Protein 7ESY (pdb70)

Solvent-accessible surface area: 46486 Å² total; per-residue (Å²): 135,16,50,36,72,70,11,53,90,19,2,122,86,0,23,98,2,11,140,64,129,64,105,45,27,23,4,9,13,49,7,3,0,44,41,10,0,3,48,22,31,57,50,11,11,56,34,0,58,98,20,162,57,95,69,20,86,0,0,18,34,0,2,80,50,94,42,0,19,70,52,46,59,32,43,29,76,10,0,1,82,62,0,10,74,110,126,32,68,59,30,95,16,31,4,31,14,1,0,0,0,0,9,15,10,14,47,122,55,0,53,73,27,4,68,130,8,19,74,35,5,91,108,47,47,132,116,94,102,113,83,11,81,87,0,29,41,16,0,0,25,1,0,80,95,43,19,60,16,6,28,14,8,1,38,71,74,80,7,49,53,78,198,52,68,18,62,96,0,1,67,24,0,16,165,60,48,12,29,27,0,1,50,51,7,18,92,104,12,145,137,155,27,35,62,110,13,1,18,79,3,0,44,51,7,0,88,29,86,6,13,27,54,0,0,32,1,0,7,35,0,0,68,103,3,126,64,53,58,55,4,12,125,108,0,37,152,76,112,52,1,4,7,3,0,3,3,3,0,0,51,12,17,8,16,67,2,0,74,69,4,27,114,85,143,73,36,51,51,66,7,0,13,1,0,0,16,1,0,0,14,5,1,4,68,20,27,85,11,5,84,52,0,14,68,3,0,22,38,6,13,123,45,64,121,11,48,148,46,51,90,41,0,3,46,6,67,64,86,31,3,54,1,4,17,2,2,0,4,3,0,0,1,19,62,10,129,97,49,188,11,52,108,132,74,66,90,84,7,42,131,34,1,29,78,3,2,51,47,2,92,117,28,38,94,104,73,11,113,65,3,43,122,4,2,20,75,7,2,60,8,1,10,25,86,22,18,78,100,144,46,38,0,0,88,22,0,75,95,2,13,54,82,33,77,200,144,4,3,0,38,7,1,6,69,14,67,2,62,26,0,17,123,22,0,37,51,3,2,69,20,1,27,15,0,31,108,24,11,70,27,10,0,0,0,2,0,0,0,0,0,0,0,3,1,0,24,10,8,92,20,4,87,86,59,4,98,2,7,1,17,16,0,12,34,11,5,38,47,215,82,28,112,94,78,40,27,1,7,0,0,0,0,7,4,89,54,81,73,97,45,0,60,1,0,2,0,3,26,52,119,57,51,1,0,62,57,0,44,72,18,0,4,133,64,0,92,72,66,14,106,138,24,178,78,170,37,12,86,22,34,18,9,32,1,1,1,84,85,21,0,6,1,30,40,17,72,98,96,84,62,98,60,46,21,20,118,40,0,22,18,0,16,50,44,2,19,99,59,35,145,41,41,157,10,70,75,163,87,4,84,66,111,175,42,82,120,81,39,83,134,64,0,37,156,43,2,88,8,33,37,10,133,63,56,110,21,122,0,24,83,10,0,72,54,1,6,15,56,11,20,6,10,0,11,24,6,2,18,12,32,4,2,12,13,2,1,36,12,3,59,121,15,61,68,56,0,74,43,136,25,135,66,30,26,68,44,35,0,5,0,0,1,6,1,0,4,4,0,2,0,8,76,100,12,51,3,3,1,26,11,41,6,51,123,109,49,16,12,1,1,3,0,1,12,101,97,76,47,28,6,11,0,0,0,3,3,1,2,24,158,9,51,21,118,59,0,11,46,96,0,47,52,14,0,8,55,0,35,27,68,8,31,0,1,3,14,3,51,17,120,5,0,0,0,0,0,0,2,6,55,57,94,61,18,2,1,8,7,8,15,1,5,23,70,129,50,79,32,34,8,2,23,46,2,22,48,0,18,152,54,113,36,10,23,74,65,5,68,34,0,5,40,60,22,37,12,106,63,11,70,74,68,87,94,24,19,81,92,4,12,29,4,1,4,0,7,0,0,0,3,0,4,2,22,85,10,6,5,40,34,145,88,49,21,0,0,13,27,26,21,12,1,7,107,22,52,89,105,57,31,76,19,13,0,4,0,2,5,0,16,66,20,41,0,0,0,6,18,2,57,0,85,82,6,96,106,60,11,3,43,0,132,89,6,83,23,111,31,98,82,10,63,0,27,51,1,22,3,17,0,31,106,138,20,86,4,70,34,80,123,9,84,68,63,26,62,16,108,69,4,35,75,92,41,67,159,80,57,36,77,37,89,26,39,102,16,41,113,11,70,80,3,12,89,32,1,56,74,0,2,38,132,6,5,86,68,54,54,51,0,54,20,0,1,111,58,0,2,36,6,2,34,73,1,37,65,20,6,69,8,102,28,63,11,16,1,7,6,0,0,10,0,0,0,29,18,10,71,39,7,77,34,14,27,22,38,23,31,7,15,10,50,41,66,62,138,130,36,170,101,96,107,17,52,79,40,6,58,0,122,4,74,68,13,51,0,11,0,0,1,5,35,86,29,206,109,92,23,4,26,0,0,0,0,1,0,31,38,0,98,41,58,140,54,15,48,133,45,42,68,65,0,93,100,35,17,38,142,2,34,156,15,55,72,15,0,87,25,0,9,68,27,85,38,0,0,3,4,6,0,0,4,1,52,74,14,148,98,31,67,49,2,11,34,18,24,190,123,92,143,98,14,70,21,65,21,158

Radius of gyration: 33.11 Å; Cα contacts (8 Å, |Δi|>4): 2014; chains: 2; bounding box: 60×82×98 Å

Secondary structure (DSSP, 8-state):
--HHHHHHHHHHHHHTT---SSHHHHHHHHHHHHHHH-SSS-STHHHHTT--THHHHHHHHHHH-GGGEETTEE-HHHHHHHTT-SEETTEE--S-HHHHHHHTT-HHHHHHHHHHHHHHHHHT---HHHHHHHHHHHHHHHHGGG-GGGGSSB-TTT-PBP---HHHHHHHHHHTT-HHHHHHHHHHS-TTTHHHHHHHHHHHH-STT--TTHHHHHHHHHHH-S-HHHHHHHHTTSTTHHHHHHHHHHHTT-HHHHHHHHH---S-HHHHHHHHHHHHHHHHH-GGGHHHHHHHHHHHHH-STTHHHHHHHT--BTTB-TTHHHHHHHHHHHT--SS---HHHHHHHHHHHHHHHHHHHHH-TTTHHHHHHHHHHHHHHEE-TT--TT--THHHHHHHHHHHT-/--HHHHHHTT-HHHHHHHHHHHHHHSTTGGGGTTSTTHHHHHHHHHHHHHTTTTSS-TTEEEEEEEEE--B-TTTS-B---EEEEEEEEETT-SEEEEEEEES---PPBHHHHHHHHHHHHHH-TT--GGG-EEEEEEEEE--EEEEEE-----GGGGSBS--HHHHHHHHHHTT-TT--HHHHHTS---HHHHHHHHHT---EE----S---TTHHHHHT-S-HHHHHHHIIIIIHHHHHHHHHHTHHHHHTT-SS--HHHHHHHHHHHHHHTTTTTSEEEEEEE-STT--EEEEEEE-----PPPEEEEE-SSS-HHHHHHHHHHHHHTHHHH-SHHHH---SEEEEEEE-TT-SS--EEEEEEEPPP----HHHHHHHTTT-HHHHHHHHHHHHTTS-TTS--SGGGHHHHHHHHHHHHHHHHHS--PPEEETTTEEE-EEEEEEEES-TT--EEEEEEEETTS-EEEEEEEETT----B----SS----TT-EEEEEEEEE-TT--EEE-PPEEEEEHHHHHHTTSS-BPSEEEEEPPP-HHHHHHHHHHHTTTTT-HHHHHHHHHHHHHHHGGGHHHHT--SHHHHHHHHHHHHHHSSSSSEEEEEEEEEEEEEEEEEEEETTEEEEEEEEEEEEEEEEEEPPP-------EEEEEEEESSSSHHHHHHHHHHHHHHHHHH--TTTGGG-SSSEEEEEEEEEETT-SSGGGTEE--------EEE--

Nearest PDB structures (foldseek):
  7esy-assembly1_B  TM=1.001E+00  e=0.000E+00  Wolbachia endosymbiont of Culex quinquefasciatus Pel
  7fiw-assembly1_A  TM=9.792E-01  e=0.000E+00  Wolbachia endosymbiont of Culex quinquefasciatus Pel
  7fiv-assembly1_B  TM=9.894E-01  e=0.000E+00  Wolbachia endosymbiont of Culex pipiens
  7et0-assembly1_A  TM=7.276E-01  e=4.924E-35  Wolbachia endosymbiont of Culex quinquefasciatus Pel
  7esz-assembly1_A  TM=7.209E-01  e=4.082E-34  Wolbachia endosymbiont of Culex quinquefasciatus Pel

Foldseek 3Di:
DDPQVLLVVLLVLLLVLQDDPDLVLSLLLSLQSSVCCDHPDGHCCVFCSPPDDLQSVLSSQLSNDPVQDDRSHGNLQSQLVSQQDQDDPNGGRSGLNLVSCLLQVVVVCNLVSVVVVLVVQVVPPPVPLVVSLVSSVVVQVVVCVVHPSSNPQADSNPRDGDDDQLLVQLVVCLVRLRLSSNVVSLVRDDPVCNLVSLLVSLLVQQDPPHDLSSQSSLLVSLVPHPCNVVSLVVLLVDDNSVLSNLLSVLLSPVLVSNVVSLVPVSDDLLSLLVSLLSLLQSCLVRVSCVVSSVVSNVSSCPDPVCPVSLLQQLDDDPLDHSCLNSLLSLLLSLPQDPDDDDPVVSVVSLVVSLVSLVVSCVSCVVCSVSSLVSSQVSNQPDDGRSHDPPDRSSVVSVVSVVVSVD/DALVLCVQVVVQVVNVVLVQLVCQQEVCLQVCQPPQALPQLLVVLLVLCCVLLVSDDPQKWKKKAWLAQFADLPPGHTGRHTWIWMWIDGQVAQEIEIEIEGADPGWAAPLLVVQVLVVNCVVPVVDDSVSHDYWYWYWYHNLKIKIKTDFRDDDNVPHHHDTSNLLNLLCVVVVHSNDDPVRSVPDDDDPVRVVVSSVSHHIDISDHDPHHCNCLLVQQQDLDVVSNQVSCVPPDVVVLLVSCVVCVCSSPPPGPPGPPLSSVVSSVNSNVSRCVVQWSKRWYADPPPPFRKIKIWTHRPDARGAIEIEGEDAPDDAVVQQVSSQVCQQCCLLQHCNVLLHVYQKHKTKYAYSPDPPPRMDIDMHGHHAPQDQQVQLQVVCLPPVVSVVVNLCNLVSQPDSPQDLAQVCLVLSLLLSLLQSCLQPLQQQAFHCDPVRDTFHKWKKWWAAPDLPFSKTWMWIDGQVEEIEIEIEGEQPNPDFDAADPPDPDDDFPYWYKYWYWYLYNSRGIDIDNIDTCDTPVVNNVPSVVRHGDTDIGIQDDQVQLLVLLVCCQPVCLPPQVSVVSNLLSVLVRCLSCLSRSPPDDQSNVLSSVQSNCSSHPPASDKGAFAWLGKDWDWDWDDDDNNMTMIMINIDTQTFRMWGFHDQPVFFRSIETEQEEEAAALVCQVVQQVVSVVSVVVVLVRAVSVVSSTVAFKYFYFYWYAYSPDNGSCRGIDGDPPDDDGIRTHD

B-factor: mean 59.76, std 14.37, range [34.58, 115.78]

Structure (mmCIF, N/CA/C/O backbone):
data_7ESY
#
_entry.id   7ESY
#
_cell.length_a   102.361
_cell.length_b   154.556
_cell.length_c   83.393
_cell.angle_alpha   90.000
_cell.angle_beta   90.000
_cell.angle_gamma   90.000
#
_symmetry.space_group_name_H-M   'P 21 21 2'
#
loop_
_entity.id
_entity.type
_entity.pdbx_description
1 polymer 'Bacteria factor 1'
2 polymer 'ULP_PROTEASE domain-containing protein'
3 non-polymer 'CALCIUM ION'
4 water water
#
loop_
_atom_site.group_PDB
_atom_site.id
_atom_site.type_symbol
_atom_site.label_atom_id
_atom_site.label_alt_id
_atom_site.label_comp_id
_atom_site.label_asym_id
_atom_site.label_entity_id
_atom_site.label_seq_id
_atom_site.pdbx_PDB_ins_code
_atom_site.Cartn_x
_atom_site.Cartn_y
_atom_site.Cartn_z
_atom_site.occupancy
_atom_site.B_iso_or_equiv
_atom_site.auth_seq_id
_atom_site.auth_comp_id
_atom_site.auth_asym_id
_atom_site.auth_atom_id
_atom_site.pdbx_PDB_model_num
ATOM 1 N N . PRO A 1 2 ? 57.010 35.177 79.107 1.00 59.53 2 PRO A N 1
ATOM 2 C CA . PRO A 1 2 ? 57.781 34.179 79.856 1.00 58.54 2 PRO A CA 1
ATOM 3 C C . PRO A 1 2 ? 59.228 34.091 79.384 1.00 55.63 2 PRO A C 1
ATOM 4 O O . PRO A 1 2 ? 59.532 34.495 78.261 1.00 54.71 2 PRO A O 1
ATOM 8 N N . THR A 1 3 ? 60.106 33.566 80.234 1.00 55.31 3 THR A N 1
ATOM 9 C CA . THR A 1 3 ? 61.506 33.427 79.868 1.00 56.48 3 THR A CA 1
ATOM 10 C C . THR A 1 3 ? 61.686 32.290 78.866 1.00 58.09 3 THR A C 1
ATOM 11 O O . THR A 1 3 ? 60.836 31.406 78.725 1.00 59.33 3 THR A O 1
ATOM 15 N N . GLN A 1 4 ? 62.817 32.328 78.155 1.00 57.19 4 GLN A N 1
ATOM 16 C CA . GLN A 1 4 ? 63.129 31.260 77.210 1.00 56.26 4 GLN A CA 1
ATOM 17 C C . GLN A 1 4 ? 63.258 29.920 77.920 1.00 56.35 4 GLN A C 1
ATOM 18 O O . GLN A 1 4 ? 62.861 28.882 77.378 1.00 56.03 4 GLN A O 1
ATOM 24 N N . LYS A 1 5 ? 63.809 29.923 79.137 1.00 55.94 5 LYS A N 1
ATOM 25 C CA . LYS A 1 5 ? 63.917 28.683 79.898 1.00 56.79 5 LYS A CA 1
ATOM 26 C C . LYS A 1 5 ? 62.541 28.143 80.264 1.00 57.02 5 LYS A C 1
ATOM 27 O O . LYS A 1 5 ? 62.313 26.928 80.232 1.00 57.20 5 LYS A O 1
ATOM 33 N N . GLU A 1 6 ? 61.608 29.034 80.609 1.00 56.55 6 GLU A N 1
ATOM 34 C CA . GLU A 1 6 ? 60.246 28.605 80.909 1.00 56.99 6 GLU A CA 1
ATOM 35 C C . GLU A 1 6 ? 59.587 27.967 79.693 1.00 53.15 6 GLU A C 1
ATOM 36 O O . GLU A 1 6 ? 58.893 26.951 79.814 1.00 53.59 6 GLU A O 1
ATOM 42 N N . LEU A 1 7 ? 59.797 28.546 78.509 1.00 50.27 7 LEU A N 1
ATOM 43 C CA . LEU A 1 7 ? 59.175 28.010 77.302 1.00 51.00 7 LEU A CA 1
ATOM 44 C C . LEU A 1 7 ? 59.735 26.637 76.950 1.00 51.11 7 LEU A C 1
ATOM 45 O O . LEU A 1 7 ? 58.988 25.748 76.525 1.00 52.28 7 LEU A O 1
ATOM 50 N N . ARG A 1 8 ? 61.046 26.442 77.123 1.00 49.74 8 ARG A N 1
ATOM 51 C CA . ARG A 1 8 ? 61.635 25.131 76.869 1.00 50.20 8 ARG A CA 1
ATOM 52 C C . ARG A 1 8 ? 61.125 24.095 77.861 1.00 50.58 8 ARG A C 1
ATOM 53 O O . ARG A 1 8 ? 60.817 22.959 77.481 1.00 50.34 8 ARG A O 1
ATOM 61 N N . ASP A 1 9 ? 61.033 24.467 79.140 1.00 50.69 9 ASP A N 1
ATOM 62 C CA . ASP A 1 9 ? 60.546 23.529 80.145 1.00 52.08 9 ASP A CA 1
ATOM 63 C C . ASP A 1 9 ? 59.096 23.143 79.881 1.00 49.12 9 ASP A C 1
ATOM 64 O O . ASP A 1 9 ? 58.712 21.984 80.073 1.00 47.35 9 ASP A O 1
ATOM 69 N N . THR A 1 10 ? 58.280 24.098 79.433 1.00 48.09 10 THR A N 1
ATOM 70 C CA . THR A 1 10 ? 56.892 23.791 79.103 1.00 47.23 10 THR A CA 1
ATOM 71 C C . THR A 1 10 ? 56.813 22.835 77.919 1.00 46.55 10 THR A C 1
ATOM 72 O O . THR A 1 10 ? 56.042 21.867 77.936 1.00 45.40 10 THR A O 1
ATOM 76 N N . MET A 1 11 ? 57.608 23.090 76.877 1.00 46.11 11 MET A N 1
ATOM 77 C CA . MET A 1 11 ? 57.620 22.191 75.729 1.00 45.86 11 MET A CA 1
ATOM 78 C C . MET A 1 11 ? 58.138 20.811 76.117 1.00 45.10 11 MET A C 1
ATOM 79 O O . MET A 1 11 ? 57.633 19.792 75.631 1.00 43.52 11 MET A O 1
ATOM 84 N N . SER A 1 12 ? 59.136 20.760 77.003 1.00 45.23 12 SER A N 1
ATOM 85 C CA . SER A 1 12 ? 59.676 19.478 77.445 1.00 47.17 12 SER A CA 1
ATOM 86 C C . SER A 1 12 ? 58.617 18.653 78.164 1.00 46.97 12 SER A C 1
ATOM 87 O O . SER A 1 12 ? 58.417 17.473 77.852 1.00 46.97 12 SER A O 1
ATOM 90 N N . LYS A 1 13 ? 57.923 19.260 79.133 1.00 46.92 13 LYS A N 1
ATOM 91 C CA . LYS A 1 13 ? 56.880 18.538 79.856 1.00 49.95 13 LYS A CA 1
ATOM 92 C C . LYS A 1 13 ? 55.797 18.038 78.910 1.00 47.64 13 LYS A C 1
ATOM 93 O O . LYS A 1 13 ? 55.291 16.921 79.069 1.00 48.88 13 LYS A O 1
ATOM 99 N N . LYS A 1 14 ? 55.431 18.850 77.916 1.00 46.09 14 LYS A N 1
ATOM 100 C CA . LYS A 1 14 ? 54.436 18.422 76.939 1.00 45.52 14 LYS A CA 1
ATOM 101 C C . LYS A 1 14 ? 54.927 17.211 76.156 1.00 43.48 14 LYS A C 1
ATOM 102 O O . LYS A 1 14 ? 54.186 16.241 75.959 1.00 42.24 14 LYS A O 1
ATOM 108 N N . LEU A 1 15 ? 56.183 17.247 75.706 1.00 43.50 15 LEU A N 1
ATOM 109 C CA . LEU A 1 15 ? 56.721 16.126 74.945 1.00 44.32 15 LEU A CA 1
ATOM 110 C C . LEU A 1 15 ? 56.917 14.892 75.817 1.00 45.06 15 LEU A C 1
ATOM 111 O O . LEU A 1 15 ? 56.824 13.764 75.320 1.00 44.71 15 LEU A O 1
ATOM 116 N N . GLN A 1 16 ? 57.176 15.079 77.114 1.00 45.39 16 GLN A N 1
ATOM 117 C CA . GLN A 1 16 ? 57.369 13.941 78.006 1.00 45.94 16 GLN A CA 1
ATOM 118 C C . GLN A 1 16 ? 56.087 13.151 78.232 1.00 46.98 16 GLN A C 1
ATOM 119 O O . GLN A 1 16 ? 56.156 12.011 78.706 1.00 47.12 16 GLN A O 1
ATOM 125 N N . GLU A 1 17 ? 54.925 13.724 77.906 1.00 47.40 17 GLU A N 1
ATOM 126 C CA . GLU A 1 17 ? 53.674 12.982 78.007 1.00 50.88 17 GLU A CA 1
ATOM 127 C C . GLU A 1 17 ? 53.677 11.728 77.143 1.00 53.52 17 GLU A C 1
ATOM 128 O O . GLU A 1 17 ? 52.906 10.800 77.412 1.00 56.81 17 GLU A O 1
ATOM 134 N N . ALA A 1 18 ? 54.526 11.678 76.117 1.00 51.89 18 ALA A N 1
ATOM 135 C CA . ALA A 1 18 ? 54.578 10.535 75.218 1.00 52.65 18 ALA A CA 1
ATOM 136 C C . ALA A 1 18 ? 55.393 9.371 75.767 1.00 53.06 18 ALA A C 1
ATOM 137 O O . ALA A 1 18 ? 55.369 8.289 75.173 1.00 52.06 18 ALA A O 1
ATOM 139 N N . ILE A 1 19 ? 56.105 9.552 76.875 1.00 51.88 19 ILE A N 1
ATOM 140 C CA . ILE A 1 19 ? 57.006 8.526 77.390 1.00 53.21 19 ILE A CA 1
ATOM 141 C C . ILE A 1 19 ? 56.200 7.548 78.237 1.00 55.64 19 ILE A C 1
ATOM 142 O O . ILE A 1 19 ? 55.768 7.878 79.345 1.00 56.52 19 ILE A O 1
ATOM 147 N N . LYS A 1 20 ? 56.007 6.338 77.720 1.00 56.79 20 LYS A N 1
ATOM 148 C CA . LYS A 1 20 ? 55.279 5.286 78.413 1.00 59.32 20 LYS A CA 1
ATOM 149 C C . LYS A 1 20 ? 56.086 3.996 78.360 1.00 55.36 20 LYS A C 1
ATOM 150 O O . LYS A 1 20 ? 56.621 3.633 77.308 1.00 50.73 20 LYS A O 1
ATOM 156 N N . HIS A 1 21 ? 56.174 3.313 79.502 1.00 56.79 21 HIS A N 1
ATOM 157 C CA . HIS A 1 21 ? 56.972 2.101 79.637 1.00 57.69 21 HIS A CA 1
ATOM 158 C C . HIS A 1 21 ? 56.655 1.426 80.967 1.00 61.05 21 HIS A C 1
ATOM 159 O O . HIS A 1 21 ? 56.410 2.114 81.967 1.00 62.01 21 HIS A O 1
ATOM 166 N N . PRO A 1 22 ? 56.639 0.090 81.020 1.00 61.42 22 PRO A N 1
ATOM 167 C CA . PRO A 1 22 ? 56.340 -0.581 82.298 1.00 62.41 22 PRO A CA 1
ATOM 168 C C . PRO A 1 22 ? 57.348 -0.275 83.391 1.00 62.25 22 PRO A C 1
ATOM 169 O O . PRO A 1 22 ? 56.964 -0.129 84.558 1.00 63.91 22 PRO A O 1
ATOM 173 N N . ASP A 1 23 ? 58.630 -0.176 83.048 1.00 61.39 23 ASP A N 1
ATOM 174 C CA . ASP A 1 23 ? 59.673 0.124 84.020 1.00 60.61 23 ASP A CA 1
ATOM 175 C C . ASP A 1 23 ? 59.676 1.619 84.318 1.00 59.15 23 ASP A C 1
ATOM 176 O O . ASP A 1 23 ? 59.996 2.429 83.437 1.00 59.20 23 ASP A O 1
ATOM 181 N N . PRO A 1 24 ? 59.331 2.023 85.544 1.00 57.35 24 PRO A N 1
ATOM 182 C CA . PRO A 1 24 ? 59.297 3.460 85.858 1.00 54.40 24 PRO A CA 1
ATOM 183 C C . PRO A 1 24 ? 60.666 4.117 85.856 1.00 53.08 24 PRO A C 1
ATOM 184 O O . PRO A 1 24 ? 60.739 5.350 85.766 1.00 50.35 24 PRO A O 1
ATOM 188 N N . ALA A 1 25 ? 61.749 3.344 85.957 1.00 53.80 25 ALA A N 1
ATOM 189 C CA . ALA A 1 25 ? 63.083 3.919 85.842 1.00 52.03 25 ALA A CA 1
ATOM 190 C C . ALA A 1 25 ? 63.431 4.251 84.398 1.00 51.54 25 ALA A C 1
ATOM 191 O O . ALA A 1 25 ? 64.198 5.189 84.149 1.00 51.79 25 ALA A O 1
ATOM 193 N N . VAL A 1 26 ? 62.886 3.497 83.441 1.00 49.76 26 VAL A N 1
ATOM 194 C CA . VAL A 1 26 ? 63.097 3.816 82.032 1.00 45.69 26 VAL A CA 1
ATOM 195 C C . VAL A 1 26 ? 62.319 5.068 81.650 1.00 44.88 26 VAL A C 1
ATOM 196 O O . VAL A 1 26 ? 62.803 5.905 80.879 1.00 44.20 26 VAL A O 1
ATOM 200 N N . VAL A 1 27 ? 61.104 5.216 82.184 1.00 46.49 27 VAL A N 1
ATOM 201 C CA . VAL A 1 27 ? 60.315 6.421 81.939 1.00 48.77 27 VAL A CA 1
ATOM 202 C C . VAL A 1 27 ? 61.087 7.659 82.377 1.00 48.97 27 VAL A C 1
ATOM 203 O O . VAL A 1 27 ? 61.201 8.640 81.632 1.00 48.55 27 VAL A O 1
ATOM 207 N N . ALA A 1 28 ? 61.637 7.624 83.592 1.00 48.72 28 ALA A N 1
ATOM 208 C CA . ALA A 1 28 ? 62.371 8.771 84.114 1.00 47.40 28 ALA A CA 1
ATOM 209 C C . ALA A 1 28 ? 63.609 9.060 83.274 1.00 47.07 28 ALA A C 1
ATOM 210 O O . ALA A 1 28 ? 63.893 10.217 82.944 1.00 47.29 28 ALA A O 1
ATOM 212 N N . GLY A 1 29 ? 64.357 8.014 82.916 1.00 46.75 29 GLY A N 1
ATOM 213 C CA . GLY A 1 29 ? 65.530 8.212 82.080 1.00 45.87 29 GLY A CA 1
ATOM 214 C C . GLY A 1 29 ? 65.188 8.782 80.717 1.00 45.82 29 GLY A C 1
ATOM 215 O O . GLY A 1 29 ? 65.882 9.669 80.212 1.00 43.78 29 GLY A O 1
ATOM 216 N N . ARG A 1 30 ? 64.106 8.291 80.107 1.00 46.14 30 ARG A N 1
ATOM 217 C CA . ARG A 1 30 ? 63.720 8.782 78.789 1.00 47.83 30 ARG A CA 1
ATOM 218 C C . ARG A 1 30 ? 63.194 10.211 78.848 1.00 46.80 30 ARG A C 1
ATOM 219 O O . ARG A 1 30 ? 63.366 10.970 77.886 1.00 45.22 30 ARG A O 1
ATOM 227 N N . LYS A 1 31 ? 62.559 10.599 79.958 1.00 45.95 31 LYS A N 1
ATOM 228 C CA . LYS A 1 31 ? 62.096 11.977 80.092 1.00 47.01 31 LYS A CA 1
ATOM 229 C C . LYS A 1 31 ? 63.267 12.950 80.134 1.00 44.91 31 LYS A C 1
ATOM 230 O O . LYS A 1 31 ? 63.211 14.027 79.528 1.00 44.47 31 LYS A O 1
ATOM 236 N N . SER A 1 32 ? 64.340 12.589 80.844 1.00 43.69 32 SER A N 1
ATOM 237 C CA . SER A 1 32 ? 65.524 13.443 80.865 1.00 45.73 32 SER A CA 1
ATOM 238 C C . SER A 1 32 ? 66.159 13.544 79.484 1.00 45.48 32 SER A C 1
ATOM 239 O O . SER A 1 32 ? 66.725 14.587 79.135 1.00 43.96 32 SER A O 1
ATOM 242 N N . ALA A 1 33 ? 66.072 12.477 78.686 1.00 44.69 33 ALA A N 1
ATOM 243 C CA . ALA A 1 33 ? 66.561 12.542 77.313 1.00 44.24 33 ALA A CA 1
ATOM 244 C C . ALA A 1 33 ? 65.740 13.520 76.482 1.00 43.50 33 ALA A C 1
ATOM 245 O O . ALA A 1 33 ? 66.284 14.212 75.612 1.00 41.13 33 ALA A O 1
ATOM 247 N N . ILE A 1 34 ? 64.429 13.590 76.735 1.00 43.85 34 ILE A N 1
ATOM 248 C CA . ILE A 1 34 ? 63.591 14.570 76.049 1.00 43.35 34 ILE A CA 1
ATOM 249 C C . ILE A 1 34 ? 64.040 15.984 76.392 1.00 42.74 34 ILE A C 1
ATOM 250 O O . ILE A 1 34 ? 64.143 16.850 75.513 1.00 40.94 34 ILE A O 1
ATOM 255 N N . LYS A 1 35 ? 64.321 16.238 77.675 1.00 43.58 35 LYS A N 1
ATOM 256 C CA . LYS A 1 35 ? 64.758 17.566 78.099 1.00 42.71 35 LYS A CA 1
ATOM 257 C C . LYS A 1 35 ? 66.041 17.981 77.393 1.00 39.44 35 LYS A C 1
ATOM 258 O O . LYS A 1 35 ? 66.181 19.135 76.972 1.00 38.02 35 LYS A O 1
ATOM 264 N N . ARG A 1 36 ? 66.995 17.055 77.260 1.00 39.10 36 ARG A N 1
ATOM 265 C CA . ARG A 1 36 ? 68.231 17.369 76.551 1.00 39.86 36 ARG A CA 1
ATOM 266 C C . ARG A 1 36 ? 67.966 17.627 75.073 1.00 42.14 36 ARG A C 1
ATOM 267 O O . ARG A 1 36 ? 68.608 18.489 74.462 1.00 41.66 36 ARG A O 1
ATOM 275 N N . TRP A 1 37 ? 67.028 16.885 74.481 1.00 42.99 37 TRP A N 1
ATOM 276 C CA . TRP A 1 37 ? 66.693 17.094 73.076 1.00 44.52 37 TRP A CA 1
ATOM 277 C C . TRP A 1 37 ? 66.110 18.484 72.858 1.00 42.69 37 TRP A C 1
ATOM 278 O O . TRP A 1 37 ? 66.516 19.203 71.939 1.00 41.97 37 TRP A O 1
ATOM 289 N N . VAL A 1 38 ? 65.151 18.880 73.698 1.00 41.38 38 VAL A N 1
ATOM 290 C CA . VAL A 1 38 ? 64.601 20.231 73.616 1.00 41.76 38 VAL A CA 1
ATOM 291 C C . VAL A 1 38 ? 65.660 21.256 73.997 1.00 40.11 38 VAL A C 1
ATOM 292 O O . VAL A 1 38 ? 65.860 22.261 73.303 1.00 38.34 38 VAL A O 1
ATOM 296 N N . GLY A 1 39 ? 66.360 21.010 75.103 1.00 38.50 39 GLY A N 1
ATOM 297 C CA . GLY A 1 39 ? 67.331 21.947 75.628 1.00 39.64 39 GLY A CA 1
ATOM 298 C C . GLY A 1 39 ? 66.928 22.463 76.995 1.00 40.67 39 GLY A C 1
ATOM 299 O O . GLY A 1 39 ? 65.741 22.685 77.250 1.00 36.18 39 GLY A O 1
ATOM 300 N N . VAL A 1 40 ? 67.901 22.652 77.887 1.00 36.19 40 VAL A N 1
ATOM 301 C CA . VAL A 1 40 ? 67.612 23.121 79.239 1.00 40.55 40 VAL A CA 1
ATOM 302 C C . VAL A 1 40 ? 68.058 24.571 79.389 1.00 39.53 40 VAL A C 1
ATOM 303 O O . VAL A 1 40 ? 67.230 25.488 79.386 1.00 37.45 40 VAL A O 1
ATOM 307 N N . LEU A 1 41 ? 69.367 24.787 79.531 1.00 40.59 41 LEU A N 1
ATOM 308 C CA . LEU A 1 41 ? 69.899 26.141 79.636 1.00 43.14 41 LEU A CA 1
ATOM 309 C C . LEU A 1 41 ? 70.063 26.811 78.281 1.00 44.81 41 LEU A C 1
ATOM 310 O O . LEU A 1 41 ? 70.105 28.044 78.212 1.00 43.72 41 LEU A O 1
ATOM 315 N N . GLN A 1 42 ? 70.168 26.029 77.211 1.00 46.01 42 GLN A N 1
ATOM 316 C CA . GLN A 1 42 ? 70.306 26.549 75.861 1.00 45.15 42 GLN A CA 1
ATOM 317 C C . GLN A 1 42 ? 69.289 25.865 74.960 1.00 42.77 42 GLN A C 1
ATOM 318 O O . GLN A 1 42 ? 68.902 24.718 75.199 1.00 43.41 42 GLN A O 1
ATOM 324 N N . ASP A 1 43 ? 68.845 26.583 73.931 1.00 42.19 43 ASP A N 1
ATOM 325 C CA . ASP A 1 43 ? 68.011 25.968 72.907 1.00 41.57 43 ASP A CA 1
ATOM 326 C C . ASP A 1 43 ? 68.764 24.821 72.248 1.00 38.73 43 ASP A C 1
ATOM 327 O O . ASP A 1 43 ? 69.932 24.964 71.874 1.00 36.93 43 ASP A O 1
ATOM 332 N N . ASN A 1 44 ? 68.098 23.670 72.115 1.00 38.35 44 ASN A N 1
ATOM 333 C CA . ASN A 1 44 ? 68.637 22.580 71.322 1.00 41.38 44 ASN A CA 1
ATOM 334 C C . ASN A 1 44 ? 67.714 22.421 70.127 1.00 41.38 44 ASN A C 1
ATOM 335 O O . ASN A 1 44 ? 67.849 23.172 69.144 1.00 44.90 44 ASN A O 1
ATOM 340 N N . PHE A 1 45 ? 66.765 21.492 70.147 1.00 40.17 45 PHE A N 1
ATOM 341 C CA . PHE A 1 45 ? 65.798 21.379 69.064 1.00 42.49 45 PHE A CA 1
ATOM 342 C C . PHE A 1 45 ? 64.570 22.253 69.277 1.00 45.24 45 PHE A C 1
ATOM 343 O O . PHE A 1 45 ? 63.657 22.226 68.445 1.00 46.20 45 PHE A O 1
ATOM 351 N N . MET A 1 46 ? 64.537 23.033 70.363 1.00 44.76 46 MET A N 1
ATOM 352 C CA . MET A 1 46 ? 63.403 23.911 70.631 1.00 45.14 46 MET A CA 1
ATOM 353 C C . MET A 1 46 ? 63.198 24.929 69.516 1.00 41.92 46 MET A C 1
ATOM 354 O O . MET A 1 46 ? 62.061 25.337 69.251 1.00 41.68 46 MET A O 1
ATOM 359 N N . GLU A 1 47 ? 64.279 25.344 68.850 1.00 40.33 47 GLU A N 1
ATOM 360 C CA . GLU A 1 47 ? 64.164 26.334 67.784 1.00 42.30 47 GLU A CA 1
ATOM 361 C C . GLU A 1 47 ? 63.280 25.831 66.646 1.00 40.73 47 GLU A C 1
ATOM 362 O O . GLU A 1 47 ? 62.535 26.609 66.038 1.00 37.46 47 GLU A O 1
ATOM 368 N N . HIS A 1 48 ? 63.333 24.532 66.357 1.00 40.20 48 HIS A N 1
ATOM 369 C CA . HIS A 1 48 ? 62.576 23.970 65.247 1.00 40.51 48 HIS A CA 1
ATOM 370 C C . HIS A 1 48 ? 61.141 23.606 65.612 1.00 42.45 48 HIS A C 1
ATOM 371 O O . HIS A 1 48 ? 60.352 23.308 64.710 1.00 45.80 48 HIS A O 1
ATOM 378 N N . ILE A 1 49 ? 60.777 23.628 66.895 1.00 39.29 49 ILE A N 1
ATOM 379 C CA . ILE A 1 49 ? 59.465 23.142 67.318 1.00 41.45 49 ILE A CA 1
ATOM 380 C C . ILE A 1 49 ? 58.725 24.185 68.149 1.00 43.09 49 ILE A C 1
ATOM 381 O O . ILE A 1 49 ? 57.641 23.908 68.675 1.00 44.63 49 ILE A O 1
ATOM 386 N N . LYS A 1 50 ? 59.292 25.389 68.263 1.00 42.76 50 LYS A N 1
ATOM 387 C CA . LYS A 1 50 ? 58.823 26.339 69.272 1.00 45.51 50 LYS A CA 1
ATOM 388 C C . LYS A 1 50 ? 57.349 26.699 69.102 1.00 44.88 50 LYS A C 1
ATOM 389 O O . LYS A 1 50 ? 56.660 26.950 70.097 1.00 46.44 50 LYS A O 1
ATOM 395 N N . TYR A 1 51 ? 56.841 26.717 67.871 1.00 43.74 51 TYR A N 1
ATOM 396 C CA . TYR A 1 51 ? 55.458 27.103 67.616 1.00 44.87 51 TYR A CA 1
ATOM 397 C C . TYR A 1 51 ? 54.518 25.908 67.485 1.00 44.76 51 TYR A C 1
ATOM 398 O O . TYR A 1 51 ? 53.339 26.097 67.168 1.00 44.79 51 TYR A O 1
ATOM 407 N N . PHE A 1 52 ? 55.002 24.693 67.735 1.00 45.19 52 PHE A N 1
ATOM 408 C CA . PHE A 1 52 ? 54.211 23.500 67.459 1.00 45.34 52 PHE A CA 1
ATOM 409 C C . PHE A 1 52 ? 53.027 23.377 68.411 1.00 47.05 52 PHE A C 1
ATOM 410 O O . PHE A 1 52 ? 53.155 23.576 69.622 1.00 49.01 52 PHE A O 1
ATOM 418 N N . LYS A 1 53 ? 51.870 23.034 67.845 1.00 48.07 53 LYS A N 1
ATOM 419 C CA . LYS A 1 53 ? 50.647 22.780 68.594 1.00 47.70 53 LYS A CA 1
ATOM 420 C C . LYS A 1 53 ? 49.839 21.729 67.845 1.00 45.16 53 LYS A C 1
ATOM 421 O O . LYS A 1 53 ? 50.084 21.457 66.668 1.00 46.41 53 LYS A O 1
ATOM 427 N N . GLY A 1 54 ? 48.876 21.134 68.546 1.00 42.58 54 GLY A N 1
ATOM 428 C CA . GLY A 1 54 ? 47.939 20.225 67.896 1.00 42.84 54 GLY A CA 1
ATOM 429 C C . GLY A 1 54 ? 48.621 19.009 67.295 1.00 44.95 54 GLY A C 1
ATOM 430 O O . GLY A 1 54 ? 49.422 18.329 67.947 1.00 43.21 54 GLY A O 1
ATOM 431 N N . ASP A 1 55 ? 48.298 18.728 66.025 1.00 44.39 55 ASP A N 1
ATOM 432 C CA . ASP A 1 55 ? 48.857 17.555 65.358 1.00 44.87 55 ASP A CA 1
ATOM 433 C C . ASP A 1 55 ? 50.367 17.654 65.202 1.00 45.10 55 ASP A C 1
ATOM 434 O O . ASP A 1 55 ? 51.049 16.626 65.113 1.00 45.08 55 ASP A O 1
ATOM 439 N N . LYS A 1 56 ? 50.909 18.873 65.153 1.00 44.57 56 LYS A N 1
ATOM 440 C CA . LYS A 1 56 ? 52.356 19.026 65.059 1.00 45.23 56 LYS A CA 1
ATOM 441 C C . LYS A 1 56 ? 53.043 18.502 66.314 1.00 45.50 56 LYS A C 1
ATOM 442 O O . LYS A 1 56 ? 54.118 17.896 66.233 1.00 44.91 56 LYS A O 1
ATOM 448 N N . LEU A 1 57 ? 52.432 18.719 67.482 1.00 43.87 57 LEU A N 1
ATOM 449 C CA . LEU A 1 57 ? 52.941 18.109 68.705 1.00 42.57 57 LEU A CA 1
ATOM 450 C C . LEU A 1 57 ? 52.694 16.607 68.711 1.00 41.91 57 LEU A C 1
ATOM 451 O O . LEU A 1 57 ? 53.559 15.831 69.136 1.00 40.60 57 LEU A O 1
ATOM 456 N N . LYS A 1 58 ? 51.519 16.178 68.241 1.00 42.41 58 LYS A N 1
ATOM 457 C CA . LYS A 1 58 ? 51.202 14.754 68.217 1.00 43.02 58 LYS A CA 1
ATOM 458 C C . LYS A 1 58 ? 52.133 13.989 67.283 1.00 44.50 58 LYS A C 1
ATOM 459 O O . LYS A 1 58 ? 52.363 12.790 67.483 1.00 45.92 58 LYS A O 1
ATOM 465 N N . PHE A 1 59 ? 52.676 14.657 66.263 1.00 42.96 59 PHE A N 1
ATOM 466 C CA . PHE A 1 59 ? 53.685 14.018 65.425 1.00 43.63 59 PHE A CA 1
ATOM 467 C C . PHE A 1 59 ? 54.922 13.671 66.242 1.00 43.18 59 PHE A C 1
ATOM 468 O O . PHE A 1 59 ? 55.444 12.554 66.158 1.00 43.66 59 PHE A O 1
ATOM 476 N N . LEU A 1 60 ? 55.412 14.627 67.034 1.00 41.82 60 LEU A N 1
ATOM 477 C CA . LEU A 1 60 ? 56.565 14.358 67.886 1.00 42.73 60 LEU A CA 1
ATOM 478 C C . LEU A 1 60 ? 56.231 13.309 68.940 1.00 43.24 60 LEU A C 1
ATOM 479 O O . LEU A 1 60 ? 57.078 12.477 69.286 1.00 41.52 60 LEU A O 1
ATOM 484 N N . HIS A 1 61 ? 54.998 13.330 69.454 1.00 43.96 61 HIS A N 1
ATOM 485 C CA . HIS A 1 61 ? 54.571 12.306 70.402 1.00 47.08 61 HIS A CA 1
ATOM 486 C C . HIS A 1 61 ? 54.637 10.916 69.781 1.00 49.13 61 HIS A C 1
ATOM 487 O O . HIS A 1 61 ? 55.027 9.949 70.446 1.00 50.50 61 HIS A O 1
ATOM 494 N N . ASN A 1 62 ? 54.264 10.795 68.503 1.00 48.96 62 ASN A N 1
ATOM 495 C CA . ASN A 1 62 ? 54.314 9.496 67.842 1.00 49.63 62 ASN A CA 1
ATOM 496 C C . ASN A 1 62 ? 55.749 9.007 67.688 1.00 51.03 62 ASN A C 1
ATOM 497 O O . ASN A 1 62 ? 56.020 7.808 67.830 1.00 53.36 62 ASN A O 1
ATOM 502 N N . VAL A 1 63 ? 56.681 9.920 67.407 1.00 47.88 63 VAL A N 1
ATOM 503 C CA . VAL A 1 63 ? 58.080 9.530 67.261 1.00 46.95 63 VAL A CA 1
ATOM 504 C C . VAL A 1 63 ? 58.653 9.072 68.597 1.00 48.04 63 VAL A C 1
ATOM 505 O O . VAL A 1 63 ? 59.396 8.085 68.666 1.00 49.08 63 VAL A O 1
ATOM 509 N N . PHE A 1 64 ? 58.305 9.768 69.682 1.00 46.21 64 PHE A N 1
ATOM 510 C CA . PHE A 1 64 ? 58.875 9.459 70.987 1.00 45.26 64 PHE A CA 1
ATOM 511 C C . PHE A 1 64 ? 58.188 8.286 71.677 1.00 45.07 64 PHE A C 1
ATOM 512 O O . PHE A 1 64 ? 58.783 7.685 72.577 1.00 43.28 64 PHE A O 1
ATOM 520 N N . GLN A 1 65 ? 56.958 7.946 71.283 1.00 49.17 65 GLN A N 1
ATOM 521 C CA . GLN A 1 65 ? 56.326 6.727 71.776 1.00 53.90 65 GLN A CA 1
ATOM 522 C C . GLN A 1 65 ? 56.882 5.477 71.111 1.00 54.36 65 GLN A C 1
ATOM 523 O O . GLN A 1 65 ? 56.656 4.369 71.611 1.00 56.31 65 GLN A O 1
ATOM 529 N N . ASP A 1 66 ? 57.596 5.632 70.000 1.00 52.25 66 ASP A N 1
ATOM 530 C CA . ASP A 1 66 ? 58.098 4.500 69.232 1.00 52.18 66 ASP A CA 1
ATOM 531 C C . ASP A 1 66 ? 59.307 3.899 69.938 1.00 49.73 66 ASP A C 1
ATOM 532 O O . ASP A 1 66 ? 60.302 4.593 70.176 1.00 47.57 66 ASP A O 1
ATOM 537 N N . GLU A 1 67 ? 59.218 2.608 70.275 1.00 49.65 67 GLU A N 1
ATOM 538 C CA . GLU A 1 67 ? 60.342 1.930 70.914 1.00 48.19 67 GLU A CA 1
ATOM 539 C C . GLU A 1 67 ? 61.551 1.861 69.993 1.00 48.06 67 GLU A C 1
ATOM 540 O O . GLU A 1 67 ? 62.692 1.831 70.468 1.00 48.55 67 GLU A O 1
ATOM 546 N N . GLY A 1 68 ? 61.326 1.836 68.678 1.00 48.18 68 GLY A N 1
ATOM 547 C CA . GLY A 1 68 ? 62.428 1.795 67.734 1.00 48.65 68 GLY A CA 1
ATOM 548 C C . GLY A 1 68 ? 63.319 3.017 67.777 1.00 50.25 68 GLY A C 1
ATOM 549 O O . GLY A 1 68 ? 64.454 2.963 67.294 1.00 51.12 68 GLY A O 1
ATOM 550 N N . CYS A 1 69 ? 62.837 4.115 68.356 1.00 50.30 69 CYS A N 1
ATOM 551 C CA . CYS A 1 69 ? 63.602 5.350 68.454 1.00 51.51 69 CYS A CA 1
ATOM 552 C C . CYS A 1 69 ? 64.409 5.450 69.742 1.00 50.42 69 CYS A C 1
ATOM 553 O O . CYS A 1 69 ? 65.027 6.491 69.989 1.00 52.11 69 CYS A O 1
ATOM 556 N N . TRP A 1 70 ? 64.423 4.404 70.563 1.00 49.90 70 TRP A N 1
ATOM 557 C CA . TRP A 1 70 ? 65.080 4.438 71.862 1.00 48.94 70 TRP A CA 1
ATOM 558 C C . TRP A 1 70 ? 66.120 3.332 71.957 1.00 50.20 70 TRP A C 1
ATOM 559 O O . TRP A 1 70 ? 65.857 2.186 71.575 1.00 49.95 70 TRP A O 1
ATOM 570 N N . SER A 1 71 ? 67.297 3.685 72.463 1.00 50.76 71 SER A N 1
ATOM 571 C CA . SER A 1 71 ? 68.347 2.735 72.820 1.00 51.70 71 SER A CA 1
ATOM 572 C C . SER A 1 71 ? 68.490 2.815 74.339 1.00 50.70 71 SER A C 1
ATOM 573 O O . SER A 1 71 ? 69.285 3.599 74.861 1.00 50.96 71 SER A O 1
ATOM 576 N N . GLY A 1 72 ? 67.702 2.007 75.044 1.00 50.16 72 GLY A N 1
ATOM 577 C CA . GLY A 1 72 ? 67.646 2.083 76.491 1.00 49.90 72 GLY A CA 1
ATOM 578 C C . GLY A 1 72 ? 66.912 3.324 76.955 1.00 50.08 72 GLY A C 1
ATOM 579 O O . GLY A 1 72 ? 65.728 3.503 76.651 1.00 50.49 72 GLY A O 1
ATOM 580 N N . VAL A 1 73 ? 67.604 4.192 77.697 1.00 48.89 73 VAL A N 1
ATOM 581 C CA . VAL A 1 73 ? 67.063 5.494 78.068 1.00 48.04 73 VAL A CA 1
ATOM 582 C C . VAL A 1 73 ? 67.601 6.610 77.189 1.00 47.97 73 VAL A C 1
ATOM 583 O O . VAL A 1 73 ? 67.276 7.784 77.417 1.00 47.90 73 VAL A O 1
ATOM 587 N N . ARG A 1 74 ? 68.414 6.281 76.189 1.00 48.45 74 ARG A N 1
ATOM 588 C CA . ARG A 1 74 ? 68.992 7.248 75.272 1.00 47.82 74 ARG A CA 1
ATOM 589 C C . ARG A 1 74 ? 68.283 7.180 73.925 1.00 48.50 74 ARG A C 1
ATOM 590 O O . ARG A 1 74 ? 67.754 6.137 73.534 1.00 51.22 74 ARG A O 1
ATOM 598 N N . LEU A 1 75 ? 68.279 8.306 73.218 1.00 46.99 75 LEU A N 1
ATOM 599 C CA . LEU A 1 75 ? 67.627 8.380 71.920 1.00 46.98 75 LEU A CA 1
ATOM 600 C C . LEU A 1 75 ? 68.487 7.726 70.846 1.00 45.81 75 LEU A C 1
ATOM 601 O O . LEU A 1 75 ? 69.709 7.899 70.814 1.00 44.22 75 LEU A O 1
ATOM 606 N N . ASP A 1 76 ? 67.838 6.963 69.971 1.00 46.50 76 ASP A N 1
ATOM 607 C CA . ASP A 1 76 ? 68.499 6.353 68.820 1.00 45.88 76 ASP A CA 1
ATOM 608 C C . ASP A 1 76 ? 68.530 7.387 67.703 1.00 44.30 76 ASP A C 1
ATOM 609 O O . ASP A 1 76 ? 67.520 7.633 67.040 1.00 45.76 76 ASP A O 1
ATOM 614 N N . ASN A 1 77 ? 69.698 7.997 67.489 1.00 42.70 77 ASN A N 1
ATOM 615 C CA . ASN A 1 77 ? 69.801 9.067 66.502 1.00 43.08 77 ASN A CA 1
ATOM 616 C C . ASN A 1 77 ? 69.549 8.548 65.092 1.00 45.58 77 ASN A C 1
ATOM 617 O O . ASN A 1 77 ? 68.974 9.258 64.256 1.00 46.65 77 ASN A O 1
ATOM 622 N N . ALA A 1 78 ? 69.972 7.314 64.807 1.00 45.13 78 ALA A N 1
ATOM 623 C CA . ALA A 1 78 ? 69.732 6.735 63.490 1.00 46.54 78 ALA A CA 1
ATOM 624 C C . ALA A 1 78 ? 68.239 6.631 63.205 1.00 46.06 78 ALA A C 1
ATOM 625 O O . ALA A 1 78 ? 67.773 6.992 62.117 1.00 42.78 78 ALA A O 1
ATOM 627 N N . ALA A 1 79 ? 67.468 6.151 64.184 1.00 44.86 79 ALA A N 1
ATOM 628 C CA . ALA A 1 79 ? 66.026 6.034 64.000 1.00 45.95 79 ALA A CA 1
ATOM 629 C C . ALA A 1 79 ? 65.368 7.403 63.884 1.00 47.71 79 ALA A C 1
ATOM 630 O O . ALA A 1 79 ? 64.458 7.592 63.069 1.00 50.53 79 ALA A O 1
ATOM 632 N N . LEU A 1 80 ? 65.815 8.371 64.690 1.00 45.94 80 LEU A N 1
ATOM 633 C CA . LEU A 1 80 ? 65.222 9.705 64.645 1.00 45.69 80 LEU A CA 1
ATOM 634 C C . LEU A 1 80 ? 65.420 10.355 63.283 1.00 43.71 80 LEU A C 1
ATOM 635 O O . LEU A 1 80 ? 64.500 10.984 62.748 1.00 40.74 80 LEU A O 1
ATOM 640 N N . GLY A 1 81 ? 66.617 10.218 62.707 1.00 43.74 81 GLY A N 1
ATOM 641 C CA . GLY A 1 81 ? 66.858 10.771 61.386 1.00 46.11 81 GLY A CA 1
ATOM 642 C C . GLY A 1 81 ? 65.936 10.201 60.328 1.00 48.12 81 GLY A C 1
ATOM 643 O O . GLY A 1 81 ? 65.554 10.902 59.387 1.00 46.68 81 GLY A O 1
ATOM 644 N N . GLN A 1 82 ? 65.561 8.928 60.467 1.00 49.04 82 GLN A N 1
ATOM 645 C CA . GLN A 1 82 ? 64.603 8.336 59.541 1.00 50.49 82 GLN A CA 1
ATOM 646 C C . GLN A 1 82 ? 63.206 8.898 59.770 1.00 48.00 82 GLN A C 1
ATOM 647 O O . GLN A 1 82 ? 62.529 9.305 58.820 1.00 47.05 82 GLN A O 1
ATOM 653 N N . ARG A 1 83 ? 62.762 8.938 61.030 1.00 46.25 83 ARG A N 1
ATOM 654 C CA . ARG A 1 83 ? 61.417 9.420 61.331 1.00 48.38 83 ARG A CA 1
ATOM 655 C C . ARG A 1 83 ? 61.261 10.896 60.982 1.00 45.79 83 ARG A C 1
ATOM 656 O O . ARG A 1 83 ? 60.238 11.303 60.419 1.00 45.44 83 ARG A O 1
ATOM 664 N N . PHE A 1 84 ? 62.264 11.713 61.303 1.00 44.73 84 PHE A N 1
ATOM 665 C CA . PHE A 1 84 ? 62.176 13.151 61.072 1.00 45.75 84 PHE A CA 1
ATOM 666 C C . PHE A 1 84 ? 62.323 13.537 59.604 1.00 47.79 84 PHE A C 1
ATOM 667 O O . PHE A 1 84 ? 62.240 14.731 59.291 1.00 45.18 84 PHE A O 1
ATOM 675 N N . THR A 1 85 ? 62.543 12.580 58.701 1.00 49.96 85 THR A N 1
ATOM 676 C CA . THR A 1 85 ? 62.592 12.864 57.274 1.00 51.99 85 THR A CA 1
ATOM 677 C C . THR A 1 85 ? 61.496 12.157 56.487 1.00 52.92 85 THR A C 1
ATOM 678 O O . THR A 1 85 ? 61.450 12.295 55.260 1.00 55.78 85 THR A O 1
ATOM 682 N N . GLU A 1 86 ? 60.621 11.403 57.150 1.00 54.12 86 GLU A N 1
ATOM 683 C CA . GLU A 1 86 ? 59.434 10.877 56.492 1.00 57.32 86 GLU A CA 1
ATOM 684 C C . GLU A 1 86 ? 58.456 12.009 56.204 1.00 57.48 86 GLU A C 1
ATOM 685 O O . GLU A 1 86 ? 58.438 13.033 56.892 1.00 57.39 86 GLU A O 1
ATOM 691 N N . GLU A 1 87 ? 57.630 11.819 55.176 1.00 59.45 87 GLU A N 1
ATOM 692 C CA . GLU A 1 87 ? 56.565 12.776 54.904 1.00 62.40 87 GLU A CA 1
ATOM 693 C C . GLU A 1 87 ? 55.369 12.596 55.829 1.00 61.20 87 GLU A C 1
ATOM 694 O O . GLU A 1 87 ? 54.627 13.559 56.053 1.00 59.82 87 GLU A O 1
ATOM 700 N N . LYS A 1 88 ? 55.171 11.399 56.378 1.00 61.65 88 LYS A N 1
ATOM 701 C CA . LYS A 1 88 ? 53.989 11.095 57.171 1.00 61.67 88 LYS A CA 1
ATOM 702 C C . LYS A 1 88 ? 54.325 10.020 58.195 1.00 60.69 88 LYS A C 1
ATOM 703 O O . LYS A 1 88 ? 55.020 9.052 57.877 1.00 61.85 88 LYS A O 1
ATOM 709 N N . ILE A 1 89 ? 53.825 10.193 59.419 1.00 58.44 89 ILE A N 1
ATOM 710 C CA . ILE A 1 89 ? 53.972 9.201 60.481 1.00 58.46 89 ILE A CA 1
ATOM 711 C C . ILE A 1 89 ? 52.660 9.134 61.251 1.00 59.32 89 ILE A C 1
ATOM 712 O O . ILE A 1 89 ? 52.206 10.145 61.797 1.00 60.70 89 ILE A O 1
ATOM 717 N N . GLY A 1 90 ? 52.055 7.949 61.297 1.00 58.75 90 GLY A N 1
ATOM 718 C CA . GLY A 1 90 ? 50.794 7.785 61.999 1.00 58.25 90 GLY A CA 1
ATOM 719 C C . GLY A 1 90 ? 49.658 8.589 61.412 1.00 57.39 90 GLY A C 1
ATOM 720 O O . GLY A 1 90 ? 48.771 9.031 62.151 1.00 57.93 90 GLY A O 1
ATOM 721 N N . GLY A 1 91 ? 49.657 8.789 60.096 1.00 56.31 91 GLY A N 1
ATOM 722 C CA . GLY A 1 91 ? 48.636 9.577 59.441 1.00 56.27 91 GLY A CA 1
ATOM 723 C C . GLY A 1 91 ? 48.788 11.075 59.584 1.00 56.60 91 GLY A C 1
ATOM 724 O O . GLY A 1 91 ? 47.943 11.818 59.068 1.00 58.71 91 GLY A O 1
ATOM 725 N N . ILE A 1 92 ? 49.832 11.545 60.261 1.00 54.15 92 ILE A N 1
ATOM 726 C CA . ILE A 1 92 ? 50.062 12.967 60.484 1.00 52.41 92 ILE A CA 1
ATOM 727 C C . ILE A 1 92 ? 51.262 13.397 59.654 1.00 51.64 92 ILE A C 1
ATOM 728 O O . ILE A 1 92 ? 52.319 12.755 59.700 1.00 51.45 92 ILE A O 1
ATOM 733 N N . ASP A 1 93 ? 51.097 14.477 58.896 1.00 51.28 93 ASP A N 1
ATOM 734 C CA . ASP A 1 93 ? 52.184 15.000 58.083 1.00 51.68 93 ASP A CA 1
ATOM 735 C C . ASP A 1 93 ? 53.323 15.502 58.962 1.00 49.85 93 ASP A C 1
ATOM 736 O O . ASP A 1 93 ? 53.115 15.957 60.090 1.00 50.91 93 ASP A O 1
ATOM 741 N N . ASN A 1 94 ? 54.534 15.415 58.431 1.00 47.54 94 ASN A N 1
ATOM 742 C CA . ASN A 1 94 ? 55.724 15.847 59.156 1.00 47.04 94 ASN A CA 1
ATOM 743 C C . ASN A 1 94 ? 55.774 17.369 59.209 1.00 47.22 94 ASN A C 1
ATOM 744 O O . ASN A 1 94 ? 55.895 18.011 58.158 1.00 49.35 94 ASN A O 1
ATOM 749 N N . PRO A 1 95 ? 55.697 17.984 60.391 1.00 44.58 95 PRO A N 1
ATOM 750 C CA . PRO A 1 95 ? 55.735 19.448 60.478 1.00 44.29 95 PRO A CA 1
ATOM 751 C C . PRO A 1 95 ? 57.137 20.033 60.489 1.00 43.55 95 PRO A C 1
ATOM 752 O O . PRO A 1 95 ? 57.275 21.258 60.571 1.00 44.14 95 PRO A O 1
ATOM 756 N N . LEU A 1 96 ? 58.170 19.201 60.420 1.00 42.15 96 LEU A N 1
ATOM 757 C CA . LEU A 1 96 ? 59.543 19.668 60.511 1.00 41.60 96 LEU A CA 1
ATOM 758 C C . LEU A 1 96 ? 60.103 19.970 59.126 1.00 43.35 96 LEU A C 1
ATOM 759 O O . LEU A 1 96 ? 59.701 19.371 58.125 1.00 45.13 96 LEU A O 1
ATOM 764 N N . ARG A 1 97 ? 61.038 20.915 59.081 1.00 40.72 97 ARG A N 1
ATOM 765 C CA . ARG A 1 97 ? 61.755 21.227 57.852 1.00 41.92 97 ARG A CA 1
ATOM 766 C C . ARG A 1 97 ? 62.773 20.119 57.610 1.00 43.12 97 ARG A C 1
ATOM 767 O O . ARG A 1 97 ? 63.766 20.008 58.337 1.00 44.33 97 ARG A O 1
ATOM 775 N N . LYS A 1 98 ? 62.522 19.296 56.590 1.00 43.59 98 LYS A N 1
ATOM 776 C CA . LYS A 1 98 ? 63.229 18.024 56.465 1.00 44.87 98 LYS A CA 1
ATOM 777 C C . LYS A 1 98 ? 64.709 18.218 56.161 1.00 42.94 98 LYS A C 1
ATOM 778 O O . LYS A 1 98 ? 65.549 17.458 56.657 1.00 42.72 98 LYS A O 1
ATOM 784 N N . TYR A 1 99 ? 65.050 19.212 55.337 1.00 41.21 99 TYR A N 1
ATOM 785 C CA . TYR A 1 99 ? 66.461 19.473 55.070 1.00 41.09 99 TYR A CA 1
ATOM 786 C C . TYR A 1 99 ? 67.216 19.761 56.360 1.00 39.41 99 TYR A C 1
ATOM 787 O O . TYR A 1 99 ? 68.325 19.253 56.565 1.00 39.14 99 TYR A O 1
ATOM 796 N N . GLU A 1 100 ? 66.630 20.579 57.238 1.00 38.58 100 GLU A N 1
ATOM 797 C CA . GLU A 1 100 ? 67.241 20.841 58.537 1.00 40.30 100 GLU A CA 1
ATOM 798 C C . GLU A 1 100 ? 67.433 19.551 59.324 1.00 39.62 100 GLU A C 1
ATOM 799 O O . GLU A 1 100 ? 68.509 19.304 59.881 1.00 38.94 100 GLU A O 1
ATOM 805 N N . MET A 1 101 ? 66.396 18.713 59.379 1.00 40.17 101 MET A N 1
ATOM 806 C CA . MET A 1 101 ? 66.492 17.476 60.148 1.00 38.80 101 MET A CA 1
ATOM 807 C C . MET A 1 101 ? 67.515 16.525 59.541 1.00 45.17 101 MET A C 1
ATOM 808 O O . MET A 1 101 ? 68.269 15.868 60.269 1.00 44.66 101 MET A O 1
ATOM 813 N N . ALA A 1 102 ? 67.564 16.443 58.208 1.00 45.18 102 ALA A N 1
ATOM 814 C CA . ALA A 1 102 ? 68.544 15.580 57.559 1.00 43.63 102 ALA A CA 1
ATOM 815 C C . ALA A 1 102 ? 69.968 16.060 57.810 1.00 41.36 102 ALA A C 1
ATOM 816 O O . ALA A 1 102 ? 70.888 15.240 57.915 1.00 41.53 102 ALA A O 1
ATOM 818 N N . CYS A 1 103 ? 70.171 17.376 57.908 1.00 41.00 103 CYS A N 1
ATOM 819 C CA . CYS A 1 103 ? 71.486 17.894 58.271 1.00 41.94 103 CYS A CA 1
ATOM 820 C C . CYS A 1 103 ? 71.841 17.522 59.702 1.00 43.80 103 CYS A C 1
ATOM 821 O O . CYS A 1 103 ? 72.958 17.068 59.979 1.00 46.69 103 CYS A O 1
ATOM 824 N N . SER A 1 104 ? 70.897 17.713 60.626 1.00 42.36 104 SER A N 1
ATOM 825 C CA . SER A 1 104 ? 71.171 17.461 62.036 1.00 41.89 104 SER A CA 1
ATOM 826 C C . SER A 1 104 ? 71.468 15.990 62.291 1.00 41.21 104 SER A C 1
ATOM 827 O O . SER A 1 104 ? 72.361 15.661 63.079 1.00 41.40 104 SER A O 1
ATOM 830 N N . TYR A 1 105 ? 70.740 15.089 61.631 1.00 41.91 105 TYR A N 1
ATOM 831 C CA . TYR A 1 105 ? 70.854 13.662 61.895 1.00 42.20 105 TYR A CA 1
ATOM 832 C C . TYR A 1 105 ? 71.642 12.920 60.821 1.00 42.33 105 TYR A C 1
ATOM 833 O O . TYR A 1 105 ? 71.561 11.689 60.744 1.00 41.29 105 TYR A O 1
ATOM 842 N N . CYS A 1 106 ? 72.398 13.647 59.996 1.00 41.93 106 CYS A N 1
ATOM 843 C CA . CYS A 1 106 ? 73.365 13.054 59.069 1.00 43.68 106 CYS A CA 1
ATOM 844 C C . CYS A 1 106 ? 72.716 12.021 58.151 1.00 44.06 106 CYS A C 1
ATOM 845 O O . CYS A 1 106 ? 73.295 10.972 57.863 1.00 45.29 106 CYS A O 1
ATOM 848 N N . VAL A 1 107 ? 71.501 12.313 57.694 1.00 42.65 107 VAL A N 1
ATOM 849 C CA . VAL A 1 107 ? 70.835 11.462 56.716 1.00 46.20 107 VAL A CA 1
ATOM 850 C C . VAL A 1 107 ? 71.377 11.838 55.343 1.00 47.12 107 VAL A C 1
ATOM 851 O O . VAL A 1 107 ? 70.657 12.400 54.510 1.00 46.12 107 VAL A O 1
ATOM 855 N N . VAL A 1 108 ? 72.657 11.530 55.107 1.00 49.18 108 VAL A N 1
ATOM 856 C CA . VAL A 1 108 ? 73.375 12.036 53.940 1.00 53.48 108 VAL A CA 1
ATOM 857 C C . VAL A 1 108 ? 72.724 11.614 52.633 1.00 57.85 108 VAL A C 1
ATOM 858 O O . VAL A 1 108 ? 72.907 12.280 51.609 1.00 60.21 108 VAL A O 1
ATOM 862 N N . ASP A 1 109 ? 71.955 10.525 52.642 1.00 60.89 109 ASP A N 1
ATOM 863 C CA . ASP A 1 109 ? 71.251 10.096 51.441 1.00 64.05 109 ASP A CA 1
ATOM 864 C C . ASP A 1 109 ? 70.194 11.102 51.002 1.00 59.54 109 ASP A C 1
ATOM 865 O O . ASP A 1 109 ? 69.823 11.120 49.824 1.00 60.94 109 ASP A O 1
ATOM 870 N N . LYS A 1 110 ? 69.715 11.950 51.915 1.00 55.64 110 LYS A N 1
ATOM 871 C CA . LYS A 1 110 ? 68.612 12.856 51.629 1.00 52.10 110 LYS A CA 1
ATOM 872 C C . LYS A 1 110 ? 68.989 14.330 51.663 1.00 49.25 110 LYS A C 1
ATOM 873 O O . LYS A 1 110 ? 68.167 15.164 51.269 1.00 49.27 110 LYS A O 1
ATOM 879 N N . ILE A 1 111 ? 70.198 14.675 52.113 1.00 46.34 111 ILE A N 1
ATOM 880 C CA . ILE A 1 111 ? 70.539 16.081 52.329 1.00 46.71 111 ILE A CA 1
ATOM 881 C C . ILE A 1 111 ? 70.452 16.867 51.025 1.00 48.12 111 ILE A C 1
ATOM 882 O O . ILE A 1 111 ? 69.822 17.930 50.965 1.00 48.33 111 ILE A O 1
ATOM 887 N N . HIS A 1 112 ? 71.073 16.353 49.957 1.00 48.76 112 HIS A N 1
ATOM 888 C CA . HIS A 1 112 ? 71.115 17.121 48.712 1.00 48.82 112 HIS A CA 1
ATOM 889 C C . HIS A 1 112 ? 69.749 17.228 48.042 1.00 49.33 112 HIS A C 1
ATOM 890 O O . HIS A 1 112 ? 69.346 18.354 47.698 1.00 50.41 112 HIS A O 1
ATOM 897 N N . PRO A 1 113 ? 68.996 16.143 47.812 1.00 49.66 113 PRO A N 1
ATOM 898 C CA . PRO A 1 113 ? 67.682 16.315 47.167 1.00 47.68 113 PRO A CA 1
ATOM 899 C C . PRO A 1 113 ? 66.713 17.156 47.979 1.00 47.81 113 PRO A C 1
ATOM 900 O O . PRO A 1 113 ? 65.917 17.901 47.393 1.00 47.35 113 PRO A O 1
ATOM 904 N N . LEU A 1 114 ? 66.751 17.065 49.311 1.00 48.21 114 LEU A N 1
ATOM 905 C CA . LEU A 1 114 ? 65.917 17.942 50.125 1.00 46.64 114 LEU A CA 1
ATOM 906 C C . LEU A 1 114 ? 66.314 19.402 49.955 1.00 45.67 114 LEU A C 1
ATOM 907 O O . LEU A 1 114 ? 65.454 20.290 50.003 1.00 46.59 114 LEU A O 1
ATOM 912 N N . PHE A 1 115 ? 67.605 19.671 49.748 1.00 45.53 115 PHE A N 1
ATOM 913 C CA . PHE A 1 115 ? 68.045 21.048 49.557 1.00 46.87 115 PHE A CA 1
ATOM 914 C C . PHE A 1 115 ? 67.631 21.580 48.191 1.00 48.96 115 PHE A C 1
ATOM 915 O O . PHE A 1 115 ? 67.300 22.764 48.058 1.00 49.22 115 PHE A O 1
ATOM 923 N N . GLN A 1 116 ? 67.657 20.723 47.165 1.00 49.50 116 GLN A N 1
ATOM 924 C CA . GLN A 1 116 ? 67.255 21.150 45.827 1.00 52.75 116 GLN A CA 1
ATOM 925 C C . GLN A 1 116 ? 65.829 21.686 45.827 1.00 51.94 116 GLN A C 1
ATOM 926 O O . GLN A 1 116 ? 65.553 22.750 45.259 1.00 53.61 116 GLN A O 1
ATOM 932 N N . LYS A 1 117 ? 64.909 20.963 46.472 1.00 50.79 117 LYS A N 1
ATOM 933 C CA . LYS A 1 117 ? 63.518 21.404 46.528 1.00 52.06 117 LYS A CA 1
ATOM 934 C C . LYS A 1 117 ? 63.398 22.782 47.168 1.00 50.01 117 LYS A C 1
ATOM 935 O O . LYS A 1 117 ? 62.638 23.632 46.691 1.00 48.58 117 LYS A O 1
ATOM 941 N N . ARG A 1 118 ? 64.146 23.022 48.247 1.00 49.28 118 ARG A N 1
ATOM 942 C CA . ARG A 1 118 ? 64.152 24.346 48.863 1.00 47.42 118 ARG A CA 1
ATOM 943 C C . ARG A 1 118 ? 64.781 25.380 47.938 1.00 46.89 118 ARG A C 1
ATOM 944 O O . ARG A 1 118 ? 64.260 26.493 47.797 1.00 45.14 118 ARG A O 1
ATOM 952 N N . PHE A 1 119 ? 65.899 25.027 47.297 1.00 46.94 119 PHE A N 1
ATOM 953 C CA . PHE A 1 119 ? 66.572 25.958 46.397 1.00 49.85 119 PHE A CA 1
ATOM 954 C C . PHE A 1 119 ? 65.672 26.346 45.229 1.00 49.74 119 PHE A C 1
ATOM 955 O O . PHE A 1 119 ? 65.565 27.528 44.879 1.00 48.80 119 PHE A O 1
ATOM 963 N N . GLU A 1 120 ? 65.007 25.362 44.621 1.00 50.88 120 GLU A N 1
ATOM 964 C CA . GLU A 1 120 ? 64.182 25.642 43.449 1.00 55.06 120 GLU A CA 1
ATOM 965 C C . GLU A 1 120 ? 62.959 26.476 43.812 1.00 54.68 120 GLU A C 1
ATOM 966 O O . GLU A 1 120 ? 62.621 27.429 43.101 1.00 54.20 120 GLU A O 1
ATOM 972 N N . SER A 1 121 ? 62.281 26.134 44.913 1.00 52.67 121 SER A N 1
ATOM 973 C CA . SER A 1 121 ? 61.109 26.900 45.325 1.00 54.62 121 SER A CA 1
ATOM 974 C C . SER A 1 121 ? 61.479 28.326 45.712 1.00 54.92 121 SER A C 1
ATOM 975 O O . SER A 1 121 ? 60.704 29.256 45.465 1.00 56.52 121 SER A O 1
ATOM 978 N N . TYR A 1 122 ? 62.654 28.515 46.317 1.00 54.16 122 TYR A N 1
ATOM 979 C CA . TYR A 1 122 ? 63.112 29.858 46.655 1.00 51.76 122 TYR A CA 1
ATOM 980 C C . TYR A 1 122 ? 63.500 30.638 45.404 1.00 53.91 122 TYR A C 1
ATOM 981 O O . TYR A 1 122 ? 63.161 31.820 45.272 1.00 53.55 122 TYR A O 1
ATOM 990 N N . ARG A 1 123 ? 64.202 29.989 44.472 1.00 56.32 123 ARG A N 1
ATOM 991 C CA . ARG A 1 123 ? 64.616 30.662 43.244 1.00 59.35 123 ARG A CA 1
ATOM 992 C C . ARG A 1 123 ? 63.415 31.089 42.409 1.00 60.85 123 ARG A C 1
ATOM 993 O O . ARG A 1 123 ? 63.416 32.176 41.820 1.00 60.60 123 ARG A O 1
ATOM 1001 N N . ASN A 1 124 ? 62.378 30.250 42.352 1.00 62.73 124 ASN A N 1
ATOM 1002 C CA . ASN A 1 124 ? 61.220 30.555 41.519 1.00 65.33 124 ASN A CA 1
ATOM 1003 C C . ASN A 1 124 ? 60.409 31.731 42.047 1.00 66.44 124 ASN A C 1
ATOM 1004 O O . ASN A 1 124 ? 59.588 32.281 41.305 1.00 65.89 124 ASN A O 1
ATOM 1009 N N . LYS A 1 125 ? 60.613 32.128 43.303 1.00 67.78 125 LYS A N 1
ATOM 1010 C CA . LYS A 1 125 ? 59.907 33.280 43.846 1.00 68.94 125 LYS A CA 1
ATOM 1011 C C . LYS A 1 125 ? 60.574 34.603 43.498 1.00 71.54 125 LYS A C 1
ATOM 1012 O O . LYS A 1 125 ? 59.985 35.658 43.755 1.00 72.49 125 LYS A O 1
ATOM 1018 N N . PHE A 1 126 ? 61.768 34.577 42.925 1.00 73.55 126 PHE A N 1
ATOM 1019 C CA . PHE A 1 126 ? 62.451 35.817 42.584 1.00 75.82 126 PHE A CA 1
ATOM 1020 C C . PHE A 1 126 ? 61.795 36.457 41.364 1.00 82.99 126 PHE A C 1
ATOM 1021 O O . PHE A 1 126 ? 61.583 35.778 40.352 1.00 84.59 126 PHE A O 1
ATOM 1029 N N . PRO A 1 127 ? 61.462 37.755 41.417 1.00 86.27 127 PRO A N 1
ATOM 1030 C CA . PRO A 1 127 ? 60.756 38.482 40.355 1.00 88.14 127 PRO A CA 1
ATOM 1031 C C . PRO A 1 127 ? 61.568 38.630 39.070 1.00 89.02 127 PRO A C 1
ATOM 1032 O O . PRO A 1 127 ? 62.735 38.241 39.042 1.00 90.03 127 PRO A O 1
ATOM 1036 N N . THR A 1 135 ? 74.058 36.295 34.936 1.00 74.12 135 THR A N 1
ATOM 1037 C CA . THR A 1 135 ? 74.173 34.932 34.432 1.00 76.14 135 THR A CA 1
ATOM 1038 C C . THR A 1 135 ? 73.243 34.002 35.198 1.00 75.34 135 THR A C 1
ATOM 1039 O O . THR A 1 135 ? 73.041 34.172 36.400 1.00 75.73 135 THR A O 1
ATOM 1043 N N . GLU A 1 136 ? 72.673 33.017 34.499 1.00 74.78 136 GLU A N 1
ATOM 1044 C CA . GLU A 1 136 ? 71.859 32.018 35.181 1.00 74.97 136 GLU A CA 1
ATOM 1045 C C . GLU A 1 136 ? 72.680 31.237 36.200 1.00 76.73 136 GLU A C 1
ATOM 1046 O O . GLU A 1 136 ? 72.145 30.803 37.227 1.00 76.60 136 GLU A O 1
ATOM 1048 N N . THR A 1 137 ? 73.979 31.065 35.944 1.00 76.83 137 THR A N 1
ATOM 1049 C CA . THR A 1 137 ? 74.837 30.335 36.870 1.00 75.59 137 THR A CA 1
ATOM 1050 C C . THR A 1 137 ? 75.202 31.187 38.081 1.00 73.72 137 THR A C 1
ATOM 1051 O O . THR A 1 137 ? 75.140 30.714 39.221 1.00 72.25 137 THR A O 1
ATOM 1055 N N . GLU A 1 138 ? 75.588 32.445 37.853 1.00 73.83 138 GLU A N 1
ATOM 1056 C CA . GLU A 1 138 ? 75.957 33.314 38.967 1.00 73.54 138 GLU A CA 1
ATOM 1057 C C . GLU A 1 138 ? 74.748 33.688 39.814 1.00 69.87 138 GLU A C 1
ATOM 1058 O O . GLU A 1 138 ? 74.877 33.861 41.031 1.00 67.96 138 GLU A O 1
ATOM 1064 N N . PHE A 1 139 ? 73.573 33.821 39.195 1.00 69.08 139 PHE A N 1
ATOM 1065 C CA . PHE A 1 139 ? 72.367 34.101 39.967 1.00 67.26 139 PHE A CA 1
ATOM 1066 C C . PHE A 1 139 ? 71.979 32.908 40.829 1.00 66.73 139 PHE A C 1
ATOM 1067 O O . PHE A 1 139 ? 71.585 33.076 41.989 1.00 65.68 139 PHE A O 1
ATOM 1075 N N . GLY A 1 140 ? 72.082 31.695 40.279 1.00 66.41 140 GLY A N 1
ATOM 1076 C CA . GLY A 1 140 ? 71.834 30.509 41.082 1.00 64.98 140 GLY A CA 1
ATOM 1077 C C . GLY A 1 140 ? 72.806 30.381 42.239 1.00 64.62 140 GLY A C 1
ATOM 1078 O O . GLY A 1 140 ? 72.434 29.941 43.330 1.00 62.98 140 GLY A O 1
ATOM 1079 N N . LYS A 1 141 ? 74.066 30.764 42.016 1.00 64.27 141 LYS A N 1
ATOM 1080 C CA . LYS A 1 141 ? 75.035 30.797 43.107 1.00 64.63 141 LYS A CA 1
ATOM 1081 C C . LYS A 1 141 ? 74.618 31.800 44.176 1.00 62.12 141 LYS A C 1
ATOM 1082 O O . LYS A 1 141 ? 74.774 31.542 45.375 1.00 61.16 141 LYS A O 1
ATOM 1088 N N . TYR A 1 142 ? 74.077 32.947 43.759 1.00 60.36 142 TYR A N 1
ATOM 1089 C CA . TYR A 1 142 ? 73.610 33.942 44.720 1.00 57.45 142 TYR A CA 1
ATOM 1090 C C . TYR A 1 142 ? 72.405 33.434 45.501 1.00 55.14 142 TYR A C 1
ATOM 1091 O O . TYR A 1 142 ? 72.324 33.624 46.721 1.00 55.37 142 TYR A O 1
ATOM 1100 N N . VAL A 1 143 ? 71.456 32.790 44.816 1.00 54.10 143 VAL A N 1
ATOM 1101 C CA . VAL A 1 143 ? 70.278 32.259 45.496 1.00 51.98 143 VAL A CA 1
ATOM 1102 C C . VAL A 1 143 ? 70.680 31.169 46.481 1.00 50.85 143 VAL A C 1
ATOM 1103 O O . VAL A 1 143 ? 70.182 31.121 47.613 1.00 50.72 143 VAL A O 1
ATOM 1107 N N . ARG A 1 144 ? 71.589 30.282 46.070 1.00 50.36 144 ARG A N 1
ATOM 1108 C CA . ARG A 1 144 ? 72.046 29.218 46.959 1.00 49.49 144 ARG A CA 1
ATOM 1109 C C . ARG A 1 144 ? 72.707 29.793 48.207 1.00 48.84 144 ARG A C 1
ATOM 1110 O O . ARG A 1 144 ? 72.427 29.356 49.329 1.00 46.53 144 ARG A O 1
ATOM 1118 N N . ASN A 1 145 ? 73.587 30.783 48.028 1.00 49.33 145 ASN A N 1
ATOM 1119 C CA . ASN A 1 145 ? 74.250 31.400 49.172 1.00 50.23 145 ASN A CA 1
ATOM 1120 C C . ASN A 1 145 ? 73.252 32.125 50.066 1.00 49.73 145 ASN A C 1
ATOM 1121 O O . ASN A 1 145 ? 73.361 32.075 51.297 1.00 49.41 145 ASN A O 1
ATOM 1126 N N . SER A 1 146 ? 72.274 32.809 49.466 1.00 49.29 146 SER A N 1
ATOM 1127 C CA . SER A 1 146 ? 71.245 33.475 50.256 1.00 47.33 146 SER A CA 1
ATOM 1128 C C . SER A 1 146 ? 70.452 32.472 51.084 1.00 47.16 146 SER A C 1
ATOM 1129 O O . SER A 1 146 ? 70.110 32.741 52.241 1.00 46.91 146 SER A O 1
ATOM 1132 N N . LEU A 1 147 ? 70.154 31.306 50.508 1.00 47.70 147 LEU A N 1
ATOM 1133 C CA . LEU A 1 147 ? 69.405 30.291 51.240 1.00 45.51 147 LEU A CA 1
ATOM 1134 C C . LEU A 1 147 ? 70.242 29.690 52.362 1.00 44.18 147 LEU A C 1
ATOM 1135 O O . LEU A 1 147 ? 69.748 29.503 53.480 1.00 44.25 147 LEU A O 1
ATOM 1140 N N . LEU A 1 148 ? 71.513 29.386 52.086 1.00 43.86 148 LEU A N 1
ATOM 1141 C CA . LEU A 1 148 ? 72.370 28.793 53.108 1.00 45.58 148 LEU A CA 1
ATOM 1142 C C . LEU A 1 148 ? 72.622 29.765 54.255 1.00 47.27 148 LEU A C 1
ATOM 1143 O O . LEU A 1 148 ? 72.576 29.372 55.427 1.00 48.49 148 LEU A O 1
ATOM 1148 N N . ASP A 1 149 ? 72.887 31.037 53.940 1.00 45.51 149 ASP A N 1
ATOM 1149 C CA . ASP A 1 149 ? 73.075 32.033 54.991 1.00 44.42 149 ASP A CA 1
ATOM 1150 C C . ASP A 1 149 ? 71.814 32.215 55.825 1.00 41.10 149 ASP A C 1
ATOM 1151 O O . ASP A 1 149 ? 71.901 32.512 57.022 1.00 40.56 149 ASP A O 1
ATOM 1156 N N . SER A 1 150 ? 70.639 32.046 55.217 1.00 38.69 150 SER A N 1
ATOM 1157 C CA . SER A 1 150 ? 69.394 32.197 55.962 1.00 40.55 150 SER A CA 1
ATOM 1158 C C . SER A 1 150 ? 69.200 31.048 56.944 1.00 44.90 150 SER A C 1
ATOM 1159 O O . SER A 1 150 ? 68.864 31.267 58.115 1.00 46.12 150 SER A O 1
ATOM 1162 N N . ILE A 1 151 ? 69.415 29.812 56.486 1.00 44.16 151 ILE A N 1
ATOM 1163 C CA . ILE A 1 151 ? 69.148 28.652 57.329 1.00 45.57 151 ILE A CA 1
ATOM 1164 C C . ILE A 1 151 ? 70.214 28.513 58.408 1.00 44.46 151 ILE A C 1
ATOM 1165 O O . ILE A 1 151 ? 69.919 28.115 59.541 1.00 41.64 151 ILE A O 1
ATOM 1170 N N . LYS A 1 152 ? 71.464 28.851 58.083 1.00 46.10 152 LYS A N 1
ATOM 1171 C CA . LYS A 1 152 ? 72.562 28.681 59.028 1.00 46.82 152 LYS A CA 1
ATOM 1172 C C . LYS A 1 152 ? 72.426 29.562 60.264 1.00 45.72 152 LYS A C 1
ATOM 1173 O O . LYS A 1 152 ? 73.161 29.346 61.236 1.00 45.71 152 LYS A O 1
ATOM 1179 N N . ARG A 1 153 ? 71.513 30.540 60.256 1.00 43.74 153 ARG A N 1
ATOM 1180 C CA . ARG A 1 153 ? 71.229 31.307 61.463 1.00 42.76 153 ARG A CA 1
ATOM 1181 C C . ARG A 1 153 ? 70.834 30.410 62.627 1.00 42.15 153 ARG A C 1
ATOM 1182 O O . ARG A 1 153 ? 70.950 30.824 63.785 1.00 42.90 153 ARG A O 1
ATOM 1190 N N . LYS A 1 154 ? 70.377 29.191 62.345 1.00 41.67 154 LYS A N 1
ATOM 1191 C CA . LYS A 1 154 ? 70.011 28.223 63.368 1.00 40.79 154 LYS A CA 1
ATOM 1192 C C . LYS A 1 154 ? 71.159 27.294 63.748 1.00 41.77 154 LYS A C 1
ATOM 1193 O O . LYS A 1 154 ? 70.956 26.387 64.561 1.00 44.56 154 LYS A O 1
ATOM 1199 N N . GLY A 1 155 ? 72.352 27.493 63.191 1.00 41.65 155 GLY A N 1
ATOM 1200 C CA . GLY A 1 155 ? 73.495 26.682 63.540 1.00 40.23 155 GLY A CA 1
ATOM 1201 C C . GLY A 1 155 ? 74.374 26.347 62.350 1.00 41.54 155 GLY A C 1
ATOM 1202 O O . GLY A 1 155 ? 73.932 26.358 61.198 1.00 41.79 155 GLY A O 1
ATOM 1203 N N . PRO A 1 156 ? 75.647 26.029 62.613 1.00 41.09 156 PRO A N 1
ATOM 1204 C CA . PRO A 1 156 ? 76.572 25.732 61.507 1.00 40.45 156 PRO A CA 1
ATOM 1205 C C . PRO A 1 156 ? 76.269 24.427 60.791 1.00 41.95 156 PRO A C 1
ATOM 1206 O O . PRO A 1 156 ? 76.777 24.220 59.682 1.00 44.33 156 PRO A O 1
ATOM 1210 N N . VAL A 1 157 ? 75.459 23.546 61.385 1.00 40.02 157 VAL A N 1
ATOM 1211 C CA . VAL A 1 157 ? 75.124 22.271 60.761 1.00 42.13 157 VAL A CA 1
ATOM 1212 C C . VAL A 1 157 ? 74.359 22.462 59.455 1.00 41.97 157 VAL A C 1
ATOM 1213 O O . VAL A 1 157 ? 74.417 21.603 58.568 1.00 41.39 157 VAL A O 1
ATOM 1217 N N . PHE A 1 158 ? 73.680 23.595 59.289 1.00 41.93 158 PHE A N 1
ATOM 1218 C CA . PHE A 1 158 ? 72.772 23.789 58.167 1.00 42.27 158 PHE A CA 1
ATOM 1219 C C . PHE A 1 158 ? 73.444 24.370 56.925 1.00 43.54 158 PHE A C 1
ATOM 1220 O O . PHE A 1 158 ? 72.760 24.605 55.925 1.00 43.82 158 PHE A O 1
ATOM 1228 N N . ASP A 1 159 ? 74.761 24.596 56.957 1.00 45.57 159 ASP A N 1
ATOM 1229 C CA . ASP A 1 159 ? 75.530 24.863 55.745 1.00 50.37 159 ASP A CA 1
ATOM 1230 C C . ASP A 1 159 ? 76.776 23.987 55.672 1.00 51.43 159 ASP A C 1
ATOM 1231 O O . ASP A 1 159 ? 77.621 24.196 54.793 1.00 53.84 159 ASP A O 1
ATOM 1236 N N . PHE A 1 160 ? 76.893 23.004 56.568 1.00 49.58 160 PHE A N 1
ATOM 1237 C CA . PHE A 1 160 ? 78.056 22.125 56.623 1.00 46.87 160 PHE A CA 1
ATOM 1238 C C . PHE A 1 160 ? 78.137 21.207 55.408 1.00 48.77 160 PHE A C 1
ATOM 1239 O O . PHE A 1 160 ? 79.240 20.882 54.952 1.00 49.26 160 PHE A O 1
ATOM 1247 N N . TRP A 1 161 ? 76.991 20.803 54.854 1.00 48.59 161 TRP A N 1
ATOM 1248 C CA . TRP A 1 161 ? 76.943 19.729 53.869 1.00 49.69 161 TRP A CA 1
ATOM 1249 C C . TRP A 1 161 ? 76.927 20.200 52.419 1.00 50.37 161 TRP A C 1
ATOM 1250 O O . TRP A 1 161 ? 77.248 19.402 51.530 1.00 50.06 161 TRP A O 1
ATOM 1261 N N . ILE A 1 162 ? 76.564 21.451 52.149 1.00 50.33 162 ILE A N 1
ATOM 1262 C CA . ILE A 1 162 ? 76.325 21.925 50.788 1.00 52.71 162 ILE A CA 1
ATOM 1263 C C . ILE A 1 162 ? 77.490 22.807 50.358 1.00 53.14 162 ILE A C 1
ATOM 1264 O O . ILE A 1 162 ? 77.731 23.865 50.952 1.00 48.84 162 ILE A O 1
ATOM 1269 N N . ASP A 1 163 ? 78.202 22.377 49.317 1.00 55.77 163 ASP A N 1
ATOM 1270 C CA . ASP A 1 163 ? 79.265 23.192 48.745 1.00 57.86 163 ASP A CA 1
ATOM 1271 C C . ASP A 1 163 ? 78.670 24.445 48.114 1.00 57.76 163 ASP A C 1
ATOM 1272 O O . ASP A 1 163 ? 77.731 24.365 47.317 1.00 59.00 163 ASP A O 1
ATOM 1277 N N . ARG A 1 164 ? 79.215 25.606 48.475 1.00 56.87 164 ARG A N 1
ATOM 1278 C CA . ARG A 1 164 ? 78.654 26.870 48.016 1.00 57.31 164 ARG A CA 1
ATOM 1279 C C . ARG A 1 164 ? 79.036 27.209 46.580 1.00 60.76 164 ARG A C 1
ATOM 1280 O O . ARG A 1 164 ? 78.303 27.955 45.920 1.00 62.33 164 ARG A O 1
ATOM 1288 N N . GLU A 1 165 ? 80.155 26.681 46.079 1.00 61.76 165 GLU A N 1
ATOM 1289 C CA . GLU A 1 165 ? 80.563 26.988 44.712 1.00 62.70 165 GLU A CA 1
ATOM 1290 C C . GLU A 1 165 ? 79.813 26.136 43.696 1.00 64.35 165 GLU A C 1
ATOM 1291 O O . GLU A 1 165 ? 79.368 26.649 42.663 1.00 66.77 165 GLU A O 1
ATOM 1293 N N . SER A 1 166 ? 79.659 24.840 43.973 1.00 63.76 166 SER A N 1
ATOM 1294 C CA . SER A 1 166 ? 79.036 23.912 43.038 1.00 62.30 166 SER A CA 1
ATOM 1295 C C . SER A 1 166 ? 77.614 23.514 43.405 1.00 61.01 166 SER A C 1
ATOM 1296 O O . SER A 1 166 ? 76.861 23.100 42.518 1.00 60.55 166 SER A O 1
ATOM 1299 N N . GLY A 1 167 ? 77.226 23.621 44.673 1.00 59.16 167 GLY A N 1
ATOM 1300 C CA . GLY A 1 167 ? 75.925 23.133 45.086 1.00 57.28 167 GLY A CA 1
ATOM 1301 C C . GLY A 1 167 ? 75.873 21.652 45.370 1.00 56.88 167 GLY A C 1
ATOM 1302 O O . GLY A 1 167 ? 74.792 21.131 45.669 1.00 56.99 167 GLY A O 1
ATOM 1303 N N . GLU A 1 168 ? 77.004 20.960 45.294 1.00 56.31 168 GLU A N 1
ATOM 1304 C CA . GLU A 1 168 ? 77.033 19.522 45.486 1.00 56.73 168 GLU A CA 1
ATOM 1305 C C . GLU A 1 168 ? 77.178 19.174 46.964 1.00 56.35 168 GLU A C 1
ATOM 1306 O O . GLU A 1 168 ? 77.530 20.012 47.800 1.00 54.84 168 GLU A O 1
ATOM 1308 N N . LEU A 1 169 ? 76.897 17.913 47.275 1.00 56.51 169 LEU A N 1
ATOM 1309 C CA . LEU A 1 169 ? 77.062 17.417 48.632 1.00 55.42 169 LEU A CA 1
ATOM 1310 C C . LEU A 1 169 ? 78.542 17.356 48.986 1.00 56.40 169 LEU A C 1
ATOM 1311 O O . LEU A 1 169 ? 79.340 16.759 48.257 1.00 56.73 169 LEU A O 1
ATOM 1316 N N . LYS A 1 170 ? 78.911 17.984 50.098 1.00 57.55 170 LYS A N 1
ATOM 1317 C CA . LYS A 1 170 ? 80.296 17.948 50.544 1.00 60.68 170 LYS A CA 1
ATOM 1318 C C . LYS A 1 170 ? 80.657 16.560 51.055 1.00 60.46 170 LYS A C 1
ATOM 1319 O O . LYS A 1 170 ? 79.842 15.877 51.682 1.00 60.52 170 LYS A O 1
ATOM 1325 N N . LYS A 1 171 ? 81.889 16.143 50.778 1.00 60.53 171 LYS A N 1
ATOM 1326 C CA . LYS A 1 171 ? 82.404 14.847 51.200 1.00 61.61 171 LYS A CA 1
ATOM 1327 C C . LYS A 1 171 ? 83.573 15.080 52.145 1.00 60.70 171 LYS A C 1
ATOM 1328 O O . LYS A 1 171 ? 84.598 15.642 51.742 1.00 61.62 171 LYS A O 1
ATOM 1334 N N . TYR A 1 172 ? 83.417 14.658 53.395 1.00 58.62 172 TYR A N 1
ATOM 1335 C CA . TYR A 1 172 ? 84.423 14.856 54.428 1.00 55.98 172 TYR A CA 1
ATOM 1336 C C . TYR A 1 172 ? 85.131 13.546 54.740 1.00 54.08 172 TYR A C 1
ATOM 1337 O O . TYR A 1 172 ? 84.506 12.481 54.761 1.00 53.30 172 TYR A O 1
ATOM 1346 N N . ASP A 1 173 ? 86.435 13.631 54.984 1.00 53.22 173 ASP A N 1
ATOM 1347 C CA . ASP A 1 173 ? 87.122 12.543 55.657 1.00 54.60 173 ASP A CA 1
ATOM 1348 C C . ASP A 1 173 ? 86.590 12.426 57.081 1.00 54.33 173 ASP A C 1
ATOM 1349 O O . ASP A 1 173 ? 86.213 13.419 57.708 1.00 53.96 173 ASP A O 1
ATOM 1351 N N . ALA A 1 174 ? 86.549 11.191 57.586 1.00 54.30 174 ALA A N 1
ATOM 1352 C CA . ALA A 1 174 ? 85.920 10.943 58.880 1.00 51.59 174 ALA A CA 1
ATOM 1353 C C . ALA A 1 174 ? 86.590 11.741 59.990 1.00 50.34 174 ALA A C 1
ATOM 1354 O O . ALA A 1 174 ? 85.919 12.202 60.922 1.00 47.82 174 ALA A O 1
ATOM 1356 N N . VAL A 1 175 ? 87.910 11.919 59.907 1.00 51.67 175 VAL A N 1
ATOM 1357 C CA . VAL A 1 175 ? 88.624 12.673 60.931 1.00 52.52 175 VAL A CA 1
ATOM 1358 C C . VAL A 1 175 ? 88.200 14.137 60.910 1.00 55.30 175 VAL A C 1
ATOM 1359 O O . VAL A 1 175 ? 87.942 14.741 61.958 1.00 55.86 175 VAL A O 1
ATOM 1363 N N . GLU A 1 176 ? 88.117 14.729 59.715 1.00 56.63 176 GLU A N 1
ATOM 1364 C CA . GLU A 1 176 ? 87.713 16.127 59.613 1.00 56.94 176 GLU A CA 1
ATOM 1365 C C . GLU A 1 176 ? 86.278 16.322 60.085 1.00 54.19 176 GLU A C 1
ATOM 1366 O O . GLU A 1 176 ? 85.969 17.306 60.766 1.00 54.54 176 GLU A O 1
ATOM 1372 N N . GLY A 1 177 ? 85.387 15.393 59.733 1.00 52.51 177 GLY A N 1
ATOM 1373 C CA . GLY A 1 177 ? 84.012 15.495 60.192 1.00 51.33 177 GLY A CA 1
ATOM 1374 C C . GLY A 1 177 ? 83.885 15.326 61.694 1.00 52.52 177 GLY A C 1
ATOM 1375 O O . GLY A 1 177 ? 83.089 16.014 62.340 1.00 52.84 177 GLY A O 1
ATOM 1376 N N . PHE A 1 178 ? 84.669 14.412 62.270 1.00 52.50 178 PHE A N 1
ATOM 1377 C CA . PHE A 1 178 ? 84.636 14.203 63.715 1.00 51.62 178 PHE A CA 1
ATOM 1378 C C . PHE A 1 178 ? 85.086 15.455 64.458 1.00 50.04 178 PHE A C 1
ATOM 1379 O O . PHE A 1 178 ? 84.427 15.898 65.406 1.00 47.00 178 PHE A O 1
ATOM 1387 N N . ASP A 1 179 ? 86.211 16.040 64.035 1.00 51.11 179 ASP A N 1
ATOM 1388 C CA . ASP A 1 179 ? 86.706 17.254 64.679 1.00 51.79 179 ASP A CA 1
ATOM 1389 C C . ASP A 1 179 ? 85.697 18.390 64.568 1.00 50.71 179 ASP A C 1
ATOM 1390 O O . ASP A 1 179 ? 85.465 19.120 65.539 1.00 50.66 179 ASP A O 1
ATOM 1395 N N . SER A 1 180 ? 85.088 18.554 63.392 1.00 50.64 180 SER A N 1
ATOM 1396 C CA . SER A 1 180 ? 84.108 19.621 63.208 1.00 50.31 180 SER A CA 1
ATOM 1397 C C . SER A 1 180 ? 82.876 19.397 64.076 1.00 48.73 180 SER A C 1
ATOM 1398 O O . SER A 1 180 ? 82.291 20.357 64.591 1.00 48.59 180 SER A O 1
ATOM 1401 N N . ALA A 1 181 ? 82.469 18.138 64.251 1.00 47.80 181 ALA A N 1
ATOM 1402 C CA . ALA A 1 181 ? 81.297 17.848 65.071 1.00 47.16 181 ALA A CA 1
ATOM 1403 C C . ALA A 1 181 ? 81.550 18.185 66.536 1.00 47.57 181 ALA A C 1
ATOM 1404 O O . ALA A 1 181 ? 80.658 18.697 67.224 1.00 47.38 181 ALA A O 1
ATOM 1406 N N . VAL A 1 182 ? 82.757 17.904 67.032 1.00 48.46 182 VAL A N 1
ATOM 1407 C CA . VAL A 1 182 ? 83.104 18.287 68.397 1.00 49.86 182 VAL A CA 1
ATOM 1408 C C . VAL A 1 182 ? 83.149 19.803 68.527 1.00 50.48 182 VAL A C 1
ATOM 1409 O O . VAL A 1 182 ? 82.682 20.369 69.523 1.00 50.18 182 VAL A O 1
ATOM 1413 N N . LYS A 1 183 ? 83.703 20.485 67.521 1.00 51.60 183 LYS A N 1
ATOM 1414 C CA . LYS A 1 183 ? 83.766 21.943 67.558 1.00 53.77 183 LYS A CA 1
ATOM 1415 C C . LYS A 1 183 ? 82.371 22.555 67.567 1.00 51.60 183 LYS A C 1
ATOM 1416 O O . LYS A 1 183 ? 82.121 23.542 68.269 1.00 51.14 183 LYS A O 1
ATOM 1422 N N . PHE A 1 184 ? 81.447 21.981 66.799 1.00 49.68 184 PHE A N 1
ATOM 1423 C CA . PHE A 1 184 ? 80.074 22.465 66.749 1.00 46.66 184 PHE A CA 1
ATOM 1424 C C . PHE A 1 184 ? 79.250 22.041 67.957 1.00 44.90 184 PHE A C 1
ATOM 1425 O O . PHE A 1 184 ? 78.090 22.454 68.062 1.00 43.97 184 PHE A O 1
ATOM 1433 N N . LYS A 1 185 ? 79.814 21.238 68.861 1.00 45.07 185 LYS A N 1
ATOM 1434 C CA . LYS A 1 185 ? 79.045 20.564 69.908 1.00 42.21 185 LYS A CA 1
ATOM 1435 C C . LYS A 1 185 ? 77.851 19.840 69.288 1.00 41.08 185 LYS A C 1
ATOM 1436 O O . LYS A 1 185 ? 76.714 19.916 69.763 1.00 38.46 185 LYS A O 1
ATOM 1442 N N . TRP A 1 186 ? 78.138 19.132 68.198 1.00 40.48 186 TRP A N 1
ATOM 1443 C CA . TRP A 1 186 ? 77.144 18.487 67.345 1.00 40.09 186 TRP A CA 1
ATOM 1444 C C . TRP A 1 186 ? 77.123 17.006 67.713 1.00 41.63 186 TRP A C 1
ATOM 1445 O O . TRP A 1 186 ? 77.884 16.202 67.175 1.00 43.25 186 TRP A O 1
ATOM 1456 N N . SER A 1 187 ? 76.236 16.653 68.647 1.00 41.97 187 SER A N 1
ATOM 1457 C CA . SER A 1 187 ? 76.219 15.299 69.197 1.00 42.08 187 SER A CA 1
ATOM 1458 C C . SER A 1 187 ? 75.977 14.259 68.109 1.00 42.43 187 SER A C 1
ATOM 1459 O O . SER A 1 187 ? 76.703 13.263 68.012 1.00 43.06 187 SER A O 1
ATOM 1462 N N . GLU A 1 188 ? 74.955 14.476 67.280 1.00 41.33 188 GLU A N 1
ATOM 1463 C CA . GLU A 1 188 ? 74.634 13.510 66.234 1.00 44.92 188 GLU A CA 1
ATOM 1464 C C . GLU A 1 188 ? 75.742 13.421 65.193 1.00 47.38 188 GLU A C 1
ATOM 1465 O O . GLU A 1 188 ? 75.961 12.351 64.615 1.00 48.70 188 GLU A O 1
ATOM 1471 N N . GLY A 1 189 ? 76.452 14.523 64.947 1.00 46.36 189 GLY A N 1
ATOM 1472 C CA . GLY A 1 189 ? 77.553 14.483 63.999 1.00 46.27 189 GLY A CA 1
ATOM 1473 C C . GLY A 1 189 ? 78.740 13.693 64.516 1.00 46.68 189 GLY A C 1
ATOM 1474 O O . GLY A 1 189 ? 79.425 13.013 63.746 1.00 46.86 189 GLY A O 1
ATOM 1475 N N . VAL A 1 190 ? 79.005 13.778 65.823 1.00 45.96 190 VAL A N 1
ATOM 1476 C CA . VAL A 1 190 ? 80.086 12.996 66.419 1.00 45.17 190 VAL A CA 1
ATOM 1477 C C . VAL A 1 190 ? 79.839 11.509 66.208 1.00 46.33 190 VAL A C 1
ATOM 1478 O O . VAL A 1 190 ? 80.724 10.768 65.764 1.00 46.34 190 VAL A O 1
ATOM 1482 N N . GLU A 1 191 ? 78.624 11.054 66.523 1.00 46.65 191 GLU A N 1
ATOM 1483 C CA . GLU A 1 191 ? 78.299 9.638 66.395 1.00 48.98 191 GLU A CA 1
ATOM 1484 C C . GLU A 1 191 ? 78.438 9.164 64.953 1.00 48.86 191 GLU A C 1
ATOM 1485 O O . GLU A 1 191 ? 78.936 8.061 64.700 1.00 49.32 191 GLU A O 1
ATOM 1491 N N . TYR A 1 192 ? 78.013 9.989 63.994 1.00 47.04 192 TYR A N 1
ATOM 1492 C CA . TYR A 1 192 ? 78.080 9.598 62.590 1.00 45.59 192 TYR A CA 1
ATOM 1493 C C . TYR A 1 192 ? 79.525 9.417 62.139 1.00 46.04 192 TYR A C 1
ATOM 1494 O O . TYR A 1 192 ? 79.915 8.340 61.674 1.00 47.62 192 TYR A O 1
ATOM 1503 N N . PHE A 1 193 ? 80.339 10.466 62.273 1.00 43.71 193 PHE A N 1
ATOM 1504 C CA . PHE A 1 193 ? 81.711 10.388 61.783 1.00 44.28 193 PHE A CA 1
ATOM 1505 C C . PHE A 1 193 ? 82.551 9.412 62.595 1.00 46.42 193 PHE A C 1
ATOM 1506 O O . PHE A 1 193 ? 83.520 8.853 62.068 1.00 45.66 193 PHE A O 1
ATOM 1514 N N . TYR A 1 194 ? 82.201 9.188 63.866 1.00 44.75 194 TYR A N 1
ATOM 1515 C CA . TYR A 1 194 ? 82.898 8.169 64.646 1.00 46.61 194 TYR A CA 1
ATOM 1516 C C . TYR A 1 194 ? 82.756 6.795 64.006 1.00 46.39 194 TYR A C 1
ATOM 1517 O O . TYR A 1 194 ? 83.706 6.003 63.998 1.00 46.98 194 TYR A O 1
ATOM 1526 N N . ASN A 1 195 ? 81.573 6.490 63.467 1.00 46.49 195 ASN A N 1
ATOM 1527 C CA . ASN A 1 195 ? 81.360 5.201 62.822 1.00 49.89 195 ASN A CA 1
ATOM 1528 C C . ASN A 1 195 ? 82.146 5.065 61.526 1.00 50.24 195 ASN A C 1
ATOM 1529 O O . ASN A 1 195 ? 82.339 3.941 61.051 1.00 52.07 195 ASN A O 1
ATOM 1534 N N . HIS A 1 196 ? 82.607 6.174 60.950 1.00 49.59 196 HIS A N 1
ATOM 1535 C CA . HIS A 1 196 ? 83.373 6.149 59.713 1.00 49.89 196 HIS A CA 1
ATOM 1536 C C . HIS A 1 196 ? 84.871 6.293 59.935 1.00 51.65 196 HIS A C 1
ATOM 1537 O O . HIS A 1 196 ? 85.633 6.266 58.964 1.00 54.19 196 HIS A O 1
ATOM 1544 N N . LEU A 1 197 ? 85.313 6.453 61.178 1.00 52.86 197 LEU A N 1
ATOM 1545 C CA . LEU A 1 197 ? 86.739 6.481 61.459 1.00 56.93 197 LEU A CA 1
ATOM 1546 C C . LEU A 1 197 ? 87.352 5.105 61.220 1.00 59.87 197 LEU A C 1
ATOM 1547 O O . LEU A 1 197 ? 86.661 4.084 61.177 1.00 60.95 197 LEU A O 1
ATOM 1552 N N . LYS A 1 198 ? 88.670 5.089 61.055 1.00 62.31 198 LYS A N 1
ATOM 1553 C CA . LYS A 1 198 ? 89.389 3.826 61.047 1.00 65.82 198 LYS A CA 1
ATOM 1554 C C . LYS A 1 198 ? 89.352 3.214 62.440 1.00 66.35 198 LYS A C 1
ATOM 1555 O O . LYS A 1 198 ? 89.478 3.919 63.446 1.00 67.38 198 LYS A O 1
ATOM 1561 N N . GLU A 1 199 ? 89.156 1.893 62.497 1.00 64.25 199 GLU A N 1
ATOM 1562 C CA . GLU A 1 199 ? 89.178 1.196 63.780 1.00 66.15 199 GLU A CA 1
ATOM 1563 C C . GLU A 1 199 ? 90.468 1.469 64.538 1.00 67.58 199 GLU A C 1
ATOM 1564 O O . GLU A 1 199 ? 90.473 1.507 65.774 1.00 67.90 199 GLU A O 1
ATOM 1570 N N . GLU A 1 200 ? 91.565 1.679 63.810 1.00 68.29 200 GLU A N 1
ATOM 1571 C CA . GLU A 1 200 ? 92.844 2.003 64.429 1.00 68.11 200 GLU A CA 1
ATOM 1572 C C . GLU A 1 200 ? 92.816 3.363 65.122 1.00 65.01 200 GLU A C 1
ATOM 1573 O O . GLU A 1 200 ? 93.526 3.565 66.114 1.00 64.56 200 GLU A O 1
ATOM 1579 N N . ASP A 1 201 ? 91.994 4.296 64.636 1.00 62.41 201 ASP A N 1
ATOM 1580 C CA . ASP A 1 201 ? 91.979 5.662 65.146 1.00 60.75 201 ASP A CA 1
ATOM 1581 C C . ASP A 1 201 ? 90.889 5.928 66.177 1.00 59.16 201 ASP A C 1
ATOM 1582 O O . ASP A 1 201 ? 90.893 7.004 66.783 1.00 60.97 201 ASP A O 1
ATOM 1587 N N . LYS A 1 202 ? 89.964 4.990 66.394 1.00 57.10 202 LYS A N 1
ATOM 1588 C CA . LYS A 1 202 ? 88.773 5.294 67.185 1.00 56.22 202 LYS A CA 1
ATOM 1589 C C . LYS A 1 202 ? 89.126 5.655 68.626 1.00 55.99 202 LYS A C 1
ATOM 1590 O O . LYS A 1 202 ? 88.655 6.668 69.154 1.00 51.83 202 LYS A O 1
ATOM 1596 N N . GLU A 1 203 ? 89.956 4.837 69.277 1.00 58.33 203 GLU A N 1
ATOM 1597 C CA . GLU A 1 203 ? 90.281 5.083 70.680 1.00 60.00 203 GLU A CA 1
ATOM 1598 C C . GLU A 1 203 ? 90.970 6.430 70.864 1.00 59.52 203 GLU A C 1
ATOM 1599 O O . GLU A 1 203 ? 90.751 7.116 71.869 1.00 58.80 203 GLU A O 1
ATOM 1605 N N . LYS A 1 204 ? 91.796 6.831 69.896 1.00 57.92 204 LYS A N 1
ATOM 1606 C CA . LYS A 1 204 ? 92.533 8.085 70.020 1.00 57.90 204 LYS A CA 1
ATOM 1607 C C . LYS A 1 204 ? 91.611 9.289 69.868 1.00 57.12 204 LYS A C 1
ATOM 1608 O O . LYS A 1 204 ? 91.680 10.241 70.656 1.00 56.69 204 LYS A O 1
ATOM 1614 N N . LYS A 1 205 ? 90.738 9.267 68.857 1.00 55.58 205 LYS A N 1
ATOM 1615 C CA . LYS A 1 205 ? 89.854 10.404 68.615 1.00 54.01 205 LYS A CA 1
ATOM 1616 C C . LYS A 1 205 ? 88.859 10.585 69.754 1.00 53.30 205 LYS A C 1
ATOM 1617 O O . LYS A 1 205 ? 88.523 11.719 70.116 1.00 53.23 205 LYS A O 1
ATOM 1623 N N . LEU A 1 206 ? 88.370 9.481 70.325 1.00 53.50 206 LEU A N 1
ATOM 1624 C CA . LEU A 1 206 ? 87.509 9.578 71.499 1.00 51.69 206 LEU A CA 1
ATOM 1625 C C . LEU A 1 206 ? 88.237 10.255 72.652 1.00 51.92 206 LEU A C 1
ATOM 1626 O O . LEU A 1 206 ? 87.657 11.088 73.359 1.00 51.39 206 LEU A O 1
ATOM 1631 N N . THR A 1 207 ? 89.513 9.914 72.851 1.00 52.24 207 THR A N 1
ATOM 1632 C CA . THR A 1 207 ? 90.299 10.550 73.903 1.00 52.10 207 THR A CA 1
ATOM 1633 C C . THR A 1 207 ? 90.485 12.036 73.627 1.00 53.37 207 THR A C 1
ATOM 1634 O O . THR A 1 207 ? 90.351 12.864 74.536 1.00 53.78 207 THR A O 1
ATOM 1638 N N . GLU A 1 208 ? 90.795 12.392 72.377 1.00 53.87 208 GLU A N 1
ATOM 1639 C CA . GLU A 1 208 ? 90.968 13.798 72.023 1.00 54.20 208 GLU A CA 1
ATOM 1640 C C . GLU A 1 208 ? 89.707 14.601 72.313 1.00 53.14 208 GLU A C 1
ATOM 1641 O O . GLU A 1 208 ? 89.776 15.696 72.885 1.00 52.36 208 GLU A O 1
ATOM 1647 N N . ALA A 1 209 ? 88.543 14.070 71.931 1.00 53.25 209 ALA A N 1
ATOM 1648 C CA . ALA A 1 209 ? 87.292 14.789 72.153 1.00 53.07 209 ALA A CA 1
ATOM 1649 C C . ALA A 1 209 ? 86.988 14.930 73.639 1.00 53.61 209 ALA A C 1
ATOM 1650 O O . ALA A 1 209 ? 86.500 15.978 74.081 1.00 53.92 209 ALA A O 1
ATOM 1652 N N . ILE A 1 210 ? 87.265 13.888 74.426 1.00 53.87 210 ILE A N 1
ATOM 1653 C CA . ILE A 1 210 ? 86.979 13.944 75.857 1.00 54.30 210 ILE A CA 1
ATOM 1654 C C . ILE A 1 210 ? 87.874 14.972 76.537 1.00 56.11 210 ILE A C 1
ATOM 1655 O O . ILE A 1 210 ? 87.412 15.776 77.355 1.00 56.97 210 ILE A O 1
ATOM 1660 N N . LEU A 1 211 ? 89.167 14.970 76.202 1.00 56.44 211 LEU A N 1
ATOM 1661 C CA . LEU A 1 211 ? 90.074 15.962 76.767 1.00 58.05 211 LEU A CA 1
ATOM 1662 C C . LEU A 1 211 ? 89.717 17.371 76.312 1.00 59.13 211 LEU A C 1
ATOM 1663 O O . LEU A 1 211 ? 89.896 18.332 77.069 1.00 60.73 211 LEU A O 1
ATOM 1668 N N . ALA A 1 212 ? 89.203 17.514 75.089 1.00 56.19 212 ALA A N 1
ATOM 1669 C CA . ALA A 1 212 ? 88.911 18.842 74.561 1.00 53.60 212 ALA A CA 1
ATOM 1670 C C . ALA A 1 212 ? 87.708 19.469 75.254 1.00 52.04 212 ALA A C 1
ATOM 1671 O O . ALA A 1 212 ? 87.712 20.670 75.548 1.00 53.67 212 ALA A O 1
ATOM 1673 N N . LEU A 1 213 ? 86.672 18.678 75.527 1.00 49.41 213 LEU A N 1
ATOM 1674 C CA . LEU A 1 213 ? 85.440 19.212 76.093 1.00 47.95 213 LEU A CA 1
ATOM 1675 C C . LEU A 1 213 ? 85.428 19.228 77.615 1.00 50.00 213 LEU A C 1
ATOM 1676 O O . LEU A 1 213 ? 84.630 19.966 78.204 1.00 51.64 213 LEU A O 1
ATOM 1681 N N . SER A 1 214 ? 86.283 18.442 78.264 1.00 50.38 214 SER A N 1
ATOM 1682 C CA . SER A 1 214 ? 86.339 18.400 79.724 1.00 53.67 214 SER A CA 1
ATOM 1683 C C . SER A 1 214 ? 87.158 19.593 80.201 1.00 54.81 214 SER A C 1
ATOM 1684 O O . SER A 1 214 ? 88.369 19.505 80.408 1.00 56.86 214 SER A O 1
ATOM 1687 N N . ARG A 1 215 ? 86.482 20.726 80.370 1.00 54.10 215 ARG A N 1
ATOM 1688 C CA . ARG A 1 215 ? 87.125 21.960 80.794 1.00 55.27 215 ARG A CA 1
ATOM 1689 C C . ARG A 1 215 ? 86.107 22.794 81.560 1.00 55.01 215 ARG A C 1
ATOM 1690 O O . ARG A 1 215 ? 84.904 22.521 81.532 1.00 54.07 215 ARG A O 1
ATOM 1698 N N . VAL A 1 216 ? 86.603 23.825 82.250 1.00 55.96 216 VAL A N 1
ATOM 1699 C CA . VAL A 1 216 ? 85.724 24.653 83.067 1.00 56.41 216 VAL A CA 1
ATOM 1700 C C . VAL A 1 216 ? 84.749 25.461 82.219 1.00 58.93 216 VAL A C 1
ATOM 1701 O O . VAL A 1 216 ? 83.763 25.985 82.750 1.00 59.17 216 VAL A O 1
ATOM 1705 N N . GLN A 1 217 ? 84.991 25.572 80.914 1.00 60.26 217 GLN A N 1
ATOM 1706 C CA . GLN A 1 217 ? 84.116 26.309 80.013 1.00 60.34 217 GLN A CA 1
ATOM 1707 C C . GLN A 1 217 ? 83.031 25.435 79.392 1.00 56.21 217 GLN A C 1
ATOM 1708 O O . GLN A 1 217 ? 82.337 25.889 78.478 1.00 53.95 217 GLN A O 1
ATOM 1714 N N . SER A 1 218 ? 82.868 24.204 79.867 1.00 54.72 218 SER A N 1
ATOM 1715 C CA . SER A 1 218 ? 81.932 23.278 79.246 1.00 54.91 218 SER A CA 1
ATOM 1716 C C . SER A 1 218 ? 80.488 23.709 79.481 1.00 54.13 218 SER A C 1
ATOM 1717 O O . SER A 1 218 ? 80.166 24.386 80.461 1.00 54.35 218 SER A O 1
ATOM 1720 N N . VAL A 1 219 ? 79.615 23.304 78.560 1.00 53.69 219 VAL A N 1
ATOM 1721 C CA . VAL A 1 219 ? 78.192 23.597 78.613 1.00 49.98 219 VAL A CA 1
ATOM 1722 C C . VAL A 1 219 ? 77.420 22.285 78.500 1.00 48.51 219 VAL A C 1
ATOM 1723 O O . VAL A 1 219 ? 77.996 21.220 78.281 1.00 49.07 219 VAL A O 1
ATOM 1727 N N . GLU A 1 220 ? 76.094 22.377 78.650 1.00 45.96 220 GLU A N 1
ATOM 1728 C CA . GLU A 1 220 ? 75.266 21.175 78.693 1.00 46.84 220 GLU A CA 1
ATOM 1729 C C . GLU A 1 220 ? 75.320 20.398 77.386 1.00 49.08 220 GLU A C 1
ATOM 1730 O O . GLU A 1 220 ? 75.135 19.175 77.386 1.00 48.81 220 GLU A O 1
ATOM 1736 N N . LYS A 1 221 ? 75.567 21.078 76.264 1.00 49.61 221 LYS A N 1
ATOM 1737 C CA . LYS A 1 221 ? 75.648 20.379 74.988 1.00 51.81 221 LYS A CA 1
ATOM 1738 C C . LYS A 1 221 ? 76.908 19.535 74.871 1.00 50.78 221 LYS A C 1
ATOM 1739 O O . LYS A 1 221 ? 76.992 18.692 73.971 1.00 51.47 221 LYS A O 1
ATOM 1745 N N . ASP A 1 222 ? 77.887 19.741 75.753 1.00 50.06 222 ASP A N 1
ATOM 1746 C CA . ASP A 1 222 ? 79.048 18.860 75.783 1.00 49.17 222 ASP A CA 1
ATOM 1747 C C . ASP A 1 222 ? 78.711 17.517 76.414 1.00 46.34 222 ASP A C 1
ATOM 1748 O O . ASP A 1 222 ? 79.354 16.509 76.101 1.00 46.96 222 ASP A O 1
ATOM 1753 N N . ALA A 1 223 ? 77.708 17.487 77.290 1.00 44.00 223 ALA A N 1
ATOM 1754 C CA . ALA A 1 223 ? 77.407 16.274 78.047 1.00 44.30 223 ALA A CA 1
ATOM 1755 C C . ALA A 1 223 ? 77.018 15.093 77.165 1.00 45.04 223 ALA A C 1
ATOM 1756 O O . ALA A 1 223 ? 77.541 13.988 77.396 1.00 44.74 223 ALA A O 1
ATOM 1758 N N . PRO A 1 224 ? 76.133 15.226 76.167 1.00 44.95 224 PRO A N 1
ATOM 1759 C CA . PRO A 1 224 ? 75.847 14.061 75.311 1.00 45.49 224 PRO A CA 1
ATOM 1760 C C . PRO A 1 224 ? 77.064 13.560 74.555 1.00 46.71 224 PRO A C 1
ATOM 1761 O O . PRO A 1 224 ? 77.197 12.347 74.346 1.00 47.97 224 PRO A O 1
ATOM 1765 N N . ILE A 1 225 ? 77.958 14.458 74.138 1.00 46.45 225 ILE A N 1
ATOM 1766 C CA . ILE A 1 225 ? 79.175 14.030 73.456 1.00 46.02 225 ILE A CA 1
ATOM 1767 C C . ILE A 1 225 ? 80.107 13.320 74.428 1.00 46.39 225 ILE A C 1
ATOM 1768 O O . ILE A 1 225 ? 80.696 12.282 74.100 1.00 46.24 225 ILE A O 1
ATOM 1773 N N . LEU A 1 226 ? 80.257 13.864 75.639 1.00 46.30 226 LEU A N 1
ATOM 1774 C CA . LEU A 1 226 ? 81.087 13.208 76.644 1.00 45.19 226 LEU A CA 1
ATOM 1775 C C . LEU A 1 226 ? 80.519 11.846 77.023 1.00 46.10 226 LEU A C 1
ATOM 1776 O O . LEU A 1 226 ? 81.271 10.883 77.209 1.00 46.08 226 LEU A O 1
ATOM 1781 N N . ASP A 1 227 ? 79.191 11.742 77.133 1.00 45.35 227 ASP A N 1
ATOM 1782 C CA . ASP A 1 227 ? 78.581 10.457 77.456 1.00 45.57 227 ASP A CA 1
ATOM 1783 C C . ASP A 1 227 ? 78.834 9.433 76.358 1.00 45.39 227 ASP A C 1
ATOM 1784 O O . ASP A 1 227 ? 79.152 8.273 76.642 1.00 43.99 227 ASP A O 1
ATOM 1789 N N . PHE A 1 228 ? 78.694 9.844 75.096 1.00 45.19 228 PHE A N 1
ATOM 1790 C CA . PHE A 1 228 ? 78.912 8.922 73.986 1.00 46.00 228 PHE A CA 1
ATOM 1791 C C . PHE A 1 228 ? 80.356 8.440 73.940 1.00 49.00 228 PHE A C 1
ATOM 1792 O O . PHE A 1 228 ? 80.614 7.243 73.766 1.00 51.40 228 PHE A O 1
ATOM 1800 N N . CYS A 1 229 ? 81.313 9.357 74.094 1.00 48.82 229 CYS A N 1
ATOM 1801 C CA . CYS A 1 229 ? 82.714 8.992 73.918 1.00 50.32 229 CYS A CA 1
ATOM 1802 C C . CYS A 1 229 ? 83.228 8.156 75.084 1.00 50.80 229 CYS A C 1
ATOM 1803 O O . CYS A 1 229 ? 84.045 7.248 74.887 1.00 52.40 229 CYS A O 1
ATOM 1806 N N . VAL A 1 230 ? 82.767 8.444 76.304 1.00 48.54 230 VAL A N 1
ATOM 1807 C CA . VAL A 1 230 ? 83.169 7.637 77.454 1.00 50.13 230 VAL A CA 1
ATOM 1808 C C . VAL A 1 230 ? 82.687 6.202 77.288 1.00 53.30 230 VAL A C 1
ATOM 1809 O O . VAL A 1 230 ? 83.444 5.244 77.491 1.00 55.71 230 VAL A O 1
ATOM 1813 N N . ASN A 1 231 ? 81.421 6.032 76.901 1.00 54.80 231 ASN A N 1
ATOM 1814 C CA . ASN A 1 231 ? 80.846 4.697 76.788 1.00 57.32 231 ASN A CA 1
ATOM 1815 C C . ASN A 1 231 ? 81.435 3.899 75.631 1.00 59.05 231 ASN A C 1
ATOM 1816 O O . ASN A 1 231 ? 81.264 2.676 75.592 1.00 61.46 231 ASN A O 1
ATOM 1821 N N . LYS A 1 232 ? 82.122 4.554 74.694 1.00 59.24 232 LYS A N 1
ATOM 1822 C CA . LYS A 1 232 ? 82.810 3.848 73.622 1.00 59.70 232 LYS A CA 1
ATOM 1823 C C . LYS A 1 232 ? 84.267 3.546 73.951 1.00 62.64 232 LYS A C 1
ATOM 1824 O O . LYS A 1 232 ? 84.870 2.690 73.295 1.00 64.85 232 LYS A O 1
ATOM 1830 N N . ILE A 1 233 ? 84.840 4.227 74.944 1.00 63.60 233 ILE A N 1
ATOM 1831 C CA . ILE A 1 233 ? 86.220 3.974 75.341 1.00 65.43 233 ILE A CA 1
ATOM 1832 C C . ILE A 1 233 ? 86.318 2.594 75.975 1.00 68.05 233 ILE A C 1
ATOM 1833 O O . ILE A 1 233 ? 85.543 2.249 76.876 1.00 68.66 233 ILE A O 1
ATOM 1838 N N . VAL A 1 234 ? 87.276 1.795 75.508 1.00 69.29 234 VAL A N 1
ATOM 1839 C CA . VAL A 1 234 ? 87.430 0.443 76.033 1.00 70.77 234 VAL A CA 1
ATOM 1840 C C . VAL A 1 234 ? 88.294 0.439 77.291 1.00 72.13 234 VAL A C 1
ATOM 1841 O O . VAL A 1 234 ? 88.013 -0.294 78.245 1.00 73.29 234 VAL A O 1
ATOM 1845 N N . ASP A 1 235 ? 89.341 1.258 77.326 1.00 72.18 235 ASP A N 1
ATOM 1846 C CA . ASP A 1 235 ? 90.269 1.320 78.455 1.00 73.25 235 ASP A CA 1
ATOM 1847 C C . ASP A 1 235 ? 89.990 2.609 79.225 1.00 70.86 235 ASP A C 1
ATOM 1848 O O . ASP A 1 235 ? 90.619 3.642 78.988 1.00 69.81 235 ASP A O 1
ATOM 1853 N N . LYS A 1 236 ? 89.045 2.535 80.165 1.00 70.80 236 LYS A N 1
ATOM 1854 C CA . LYS A 1 236 ? 88.673 3.710 80.945 1.00 71.01 236 LYS A CA 1
ATOM 1855 C C . LYS A 1 236 ? 89.732 4.095 81.969 1.00 73.51 236 LYS A C 1
ATOM 1856 O O . LYS A 1 236 ? 89.779 5.259 82.381 1.00 73.99 236 LYS A O 1
ATOM 1862 N N . ASP A 1 237 ? 90.575 3.150 82.394 1.00 74.53 237 ASP A N 1
ATOM 1863 C CA . ASP A 1 237 ? 91.613 3.476 83.368 1.00 73.90 237 ASP A CA 1
ATOM 1864 C C . ASP A 1 237 ? 92.663 4.402 82.767 1.00 74.09 237 ASP A C 1
ATOM 1865 O O . ASP A 1 237 ? 93.096 5.362 83.416 1.00 74.08 237 ASP A O 1
ATOM 1867 N N . THR A 1 238 ? 93.088 4.128 81.531 1.00 74.47 238 THR A N 1
ATOM 1868 C CA . THR A 1 238 ? 94.050 5.003 80.870 1.00 75.52 238 THR A CA 1
ATOM 1869 C C . THR A 1 238 ? 93.441 6.362 80.552 1.00 76.42 238 THR A C 1
ATOM 1870 O O . THR A 1 238 ? 94.139 7.382 80.599 1.00 77.28 238 THR A O 1
ATOM 1874 N N . LEU A 1 239 ? 92.145 6.398 80.237 1.00 75.69 239 LEU A N 1
ATOM 1875 C CA . LEU A 1 239 ? 91.483 7.666 79.948 1.00 72.96 239 LEU A CA 1
ATOM 1876 C C . LEU A 1 239 ? 91.452 8.560 81.181 1.00 71.68 239 LEU A C 1
ATOM 1877 O O . LEU A 1 239 ? 91.759 9.755 81.104 1.00 69.79 239 LEU A O 1
ATOM 1882 N N . LEU A 1 240 ? 91.080 7.994 82.332 1.00 72.75 240 LEU A N 1
ATOM 1883 C CA . LEU A 1 240 ? 91.030 8.778 83.562 1.00 73.24 240 LEU A CA 1
ATOM 1884 C C . LEU A 1 240 ? 92.411 9.297 83.945 1.00 74.32 240 LEU A C 1
ATOM 1885 O O . LEU A 1 240 ? 92.547 10.434 84.411 1.00 75.22 240 LEU A O 1
ATOM 1890 N N . GLN A 1 241 ? 93.450 8.479 83.753 1.00 74.96 241 GLN A N 1
ATOM 1891 C CA . GLN A 1 241 ? 94.802 8.918 84.084 1.00 76.58 241 GLN A CA 1
ATOM 1892 C C . GLN A 1 241 ? 95.251 10.059 83.180 1.00 75.10 241 GLN A C 1
ATOM 1893 O O . GLN A 1 241 ? 95.892 11.009 83.645 1.00 74.66 241 GLN A O 1
ATOM 1899 N N . LYS A 1 242 ? 94.925 9.988 81.888 1.00 73.95 242 LYS A N 1
ATOM 1900 C CA . LYS A 1 242 ? 95.243 11.095 80.992 1.00 71.66 242 LYS A CA 1
ATOM 1901 C C . LYS A 1 242 ? 94.382 12.315 81.297 1.00 70.34 242 LYS A C 1
ATOM 1902 O O . LYS A 1 242 ? 94.873 13.449 81.278 1.00 69.82 242 LYS A O 1
ATOM 1908 N N . LEU A 1 243 ? 93.094 12.100 81.583 1.00 68.93 243 LEU A N 1
ATOM 1909 C CA . LEU A 1 243 ? 92.205 13.216 81.890 1.00 66.78 243 LEU A CA 1
ATOM 1910 C C . LEU A 1 243 ? 92.602 13.912 83.185 1.00 67.91 243 LEU A C 1
ATOM 1911 O O . LEU A 1 243 ? 92.425 15.130 83.311 1.00 67.85 243 LEU A O 1
ATOM 1916 N N . SER A 1 244 ? 93.140 13.165 84.152 1.00 69.86 244 SER A N 1
ATOM 1917 C CA . SER A 1 244 ? 93.585 13.759 85.407 1.00 72.42 244 SER A CA 1
ATOM 1918 C C . SER A 1 244 ? 94.757 14.714 85.223 1.00 74.51 244 SER A C 1
ATOM 1919 O O . SER A 1 244 ? 95.046 15.492 86.139 1.00 74.44 244 SER A O 1
ATOM 1922 N N . GLN A 1 245 ? 95.429 14.680 84.073 1.00 75.87 245 GLN A N 1
ATOM 1923 C CA . GLN A 1 245 ? 96.550 15.570 83.810 1.00 76.59 245 GLN A CA 1
ATOM 1924 C C . GLN A 1 245 ? 96.116 16.965 83.381 1.00 75.97 245 GLN A C 1
ATOM 1925 O O . GLN A 1 245 ? 96.958 17.868 83.330 1.00 76.11 245 GLN A O 1
ATOM 1931 N N . LYS A 1 246 ? 94.840 17.164 83.070 1.00 76.07 246 LYS A N 1
ATOM 1932 C CA . LYS A 1 246 ? 94.323 18.470 82.692 1.00 76.30 246 LYS A CA 1
ATOM 1933 C C . LYS A 1 246 ? 93.694 19.161 83.896 1.00 76.73 246 LYS A C 1
ATOM 1934 O O . LYS A 1 246 ? 93.148 18.513 84.794 1.00 77.01 246 LYS A O 1
ATOM 1940 N N . ASP A 1 247 ? 93.777 20.489 83.904 1.00 75.86 247 ASP A N 1
ATOM 1941 C CA . ASP A 1 247 ? 93.190 21.279 84.978 1.00 73.75 247 ASP A CA 1
ATOM 1942 C C . ASP A 1 247 ? 91.673 21.133 84.969 1.00 69.51 247 ASP A C 1
ATOM 1943 O O . ASP A 1 247 ? 91.012 21.496 83.990 1.00 68.77 247 ASP A O 1
ATOM 1948 N N . LYS A 1 248 ? 91.129 20.595 86.062 1.00 67.21 248 LYS A N 1
ATOM 1949 C CA . LYS A 1 248 ? 89.690 20.367 86.214 1.00 64.88 248 LYS A CA 1
ATOM 1950 C C . LYS A 1 248 ? 89.141 19.453 85.122 1.00 59.72 248 LYS A C 1
ATOM 1951 O O . LYS A 1 248 ? 87.970 19.550 84.748 1.00 55.68 248 LYS A O 1
ATOM 1957 N N . GLY A 1 249 ? 89.982 18.556 84.604 1.00 59.25 249 GLY A N 1
ATOM 1958 C CA . GLY A 1 249 ? 89.524 17.648 83.565 1.00 57.66 249 GLY A CA 1
ATOM 1959 C C . GLY A 1 249 ? 88.538 16.619 84.086 1.00 55.67 249 GLY A C 1
ATOM 1960 O O . GLY A 1 249 ? 87.484 16.391 83.485 1.00 52.30 249 GLY A O 1
ATOM 1961 N N . VAL A 1 250 ? 88.865 15.987 85.215 1.00 56.82 250 VAL A N 1
ATOM 1962 C CA . VAL A 1 250 ? 87.976 14.978 85.783 1.00 55.48 250 VAL A CA 1
ATOM 1963 C C . VAL A 1 250 ? 86.716 15.627 86.343 1.00 55.25 250 VAL A C 1
ATOM 1964 O O . VAL A 1 250 ? 85.612 15.085 86.209 1.00 55.51 250 VAL A O 1
ATOM 1968 N N . TYR A 1 251 ? 86.856 16.795 86.974 1.00 53.55 251 TYR A N 1
ATOM 1969 C CA . TYR A 1 251 ? 85.687 17.482 87.515 1.00 51.66 251 TYR A CA 1
ATOM 1970 C C . TYR A 1 251 ? 84.701 17.837 86.412 1.00 49.75 251 TYR A C 1
ATOM 1971 O O . TYR A 1 251 ? 83.497 17.582 86.534 1.00 49.87 251 TYR A O 1
ATOM 1980 N N . SER A 1 252 ? 85.196 18.441 85.330 1.00 49.41 252 SER A N 1
ATOM 1981 C CA . SER A 1 252 ? 84.313 18.892 84.260 1.00 48.90 252 SER A CA 1
ATOM 1982 C C . SER A 1 252 ? 83.572 17.723 83.626 1.00 48.33 252 SER A C 1
ATOM 1983 O O . SER A 1 252 ? 82.389 17.841 83.284 1.00 49.31 252 SER A O 1
ATOM 1986 N N . LEU A 1 253 ? 84.251 16.585 83.462 1.00 47.11 253 LEU A N 1
ATOM 1987 C CA . LEU A 1 253 ? 83.582 15.396 82.945 1.00 47.99 253 LEU A CA 1
ATOM 1988 C C . LEU A 1 253 ? 82.461 14.954 83.876 1.00 48.85 253 LEU A C 1
ATOM 1989 O O . LEU A 1 253 ? 81.311 14.799 83.452 1.00 47.53 253 LEU A O 1
ATOM 1994 N N . PHE A 1 254 ? 82.779 14.756 85.158 1.00 49.40 254 PHE A N 1
ATOM 1995 C CA . PHE A 1 254 ? 81.778 14.272 86.103 1.00 49.27 254 PHE A CA 1
ATOM 1996 C C . PHE A 1 254 ? 80.644 15.274 86.274 1.00 46.40 254 PHE A C 1
ATOM 1997 O O . PHE A 1 254 ? 79.469 14.891 86.306 1.00 45.27 254 PHE A O 1
ATOM 2005 N N . ALA A 1 255 ? 80.976 16.565 86.377 1.00 45.40 255 ALA A N 1
ATOM 2006 C CA . ALA A 1 255 ? 79.957 17.577 86.640 1.00 43.29 255 ALA A CA 1
ATOM 2007 C C . ALA A 1 255 ? 78.934 17.645 85.512 1.00 44.46 255 ALA A C 1
ATOM 2008 O O . ALA A 1 255 ? 77.724 17.562 85.754 1.00 46.85 255 ALA A O 1
ATOM 2010 N N . GLU A 1 256 ? 79.402 17.793 84.269 1.00 43.93 256 GLU A N 1
ATOM 2011 C CA . GLU A 1 256 ? 78.476 17.901 83.143 1.00 45.74 256 GLU A CA 1
ATOM 2012 C C . GLU A 1 256 ? 77.641 16.636 82.987 1.00 47.08 256 GLU A C 1
ATOM 2013 O O . GLU A 1 256 ? 76.448 16.707 82.667 1.00 48.87 256 GLU A O 1
ATOM 2019 N N . LEU A 1 257 ? 78.248 15.467 83.207 1.00 45.80 257 LEU A N 1
ATOM 2020 C CA . LEU A 1 257 ? 77.484 14.225 83.148 1.00 46.28 257 LEU A CA 1
ATOM 2021 C C . LEU A 1 257 ? 76.415 14.188 84.234 1.00 48.89 257 LEU A C 1
ATOM 2022 O O . LEU A 1 257 ? 75.286 13.746 83.988 1.00 51.20 257 LEU A O 1
ATOM 2027 N N . ILE A 1 258 ? 76.749 14.659 85.439 1.00 48.33 258 ILE A N 1
ATOM 2028 C CA . ILE A 1 258 ? 75.784 14.665 86.535 1.00 47.56 258 ILE A CA 1
ATOM 2029 C C . ILE A 1 258 ? 74.624 15.605 86.228 1.00 46.69 258 ILE A C 1
ATOM 2030 O O . ILE A 1 258 ? 73.455 15.253 86.425 1.00 46.31 258 ILE A O 1
ATOM 2035 N N . GLU A 1 259 ? 74.922 16.810 85.735 1.00 47.94 259 GLU A N 1
ATOM 2036 C CA . GLU A 1 259 ? 73.874 17.802 85.521 1.00 50.50 259 GLU A CA 1
ATOM 2037 C C . GLU A 1 259 ? 72.942 17.439 84.371 1.00 48.41 259 GLU A C 1
ATOM 2038 O O . GLU A 1 259 ? 71.807 17.924 84.339 1.00 47.69 259 GLU A O 1
ATOM 2044 N N . SER A 1 260 ? 73.386 16.604 83.432 1.00 48.88 260 SER A N 1
ATOM 2045 C CA . SER A 1 260 ? 72.537 16.134 82.346 1.00 48.37 260 SER A CA 1
ATOM 2046 C C . SER A 1 260 ? 71.922 14.770 82.635 1.00 48.99 260 SER A C 1
ATOM 2047 O O . SER A 1 260 ? 71.371 14.145 81.723 1.00 49.37 260 SER A O 1
ATOM 2050 N N . CYS A 1 261 ? 72.020 14.295 83.880 1.00 47.98 261 CYS A N 1
ATOM 2051 C CA . CYS A 1 261 ? 71.374 13.067 84.343 1.00 48.70 261 CYS A CA 1
ATOM 2052 C C . CYS A 1 261 ? 71.928 11.814 83.666 1.00 48.12 261 CYS A C 1
ATOM 2053 O O . CYS A 1 261 ? 71.212 10.822 83.507 1.00 48.93 261 CYS A O 1
ATOM 2056 N N . PHE A 1 262 ? 73.202 11.837 83.269 1.00 46.26 262 PHE A N 1
ATOM 2057 C CA . PHE A 1 262 ? 73.888 10.634 82.796 1.00 46.97 262 PHE A CA 1
ATOM 2058 C C . PHE A 1 262 ? 74.460 9.890 84.003 1.00 49.62 262 PHE A C 1
ATOM 2059 O O . PHE A 1 262 ? 75.671 9.753 84.186 1.00 50.33 262 PHE A O 1
ATOM 2067 N N . PHE A 1 263 ? 73.544 9.402 84.843 1.00 50.94 263 PHE A N 1
ATOM 2068 C CA . PHE A 1 263 ? 73.952 8.794 86.106 1.00 53.63 263 PHE A CA 1
ATOM 2069 C C . PHE A 1 263 ? 74.643 7.454 85.887 1.00 56.44 263 PHE A C 1
ATOM 2070 O O . PHE A 1 263 ? 75.592 7.118 86.605 1.00 57.36 263 PHE A O 1
ATOM 2078 N N . ASP A 1 264 ? 74.185 6.676 84.903 1.00 57.30 264 ASP A N 1
ATOM 2079 C CA . ASP A 1 264 ? 74.787 5.366 84.668 1.00 58.45 264 ASP A CA 1
ATOM 2080 C C . ASP A 1 264 ? 76.251 5.493 84.266 1.00 57.90 264 ASP A C 1
ATOM 2081 O O . ASP A 1 264 ? 77.085 4.668 84.658 1.00 60.23 264 ASP A O 1
ATOM 2086 N N . THR A 1 265 ? 76.586 6.528 83.491 1.00 55.13 265 THR A N 1
ATOM 2087 C CA . THR A 1 265 ? 77.971 6.720 83.073 1.00 54.19 265 THR A CA 1
ATOM 2088 C C . THR A 1 265 ? 78.853 7.121 84.249 1.00 52.93 265 THR A C 1
ATOM 2089 O O . THR A 1 265 ? 79.964 6.600 84.403 1.00 53.32 265 THR A O 1
ATOM 2093 N N . VAL A 1 266 ? 78.375 8.043 85.090 1.00 51.93 266 VAL A N 1
ATOM 2094 C CA . VAL A 1 266 ? 79.127 8.423 86.284 1.00 54.78 266 VAL A CA 1
ATOM 2095 C C . VAL A 1 266 ? 79.298 7.223 87.207 1.00 56.27 266 VAL A C 1
ATOM 2096 O O . VAL A 1 266 ? 80.372 7.011 87.783 1.00 54.74 266 VAL A O 1
ATOM 2100 N N . HIS A 1 267 ? 78.242 6.419 87.355 1.00 59.60 267 HIS A N 1
ATOM 2101 C CA . HIS A 1 267 ? 78.306 5.238 88.212 1.00 64.61 267 HIS A CA 1
ATOM 2102 C C . HIS A 1 267 ? 79.426 4.300 87.776 1.00 65.04 267 HIS A C 1
ATOM 2103 O O . HIS A 1 267 ? 80.219 3.835 88.604 1.00 66.34 267 HIS A O 1
ATOM 2110 N N . ASP A 1 268 ? 79.512 4.018 86.473 1.00 64.48 268 ASP A N 1
ATOM 2111 C CA . ASP A 1 268 ? 80.563 3.136 85.975 1.00 65.50 268 ASP A CA 1
ATOM 2112 C C . ASP A 1 268 ? 81.942 3.750 86.178 1.00 64.19 268 ASP A C 1
ATOM 2113 O O . ASP A 1 268 ? 82.911 3.037 86.469 1.00 63.83 268 ASP A O 1
ATOM 2118 N N . LEU A 1 269 ? 82.053 5.071 86.026 1.00 63.00 269 LEU A N 1
ATOM 2119 C CA . LEU A 1 269 ? 83.346 5.725 86.193 1.00 64.22 269 LEU A CA 1
ATOM 2120 C C . LEU A 1 269 ? 83.790 5.711 87.651 1.00 66.19 269 LEU A C 1
ATOM 2121 O O . LEU A 1 269 ? 84.981 5.545 87.940 1.00 66.56 269 LEU A O 1
ATOM 2126 N N . VAL A 1 270 ? 82.849 5.877 88.583 1.00 67.33 270 VAL A N 1
ATOM 2127 C CA . VAL A 1 270 ? 83.199 5.844 90.000 1.00 70.35 270 VAL A CA 1
ATOM 2128 C C . VAL A 1 270 ? 83.600 4.435 90.419 1.00 73.93 270 VAL A C 1
ATOM 2129 O O . VAL A 1 270 ? 84.574 4.248 91.160 1.00 74.78 270 VAL A O 1
ATOM 2133 N N . GLN A 1 271 ? 82.861 3.422 89.955 1.00 76.73 271 GLN A N 1
ATOM 2134 C CA . GLN A 1 271 ? 83.237 2.040 90.237 1.00 80.42 271 GLN A CA 1
ATOM 2135 C C . GLN A 1 271 ? 84.637 1.728 89.724 1.00 83.79 271 GLN A C 1
ATOM 2136 O O . GLN A 1 271 ? 85.360 0.933 90.334 1.00 85.47 271 GLN A O 1
ATOM 2142 N N . CYS A 1 272 ? 85.033 2.344 88.615 1.00 85.75 272 CYS A N 1
ATOM 2143 C CA . CYS A 1 272 ? 86.384 2.210 88.086 1.00 88.36 272 CYS A CA 1
ATOM 2144 C C . CYS A 1 272 ? 87.310 3.263 88.688 1.00 88.11 272 CYS A C 1
ATOM 2145 O O . CYS A 1 272 ? 88.383 2.944 89.198 1.00 89.37 272 CYS A O 1
ATOM 2148 N N . LYS A 1 287 ? 94.337 9.812 93.696 1.00 79.88 287 LYS A N 1
ATOM 2149 C CA . LYS A 1 287 ? 93.913 11.205 93.769 1.00 78.30 287 LYS A CA 1
ATOM 2150 C C . LYS A 1 287 ? 93.712 11.794 92.376 1.00 76.96 287 LYS A C 1
ATOM 2151 O O . LYS A 1 287 ? 94.642 12.345 91.787 1.00 79.57 287 LYS A O 1
ATOM 2153 N N . ILE A 1 288 ? 92.492 11.675 91.851 1.00 73.90 288 ILE A N 1
ATOM 2154 C CA . ILE A 1 288 ? 92.178 12.214 90.532 1.00 71.85 288 ILE A CA 1
ATOM 2155 C C . ILE A 1 288 ? 91.393 13.521 90.597 1.00 69.92 288 ILE A C 1
ATOM 2156 O O . ILE A 1 288 ? 91.378 14.268 89.606 1.00 70.26 288 ILE A O 1
ATOM 2161 N N . PHE A 1 289 ? 90.744 13.821 91.722 1.00 67.36 289 PHE A N 1
ATOM 2162 C CA . PHE A 1 289 ? 90.069 15.097 91.911 1.00 64.01 289 PHE A CA 1
ATOM 2163 C C . PHE A 1 289 ? 90.330 15.593 93.327 1.00 62.10 289 PHE A C 1
ATOM 2164 O O . PHE A 1 289 ? 90.741 14.833 94.207 1.00 60.37 289 PHE A O 1
ATOM 2172 N N . SER A 1 290 ? 90.080 16.883 93.537 1.00 60.15 290 SER A N 1
ATOM 2173 C CA . SER A 1 290 ? 90.414 17.537 94.791 1.00 58.79 290 SER A CA 1
ATOM 2174 C C . SER A 1 290 ? 89.248 17.477 95.774 1.00 58.78 290 SER A C 1
ATOM 2175 O O . SER A 1 290 ? 88.148 17.017 95.458 1.00 59.20 290 SER A O 1
ATOM 2178 N N . GLN A 1 291 ? 89.511 17.960 96.992 1.00 57.98 291 GLN A N 1
ATOM 2179 C CA . GLN A 1 291 ? 88.493 17.977 98.036 1.00 56.59 291 GLN A CA 1
ATOM 2180 C C . GLN A 1 291 ? 87.279 18.792 97.608 1.00 55.23 291 GLN A C 1
ATOM 2181 O O . GLN A 1 291 ? 86.133 18.369 97.801 1.00 54.85 291 GLN A O 1
ATOM 2187 N N . ARG A 1 292 ? 87.513 19.969 97.023 1.00 55.21 292 ARG A N 1
ATOM 2188 C CA . ARG A 1 292 ? 86.400 20.803 96.579 1.00 52.18 292 ARG A CA 1
ATOM 2189 C C . ARG A 1 292 ? 85.609 20.122 95.469 1.00 49.85 292 ARG A C 1
ATOM 2190 O O . ARG A 1 292 ? 84.377 20.219 95.427 1.00 49.77 292 ARG A O 1
ATOM 2198 N N . ASP A 1 293 ? 86.302 19.426 94.561 1.00 48.89 293 ASP A N 1
ATOM 2199 C CA . ASP A 1 293 ? 85.615 18.713 93.487 1.00 50.26 293 ASP A CA 1
ATOM 2200 C C . ASP A 1 293 ? 84.663 17.665 94.046 1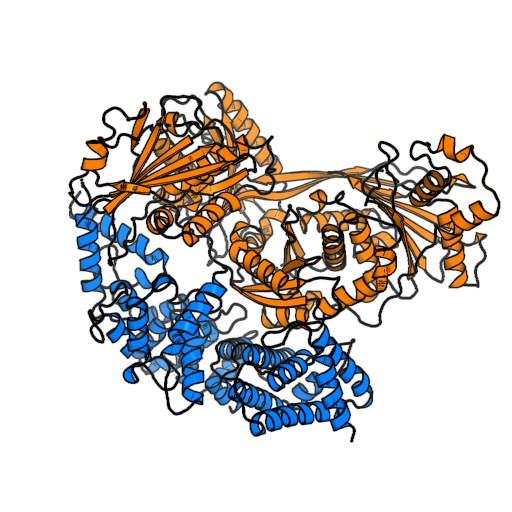.00 50.46 293 ASP A C 1
ATOM 2201 O O . ASP A 1 293 ? 83.546 17.497 93.542 1.00 50.50 293 ASP A O 1
ATOM 2206 N N . TYR A 1 294 ? 85.095 16.947 95.086 1.00 49.55 294 TYR A N 1
ATOM 2207 C CA . TYR A 1 294 ? 84.242 15.947 95.721 1.00 48.67 294 TYR A CA 1
ATOM 2208 C C . TYR A 1 294 ? 82.975 16.580 96.282 1.00 48.95 294 TYR A C 1
ATOM 2209 O O . TYR A 1 294 ? 81.873 16.050 96.100 1.00 50.44 294 TYR A O 1
ATOM 2218 N N . GLU A 1 295 ? 83.114 17.723 96.957 1.00 47.57 295 GLU A N 1
ATOM 2219 C CA . GLU A 1 295 ? 81.954 18.396 97.531 1.00 47.33 295 GLU A CA 1
ATOM 2220 C C . GLU A 1 295 ? 81.024 18.922 96.444 1.00 45.04 295 GLU A C 1
ATOM 2221 O O . GLU A 1 295 ? 79.797 18.861 96.588 1.00 44.70 295 GLU A O 1
ATOM 2227 N N . LEU A 1 296 ? 81.586 19.436 95.348 1.00 44.64 296 LEU A N 1
ATOM 2228 C CA . LEU A 1 296 ? 80.749 19.920 94.254 1.00 45.33 296 LEU A CA 1
ATOM 2229 C C . LEU A 1 296 ? 80.019 18.777 93.560 1.00 43.84 296 LEU A C 1
ATOM 2230 O O . LEU A 1 296 ? 78.910 18.976 93.050 1.00 41.75 296 LEU A O 1
ATOM 2235 N N . PHE A 1 297 ? 80.618 17.583 93.526 1.00 43.13 297 PHE A N 1
ATOM 2236 C CA . PHE A 1 297 ? 79.899 16.408 93.041 1.00 44.12 297 PHE A CA 1
ATOM 2237 C C . PHE A 1 297 ? 78.635 16.175 93.857 1.00 45.51 297 PHE A C 1
ATOM 2238 O O . PHE A 1 297 ? 77.554 15.944 93.302 1.00 46.56 297 PHE A O 1
ATOM 2246 N N . LEU A 1 298 ? 78.756 16.237 95.185 1.00 46.48 298 LEU A N 1
ATOM 2247 C CA . LEU A 1 298 ? 77.608 15.998 96.052 1.00 47.27 298 LEU A CA 1
ATOM 2248 C C . LEU A 1 298 ? 76.520 17.042 95.829 1.00 47.73 298 LEU A C 1
ATOM 2249 O O . LEU A 1 298 ? 75.343 16.702 95.662 1.00 48.19 298 LEU A O 1
ATOM 2254 N N . SER A 1 299 ? 76.896 18.324 95.818 1.00 45.79 299 SER A N 1
ATOM 2255 C CA . SER A 1 299 ? 75.891 19.373 95.678 1.00 47.97 299 SER A CA 1
ATOM 2256 C C . SER A 1 299 ? 75.286 19.383 94.278 1.00 44.20 299 SER A C 1
ATOM 2257 O O . SER A 1 299 ? 74.093 19.666 94.117 1.00 41.18 299 SER A O 1
ATOM 2260 N N . SER A 1 300 ? 76.086 19.076 93.252 1.00 44.57 300 SER A N 1
ATOM 2261 C CA . SER A 1 300 ? 75.532 18.961 91.905 1.00 47.35 300 SER A CA 1
ATOM 2262 C C . SER A 1 300 ? 74.558 17.794 91.814 1.00 47.94 300 SER A C 1
ATOM 2263 O O . SER A 1 300 ? 73.508 17.899 91.169 1.00 46.56 300 SER A O 1
ATOM 2266 N N . LEU A 1 301 ? 74.890 16.672 92.457 1.00 48.90 301 LEU A N 1
ATOM 2267 C CA . LEU A 1 301 ? 73.987 15.525 92.465 1.00 49.96 301 LEU A CA 1
ATOM 2268 C C . LEU A 1 301 ? 72.688 15.848 93.193 1.00 50.22 301 LEU A C 1
ATOM 2269 O O . LEU A 1 301 ? 71.603 15.465 92.740 1.00 48.80 301 LEU A O 1
ATOM 2274 N N . SER A 1 302 ? 72.775 16.546 94.327 1.00 49.97 302 SER A N 1
ATOM 2275 C CA . SER A 1 302 ? 71.567 16.886 95.068 1.00 51.91 302 SER A CA 1
ATOM 2276 C C . SER A 1 302 ? 70.796 18.022 94.407 1.00 49.49 302 SER A C 1
ATOM 2277 O O . SER A 1 302 ? 69.565 18.066 94.507 1.00 48.96 302 SER A O 1
ATOM 2280 N N . ASP A 1 303 ? 71.491 18.945 93.736 1.00 48.33 303 ASP A N 1
ATOM 2281 C CA . ASP A 1 303 ? 70.799 19.963 92.951 1.00 50.47 303 ASP A CA 1
ATOM 2282 C C . ASP A 1 303 ? 70.008 19.322 91.817 1.00 52.39 303 ASP A C 1
ATOM 2283 O O . ASP A 1 303 ? 68.840 19.658 91.588 1.00 54.08 303 ASP A O 1
ATOM 2288 N N . THR A 1 304 ? 70.636 18.390 91.094 1.00 50.88 304 THR A N 1
ATOM 2289 C CA . THR A 1 304 ? 69.935 17.672 90.035 1.00 49.69 304 THR A CA 1
ATOM 2290 C C . THR A 1 304 ? 68.785 16.845 90.594 1.00 48.85 304 THR A C 1
ATOM 2291 O O . THR A 1 304 ? 67.748 16.695 89.936 1.00 47.95 304 THR A O 1
ATOM 2295 N N . MET A 1 305 ? 68.953 16.308 91.806 1.00 47.85 305 MET A N 1
ATOM 2296 C CA . MET A 1 305 ? 67.891 15.547 92.455 1.00 48.09 305 MET A CA 1
ATOM 2297 C C . MET A 1 305 ? 66.613 16.370 92.574 1.00 51.03 305 MET A C 1
ATOM 2298 O O . MET A 1 305 ? 65.516 15.871 92.298 1.00 54.98 305 MET A O 1
ATOM 2303 N N . LEU A 1 306 ? 66.736 17.638 92.970 1.00 48.41 306 LEU A N 1
ATOM 2304 C CA . LEU A 1 306 ? 65.558 18.491 93.087 1.00 48.83 306 LEU A CA 1
ATOM 2305 C C . LEU A 1 306 ? 65.049 18.944 91.724 1.00 51.04 306 LEU A C 1
ATOM 2306 O O . LEU A 1 306 ? 63.853 19.219 91.572 1.00 51.52 306 LEU A O 1
ATOM 2311 N N . LYS A 1 307 ? 65.930 19.028 90.724 1.00 51.26 307 LYS A N 1
ATOM 2312 C CA . LYS A 1 307 ? 65.500 19.438 89.392 1.00 51.61 307 LYS A CA 1
ATOM 2313 C C . LYS A 1 307 ? 64.767 18.325 88.656 1.00 52.16 307 LYS A C 1
ATOM 2314 O O . LYS A 1 307 ? 63.944 18.608 87.778 1.00 53.97 307 LYS A O 1
ATOM 2320 N N . ASN A 1 308 ? 65.046 17.066 88.991 1.00 52.33 308 ASN A N 1
ATOM 2321 C CA . ASN A 1 308 ? 64.459 15.908 88.316 1.00 52.08 308 ASN A CA 1
ATOM 2322 C C . ASN A 1 308 ? 63.998 14.917 89.375 1.00 52.85 308 ASN A C 1
ATOM 2323 O O . ASN A 1 308 ? 64.675 13.914 89.641 1.00 53.58 308 ASN A O 1
ATOM 2328 N N . PRO A 1 309 ? 62.841 15.163 89.999 1.00 54.17 309 PRO A N 1
ATOM 2329 C CA . PRO A 1 309 ? 62.419 14.307 91.122 1.00 55.37 309 PRO A CA 1
ATOM 2330 C C . PRO A 1 309 ? 62.124 12.866 90.734 1.00 57.31 309 PRO A C 1
ATOM 2331 O O . PRO A 1 309 ? 62.221 11.985 91.598 1.00 59.46 309 PRO A O 1
ATOM 2335 N N . GLU A 1 310 ? 61.771 12.587 89.476 1.00 57.01 310 GLU A N 1
ATOM 2336 C CA . GLU A 1 310 ? 61.556 11.202 89.069 1.00 57.76 310 GLU A CA 1
ATOM 2337 C C . GLU A 1 310 ? 62.848 10.395 89.062 1.00 54.80 310 GLU A C 1
ATOM 2338 O O . GLU A 1 310 ? 62.792 9.161 89.065 1.00 53.58 310 GLU A O 1
ATOM 2344 N N . LEU A 1 311 ? 64.005 11.058 89.057 1.00 53.28 311 LEU A N 1
ATOM 2345 C CA . LEU A 1 311 ? 65.297 10.388 89.110 1.00 50.70 311 LEU A CA 1
ATOM 2346 C C . LEU A 1 311 ? 65.959 10.497 90.478 1.00 50.51 311 LEU A C 1
ATOM 2347 O O . LEU A 1 311 ? 67.159 10.229 90.595 1.00 50.44 311 LEU A O 1
ATOM 2352 N N . SER A 1 312 ? 65.207 10.876 91.516 1.00 51.06 312 SER A N 1
ATOM 2353 C CA . SER A 1 312 ? 65.810 11.073 92.832 1.00 52.33 312 SER A CA 1
ATOM 2354 C C . SER A 1 312 ? 66.380 9.778 93.396 1.00 52.18 312 SER A C 1
ATOM 2355 O O . SER A 1 312 ? 67.342 9.813 94.171 1.00 52.03 312 SER A O 1
ATOM 2358 N N . VAL A 1 313 ? 65.808 8.632 93.025 1.00 53.21 313 VAL A N 1
ATOM 2359 C CA . VAL A 1 313 ? 66.333 7.354 93.498 1.00 54.68 313 VAL A CA 1
ATOM 2360 C C . VAL A 1 313 ? 67.729 7.112 92.938 1.00 55.30 313 VAL A C 1
ATOM 2361 O O . VAL A 1 313 ? 68.665 6.784 93.678 1.00 56.64 313 VAL A O 1
ATOM 2365 N N . GLN A 1 314 ? 67.893 7.273 91.623 1.00 54.25 314 GLN A N 1
ATOM 2366 C CA . GLN A 1 314 ? 69.199 7.052 91.010 1.00 54.56 314 GLN A CA 1
ATOM 2367 C C . GLN A 1 314 ? 70.197 8.119 91.440 1.00 53.63 314 GLN A C 1
ATOM 2368 O O . GLN A 1 314 ? 71.382 7.825 91.639 1.00 54.21 314 GLN A O 1
ATOM 2374 N N . ALA A 1 315 ? 69.738 9.365 91.584 1.00 51.91 315 ALA A N 1
ATOM 2375 C CA . ALA A 1 315 ? 70.621 10.425 92.059 1.00 52.10 315 ALA A CA 1
ATOM 2376 C C . ALA A 1 315 ? 71.105 10.141 93.476 1.00 51.83 315 ALA A C 1
ATOM 2377 O O . ALA A 1 315 ? 72.280 10.360 93.795 1.00 49.30 315 ALA A O 1
ATOM 2379 N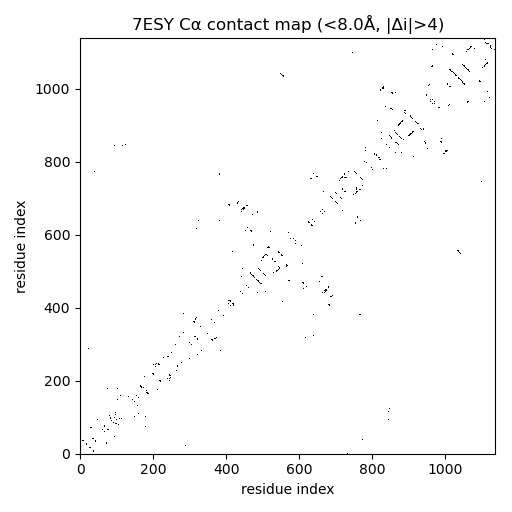 N . ARG A 1 316 ? 70.215 9.641 94.337 1.00 52.34 316 ARG A N 1
ATOM 2380 C CA . ARG A 1 316 ? 70.602 9.345 95.712 1.00 55.71 316 ARG A CA 1
ATOM 2381 C C . ARG A 1 316 ? 71.587 8.184 95.777 1.00 55.66 316 ARG A C 1
ATOM 2382 O O . ARG A 1 316 ? 72.506 8.192 96.605 1.00 56.05 316 ARG A O 1
ATOM 2390 N N . SER A 1 317 ? 71.417 7.178 94.914 1.00 54.44 317 SER A N 1
ATOM 2391 C CA . SER A 1 317 ? 72.356 6.061 94.909 1.00 58.45 317 SER A CA 1
ATOM 2392 C C . SER A 1 317 ? 73.741 6.499 94.452 1.00 57.87 317 SER A C 1
ATOM 2393 O O . SER A 1 317 ? 74.746 5.939 94.902 1.00 59.21 317 SER A O 1
ATOM 2396 N N . LEU A 1 318 ? 73.816 7.496 93.568 1.00 57.45 318 LEU A N 1
ATOM 2397 C CA . LEU A 1 318 ? 75.117 8.035 93.187 1.00 57.97 318 LEU A CA 1
ATOM 2398 C C . LEU A 1 318 ? 75.726 8.866 94.307 1.00 57.98 318 LEU A C 1
ATOM 2399 O O . LEU A 1 318 ? 76.950 8.866 94.481 1.00 59.23 318 LEU A O 1
ATOM 2404 N N . ILE A 1 319 ? 74.896 9.578 95.073 1.00 57.69 319 ILE A N 1
ATOM 2405 C CA . ILE A 1 319 ? 75.402 10.327 96.221 1.00 56.89 319 ILE A CA 1
ATOM 2406 C C . ILE A 1 319 ? 75.998 9.375 97.250 1.00 58.05 319 ILE A C 1
ATOM 2407 O O . ILE A 1 319 ? 77.120 9.574 97.729 1.00 58.60 319 ILE A O 1
ATOM 2412 N N . MET A 1 320 ? 75.258 8.320 97.599 1.00 59.12 320 MET A N 1
ATOM 2413 C CA . MET A 1 320 ? 75.755 7.368 98.585 1.00 61.31 320 MET A CA 1
ATOM 2414 C C . MET A 1 320 ? 76.974 6.603 98.089 1.00 61.59 320 MET A C 1
ATOM 2415 O O . MET A 1 320 ? 77.748 6.104 98.910 1.00 61.92 320 MET A O 1
ATOM 2420 N N . GLU A 1 321 ? 77.170 6.505 96.772 1.00 62.78 321 GLU A N 1
ATOM 2421 C CA . GLU A 1 321 ? 78.383 5.876 96.259 1.00 64.35 321 GLU A CA 1
ATOM 2422 C C . GLU A 1 321 ? 79.601 6.755 96.515 1.00 63.71 321 GLU A C 1
ATOM 2423 O O . GLU A 1 321 ? 80.629 6.279 97.012 1.00 63.92 321 GLU A O 1
ATOM 2429 N N . PHE A 1 322 ? 79.506 8.044 96.171 1.00 62.16 322 PHE A N 1
ATOM 2430 C CA . PHE A 1 322 ? 80.559 8.988 96.535 1.00 63.76 322 PHE A CA 1
ATOM 2431 C C . PHE A 1 322 ? 80.759 9.040 98.043 1.00 66.62 322 PHE A C 1
ATOM 2432 O O . PHE A 1 322 ? 81.871 9.298 98.517 1.00 67.00 322 PHE A O 1
ATOM 2440 N N . TRP A 1 323 ? 79.695 8.797 98.809 1.00 68.60 323 TRP A N 1
ATOM 2441 C CA . TRP A 1 323 ? 79.755 8.870 100.262 1.00 70.26 323 TRP A CA 1
ATOM 2442 C C . TRP A 1 323 ? 80.355 7.620 100.891 1.00 75.30 323 TRP A C 1
ATOM 2443 O O . TRP A 1 323 ? 80.790 7.672 102.045 1.00 76.58 323 TRP A O 1
ATOM 2454 N N . GLU A 1 324 ? 80.404 6.505 100.163 1.00 79.46 324 GLU A N 1
ATOM 2455 C CA . GLU A 1 324 ? 80.833 5.230 100.721 1.00 85.12 324 GLU A CA 1
ATOM 2456 C C . GLU A 1 324 ? 82.144 4.724 100.132 1.00 90.29 324 GLU A C 1
ATOM 2457 O O . GLU A 1 324 ? 82.543 3.592 100.427 1.00 92.16 324 GLU A O 1
ATOM 2463 N N . CYS A 1 325 ? 82.823 5.522 99.313 1.00 93.56 325 CYS A N 1
ATOM 2464 C CA . CYS A 1 325 ? 84.100 5.091 98.761 1.00 99.49 325 CYS A CA 1
ATOM 2465 C C . CYS A 1 325 ? 85.165 5.087 99.851 1.00 106.12 325 CYS A C 1
ATOM 2466 O O . CYS A 1 325 ? 85.358 6.086 100.551 1.00 108.72 325 CYS A O 1
ATOM 2469 N N . GLY A 1 326 ? 85.849 3.951 99.999 1.00 105.54 326 GLY A N 1
ATOM 2470 C CA . GLY A 1 326 ? 86.875 3.845 101.023 1.00 104.38 326 GLY A CA 1
ATOM 2471 C C . GLY A 1 326 ? 88.058 4.756 100.763 1.00 104.11 326 GLY A C 1
ATOM 2472 O O . GLY A 1 326 ? 88.621 5.337 101.696 1.00 105.89 326 GLY A O 1
ATOM 2473 N N . SER A 1 327 ? 88.453 4.895 99.495 1.00 102.42 327 SER A N 1
ATOM 2474 C CA . SER A 1 327 ? 89.543 5.804 99.157 1.00 99.96 327 SER A CA 1
ATOM 2475 C C . SER A 1 327 ? 89.183 7.248 99.478 1.00 97.42 327 SER A C 1
ATOM 2476 O O . SER A 1 327 ? 90.062 8.044 99.828 1.00 97.89 327 SER A O 1
ATOM 2479 N N . LEU A 1 328 ? 87.901 7.601 99.372 1.00 94.50 328 LEU A N 1
ATOM 2480 C CA . LEU A 1 328 ? 87.419 8.936 99.707 1.00 90.95 328 LEU A CA 1
ATOM 2481 C C . LEU A 1 328 ? 87.038 9.069 101.176 1.00 88.06 328 LEU A C 1
ATOM 2482 O O . LEU A 1 328 ? 86.147 9.861 101.512 1.00 86.40 328 LEU A O 1
ATOM 2484 N N . TYR A 1 329 ? 87.683 8.306 102.062 1.00 87.71 329 TYR A N 1
ATOM 2485 C CA . TYR A 1 329 ? 87.409 8.443 103.489 1.00 87.39 329 TYR A CA 1
ATOM 2486 C C . TYR A 1 329 ? 87.813 9.823 103.992 1.00 86.74 329 TYR A C 1
ATOM 2487 O O . TYR A 1 329 ? 87.100 10.432 104.798 1.00 87.04 329 TYR A O 1
ATOM 2489 N N . GLN A 1 330 ? 88.954 10.333 103.523 1.00 84.96 330 GLN A N 1
ATOM 2490 C CA . GLN A 1 330 ? 89.385 11.670 103.915 1.00 82.73 330 GLN A CA 1
ATOM 2491 C C . GLN A 1 330 ? 88.460 12.738 103.346 1.00 78.63 330 GLN A C 1
ATOM 2492 O O . GLN A 1 330 ? 88.172 13.736 104.016 1.00 77.85 330 GLN A O 1
ATOM 2498 N N . TYR A 1 331 ? 87.989 12.546 102.111 1.00 76.08 331 TYR A N 1
ATOM 2499 C CA . TYR A 1 331 ? 87.085 13.516 101.501 1.00 73.03 331 TYR A CA 1
ATOM 2500 C C . TYR A 1 331 ? 85.790 13.635 102.294 1.00 69.34 331 TYR A C 1
ATOM 2501 O O . TYR A 1 331 ? 85.313 14.743 102.566 1.00 67.20 331 TYR A O 1
ATOM 2510 N N . ARG A 1 332 ? 85.206 12.497 102.677 1.00 67.59 332 ARG A N 1
ATOM 2511 C CA . ARG A 1 332 ? 83.949 12.521 103.415 1.00 67.57 332 ARG A CA 1
ATOM 2512 C C . ARG A 1 332 ? 84.120 13.125 104.803 1.00 66.70 332 ARG A C 1
ATOM 2513 O O . ARG A 1 332 ? 83.200 13.777 105.312 1.00 66.13 332 ARG A O 1
ATOM 2521 N N . LYS A 1 333 ? 85.283 12.926 105.427 1.00 65.07 333 LYS A N 1
ATOM 2522 C CA . LYS A 1 333 ? 85.520 13.499 106.747 1.00 65.19 333 LYS A CA 1
ATOM 2523 C C . LYS A 1 333 ? 85.551 15.022 106.686 1.00 60.83 333 LYS A C 1
ATOM 2524 O O . LYS A 1 333 ? 84.844 15.699 107.441 1.00 59.83 333 LYS A O 1
ATOM 2530 N N . ALA A 1 334 ? 86.358 15.579 105.781 1.00 57.95 334 ALA A N 1
ATOM 2531 C CA . ALA A 1 334 ? 86.443 17.029 105.650 1.00 56.97 334 ALA A CA 1
ATOM 2532 C C . ALA A 1 334 ? 85.140 17.646 105.160 1.00 55.16 334 ALA A C 1
ATOM 2533 O O . ALA A 1 334 ? 84.908 18.839 105.385 1.00 55.02 334 ALA A O 1
ATOM 2535 N N . ALA A 1 335 ? 84.283 16.863 104.501 1.00 54.01 335 ALA A N 1
ATOM 2536 C CA . ALA A 1 335 ? 83.030 17.398 103.984 1.00 54.43 335 ALA A CA 1
ATOM 2537 C C . ALA A 1 335 ? 82.016 17.678 105.085 1.00 58.15 335 ALA A C 1
ATOM 2538 O O . ALA A 1 335 ? 81.089 18.466 104.868 1.00 59.66 335 ALA A O 1
ATOM 2540 N N . VAL A 1 336 ? 82.165 17.057 106.253 1.00 59.70 336 VAL A N 1
ATOM 2541 C CA . VAL A 1 336 ? 81.280 17.293 107.387 1.00 59.98 336 VAL A CA 1
ATOM 2542 C C . VAL A 1 336 ? 81.974 18.083 108.488 1.00 61.11 336 VAL A C 1
ATOM 2543 O O . VAL A 1 336 ? 81.413 18.246 109.576 1.00 61.32 336 VAL A O 1
ATOM 2547 N N . ASN A 1 337 ? 83.182 18.583 108.233 1.00 61.93 337 ASN A N 1
ATOM 2548 C CA . ASN A 1 337 ? 83.950 19.314 109.237 1.00 62.99 337 ASN A CA 1
ATOM 2549 C C . ASN A 1 337 ? 83.447 20.751 109.290 1.00 62.71 337 ASN A C 1
ATOM 2550 O O . ASN A 1 337 ? 83.732 21.557 108.399 1.00 62.69 337 ASN A O 1
ATOM 2555 N N . THR A 1 338 ? 82.694 21.073 110.338 1.00 62.81 338 THR A N 1
ATOM 2556 C CA . THR A 1 338 ? 82.208 22.433 110.525 1.00 61.45 338 THR A CA 1
ATOM 2557 C C . THR A 1 338 ? 83.364 23.358 110.885 1.00 59.74 338 THR A C 1
ATOM 2558 O O . THR A 1 338 ? 84.110 23.096 111.833 1.00 61.97 338 THR A O 1
ATOM 2562 N N . SER A 1 339 ? 83.513 24.440 110.124 1.00 57.98 339 SER A N 1
ATOM 2563 C CA . SER A 1 339 ? 84.567 25.411 110.379 1.00 58.87 339 SER A CA 1
ATOM 2564 C C . SER A 1 339 ? 84.179 26.739 109.747 1.00 58.28 339 SER A C 1
ATOM 2565 O O . SER A 1 339 ? 83.589 26.767 108.663 1.00 58.08 339 SER A O 1
ATOM 2568 N N . ASN A 1 340 ? 84.517 27.830 110.436 1.00 58.48 340 ASN A N 1
ATOM 2569 C CA . ASN A 1 340 ? 84.223 29.191 109.986 1.00 58.03 340 ASN A CA 1
ATOM 2570 C C . ASN A 1 340 ? 82.732 29.366 109.697 1.00 58.89 340 ASN A C 1
ATOM 2571 O O . ASN A 1 340 ? 82.330 29.904 108.662 1.00 57.00 340 ASN A O 1
ATOM 2576 N N . TYR A 1 341 ? 81.908 28.888 110.631 1.00 61.45 341 TYR A N 1
ATOM 2577 C CA . TYR A 1 341 ? 80.456 29.073 110.586 1.00 63.82 341 TYR A CA 1
ATOM 2578 C C . TYR A 1 341 ? 79.838 28.474 109.322 1.00 60.70 341 TYR A C 1
ATOM 2579 O O . TYR A 1 341 ? 78.839 28.983 108.807 1.00 59.32 341 TYR A O 1
ATOM 2588 N N . THR A 1 342 ? 80.418 27.392 108.806 1.00 58.64 342 THR A N 1
ATOM 2589 C CA . THR A 1 342 ? 79.855 26.746 107.628 1.00 58.63 342 THR A CA 1
ATOM 2590 C C . THR A 1 342 ? 80.327 25.300 107.562 1.00 59.44 342 THR A C 1
ATOM 2591 O O . THR A 1 342 ? 81.413 24.961 108.041 1.00 60.71 342 THR A O 1
ATOM 2595 N N . VAL A 1 343 ? 79.485 24.455 106.976 1.00 57.51 343 VAL A N 1
ATOM 2596 C CA . VAL A 1 343 ? 79.807 23.062 106.700 1.00 56.28 343 VAL A CA 1
ATOM 2597 C C . VAL A 1 343 ? 79.781 22.887 105.189 1.00 53.05 343 VAL A C 1
ATOM 2598 O O . VAL A 1 343 ? 78.827 23.328 104.545 1.00 52.72 343 VAL A O 1
ATOM 2602 N N . PRO A 1 344 ? 80.798 22.267 104.582 1.00 52.41 344 PRO A N 1
ATOM 2603 C CA . PRO A 1 344 ? 80.805 22.136 103.114 1.00 52.30 344 PRO A CA 1
ATOM 2604 C C . PRO A 1 344 ? 79.575 21.445 102.552 1.00 52.87 344 PRO A C 1
ATOM 2605 O O . PRO A 1 344 ? 79.188 21.726 101.412 1.00 52.55 344 PRO A O 1
ATOM 2609 N N . THR A 1 345 ? 78.936 20.563 103.319 1.00 53.72 345 THR A N 1
ATOM 2610 C CA . THR A 1 345 ? 77.798 19.795 102.836 1.00 55.86 345 THR A CA 1
ATOM 2611 C C . THR A 1 345 ? 76.467 20.264 103.411 1.00 56.54 345 THR A C 1
ATOM 2612 O O . THR A 1 345 ? 75.472 19.542 103.295 1.00 58.49 345 THR A O 1
ATOM 2616 N N . SER A 1 346 ? 76.419 21.452 104.022 1.00 55.63 346 SER A N 1
ATOM 2617 C CA . SER A 1 346 ? 75.169 21.918 104.620 1.00 55.38 346 SER A CA 1
ATOM 2618 C C . SER A 1 346 ? 74.058 22.004 103.582 1.00 53.87 346 SER A C 1
ATOM 2619 O O . SER A 1 346 ? 72.892 21.724 103.886 1.00 53.11 346 SER A O 1
ATOM 2622 N N . GLY A 1 347 ? 74.400 22.384 102.349 1.00 52.12 347 GLY A N 1
ATOM 2623 C CA . GLY A 1 347 ? 73.403 22.401 101.293 1.00 50.73 347 GLY A CA 1
ATOM 2624 C C . GLY A 1 347 ? 72.951 21.009 100.895 1.00 51.44 347 GLY A C 1
ATOM 2625 O O . GLY A 1 347 ? 71.775 20.792 100.591 1.00 52.00 347 GLY A O 1
ATOM 2626 N N . VAL A 1 348 ? 73.874 20.045 100.900 1.00 50.86 348 VAL A N 1
ATOM 2627 C CA . VAL A 1 348 ? 73.528 18.678 100.520 1.00 50.56 348 VAL A CA 1
ATOM 2628 C C . VAL A 1 348 ? 72.543 18.080 101.518 1.00 50.11 348 VAL A C 1
ATOM 2629 O O . VAL A 1 348 ? 71.551 17.450 101.132 1.00 48.56 348 VAL A O 1
ATOM 2633 N N . PHE A 1 349 ? 72.806 18.264 102.815 1.00 50.00 349 PHE A N 1
ATOM 2634 C CA . PHE A 1 349 ? 71.855 17.830 103.832 1.00 50.43 349 PHE A CA 1
ATOM 2635 C C . PHE A 1 349 ? 70.507 18.512 103.640 1.00 51.98 349 PHE A C 1
ATOM 2636 O O . PHE A 1 349 ? 69.452 17.871 103.726 1.00 53.96 349 PHE A O 1
ATOM 2644 N N . ALA A 1 350 ? 70.527 19.819 103.365 1.00 50.59 350 ALA A N 1
ATOM 2645 C CA . ALA A 1 350 ? 69.287 20.569 103.201 1.00 50.20 350 ALA A CA 1
ATOM 2646 C C . ALA A 1 350 ? 68.454 20.024 102.047 1.00 51.21 350 ALA A C 1
ATOM 2647 O O . ALA A 1 350 ? 67.239 19.839 102.182 1.00 53.30 350 ALA A O 1
ATOM 2649 N N . GLU A 1 351 ? 69.092 19.748 100.908 1.00 49.40 351 GLU A N 1
ATOM 2650 C CA . GLU A 1 351 ? 68.343 19.299 99.740 1.00 50.33 351 GLU A CA 1
ATOM 2651 C C . GLU A 1 351 ? 67.855 17.865 99.897 1.00 50.57 351 GLU A C 1
ATOM 2652 O O . GLU A 1 351 ? 66.779 17.523 99.392 1.00 52.59 351 GLU A O 1
ATOM 2658 N N . LEU A 1 352 ? 68.614 17.018 100.598 1.00 49.99 352 LEU A N 1
ATOM 2659 C CA . LEU A 1 352 ? 68.126 15.676 100.902 1.00 52.73 352 LEU A CA 1
ATOM 2660 C C . LEU A 1 352 ? 66.878 15.721 101.775 1.00 55.43 352 LEU A C 1
ATOM 2661 O O . LEU A 1 352 ? 65.990 14.872 101.633 1.00 56.72 352 LEU A O 1
ATOM 2666 N N . ILE A 1 353 ? 66.791 16.700 102.677 1.00 54.94 353 ILE A N 1
ATOM 2667 C CA . ILE A 1 353 ? 65.606 16.831 103.518 1.00 56.23 353 ILE A CA 1
ATOM 2668 C C . ILE A 1 353 ? 64.428 17.350 102.703 1.00 55.70 353 ILE A C 1
ATOM 2669 O O . ILE A 1 353 ? 63.289 16.900 102.877 1.00 56.73 353 ILE A O 1
ATOM 2674 N N . VAL A 1 354 ? 64.680 18.300 101.800 1.00 54.77 354 VAL A N 1
ATOM 2675 C CA . VAL A 1 354 ? 63.621 18.795 100.923 1.00 54.72 354 VAL A CA 1
ATOM 2676 C C . VAL A 1 354 ? 63.057 17.656 100.082 1.00 55.34 354 VAL A C 1
ATOM 2677 O O . VAL A 1 354 ? 61.837 17.500 99.953 1.00 54.79 354 VAL A O 1
ATOM 2681 N N . ASN A 1 355 ? 63.939 16.833 99.507 1.00 56.32 355 ASN A N 1
ATOM 2682 C CA . ASN A 1 355 ? 63.480 15.702 98.707 1.00 59.25 355 ASN A CA 1
ATOM 2683 C C . ASN A 1 355 ? 62.715 14.696 99.556 1.00 61.13 355 ASN A C 1
ATOM 2684 O O . ASN A 1 355 ? 61.688 14.160 99.123 1.00 62.69 355 ASN A O 1
ATOM 2689 N N . TRP A 1 356 ? 63.207 14.419 100.766 1.00 61.90 356 TRP A N 1
ATOM 2690 C CA . TRP A 1 356 ? 62.525 13.478 101.647 1.00 63.76 356 TRP A CA 1
ATOM 2691 C C . TRP A 1 356 ? 61.099 13.928 101.939 1.00 65.16 356 TRP A C 1
ATOM 2692 O O . TRP A 1 356 ? 60.189 13.098 102.050 1.00 65.99 356 TRP A O 1
ATOM 2703 N N . ARG A 1 357 ? 60.882 15.237 102.044 1.00 65.83 357 ARG A N 1
ATOM 2704 C CA . ARG A 1 357 ? 59.568 15.788 102.340 1.00 68.13 357 ARG A CA 1
ATOM 2705 C C . ARG A 1 357 ? 58.843 16.293 101.098 1.00 71.59 357 ARG A C 1
ATOM 2706 O O . ARG A 1 357 ? 57.859 17.028 101.226 1.00 72.66 357 ARG A O 1
ATOM 2714 N N . ARG A 1 358 ? 59.303 15.923 99.904 1.00 74.29 358 ARG A N 1
ATOM 2715 C CA . ARG A 1 358 ? 58.583 16.288 98.691 1.00 75.95 358 ARG A CA 1
ATOM 2716 C C . ARG A 1 358 ? 57.236 15.578 98.640 1.00 80.17 358 ARG A C 1
ATOM 2717 O O . ARG A 1 358 ? 57.132 14.385 98.941 1.00 80.85 358 ARG A O 1
ATOM 2725 N N . GLU A 1 359 ? 56.199 16.321 98.249 1.00 82.74 359 GLU A N 1
ATOM 2726 C CA . GLU A 1 359 ? 54.867 15.755 98.102 1.00 86.24 359 GLU A CA 1
ATOM 2727 C C . GLU A 1 359 ? 54.261 15.983 96.723 1.00 86.40 359 GLU A C 1
ATOM 2728 O O . GLU A 1 359 ? 53.093 15.630 96.516 1.00 86.97 359 GLU A O 1
ATOM 2734 N N . ASP A 1 360 ? 55.011 16.552 95.776 1.00 86.50 360 ASP A N 1
ATOM 2735 C CA . ASP A 1 360 ? 54.506 16.781 94.426 1.00 87.15 360 ASP A CA 1
ATOM 2736 C C . ASP A 1 360 ? 54.632 15.558 93.525 1.00 87.65 360 ASP A C 1
ATOM 2737 O O . ASP A 1 360 ? 54.052 15.553 92.434 1.00 88.30 360 ASP A O 1
ATOM 2742 N N . ILE A 1 361 ? 55.377 14.536 93.943 1.00 86.79 361 ILE A N 1
ATOM 2743 C CA . ILE A 1 361 ? 55.432 13.264 93.239 1.00 85.22 361 ILE A CA 1
ATOM 2744 C C . ILE A 1 361 ? 54.991 12.172 94.204 1.00 85.84 361 ILE A C 1
ATOM 2745 O O . ILE A 1 361 ? 54.961 12.361 95.423 1.00 86.78 361 ILE A O 1
ATOM 2750 N N . TYR A 1 362 ? 54.645 11.017 93.644 1.00 85.04 362 TYR A N 1
ATOM 2751 C CA . TYR A 1 362 ? 54.201 9.885 94.444 1.00 86.38 362 TYR A CA 1
ATOM 2752 C C . TYR A 1 362 ? 55.383 8.996 94.805 1.00 86.08 362 TYR A C 1
ATOM 2753 O O . TYR A 1 362 ? 56.157 8.589 93.932 1.00 85.45 362 TYR A O 1
ATOM 2762 N N . LYS A 1 363 ? 55.516 8.701 96.095 1.00 86.47 363 LYS A N 1
ATOM 2763 C CA . LYS A 1 363 ? 56.474 7.716 96.573 1.00 86.98 363 LYS A CA 1
ATOM 2764 C C . LYS A 1 363 ? 55.902 7.068 97.823 1.00 89.82 363 LYS A C 1
ATOM 2765 O O . LYS A 1 363 ? 55.368 7.755 98.699 1.00 90.57 363 LYS A O 1
ATOM 2771 N N . THR A 1 364 ? 56.008 5.743 97.890 1.00 91.27 364 THR A N 1
ATOM 2772 C CA . THR A 1 364 ? 55.407 4.985 98.974 1.00 92.99 364 THR A CA 1
ATOM 2773 C C . THR A 1 364 ? 56.048 5.355 100.312 1.00 94.78 364 THR A C 1
ATOM 2774 O O . THR A 1 364 ? 57.107 5.984 100.380 1.00 94.79 364 THR A O 1
ATOM 2778 N N . ASP A 1 365 ? 55.378 4.951 101.395 1.00 95.45 365 ASP A N 1
ATOM 2779 C CA . ASP A 1 365 ? 55.915 5.189 102.729 1.00 96.05 365 ASP A CA 1
ATOM 2780 C C . ASP A 1 365 ? 57.205 4.419 102.971 1.00 92.59 365 ASP A C 1
ATOM 2781 O O . ASP A 1 365 ? 57.998 4.817 103.832 1.00 93.19 365 ASP A O 1
ATOM 2786 N N . GLU A 1 366 ? 57.431 3.328 102.236 1.00 89.03 366 GLU A N 1
ATOM 2787 C CA . GLU A 1 366 ? 58.701 2.620 102.340 1.00 87.74 366 GLU A CA 1
ATOM 2788 C C . GLU A 1 366 ? 59.832 3.438 101.730 1.00 85.85 366 GLU A C 1
ATOM 2789 O O . GLU A 1 366 ? 60.937 3.489 102.282 1.00 85.07 366 GLU A O 1
ATOM 2795 N N . GLU A 1 367 ? 59.574 4.087 100.591 1.00 84.43 367 GLU A N 1
ATOM 2796 C CA . GLU A 1 367 ? 60.583 4.951 99.986 1.00 81.92 367 GLU A CA 1
ATOM 2797 C C . GLU A 1 367 ? 60.898 6.141 100.884 1.00 78.20 367 GLU A C 1
ATOM 2798 O O . GLU A 1 367 ? 62.069 6.491 101.071 1.00 76.42 367 GLU A O 1
ATOM 2804 N N . LYS A 1 368 ? 59.865 6.775 101.448 1.00 77.41 368 LYS A N 1
ATOM 2805 C CA . LYS A 1 368 ? 60.092 7.906 102.342 1.00 77.31 368 LYS A CA 1
ATOM 2806 C C . LYS A 1 368 ? 60.839 7.486 103.600 1.00 77.47 368 LYS A C 1
ATOM 2807 O O . LYS A 1 368 ? 61.608 8.276 104.159 1.00 77.19 368 LYS A O 1
ATOM 2813 N N . GLU A 1 369 ? 60.631 6.250 104.060 1.00 78.23 369 GLU A N 1
ATOM 2814 C CA . GLU A 1 369 ? 61.379 5.758 105.211 1.00 78.91 369 GLU A CA 1
ATOM 2815 C C . GLU A 1 369 ? 62.833 5.485 104.848 1.00 75.81 369 GLU A C 1
ATOM 2816 O O . GLU A 1 369 ? 63.733 5.697 105.669 1.00 75.29 369 GLU A O 1
ATOM 2822 N N . ILE A 1 370 ? 63.082 5.013 103.625 1.00 74.21 370 ILE A N 1
ATOM 2823 C CA . ILE A 1 370 ? 64.452 4.758 103.192 1.00 72.73 370 ILE A CA 1
ATOM 2824 C C . ILE A 1 370 ? 65.213 6.071 103.034 1.00 71.21 370 ILE A C 1
ATOM 2825 O O . ILE A 1 370 ? 66.409 6.154 103.344 1.00 71.19 370 ILE A O 1
ATOM 2830 N N . GLU A 1 371 ? 64.529 7.122 102.576 1.00 69.11 371 GLU A N 1
ATOM 2831 C CA . GLU A 1 371 ? 65.173 8.426 102.459 1.00 68.42 371 GLU A CA 1
ATOM 2832 C C . GLU A 1 371 ? 65.502 9.004 103.830 1.00 67.73 371 GLU A C 1
ATOM 2833 O O . GLU A 1 371 ? 66.565 9.610 104.013 1.00 66.09 371 GLU A O 1
ATOM 2839 N N . LYS A 1 372 ? 64.606 8.827 104.806 1.00 68.28 372 LYS A N 1
ATOM 2840 C CA . LYS A 1 372 ? 64.884 9.312 106.155 1.00 67.30 372 LYS A CA 1
ATOM 2841 C C . LYS A 1 372 ? 66.095 8.609 106.754 1.00 65.02 372 LYS A C 1
ATOM 2842 O O . LYS A 1 372 ? 66.924 9.244 107.416 1.00 65.21 372 LYS A O 1
ATOM 2848 N N . LYS A 1 373 ? 66.213 7.298 106.533 1.00 64.60 373 LYS A N 1
ATOM 2849 C CA . LYS A 1 373 ? 67.344 6.559 107.085 1.00 67.19 373 LYS A CA 1
ATOM 2850 C C . LYS A 1 373 ? 68.661 7.039 106.488 1.00 66.60 373 LYS A C 1
ATOM 2851 O O . LYS A 1 373 ? 69.662 7.171 107.203 1.00 66.16 373 LYS A O 1
ATOM 2857 N N . GLU A 1 374 ? 68.680 7.300 105.177 1.00 65.89 374 GLU A N 1
ATOM 2858 C CA . GLU A 1 374 ? 69.885 7.818 104.535 1.00 64.20 374 GLU A CA 1
ATOM 2859 C C . GLU A 1 374 ? 70.357 9.100 105.210 1.00 63.35 374 GLU A C 1
ATOM 2860 O O . GLU A 1 374 ? 71.543 9.254 105.521 1.00 62.60 374 GLU A O 1
ATOM 2866 N N . ILE A 1 375 ? 69.431 10.028 105.455 1.00 62.52 375 ILE A N 1
ATOM 2867 C CA . ILE A 1 375 ? 69.793 11.291 106.090 1.00 63.35 375 ILE A CA 1
ATOM 2868 C C . ILE A 1 375 ? 70.256 11.059 107.524 1.00 66.47 375 ILE A C 1
ATOM 2869 O O . ILE A 1 375 ? 71.211 11.691 107.991 1.00 66.28 375 ILE A O 1
ATOM 2874 N N . LEU A 1 376 ? 69.598 10.144 108.241 1.00 68.48 376 LEU A N 1
ATOM 2875 C CA . LEU A 1 376 ? 69.975 9.882 109.627 1.00 69.38 376 LEU A CA 1
ATOM 2876 C C . LEU A 1 376 ? 71.380 9.297 109.721 1.00 67.85 376 LEU A C 1
ATOM 2877 O O . LEU A 1 376 ? 72.161 9.685 110.598 1.00 67.70 376 LEU A O 1
ATOM 2882 N N . ASP A 1 377 ? 71.723 8.370 108.824 1.00 67.66 377 ASP A N 1
ATOM 2883 C CA . ASP A 1 377 ? 73.056 7.775 108.858 1.00 69.77 377 ASP A CA 1
ATOM 2884 C C . ASP A 1 377 ? 74.131 8.809 108.547 1.00 67.99 377 ASP A C 1
ATOM 2885 O O . ASP A 1 377 ? 75.198 8.812 109.172 1.00 69.22 377 ASP A O 1
ATOM 2890 N N . MET A 1 378 ? 73.869 9.696 107.584 1.00 64.93 378 MET A N 1
ATOM 2891 C CA . MET A 1 378 ? 74.839 10.734 107.257 1.00 62.47 378 MET A CA 1
ATOM 2892 C C . MET A 1 378 ? 74.990 11.724 108.405 1.00 63.28 378 MET A C 1
ATOM 2893 O O . MET A 1 378 ? 76.094 12.218 108.663 1.00 63.96 378 MET A O 1
ATOM 2898 N N . MET A 1 379 ? 73.894 12.021 109.107 1.00 63.03 379 MET A N 1
ATOM 2899 C CA . MET A 1 379 ? 73.978 12.897 110.270 1.00 61.95 379 MET A CA 1
ATOM 2900 C C . MET A 1 379 ? 74.789 12.250 111.386 1.00 61.30 379 MET A C 1
ATOM 2901 O O . MET A 1 379 ? 75.608 12.915 112.033 1.00 60.14 379 MET A O 1
ATOM 2906 N N . SER A 1 380 ? 74.584 10.950 111.617 1.00 62.64 380 SER A N 1
ATOM 2907 C CA . SER A 1 380 ? 75.342 10.249 112.649 1.00 63.98 380 SER A CA 1
ATOM 2908 C C . SER A 1 380 ? 76.834 10.241 112.342 1.00 64.09 380 SER A C 1
ATOM 2909 O O . SER A 1 380 ? 77.656 10.262 113.265 1.00 63.33 380 SER A O 1
ATOM 2912 N N . PHE A 1 381 ? 77.204 10.208 111.059 1.00 62.94 381 PHE A N 1
ATOM 2913 C CA . PHE A 1 381 ? 78.617 10.275 110.706 1.00 63.52 381 PHE A CA 1
ATOM 2914 C C . PHE A 1 381 ? 79.211 11.639 111.036 1.00 63.73 381 PHE A C 1
ATOM 2915 O O . PHE A 1 381 ? 80.381 11.726 111.426 1.00 64.59 381 PHE A O 1
ATOM 2923 N N . ALA A 1 382 ? 78.428 12.710 110.884 1.00 63.61 382 ALA A N 1
ATOM 2924 C CA . ALA A 1 382 ? 78.919 14.038 111.239 1.00 65.02 382 ALA A CA 1
ATOM 2925 C C . ALA A 1 382 ? 79.087 14.178 112.747 1.00 68.83 382 ALA A C 1
ATOM 2926 O O . ALA A 1 382 ? 80.062 14.779 113.214 1.00 69.49 382 ALA A O 1
ATOM 2928 N N . LYS A 1 383 ? 78.146 13.635 113.523 1.00 70.61 383 LYS A N 1
ATOM 2929 C CA . LYS A 1 383 ? 78.269 13.681 114.976 1.00 73.29 383 LYS A CA 1
ATOM 2930 C C . LYS A 1 383 ? 79.437 12.829 115.458 1.00 75.12 383 LYS A C 1
ATOM 2931 O O . LYS A 1 383 ? 80.159 13.220 116.382 1.00 75.65 383 LYS A O 1
ATOM 2937 N N . ASP A 1 384 ? 79.641 11.664 114.839 1.00 76.62 384 ASP A N 1
ATOM 2938 C CA . ASP A 1 384 ? 80.723 10.781 115.261 1.00 79.18 384 ASP A CA 1
ATOM 2939 C C . ASP A 1 384 ? 82.091 11.349 114.903 1.00 78.99 384 ASP A C 1
ATOM 2940 O O . ASP A 1 384 ? 83.066 11.108 115.624 1.00 79.36 384 ASP A O 1
ATOM 2945 N N . CYS A 1 385 ? 82.187 12.104 113.807 1.00 78.44 385 CYS A N 1
ATOM 2946 C CA . CYS A 1 385 ? 83.486 12.610 113.376 1.00 77.10 385 CYS A CA 1
ATOM 2947 C C . CYS A 1 385 ? 83.921 13.830 114.180 1.00 73.54 385 CYS A C 1
ATOM 2948 O O . CYS A 1 385 ? 85.107 13.972 114.498 1.00 74.29 385 CYS A O 1
ATOM 2951 N N . PHE A 1 386 ? 82.989 14.719 114.514 1.00 68.66 386 PHE A N 1
ATOM 2952 C CA . PHE A 1 386 ? 83.299 15.940 115.259 1.00 67.36 386 PHE A CA 1
ATOM 2953 C C . PHE A 1 386 ? 82.211 16.180 116.294 1.00 68.35 386 PHE A C 1
ATOM 2954 O O . PHE A 1 386 ? 81.336 17.038 116.118 1.00 68.55 386 PHE A O 1
ATOM 2962 N N . PRO A 1 387 ? 82.241 15.438 117.405 1.00 67.48 387 PRO A N 1
ATOM 2963 C CA . PRO A 1 387 ? 81.169 15.581 118.403 1.00 67.35 387 PRO A CA 1
ATOM 2964 C C . PRO A 1 387 ? 81.158 16.934 119.088 1.00 66.64 387 PRO A C 1
ATOM 2965 O O . PRO A 1 387 ? 80.082 17.407 119.476 1.00 66.68 387 PRO A O 1
ATOM 2969 N N . GLU A 1 388 ? 82.317 17.576 119.250 1.00 66.12 388 GLU A N 1
ATOM 2970 C CA . GLU A 1 388 ? 82.350 18.911 119.834 1.00 64.86 388 GLU A CA 1
ATOM 2971 C C . GLU A 1 388 ? 81.770 19.963 118.898 1.00 65.76 388 GLU A C 1
ATOM 2972 O O . GLU A 1 388 ? 81.432 21.061 119.353 1.00 64.96 388 GLU A O 1
ATOM 2974 N N . LYS A 1 389 ? 81.644 19.652 117.607 1.00 65.91 389 LYS A N 1
ATOM 2975 C CA . LYS A 1 389 ? 81.124 20.591 116.623 1.00 65.24 389 LYS A CA 1
ATOM 2976 C C . LYS A 1 389 ? 79.690 20.296 116.207 1.00 65.50 389 LYS A C 1
ATOM 2977 O O . LYS A 1 389 ? 79.093 21.111 115.494 1.00 65.95 389 LYS A O 1
ATOM 2983 N N . PHE A 1 390 ? 79.122 19.166 116.636 1.00 65.60 390 PHE A N 1
ATOM 2984 C CA . PHE A 1 390 ? 77.832 18.739 116.101 1.00 66.95 390 PHE A CA 1
ATOM 2985 C C . PHE A 1 390 ? 76.702 19.679 116.502 1.00 68.74 390 PHE A C 1
ATOM 2986 O O . PHE A 1 390 ? 75.688 19.755 115.799 1.00 69.83 390 PHE A O 1
ATOM 2994 N N . GLU A 1 391 ? 76.849 20.398 117.617 1.00 68.78 391 GLU A N 1
ATOM 2995 C CA . GLU A 1 391 ? 75.801 21.329 118.019 1.00 67.93 391 GLU A CA 1
ATOM 2996 C C . GLU A 1 391 ? 75.723 22.512 117.062 1.00 63.64 391 GLU A C 1
ATOM 2997 O O . GLU A 1 391 ? 74.626 22.964 116.713 1.00 61.10 391 GLU A O 1
ATOM 3003 N N . LEU A 1 392 ? 76.875 23.025 116.620 1.00 62.27 392 LEU A N 1
ATOM 3004 C CA . LEU A 1 392 ? 76.868 24.070 115.601 1.00 61.59 392 LEU A CA 1
ATOM 3005 C C . LEU A 1 392 ? 76.445 23.512 114.248 1.00 60.58 392 LEU A C 1
ATOM 3006 O O . LEU A 1 392 ? 75.719 24.174 113.497 1.00 59.51 392 LEU A O 1
ATOM 3011 N N . PHE A 1 393 ? 76.896 22.296 113.922 1.00 61.85 393 PHE A N 1
ATOM 3012 C CA . PHE A 1 393 ? 76.496 21.644 112.678 1.00 63.28 393 PHE A CA 1
ATOM 3013 C C . PHE A 1 393 ? 74.980 21.591 112.543 1.00 64.97 393 PHE A C 1
ATOM 3014 O O . PHE A 1 393 ? 74.434 21.872 111.470 1.00 65.10 393 PHE A O 1
ATOM 3022 N N . LYS A 1 394 ? 74.283 21.239 113.627 1.00 65.45 394 LYS A N 1
ATOM 3023 C CA . LYS A 1 394 ? 72.825 21.184 113.585 1.00 67.50 394 LYS A CA 1
ATOM 3024 C C . LYS A 1 394 ? 72.228 22.559 113.314 1.00 70.07 394 LYS A C 1
ATOM 3025 O O . LYS A 1 394 ? 71.229 22.680 112.595 1.00 72.06 394 LYS A O 1
ATOM 3031 N N . LYS A 1 395 ? 72.828 23.609 113.877 1.00 69.82 395 LYS A N 1
ATOM 3032 C CA . LYS A 1 395 ? 72.286 24.950 113.691 1.00 70.79 395 LYS A CA 1
ATOM 3033 C C . LYS A 1 395 ? 72.522 25.464 112.277 1.00 67.91 395 LYS A C 1
ATOM 3034 O O . LYS A 1 395 ? 71.689 26.205 111.744 1.00 66.99 395 LYS A O 1
ATOM 3040 N N . LEU A 1 396 ? 73.638 25.081 111.652 1.00 65.87 396 LEU A N 1
ATOM 3041 C CA . LEU A 1 396 ? 73.913 25.542 110.295 1.00 61.93 396 LEU A CA 1
ATOM 3042 C C . LEU A 1 396 ? 72.995 24.867 109.283 1.00 61.11 396 LEU A C 1
ATOM 3043 O O . LEU A 1 396 ? 72.550 25.505 108.320 1.00 59.40 396 LEU A O 1
ATOM 3048 N N . ILE A 1 397 ? 72.697 23.581 109.481 1.00 61.71 397 ILE A N 1
ATOM 3049 C CA . ILE A 1 397 ? 71.764 22.894 108.594 1.00 62.73 397 ILE A CA 1
ATOM 3050 C C . ILE A 1 397 ? 70.368 23.489 108.730 1.00 63.68 397 ILE A C 1
ATOM 3051 O O . ILE A 1 397 ? 69.643 23.643 107.739 1.00 65.49 397 ILE A O 1
ATOM 3056 N N . ILE A 1 398 ? 69.977 23.852 109.953 1.00 64.37 398 ILE A N 1
ATOM 3057 C CA . ILE A 1 398 ? 68.668 24.463 110.168 1.00 64.79 398 ILE A CA 1
ATOM 3058 C C . ILE A 1 398 ? 68.599 25.828 109.494 1.00 63.48 398 ILE A C 1
ATOM 3059 O O . ILE A 1 398 ? 67.614 26.156 108.821 1.00 63.28 398 ILE A O 1
ATOM 3064 N N . ARG A 1 399 ? 69.645 26.642 109.659 1.00 63.33 399 ARG A N 1
ATOM 3065 C CA . ARG A 1 399 ? 69.665 27.953 109.017 1.00 64.64 399 ARG A CA 1
ATOM 3066 C C . ARG A 1 399 ? 69.664 27.834 107.498 1.00 63.24 399 ARG A C 1
ATOM 3067 O O . ARG A 1 399 ? 69.064 28.670 106.811 1.00 62.47 399 ARG A O 1
ATOM 3075 N N . ASP A 1 400 ? 70.325 26.808 106.955 1.00 63.57 400 ASP A N 1
ATOM 3076 C CA . ASP A 1 400 ? 70.293 26.588 105.512 1.00 62.78 400 ASP A CA 1
ATOM 3077 C C . ASP A 1 400 ? 68.881 26.277 105.032 1.00 60.54 400 ASP A C 1
ATOM 3078 O O . ASP A 1 400 ? 68.445 26.784 103.992 1.00 59.12 400 ASP A O 1
ATOM 3083 N N . LEU A 1 401 ? 68.150 25.447 105.779 1.00 60.31 401 LEU A N 1
ATOM 3084 C CA . LEU A 1 401 ? 66.783 25.111 105.400 1.00 60.81 401 LEU A CA 1
ATOM 3085 C C . LEU A 1 401 ? 65.820 26.276 105.589 1.00 61.83 401 LEU A C 1
ATOM 3086 O O . LEU A 1 401 ? 64.712 26.240 105.042 1.00 62.24 401 LEU A O 1
ATOM 3091 N N . ARG A 1 402 ? 66.211 27.303 106.342 1.00 61.97 402 ARG A N 1
ATOM 3092 C CA . ARG A 1 402 ? 65.329 28.430 106.613 1.00 62.95 402 ARG A CA 1
ATOM 3093 C C . ARG A 1 402 ? 65.652 29.673 105.795 1.00 62.44 402 ARG A C 1
ATOM 3094 O O . ARG A 1 402 ? 64.804 30.568 105.705 1.00 63.86 402 ARG A O 1
ATOM 3102 N N . LEU A 1 403 ? 66.840 29.754 105.194 1.00 60.78 403 LEU A N 1
ATOM 3103 C CA . LEU A 1 403 ? 67.260 30.967 104.506 1.00 59.57 403 LEU A CA 1
ATOM 3104 C C . LEU A 1 403 ? 67.328 30.844 102.991 1.00 60.22 403 LEU A C 1
ATOM 3105 O O . LEU A 1 403 ? 67.338 31.874 102.310 1.00 59.83 403 LEU A O 1
ATOM 3110 N N . CYS A 1 404 ? 67.374 29.632 102.444 1.00 59.67 404 CYS A N 1
ATOM 3111 C CA . CYS A 1 404 ? 67.556 29.433 101.012 1.00 58.55 404 CYS A CA 1
ATOM 3112 C C . CYS A 1 404 ? 66.348 28.704 100.443 1.00 56.77 404 CYS A C 1
ATOM 3113 O O . CYS A 1 404 ? 66.088 27.551 100.805 1.00 57.55 404 CYS A O 1
ATOM 3116 N N . GLY A 1 405 ? 65.614 29.377 99.561 1.00 55.85 405 GLY A N 1
ATOM 3117 C CA . GLY A 1 405 ? 64.536 28.716 98.850 1.00 56.56 405 GLY A CA 1
ATOM 3118 C C . GLY A 1 405 ? 65.084 27.790 97.779 1.00 58.12 405 GLY A C 1
ATOM 3119 O O . GLY A 1 405 ? 66.088 28.081 97.129 1.00 59.10 405 GLY A O 1
ATOM 3120 N N . ARG A 1 406 ? 64.416 26.653 97.601 1.00 58.95 406 ARG A N 1
ATOM 3121 C CA . ARG A 1 406 ? 64.891 25.628 96.685 1.00 58.52 406 ARG A CA 1
ATOM 3122 C C . ARG A 1 406 ? 63.710 25.009 95.954 1.00 56.77 406 ARG A C 1
ATOM 3123 O O . ARG A 1 406 ? 62.564 25.082 96.404 1.00 54.18 406 ARG A O 1
ATOM 3131 N N . GLU A 1 407 ? 64.005 24.401 94.808 1.00 58.12 407 GLU A N 1
ATOM 3132 C CA . GLU A 1 407 ? 62.968 23.739 94.031 1.00 59.81 407 GLU A CA 1
ATOM 3133 C C . GLU A 1 407 ? 62.439 22.525 94.784 1.00 58.30 407 GLU A C 1
ATOM 3134 O O . GLU A 1 407 ? 63.198 21.784 95.414 1.00 57.60 407 GLU A O 1
ATOM 3140 N N . GLY A 1 408 ? 61.124 22.329 94.721 1.00 57.85 408 GLY A N 1
ATOM 3141 C CA . GLY A 1 408 ? 60.487 21.269 95.471 1.00 59.96 408 GLY A CA 1
ATOM 3142 C C . GLY A 1 408 ? 60.285 21.565 96.937 1.00 60.86 408 GLY A C 1
ATOM 3143 O O . GLY A 1 408 ? 59.861 20.673 97.681 1.00 63.23 408 GLY A O 1
ATOM 3144 N N . LYS A 1 409 ? 60.573 22.786 97.374 1.00 59.28 409 LYS A N 1
ATOM 3145 C CA . LYS A 1 409 ? 60.430 23.192 98.767 1.00 60.09 409 LYS A CA 1
ATOM 3146 C C . LYS A 1 409 ? 59.174 24.047 98.887 1.00 62.43 409 LYS A C 1
ATOM 3147 O O . LYS A 1 409 ? 59.103 25.139 98.313 1.00 63.11 409 LYS A O 1
ATOM 3153 N N . ARG A 1 410 ? 58.185 23.544 99.624 1.00 64.59 410 ARG A N 1
ATOM 3154 C CA . ARG A 1 410 ? 56.912 24.242 99.743 1.00 66.55 410 ARG A CA 1
ATOM 3155 C C . ARG A 1 410 ? 57.098 25.596 100.414 1.00 68.55 410 ARG A C 1
ATOM 3156 O O . ARG A 1 410 ? 57.910 25.750 101.331 1.00 69.18 410 ARG A O 1
ATOM 3164 N N . VAL A 1 411 ? 56.338 26.579 99.946 1.00 70.64 411 VAL A N 1
ATOM 3165 C CA . VAL A 1 411 ? 56.440 27.941 100.454 1.00 74.74 411 VAL A CA 1
ATOM 3166 C C . VAL A 1 411 ? 55.763 28.038 101.814 1.00 78.61 411 VAL A C 1
ATOM 3167 O O . VAL A 1 411 ? 54.856 27.264 102.143 1.00 78.95 411 VAL A O 1
ATOM 3171 N N . ASN A 1 412 ? 56.221 29.001 102.614 1.00 81.14 412 ASN A N 1
ATOM 3172 C CA . ASN A 1 412 ? 55.666 29.305 103.933 1.00 83.18 412 ASN A CA 1
ATOM 3173 C C . ASN A 1 412 ? 55.705 28.111 104.881 1.00 81.69 412 ASN A C 1
ATOM 3174 O O . ASN A 1 412 ? 54.905 28.035 105.818 1.00 82.66 412 ASN A O 1
ATOM 3179 N N . VAL A 1 413 ? 56.624 27.174 104.663 1.00 78.40 413 VAL A N 1
ATOM 3180 C CA . VAL A 1 413 ? 56.783 26.004 105.520 1.00 75.38 413 VAL A CA 1
ATOM 3181 C C . VAL A 1 413 ? 58.175 26.054 106.130 1.00 75.39 413 VAL A C 1
ATOM 3182 O O . VAL A 1 413 ? 59.174 26.145 105.405 1.00 75.66 413 VAL A O 1
ATOM 3186 N N . ASP A 1 414 ? 58.239 25.999 107.459 1.00 74.35 414 ASP A N 1
ATOM 3187 C CA . ASP A 1 414 ? 59.511 25.989 108.168 1.00 71.24 414 ASP A CA 1
ATOM 3188 C C . ASP A 1 414 ? 60.172 24.623 108.038 1.00 70.10 414 ASP A C 1
ATOM 3189 O O . ASP A 1 414 ? 59.917 23.724 108.846 1.00 72.39 414 ASP A O 1
ATOM 3194 N N . TYR A 1 415 ? 61.022 24.456 107.022 1.00 67.29 415 TYR A N 1
ATOM 3195 C CA . TYR A 1 415 ? 61.714 23.186 106.835 1.00 67.37 415 TYR A CA 1
ATOM 3196 C C . TYR A 1 415 ? 62.767 22.937 107.905 1.00 69.30 415 TYR A C 1
ATOM 3197 O O . TYR A 1 415 ? 63.217 21.796 108.058 1.00 71.12 415 TYR A O 1
ATOM 3206 N N . GLY A 1 416 ? 63.170 23.973 108.645 1.00 68.37 416 GLY A N 1
ATOM 3207 C CA . GLY A 1 416 ? 64.080 23.766 109.758 1.00 66.86 416 GLY A CA 1
ATOM 3208 C C . GLY A 1 416 ? 63.507 22.853 110.823 1.00 65.49 416 GLY A C 1
ATOM 3209 O O . GLY A 1 416 ? 64.252 22.141 111.503 1.00 63.73 416 GLY A O 1
ATOM 3210 N N . LEU A 1 417 ? 62.181 22.855 110.981 1.00 65.30 417 LEU A N 1
ATOM 3211 C CA . LEU A 1 417 ? 61.541 21.938 111.917 1.00 65.81 417 LEU A CA 1
ATOM 3212 C C . LEU A 1 417 ? 61.689 20.490 111.469 1.00 65.77 417 LEU A C 1
ATOM 3213 O O . LEU A 1 417 ? 61.776 19.589 112.311 1.00 66.24 417 LEU A O 1
ATOM 3218 N N . PHE A 1 418 ? 61.714 20.247 110.155 1.00 64.06 418 PHE A N 1
ATOM 3219 C CA . PHE A 1 418 ? 61.957 18.896 109.661 1.00 64.37 418 PHE A CA 1
ATOM 3220 C C . PHE A 1 418 ? 63.347 18.413 110.055 1.00 64.77 418 PHE A C 1
ATOM 3221 O O . PHE A 1 418 ? 63.542 17.229 110.351 1.00 64.90 418 PHE A O 1
ATOM 3229 N N . ALA A 1 419 ? 64.327 19.319 110.064 1.00 65.22 419 ALA A N 1
ATOM 3230 C CA . ALA A 1 419 ? 65.660 18.954 110.530 1.00 69.13 419 ALA A CA 1
ATOM 3231 C C . ALA A 1 419 ? 65.669 18.720 112.035 1.00 73.65 419 ALA A C 1
ATOM 3232 O O . ALA A 1 419 ? 66.359 17.818 112.525 1.00 74.97 419 ALA A O 1
ATOM 3234 N N . GLU A 1 420 ? 64.906 19.520 112.786 1.00 74.36 420 GLU A N 1
ATOM 3235 C CA . GLU A 1 420 ? 64.869 19.355 114.235 1.00 75.58 420 GLU A CA 1
ATOM 3236 C C . GLU A 1 420 ? 64.203 18.042 114.625 1.00 76.43 420 GLU A C 1
ATOM 3237 O O . GLU A 1 420 ? 64.599 17.411 115.612 1.00 77.89 420 GLU A O 1
ATOM 3243 N N . GLU A 1 421 ? 63.190 17.616 113.866 1.00 76.68 421 GLU A N 1
ATOM 3244 C CA . GLU A 1 421 ? 62.615 16.292 114.084 1.00 79.10 421 GLU A CA 1
ATOM 3245 C C . GLU A 1 421 ? 63.663 15.205 113.887 1.00 79.61 421 GLU A C 1
ATOM 3246 O O . GLU A 1 421 ? 63.757 14.266 114.687 1.00 81.36 421 GLU A O 1
ATOM 3252 N N . LEU A 1 422 ? 64.470 15.325 112.831 1.00 78.70 422 LEU A N 1
ATOM 3253 C CA . LEU A 1 422 ? 65.511 14.338 112.567 1.00 78.07 422 LEU A CA 1
ATOM 3254 C C . LEU A 1 422 ? 66.586 14.358 113.647 1.00 78.33 422 LEU A C 1
ATOM 3255 O O . LEU A 1 422 ? 67.126 13.307 114.012 1.00 79.14 422 LEU A O 1
ATOM 3260 N N . PHE A 1 423 ? 66.913 15.543 114.168 1.00 78.00 423 PHE A N 1
ATOM 3261 C CA . PHE A 1 423 ? 67.945 15.637 115.195 1.00 78.64 423 PHE A CA 1
ATOM 3262 C C . PHE A 1 423 ? 67.473 15.036 116.513 1.00 81.67 423 PHE A C 1
ATOM 3263 O O . PHE A 1 423 ? 68.269 14.436 117.247 1.00 81.55 423 PHE A O 1
ATOM 3271 N N . SER A 1 424 ? 66.184 15.181 116.829 1.00 84.14 424 SER A N 1
ATOM 3272 C CA . SER A 1 424 ? 65.656 14.596 118.057 1.00 87.18 424 SER A CA 1
ATOM 3273 C C . SER A 1 424 ? 65.649 13.075 117.986 1.00 88.86 424 SER A C 1
ATOM 3274 O O . SER A 1 424 ? 65.950 12.400 118.977 1.00 89.68 424 SER A O 1
ATOM 3277 N N . GLU A 1 425 ? 65.309 12.516 116.821 1.00 90.29 425 GLU A N 1
ATOM 3278 C CA . GLU A 1 425 ? 65.317 11.065 116.672 1.00 93.15 425 GLU A CA 1
ATOM 3279 C C . GLU A 1 425 ? 66.731 10.504 116.747 1.00 92.86 425 GLU A C 1
ATOM 3280 O O . GLU A 1 425 ? 66.929 9.391 117.248 1.00 95.99 425 GLU A O 1
ATOM 3286 N N . LEU A 1 426 ? 67.720 11.257 116.263 1.00 90.57 426 LEU A N 1
ATOM 3287 C CA . LEU A 1 426 ? 69.105 10.808 116.350 1.00 90.52 426 LEU A CA 1
ATOM 3288 C C . LEU A 1 426 ? 69.596 10.784 117.792 1.00 90.89 426 LEU A C 1
ATOM 3289 O O . LEU A 1 426 ? 70.483 9.991 118.130 1.00 90.61 426 LEU A O 1
ATOM 3294 N N . GLU A 1 427 ? 69.034 11.634 118.654 1.00 91.45 427 GLU A N 1
ATOM 3295 C CA . GLU A 1 427 ? 69.468 11.753 120.040 1.00 93.45 427 GLU A CA 1
ATOM 3296 C C . GLU A 1 427 ? 68.687 10.847 120.986 1.00 95.58 427 GLU A C 1
ATOM 3297 O O . GLU A 1 427 ? 68.548 11.170 122.173 1.00 95.82 427 GLU A O 1
ATOM 3299 N N . LYS A 1 428 ? 68.174 9.723 120.495 1.00 96.63 428 LYS A N 1
ATOM 3300 C CA . LYS A 1 428 ? 67.414 8.800 121.331 1.00 97.90 428 LYS A CA 1
ATOM 3301 C C . LYS A 1 428 ? 67.878 7.362 121.118 1.00 99.23 428 LYS A C 1
ATOM 3302 O O . LYS A 1 428 ? 68.304 6.993 120.023 1.00 99.02 428 LYS A O 1
ATOM 3308 N N . ASP B 2 5 ? 96.280 48.657 99.997 1.00 74.79 5 ASP B N 1
ATOM 3309 C CA . ASP B 2 5 ? 95.349 48.603 101.118 1.00 73.76 5 ASP B CA 1
ATOM 3310 C C . ASP B 2 5 ? 93.917 48.865 100.668 1.00 69.11 5 ASP B C 1
ATOM 3311 O O . ASP B 2 5 ? 93.683 49.433 99.601 1.00 69.31 5 ASP B O 1
ATOM 3316 N N . GLY B 2 6 ? 92.961 48.444 101.495 1.00 65.21 6 GLY B N 1
ATOM 3317 C CA . GLY B 2 6 ? 91.563 48.612 101.170 1.00 59.32 6 GLY B CA 1
ATOM 3318 C C . GLY B 2 6 ? 91.071 50.029 101.388 1.00 54.12 6 GLY B C 1
ATOM 3319 O O . GLY B 2 6 ? 91.781 50.902 101.887 1.00 55.51 6 GLY B O 1
ATOM 3320 N N . LEU B 2 7 ? 89.815 50.249 100.995 1.00 46.46 7 LEU B N 1
ATOM 3321 C CA . LEU B 2 7 ? 89.203 51.563 101.155 1.00 42.75 7 LEU B CA 1
ATOM 3322 C C . LEU B 2 7 ? 89.089 51.942 102.626 1.00 42.82 7 LEU B C 1
ATOM 3323 O O . LEU B 2 7 ? 89.525 53.025 103.037 1.00 41.50 7 LEU B O 1
ATOM 3328 N N . ILE B 2 8 ? 88.501 51.059 103.434 1.00 41.03 8 ILE B N 1
ATOM 3329 C CA . ILE B 2 8 ? 88.301 51.362 104.847 1.00 39.65 8 ILE B CA 1
ATOM 3330 C C . ILE B 2 8 ? 89.638 51.457 105.572 1.00 39.34 8 ILE B C 1
ATOM 3331 O O . ILE B 2 8 ? 89.812 52.286 106.473 1.00 40.02 8 ILE B O 1
ATOM 3336 N N . ARG B 2 9 ? 90.608 50.625 105.182 1.00 38.57 9 ARG B N 1
ATOM 3337 C CA . ARG B 2 9 ? 91.924 50.665 105.815 1.00 40.52 9 ARG B CA 1
ATOM 3338 C C . ARG B 2 9 ? 92.593 52.019 105.611 1.00 41.91 9 ARG B C 1
ATOM 3339 O O . ARG B 2 9 ? 93.090 52.630 106.565 1.00 44.90 9 ARG B O 1
ATOM 3347 N N . SER B 2 10 ? 92.618 52.504 104.367 1.00 41.88 10 SER B N 1
ATOM 3348 C CA . SER B 2 10 ? 93.212 53.808 104.091 1.00 42.78 10 SER B CA 1
ATOM 3349 C C . SER B 2 10 ? 92.450 54.920 104.799 1.00 42.45 10 SER B C 1
ATOM 3350 O O . SER B 2 10 ? 93.054 55.867 105.318 1.00 43.71 10 SER B O 1
ATOM 3353 N N . LEU B 2 11 ? 91.119 54.819 104.834 1.00 41.34 11 LEU B N 1
ATOM 3354 C CA . LEU B 2 11 ? 90.309 55.854 105.467 1.00 43.05 11 LEU B CA 1
ATOM 3355 C C . LEU B 2 11 ? 90.532 55.889 106.975 1.00 44.24 11 LEU B C 1
ATOM 3356 O O . LEU B 2 11 ? 90.634 56.970 107.568 1.00 45.92 11 LEU B O 1
ATOM 3361 N N . VAL B 2 12 ? 90.617 54.717 107.611 1.00 42.80 12 VAL B N 1
ATOM 3362 C CA . VAL B 2 12 ? 90.816 54.666 109.058 1.00 43.98 12 VAL B CA 1
ATOM 3363 C C . VAL B 2 12 ? 92.221 55.125 109.432 1.00 43.98 12 VAL B C 1
ATOM 3364 O O . VAL B 2 12 ? 92.418 55.749 110.482 1.00 44.65 12 VAL B O 1
ATOM 3368 N N . ASP B 2 13 ? 93.214 54.848 108.588 1.00 43.84 13 ASP B N 1
ATOM 3369 C CA . ASP B 2 13 ? 94.579 55.283 108.857 1.00 45.14 13 ASP B CA 1
ATOM 3370 C C . ASP B 2 13 ? 94.819 56.746 108.508 1.00 43.13 13 ASP B C 1
ATOM 3371 O O . ASP B 2 13 ? 95.944 57.228 108.676 1.00 42.56 13 ASP B O 1
ATOM 3376 N N . GLY B 2 14 ? 93.800 57.461 108.036 1.00 42.15 14 GLY B N 1
ATOM 3377 C CA . GLY B 2 14 ? 93.986 58.843 107.641 1.00 41.85 14 GLY B CA 1
ATOM 3378 C C . GLY B 2 14 ? 94.758 59.028 106.356 1.00 41.63 14 GLY B C 1
ATOM 3379 O O . GLY B 2 14 ? 95.276 60.120 106.107 1.00 42.54 14 GLY B O 1
ATOM 3380 N N . ASP B 2 15 ? 94.856 57.985 105.534 1.00 41.23 15 ASP B N 1
ATOM 3381 C CA . ASP B 2 15 ? 95.570 58.041 104.258 1.00 43.64 15 ASP B CA 1
ATOM 3382 C C . ASP B 2 15 ? 94.590 58.536 103.202 1.00 42.58 15 ASP B C 1
ATOM 3383 O O . ASP B 2 15 ? 93.912 57.755 102.535 1.00 43.08 15 ASP B O 1
ATOM 3388 N N . LEU B 2 16 ? 94.530 59.860 103.037 1.00 42.44 16 LEU B N 1
ATOM 3389 C CA . LEU B 2 16 ? 93.508 60.453 102.179 1.00 41.73 16 LEU B CA 1
ATOM 3390 C C . LEU B 2 1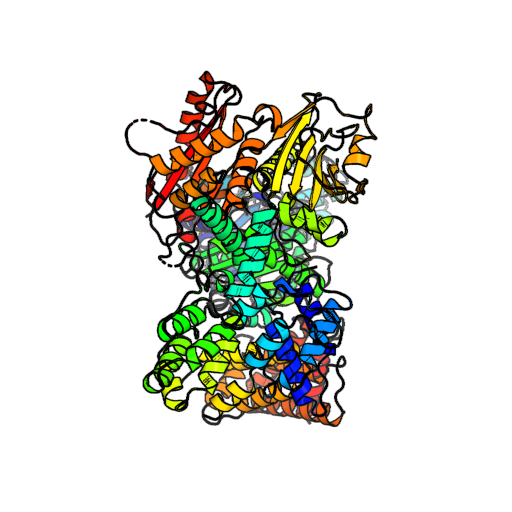6 ? 93.809 60.225 100.701 1.00 42.51 16 LEU B C 1
ATOM 3391 O O . LEU B 2 16 ? 92.891 59.980 99.910 1.00 43.30 16 LEU B O 1
ATOM 3396 N N . GLU B 2 17 ? 95.082 60.308 100.304 1.00 41.79 17 GLU B N 1
ATOM 3397 C CA . GLU B 2 17 ? 95.430 60.023 98.914 1.00 42.00 17 GLU B CA 1
ATOM 3398 C C . GLU B 2 17 ? 95.205 58.553 98.584 1.00 43.43 17 GLU B C 1
ATOM 3399 O O . GLU B 2 17 ? 94.711 58.223 97.498 1.00 44.06 17 GLU B O 1
ATOM 3405 N N . GLY B 2 18 ? 95.564 57.658 99.506 1.00 42.13 18 GLY B N 1
ATOM 3406 C CA . GLY B 2 18 ? 95.305 56.244 99.290 1.00 39.92 18 GLY B CA 1
ATOM 3407 C C . GLY B 2 18 ? 93.825 55.937 99.174 1.00 39.82 18 GLY B C 1
ATOM 3408 O O . GLY B 2 18 ? 93.407 55.167 98.306 1.00 40.39 18 GLY B O 1
ATOM 3409 N N . PHE B 2 19 ? 93.010 56.542 100.044 1.00 39.49 19 PHE B N 1
ATOM 3410 C CA . PHE B 2 19 ? 91.567 56.351 99.950 1.00 39.78 19 PHE B CA 1
ATOM 3411 C C . PHE B 2 19 ? 91.015 56.937 98.658 1.00 41.95 19 PHE B C 1
ATOM 3412 O O . PHE B 2 19 ? 90.143 56.337 98.020 1.00 42.90 19 PHE B O 1
ATOM 3420 N N . ARG B 2 20 ? 91.502 58.117 98.263 1.00 43.98 20 ARG B N 1
ATOM 3421 C CA . ARG B 2 20 ? 90.997 58.759 97.054 1.00 42.64 20 ARG B CA 1
ATOM 3422 C C . ARG B 2 20 ? 91.279 57.906 95.824 1.00 43.20 20 ARG B C 1
ATOM 3423 O O . ARG B 2 20 ? 90.391 57.673 94.997 1.00 40.05 20 ARG B O 1
ATOM 3431 N N . GLN B 2 21 ? 92.520 57.434 95.687 1.00 46.24 21 GLN B N 1
ATOM 3432 C CA . GLN B 2 21 ? 92.854 56.545 94.580 1.00 47.50 21 GLN B CA 1
ATOM 3433 C C . GLN B 2 21 ? 92.088 55.233 94.683 1.00 44.51 21 GLN B C 1
ATOM 3434 O O . GLN B 2 21 ? 91.596 54.711 93.677 1.00 41.97 21 GLN B O 1
ATOM 3440 N N . GLY B 2 22 ? 91.976 54.688 95.896 1.00 45.31 22 GLY B N 1
ATOM 3441 C CA . GLY B 2 22 ? 91.205 53.471 96.076 1.00 43.26 22 GLY B CA 1
ATOM 3442 C C . GLY B 2 22 ? 89.752 53.640 95.681 1.00 43.30 22 GLY B C 1
ATOM 3443 O O . GLY B 2 22 ? 89.153 52.745 95.081 1.00 45.26 22 GLY B O 1
ATOM 3444 N N . PHE B 2 23 ? 89.164 54.792 96.009 1.00 43.17 23 PHE B N 1
ATOM 3445 C CA . PHE B 2 23 ? 87.767 55.029 95.664 1.00 43.56 23 PHE B CA 1
ATOM 3446 C C . PHE B 2 23 ? 87.597 55.369 94.190 1.00 42.10 23 PHE B C 1
ATOM 3447 O O . PHE B 2 23 ? 86.554 55.060 93.603 1.00 40.17 23 PHE B O 1
ATOM 3455 N N . GLU B 2 24 ? 88.601 56.005 93.582 1.00 43.04 24 GLU B N 1
ATOM 3456 C CA . GLU B 2 24 ? 88.575 56.218 92.138 1.00 46.28 24 GLU B CA 1
ATOM 3457 C C . GLU B 2 24 ? 88.561 54.890 91.391 1.00 45.74 24 GLU B C 1
ATOM 3458 O O . GLU B 2 24 ? 87.854 54.739 90.388 1.00 45.45 24 GLU B O 1
ATOM 3464 N N . SER B 2 25 ? 89.335 53.912 91.871 1.00 46.26 25 SER B N 1
ATOM 3465 C CA . SER B 2 25 ? 89.339 52.591 91.252 1.00 45.39 25 SER B CA 1
ATOM 3466 C C . SER B 2 25 ? 87.991 51.896 91.399 1.00 44.88 25 SER B C 1
ATOM 3467 O O . SER B 2 25 ? 87.582 51.147 90.504 1.00 46.29 25 SER B O 1
ATOM 3470 N N . PHE B 2 26 ? 87.291 52.122 92.513 1.00 42.69 26 PHE B N 1
ATOM 3471 C CA . PHE B 2 26 ? 85.972 51.518 92.679 1.00 40.82 26 PHE B CA 1
ATOM 3472 C C . PHE B 2 26 ? 84.960 52.129 91.720 1.00 42.05 26 PHE B C 1
ATOM 3473 O O . PHE B 2 26 ? 84.066 51.432 91.224 1.00 41.33 26 PHE B O 1
ATOM 3481 N N . LEU B 2 27 ? 85.071 53.433 91.458 1.00 41.37 27 LEU B N 1
ATOM 3482 C CA . LEU B 2 27 ? 84.139 54.072 90.537 1.00 41.32 27 LEU B CA 1
ATOM 3483 C C . LEU B 2 27 ? 84.342 53.582 89.108 1.00 41.42 27 LEU B C 1
ATOM 3484 O O . LEU B 2 27 ? 83.385 53.550 88.325 1.00 37.36 27 LEU B O 1
ATOM 3489 N N . ASP B 2 28 ? 85.571 53.194 88.753 1.00 43.37 28 ASP B N 1
ATOM 3490 C CA . ASP B 2 28 ? 85.796 52.522 87.476 1.00 44.17 28 ASP B CA 1
ATOM 3491 C C . ASP B 2 28 ? 85.039 51.202 87.416 1.00 46.01 28 ASP B C 1
ATOM 3492 O O . ASP B 2 28 ? 84.474 50.845 86.376 1.00 48.57 28 ASP B O 1
ATOM 3497 N N . GLN B 2 29 ? 85.022 50.464 88.528 1.00 44.35 29 GLN B N 1
ATOM 3498 C CA . GLN B 2 29 ? 84.384 49.153 88.556 1.00 43.72 29 GLN B CA 1
ATOM 3499 C C . GLN B 2 29 ? 82.865 49.259 88.520 1.00 42.85 29 GLN B C 1
ATOM 3500 O O . GLN B 2 29 ? 82.194 48.365 87.992 1.00 42.51 29 GLN B O 1
ATOM 3506 N N . CYS B 2 30 ? 82.308 50.334 89.083 1.00 43.90 30 CYS B N 1
ATOM 3507 C CA . CYS B 2 30 ? 80.865 50.537 89.204 1.00 43.82 30 CYS B CA 1
ATOM 3508 C C . CYS B 2 30 ? 80.510 51.808 88.439 1.00 44.41 30 CYS B C 1
ATOM 3509 O O . CYS B 2 30 ? 80.320 52.875 89.042 1.00 44.41 30 CYS B O 1
ATOM 3512 N N . PRO B 2 31 ? 80.398 51.728 87.108 1.00 44.16 31 PRO B N 1
ATOM 3513 C CA . PRO B 2 31 ? 80.299 52.954 86.296 1.00 46.08 31 PRO B CA 1
ATOM 3514 C C . PRO B 2 31 ? 79.025 53.760 86.511 1.00 46.59 31 PRO B C 1
ATOM 3515 O O . PRO B 2 31 ? 78.975 54.914 86.066 1.00 48.37 31 PRO B O 1
ATOM 3519 N N . SER B 2 32 ? 78.003 53.211 87.167 1.00 46.65 32 SER B N 1
ATOM 3520 C CA . SER B 2 32 ? 76.765 53.940 87.414 1.00 47.30 32 SER B CA 1
ATOM 3521 C C . SER B 2 32 ? 76.602 54.347 88.874 1.00 45.65 32 SER B C 1
ATOM 3522 O O . SER B 2 32 ? 75.516 54.786 89.266 1.00 45.80 32 SER B O 1
ATOM 3525 N N . PHE B 2 33 ? 77.657 54.218 89.684 1.00 44.50 33 PHE B N 1
ATOM 3526 C CA . PHE B 2 33 ? 77.543 54.515 91.110 1.00 46.42 33 PHE B CA 1
ATOM 3527 C C . PHE B 2 33 ? 77.148 55.967 91.349 1.00 47.63 33 PHE B C 1
ATOM 3528 O O . PHE B 2 33 ? 76.361 56.263 92.256 1.00 47.38 33 PHE B O 1
ATOM 3536 N N . LEU B 2 34 ? 77.681 56.887 90.542 1.00 48.69 34 LEU B N 1
ATOM 3537 C CA . LEU B 2 34 ? 77.425 58.307 90.753 1.00 50.69 34 LEU B CA 1
ATOM 3538 C C . LEU B 2 34 ? 75.974 58.691 90.495 1.00 49.43 34 LEU B C 1
ATOM 3539 O O . LEU B 2 34 ? 75.510 59.699 91.038 1.00 50.72 34 LEU B O 1
ATOM 3544 N N . TYR B 2 35 ? 75.249 57.916 89.686 1.00 47.10 35 TYR B N 1
ATOM 3545 C CA . TYR B 2 35 ? 73.876 58.265 89.345 1.00 47.40 35 TY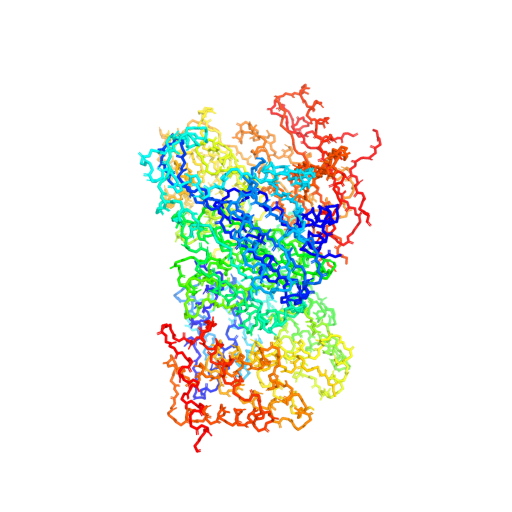R B CA 1
ATOM 3546 C C . TYR B 2 35 ? 72.919 58.143 90.523 1.00 49.32 35 TYR B C 1
ATOM 3547 O O . TYR B 2 35 ? 71.784 58.622 90.425 1.00 51.90 35 TYR B O 1
ATOM 3556 N N . HIS B 2 36 ? 73.340 57.524 91.629 1.00 46.39 36 HIS B N 1
ATOM 3557 C CA . HIS B 2 36 ? 72.427 57.179 92.710 1.00 48.57 36 HIS B CA 1
ATOM 3558 C C . HIS B 2 36 ? 72.864 57.713 94.070 1.00 48.68 36 HIS B C 1
ATOM 3559 O O . HIS B 2 36 ? 72.231 57.382 95.078 1.00 47.23 36 HIS B O 1
ATOM 3566 N N . VAL B 2 37 ? 73.916 58.536 94.131 1.00 49.87 37 VAL B N 1
ATOM 3567 C CA . VAL B 2 37 ? 74.426 59.002 95.418 1.00 50.70 37 VAL B CA 1
ATOM 3568 C C . VAL B 2 37 ? 73.451 59.906 96.158 1.00 51.20 37 VAL B C 1
ATOM 3569 O O . VAL B 2 37 ? 73.680 60.212 97.334 1.00 50.60 37 VAL B O 1
ATOM 3573 N N . SER B 2 38 ? 72.371 60.340 95.509 1.00 50.86 38 SER B N 1
ATOM 3574 C CA . SER B 2 38 ? 71.367 61.184 96.143 1.00 53.19 38 SER B CA 1
ATOM 3575 C C . SER B 2 38 ? 70.017 60.489 96.277 1.00 53.34 38 SER B C 1
ATOM 3576 O O . SER B 2 38 ? 69.043 61.122 96.697 1.00 54.82 38 SER B O 1
ATOM 3579 N N . ALA B 2 39 ? 69.937 59.205 95.936 1.00 51.66 39 ALA B N 1
ATOM 3580 C CA . ALA B 2 39 ? 68.694 58.444 96.039 1.00 50.82 39 ALA B CA 1
ATOM 3581 C C . ALA B 2 39 ? 68.561 57.918 97.461 1.00 49.79 39 ALA B C 1
ATOM 3582 O O . ALA B 2 39 ? 69.209 56.939 97.837 1.00 50.46 39 ALA B O 1
ATOM 3584 N N . GLY B 2 40 ? 67.708 58.565 98.252 1.00 48.73 40 GLY B N 1
ATOM 3585 C CA . GLY B 2 40 ? 67.523 58.158 99.634 1.00 47.26 40 GLY B CA 1
ATOM 3586 C C . GLY B 2 40 ? 68.837 58.147 100.385 1.00 45.81 40 GLY B C 1
ATOM 3587 O O . GLY B 2 40 ? 69.669 59.051 100.251 1.00 46.90 40 GLY B O 1
ATOM 3588 N N . ARG B 2 41 ? 69.041 57.096 101.177 1.00 43.09 41 ARG B N 1
ATOM 3589 C CA . ARG B 2 41 ? 70.290 56.897 101.909 1.00 45.60 41 ARG B CA 1
ATOM 3590 C C . ARG B 2 41 ? 71.187 55.876 101.222 1.00 46.55 41 ARG B C 1
ATOM 3591 O O . ARG B 2 41 ? 71.817 55.043 101.880 1.00 48.44 41 ARG B O 1
ATOM 3599 N N . PHE B 2 42 ? 71.251 55.932 99.889 1.00 43.15 42 PHE B N 1
ATOM 3600 C CA . PHE B 2 42 ? 72.116 55.034 99.130 1.00 41.17 42 PHE B CA 1
ATOM 3601 C C . PHE B 2 42 ? 73.573 55.188 99.551 1.00 41.24 42 PHE B C 1
ATOM 3602 O O . PHE B 2 42 ? 74.254 54.200 99.850 1.00 41.13 42 PHE B O 1
ATOM 3610 N N . LEU B 2 43 ? 74.066 56.430 99.589 1.00 40.49 43 LEU B N 1
ATOM 3611 C CA . LEU B 2 43 ? 75.469 56.649 99.941 1.00 41.38 43 LEU B CA 1
ATOM 3612 C C . LEU B 2 43 ? 75.750 56.374 101.414 1.00 41.92 43 LEU B C 1
ATOM 3613 O O . LEU B 2 43 ? 76.748 55.692 101.710 1.00 42.89 43 LEU B O 1
ATOM 3618 N N . PRO B 2 44 ? 74.957 56.865 102.379 1.00 40.88 44 PRO B N 1
ATOM 3619 C CA . PRO B 2 44 ? 75.259 56.539 103.786 1.00 42.30 44 PRO B CA 1
ATOM 3620 C C . PRO B 2 44 ? 75.227 55.052 104.092 1.00 42.79 44 PRO B C 1
ATOM 3621 O O . PRO B 2 44 ? 76.098 54.557 104.820 1.00 43.40 44 PRO B O 1
ATOM 3625 N N . VAL B 2 45 ? 74.244 54.320 103.564 1.00 43.30 45 VAL B N 1
ATOM 3626 C CA . VAL B 2 45 ? 74.184 52.882 103.813 1.00 44.05 45 VAL B CA 1
ATOM 3627 C C . VAL B 2 45 ? 75.339 52.167 103.119 1.00 43.59 45 VAL B C 1
ATOM 3628 O O . VAL B 2 45 ? 75.832 51.143 103.610 1.00 44.16 45 VAL B O 1
ATOM 3632 N N . PHE B 2 46 ? 75.805 52.700 101.986 1.00 41.32 46 PHE B N 1
ATOM 3633 C CA . PHE B 2 46 ? 76.960 52.117 101.310 1.00 39.52 46 PHE B CA 1
ATOM 3634 C C . PHE B 2 46 ? 78.192 52.144 102.207 1.00 40.75 46 PHE B C 1
ATOM 3635 O O . PHE B 2 46 ? 78.844 51.115 102.418 1.00 42.20 46 PHE B O 1
ATOM 3643 N N . PHE B 2 47 ? 78.525 53.319 102.748 1.00 38.87 47 PHE B N 1
ATOM 3644 C CA . PHE B 2 47 ? 79.703 53.417 103.604 1.00 37.60 47 PHE B CA 1
ATOM 3645 C C . PHE B 2 47 ? 79.488 52.726 104.944 1.00 37.10 47 PHE B C 1
ATOM 3646 O O . PHE B 2 47 ? 80.451 52.236 105.544 1.00 38.29 47 PHE B O 1
ATOM 3654 N N . PHE B 2 48 ? 78.246 52.674 105.429 1.00 36.93 48 PHE B N 1
ATOM 3655 C CA . PHE B 2 48 ? 77.973 51.907 106.640 1.00 39.79 48 PHE B CA 1
ATOM 3656 C C . PHE B 2 48 ? 78.229 50.423 106.416 1.00 41.21 48 PHE B C 1
ATOM 3657 O O . PHE B 2 48 ? 78.793 49.744 107.283 1.00 42.45 48 PHE B O 1
ATOM 3665 N N . SER B 2 49 ? 77.816 49.901 105.258 1.00 41.43 49 SER B N 1
ATOM 3666 C CA . SER B 2 49 ? 78.062 48.498 104.943 1.00 43.68 49 SER B CA 1
ATOM 3667 C C . SER B 2 49 ? 79.554 48.194 104.931 1.00 44.26 49 SER B C 1
ATOM 3668 O O . SER B 2 49 ? 79.997 47.177 105.480 1.00 44.91 49 SER B O 1
ATOM 3671 N N . MET B 2 50 ? 80.348 49.071 104.308 1.00 42.54 50 MET B N 1
ATOM 3672 C CA . MET B 2 50 ? 81.795 48.879 104.291 1.00 42.45 50 MET B CA 1
ATOM 3673 C C . MET B 2 50 ? 82.362 48.831 105.704 1.00 42.07 50 MET B C 1
ATOM 3674 O O . MET B 2 50 ? 83.220 47.996 106.010 1.00 41.71 50 MET B O 1
ATOM 3679 N N . PHE B 2 51 ? 81.897 49.725 106.579 1.00 40.69 51 PHE B N 1
ATOM 3680 C CA . PHE B 2 51 ? 82.395 49.734 107.951 1.00 42.09 51 PHE B CA 1
ATOM 3681 C C . PHE B 2 51 ? 81.886 48.532 108.735 1.00 39.91 51 PHE B C 1
ATOM 3682 O O . PHE B 2 51 ? 82.634 47.936 109.519 1.00 41.72 51 PHE B O 1
ATOM 3690 N N . SER B 2 52 ? 80.623 48.150 108.529 1.00 39.07 52 SER B N 1
ATOM 3691 C CA . SER B 2 52 ? 80.032 47.084 109.330 1.00 41.82 52 SER B CA 1
ATOM 3692 C C . SER B 2 52 ? 80.537 45.700 108.939 1.00 44.27 52 SER B C 1
ATOM 3693 O O . SER B 2 52 ? 80.354 44.752 109.710 1.00 47.15 52 SER B O 1
ATOM 3696 N N . THR B 2 53 ? 81.160 45.554 107.770 1.00 43.10 53 THR B N 1
ATOM 3697 C CA . THR B 2 53 ? 81.722 44.276 107.355 1.00 42.36 53 THR B CA 1
ATOM 3698 C C . THR B 2 53 ? 83.244 44.272 107.337 1.00 42.33 53 THR B C 1
ATOM 3699 O O . THR B 2 53 ? 83.841 43.238 107.018 1.00 42.81 53 THR B O 1
ATOM 3703 N N . ALA B 2 54 ? 83.886 45.390 107.685 1.00 41.85 54 ALA B N 1
ATOM 3704 C CA . ALA B 2 54 ? 85.338 45.482 107.556 1.00 42.27 54 ALA B CA 1
ATOM 3705 C C . ALA B 2 54 ? 86.052 44.533 108.511 1.00 43.55 54 ALA B C 1
ATOM 3706 O O . ALA B 2 54 ? 87.107 43.984 108.172 1.00 43.79 54 ALA B O 1
ATOM 3708 N N . HIS B 2 55 ? 85.504 44.334 109.712 1.00 43.62 55 HIS B N 1
ATOM 3709 C CA . HIS B 2 55 ? 86.156 43.447 110.671 1.00 43.13 55 HIS B CA 1
ATOM 3710 C C . HIS B 2 55 ? 86.130 41.999 110.197 1.00 42.55 55 HIS B C 1
ATOM 3711 O O . HIS B 2 55 ? 87.130 41.283 110.320 1.00 42.42 55 HIS B O 1
ATOM 3718 N N . ASP B 2 56 ? 84.996 41.549 109.652 1.00 42.43 56 ASP B N 1
ATOM 3719 C CA . ASP B 2 56 ? 84.895 40.164 109.200 1.00 44.51 56 ASP B CA 1
ATOM 3720 C C . ASP B 2 56 ? 85.790 39.897 107.997 1.00 46.33 56 ASP B C 1
ATOM 3721 O O . ASP B 2 56 ? 86.200 38.752 107.772 1.00 47.89 56 ASP B O 1
ATOM 3726 N N . ALA B 2 57 ? 86.103 40.930 107.218 1.00 45.18 57 ALA B N 1
ATOM 3727 C CA . ALA B 2 57 ? 87.021 40.816 106.095 1.00 46.85 57 ALA B CA 1
ATOM 3728 C C . ALA B 2 57 ? 88.471 41.023 106.503 1.00 49.07 57 ALA B C 1
ATOM 3729 O O . ALA B 2 57 ? 89.343 41.104 105.632 1.00 50.53 57 ALA B O 1
ATOM 3731 N N . ASN B 2 58 ? 88.742 41.107 107.807 1.00 51.50 58 ASN B N 1
ATOM 3732 C CA . ASN B 2 58 ? 90.092 41.286 108.345 1.00 52.41 58 ASN B CA 1
ATOM 3733 C C . ASN B 2 58 ? 90.715 42.595 107.876 1.00 48.56 58 ASN B C 1
ATOM 3734 O O . ASN B 2 58 ? 91.941 42.732 107.825 1.00 47.58 58 ASN B O 1
ATOM 3739 N N . ILE B 2 59 ? 89.878 43.573 107.529 1.00 46.03 59 ILE B N 1
ATOM 3740 C CA . ILE B 2 59 ? 90.394 44.891 107.187 1.00 45.47 59 ILE B CA 1
ATOM 3741 C C . ILE B 2 59 ? 90.728 45.674 108.448 1.00 47.91 59 ILE B C 1
ATOM 3742 O O . ILE B 2 59 ? 91.779 46.320 108.531 1.00 50.24 59 ILE B O 1
ATOM 3747 N N . LEU B 2 60 ? 89.857 45.615 109.450 1.00 48.41 60 LEU B N 1
ATOM 3748 C CA . LEU B 2 60 ? 90.078 46.253 110.738 1.00 47.99 60 LEU B CA 1
ATOM 3749 C C . LEU B 2 60 ? 90.317 45.195 111.807 1.00 50.48 60 LEU B C 1
ATOM 3750 O O . LEU B 2 60 ? 89.745 44.102 111.763 1.00 50.55 60 LEU B O 1
ATOM 3755 N N . ASN B 2 61 ? 91.167 45.533 112.773 1.00 52.00 61 ASN B N 1
ATOM 3756 C CA . ASN B 2 61 ? 91.481 44.613 113.853 1.00 52.82 61 ASN B CA 1
ATOM 3757 C C . ASN B 2 61 ? 90.442 44.720 114.967 1.00 49.41 61 ASN B C 1
ATOM 3758 O O . ASN B 2 61 ? 89.622 45.642 115.011 1.00 47.57 61 ASN B O 1
ATOM 3763 N N . ALA B 2 62 ? 90.490 43.751 115.884 1.00 49.20 62 ALA B N 1
ATOM 3764 C CA . ALA B 2 62 ? 89.522 43.712 116.974 1.00 49.97 62 ALA B CA 1
ATOM 3765 C C . ALA B 2 62 ? 89.654 44.929 117.880 1.00 52.90 62 ALA B C 1
ATOM 3766 O O . ALA B 2 62 ? 88.653 45.428 118.409 1.00 55.21 62 ALA B O 1
ATOM 3768 N N . ASN B 2 63 ? 90.874 45.427 118.066 1.00 52.57 63 ASN B N 1
ATOM 3769 C CA . ASN B 2 63 ? 91.108 46.548 118.966 1.00 55.10 63 ASN B CA 1
ATOM 3770 C C . ASN B 2 63 ? 90.797 47.898 118.328 1.00 55.07 63 ASN B C 1
ATOM 3771 O O . ASN B 2 63 ? 91.090 48.933 118.937 1.00 55.36 63 ASN B O 1
ATOM 3776 N N . GLU B 2 64 ? 90.213 47.912 117.132 1.00 53.06 64 GLU B N 1
ATOM 3777 C CA . GLU B 2 64 ? 89.761 49.140 116.483 1.00 51.56 64 GLU B CA 1
ATOM 3778 C C . GLU B 2 64 ? 88.242 49.204 116.603 1.00 52.25 64 GLU B C 1
ATOM 3779 O O . GLU B 2 64 ? 87.525 48.477 115.909 1.00 54.19 64 GLU B O 1
ATOM 3785 N N . ARG B 2 65 ? 87.753 50.073 117.484 1.00 52.44 65 ARG B N 1
ATOM 3786 C CA . ARG B 2 65 ? 86.329 50.168 117.775 1.00 51.19 65 ARG B CA 1
ATOM 3787 C C . ARG B 2 65 ? 85.663 51.140 116.810 1.00 47.24 65 ARG B C 1
ATOM 3788 O O . ARG B 2 65 ? 86.149 52.257 116.613 1.00 45.20 65 ARG B O 1
ATOM 3796 N N . VAL B 2 66 ? 84.546 50.717 116.224 1.00 45.70 66 VAL B N 1
ATOM 3797 C CA . VAL B 2 66 ? 83.810 51.513 115.247 1.00 45.89 66 VAL B CA 1
ATOM 3798 C C . VAL B 2 66 ? 82.458 51.882 115.840 1.00 43.88 66 VAL B C 1
ATOM 3799 O O . VAL B 2 66 ? 81.722 51.012 116.321 1.00 43.68 66 VAL B O 1
ATOM 3803 N N . TYR B 2 67 ? 82.135 53.172 115.804 1.00 41.38 67 TYR B N 1
ATOM 3804 C CA . TYR B 2 67 ? 80.871 53.693 116.305 1.00 42.05 67 TYR B CA 1
ATOM 3805 C C . TYR B 2 67 ? 80.211 54.492 115.193 1.00 43.26 67 TYR B C 1
ATOM 3806 O O . TYR B 2 67 ? 80.872 55.305 114.537 1.00 42.65 67 TYR B O 1
ATOM 3815 N N . PHE B 2 68 ? 78.917 54.263 114.977 1.00 42.43 68 PHE B N 1
ATOM 3816 C CA . PHE B 2 68 ? 78.210 54.907 113.881 1.00 44.83 68 PHE B CA 1
ATOM 3817 C C . PHE B 2 68 ? 76.828 55.350 114.336 1.00 43.05 68 PHE B C 1
ATOM 3818 O O . PHE B 2 68 ? 76.262 54.821 115.295 1.00 45.21 68 PHE B O 1
ATOM 3826 N N . ARG B 2 69 ? 76.288 56.327 113.612 1.00 40.66 69 ARG B N 1
ATOM 3827 C CA . ARG B 2 69 ? 74.886 56.695 113.722 1.00 42.11 69 ARG B CA 1
ATOM 3828 C C . ARG B 2 69 ? 74.434 57.267 112.387 1.00 43.81 69 ARG B C 1
ATOM 3829 O O . ARG B 2 69 ? 75.226 57.860 111.649 1.00 38.49 69 ARG B O 1
ATOM 3837 N N . PHE B 2 70 ? 73.158 57.066 112.075 1.00 44.43 70 PHE B N 1
ATOM 3838 C CA . PHE B 2 70 ? 72.541 57.690 110.911 1.00 44.29 70 PHE B CA 1
ATOM 3839 C C . PHE B 2 70 ? 71.967 59.033 111.342 1.00 44.96 70 PHE B C 1
ATOM 3840 O O . PHE B 2 70 ? 70.987 59.088 112.093 1.00 48.03 70 PHE B O 1
ATOM 3848 N N . ASP B 2 71 ? 72.592 60.115 110.880 1.00 43.73 71 ASP B N 1
ATOM 3849 C CA . ASP B 2 71 ? 72.148 61.475 111.182 1.00 43.38 71 ASP B CA 1
ATOM 3850 C C . ASP B 2 71 ? 71.092 61.859 110.149 1.00 44.46 71 ASP B C 1
ATOM 3851 O O . ASP B 2 71 ? 71.364 62.508 109.136 1.00 44.82 71 ASP B O 1
ATOM 3856 N N . ASN B 2 72 ? 69.858 61.435 110.417 1.00 43.72 72 ASN B N 1
ATOM 3857 C CA . ASN B 2 72 ? 68.787 61.581 109.441 1.00 43.64 72 ASN B CA 1
ATOM 3858 C C . ASN B 2 72 ? 68.374 63.041 109.292 1.00 45.33 72 ASN B C 1
ATOM 3859 O O . ASN B 2 72 ? 68.268 63.781 110.275 1.00 45.41 72 ASN B O 1
ATOM 3864 N N . HIS B 2 73 ? 68.141 63.451 108.042 1.00 45.96 73 HIS B N 1
ATOM 3865 C CA . HIS B 2 73 ? 67.881 64.858 107.752 1.00 45.19 73 HIS B CA 1
ATOM 3866 C C . HIS B 2 73 ? 66.531 65.306 108.300 1.00 45.38 73 HIS B C 1
ATOM 3867 O O . HIS B 2 73 ? 66.403 66.428 108.805 1.00 46.09 73 HIS B O 1
ATOM 3874 N N . GLY B 2 74 ? 65.516 64.455 108.205 1.00 43.80 74 GLY B N 1
ATOM 3875 C CA . GLY B 2 74 ? 64.214 64.793 108.743 1.00 45.93 74 GLY B CA 1
ATOM 3876 C C . GLY B 2 74 ? 63.429 65.767 107.888 1.00 49.54 74 GLY B C 1
ATOM 3877 O O . GLY B 2 74 ? 63.447 65.680 106.656 1.00 52.32 74 GLY B O 1
ATOM 3878 N N . VAL B 2 75 ? 62.744 66.711 108.536 1.00 48.75 75 VAL B N 1
ATOM 3879 C CA . VAL B 2 75 ? 61.796 67.566 107.835 1.00 49.92 75 VAL B CA 1
ATOM 3880 C C . VAL B 2 75 ? 62.535 68.566 106.954 1.00 51.13 75 VAL B C 1
ATOM 3881 O O . VAL B 2 75 ? 63.561 69.140 107.347 1.00 51.14 75 VAL B O 1
ATOM 3885 N N . ASN B 2 76 ? 62.022 68.761 105.745 1.00 51.33 76 ASN B N 1
ATOM 3886 C CA . ASN B 2 76 ? 62.557 69.770 104.841 1.00 51.28 76 ASN B CA 1
ATOM 3887 C C . ASN B 2 76 ? 62.067 71.144 105.278 1.00 51.12 76 ASN B C 1
ATOM 3888 O O . ASN B 2 76 ? 60.854 71.381 105.286 1.00 51.80 76 ASN B O 1
ATOM 3893 N N . PRO B 2 77 ? 62.958 72.069 105.648 1.00 52.81 77 PRO B N 1
ATOM 3894 C CA . PRO B 2 77 ? 62.502 73.405 106.064 1.00 57.44 77 PRO B CA 1
ATOM 3895 C C . PRO B 2 77 ? 61.841 74.202 104.951 1.00 61.16 77 PRO B C 1
ATOM 3896 O O . PRO B 2 77 ? 61.196 75.217 105.245 1.00 61.64 77 PRO B O 1
ATOM 3900 N N . ARG B 2 78 ? 61.970 73.773 103.693 1.00 62.77 78 ARG B N 1
ATOM 3901 C CA . ARG B 2 78 ? 61.397 74.522 102.579 1.00 65.27 78 ARG B CA 1
ATOM 3902 C C . ARG B 2 78 ? 59.880 74.376 102.523 1.00 64.95 78 ARG B C 1
ATOM 3903 O O . ARG B 2 78 ? 59.155 75.375 102.461 1.00 64.58 78 ARG B O 1
ATOM 3911 N N . ASN B 2 79 ? 59.383 73.136 102.542 1.00 65.49 79 ASN B N 1
ATOM 3912 C CA . ASN B 2 79 ? 57.963 72.863 102.371 1.00 67.48 79 ASN B CA 1
ATOM 3913 C C . ASN B 2 79 ? 57.333 72.087 103.519 1.00 71.29 79 ASN B C 1
ATOM 3914 O O . ASN B 2 79 ? 56.111 71.897 103.510 1.00 73.62 79 ASN B O 1
ATOM 3919 N N . GLY B 2 80 ? 58.117 71.625 104.491 1.00 71.53 80 GLY B N 1
ATOM 3920 C CA . GLY B 2 80 ? 57.583 70.915 105.633 1.00 71.32 80 GLY B CA 1
ATOM 3921 C C . GLY B 2 80 ? 57.414 69.423 105.455 1.00 70.27 80 GLY B C 1
ATOM 3922 O O . GLY B 2 80 ? 56.912 68.761 106.373 1.00 70.49 80 GLY B O 1
ATOM 3923 N N . GLU B 2 81 ? 57.811 68.869 104.316 1.00 70.44 81 GLU B N 1
ATOM 3924 C CA . GLU B 2 81 ? 57.697 67.439 104.080 1.00 71.53 81 GLU B CA 1
ATOM 3925 C C . GLU B 2 81 ? 58.956 66.720 104.548 1.00 72.33 81 GLU B C 1
ATOM 3926 O O . GLU B 2 81 ? 60.064 67.258 104.485 1.00 72.88 81 GLU B O 1
ATOM 3932 N N . ASN B 2 82 ? 58.772 65.493 105.028 1.00 71.47 82 ASN B N 1
ATOM 3933 C CA . ASN B 2 82 ? 59.891 64.714 105.536 1.00 69.11 82 ASN B CA 1
ATOM 3934 C C . ASN B 2 82 ? 60.789 64.242 104.397 1.00 64.63 82 ASN B C 1
ATOM 3935 O O . ASN B 2 82 ? 60.332 63.964 103.285 1.00 64.05 82 ASN B O 1
ATOM 3940 N N . ARG B 2 83 ? 62.083 64.158 104.689 1.00 61.20 83 ARG B N 1
ATOM 3941 C CA . ARG B 2 83 ? 63.080 63.668 103.752 1.00 57.45 83 ARG B CA 1
ATOM 3942 C C . ARG B 2 83 ? 63.565 62.292 104.191 1.00 55.69 83 ARG B C 1
ATOM 3943 O O . ARG B 2 83 ? 63.565 61.966 105.381 1.00 54.96 83 ARG B O 1
ATOM 3951 N N . ASN B 2 84 ? 63.976 61.482 103.214 1.00 52.46 84 ASN B N 1
ATOM 3952 C CA . ASN B 2 84 ? 64.497 60.147 103.479 1.00 52.18 84 ASN B CA 1
ATOM 3953 C C . ASN B 2 84 ? 66.011 60.077 103.309 1.00 50.64 84 ASN B C 1
ATOM 3954 O O . ASN B 2 84 ? 66.559 58.991 103.092 1.00 53.10 84 ASN B O 1
ATOM 3959 N N . THR B 2 85 ? 66.694 61.214 103.399 1.00 47.08 85 THR B N 1
ATOM 3960 C CA . THR B 2 85 ? 68.141 61.291 103.277 1.00 45.60 85 THR B CA 1
ATOM 3961 C C . THR B 2 85 ? 68.767 61.516 104.647 1.00 46.96 85 THR B C 1
ATOM 3962 O O . THR B 2 85 ? 68.080 61.769 105.641 1.00 48.02 85 THR B O 1
ATOM 3966 N N . ALA B 2 86 ? 70.093 61.424 104.692 1.00 45.63 86 ALA B N 1
ATOM 3967 C CA . ALA B 2 86 ? 70.803 61.470 105.964 1.00 44.36 86 ALA B CA 1
ATOM 3968 C C . ALA B 2 86 ? 72.287 61.678 105.710 1.00 41.77 86 ALA B C 1
ATOM 3969 O O . ALA B 2 86 ? 72.768 61.594 104.577 1.00 39.60 86 ALA B O 1
ATOM 3971 N N . ASN B 2 87 ? 73.004 61.958 106.792 1.00 41.88 87 ASN B N 1
ATOM 3972 C CA . ASN B 2 87 ? 74.452 61.862 106.839 1.00 43.74 87 ASN B CA 1
ATOM 3973 C C . ASN B 2 87 ? 74.842 60.599 107.594 1.00 44.48 87 ASN B C 1
ATOM 3974 O O . ASN B 2 87 ? 74.077 60.071 108.404 1.00 46.63 87 ASN B O 1
ATOM 3979 N N . LEU B 2 88 ? 76.046 60.115 107.319 1.00 42.97 88 LEU B N 1
ATOM 3980 C CA . LEU B 2 88 ? 76.621 58.998 108.053 1.00 41.40 88 LEU B CA 1
ATOM 3981 C C . LEU B 2 88 ? 77.724 59.534 108.953 1.00 43.39 88 LEU B C 1
ATOM 3982 O O . LEU B 2 88 ? 78.700 60.114 108.466 1.00 43.01 88 LEU B O 1
ATOM 3987 N N . LYS B 2 89 ? 77.554 59.359 110.260 1.00 44.55 89 LYS B N 1
ATOM 3988 C CA . LYS B 2 89 ? 78.559 59.721 111.249 1.00 44.35 89 LYS B CA 1
ATOM 3989 C C . LYS B 2 89 ? 79.222 58.439 111.735 1.00 44.48 89 LYS B C 1
ATOM 3990 O O . LYS B 2 89 ? 78.548 57.562 112.285 1.00 45.15 89 LYS B O 1
ATOM 3996 N N . VAL B 2 90 ? 80.529 58.323 111.516 1.00 43.31 90 VAL B N 1
ATOM 3997 C CA . VAL B 2 90 ? 81.292 57.147 111.920 1.00 43.87 90 VAL B CA 1
ATOM 3998 C C . VAL B 2 90 ? 82.573 57.613 112.595 1.00 42.47 90 VAL B C 1
ATOM 3999 O O . VAL B 2 90 ? 83.223 58.557 112.133 1.00 41.21 90 VAL B O 1
ATOM 4003 N N . ALA B 2 91 ? 82.931 56.954 113.696 1.00 43.61 91 ALA B N 1
ATOM 4004 C CA . ALA B 2 91 ? 84.159 57.243 114.420 1.00 42.31 91 ALA B CA 1
ATOM 4005 C C . ALA B 2 91 ? 84.885 55.941 114.723 1.00 42.29 91 ALA B C 1
ATOM 4006 O O . ALA B 2 91 ? 84.252 54.915 114.987 1.00 43.00 91 ALA B O 1
ATOM 4008 N N . VAL B 2 92 ? 86.216 55.984 114.677 1.00 41.84 92 VAL B N 1
ATOM 4009 C CA . VAL B 2 92 ? 87.051 54.819 114.939 1.00 42.38 92 VAL B CA 1
ATOM 4010 C C . VAL B 2 92 ? 88.075 55.181 116.006 1.00 45.99 92 VAL B C 1
ATOM 4011 O O . VAL B 2 92 ? 88.677 56.260 115.963 1.00 50.11 92 VAL B O 1
ATOM 4015 N N . TYR B 2 93 ? 88.275 54.275 116.960 1.00 44.81 93 TYR B N 1
ATOM 4016 C CA . TYR B 2 93 ? 89.210 54.488 118.059 1.00 48.05 93 TYR B CA 1
ATOM 4017 C C . TYR B 2 93 ? 89.904 53.175 118.380 1.00 50.10 93 TYR B C 1
ATOM 4018 O O . TYR B 2 93 ? 89.236 52.167 118.630 1.00 50.98 93 TYR B O 1
ATOM 4027 N N . ARG B 2 94 ? 91.235 53.183 118.374 1.00 51.34 94 ARG B N 1
ATOM 4028 C CA . ARG B 2 94 ? 92.003 52.020 118.791 1.00 55.28 94 ARG B CA 1
ATOM 4029 C C . ARG B 2 94 ? 92.307 52.110 120.283 1.00 58.91 94 ARG B C 1
ATOM 4030 O O . ARG B 2 94 ? 92.448 53.201 120.842 1.00 60.00 94 ARG B O 1
ATOM 4038 N N . ASP B 2 95 ? 92.414 50.941 120.921 1.00 62.23 95 ASP B N 1
ATOM 4039 C CA . ASP B 2 95 ? 92.394 50.866 122.381 1.00 64.28 95 ASP B CA 1
ATOM 4040 C C . ASP B 2 95 ? 93.542 51.649 123.011 1.00 69.94 95 ASP B C 1
ATOM 4041 O O . ASP B 2 95 ? 93.328 52.458 123.922 1.00 71.10 95 ASP B O 1
ATOM 4046 N N . GLY B 2 96 ? 94.768 51.418 122.549 1.00 72.59 96 GLY B N 1
ATOM 4047 C CA . GLY B 2 96 ? 95.922 52.035 123.177 1.00 76.51 96 GLY B CA 1
ATOM 4048 C C . GLY B 2 96 ? 96.276 53.407 122.640 1.00 80.21 96 GLY B C 1
ATOM 4049 O O . GLY B 2 96 ? 97.392 53.892 122.853 1.00 81.01 96 GLY B O 1
ATOM 4050 N N . GLN B 2 97 ? 95.335 54.051 121.959 1.00 81.13 97 GLN B N 1
ATOM 4051 C CA . GLN B 2 97 ? 95.578 55.304 121.261 1.00 79.84 97 GLN B CA 1
ATOM 4052 C C . GLN B 2 97 ? 94.915 56.472 121.979 1.00 76.06 97 GLN B C 1
ATOM 4053 O O . GLN B 2 97 ? 94.158 56.307 122.939 1.00 74.96 97 GLN B O 1
ATOM 4059 N N . GLN B 2 98 ? 95.225 57.674 121.489 1.00 73.11 98 GLN B N 1
ATOM 4060 C CA . GLN B 2 98 ? 94.583 58.900 121.933 1.00 72.42 98 GLN B CA 1
ATOM 4061 C C . GLN B 2 98 ? 93.820 59.614 120.828 1.00 69.24 98 GLN B C 1
ATOM 4062 O O . GLN B 2 98 ? 93.054 60.537 121.128 1.00 69.57 98 GLN B O 1
ATOM 4068 N N . VAL B 2 99 ? 94.002 59.221 119.572 1.00 65.79 99 VAL B N 1
ATOM 4069 C CA . VAL B 2 99 ? 93.362 59.882 118.441 1.00 61.56 99 VAL B CA 1
ATOM 4070 C C . VAL B 2 99 ? 92.053 59.173 118.123 1.00 57.69 99 VAL B C 1
ATOM 4071 O O . VAL B 2 99 ? 92.013 57.943 117.997 1.00 57.69 99 VAL B O 1
ATOM 4075 N N . VAL B 2 100 ? 90.981 59.951 118.003 1.00 54.07 100 VAL B N 1
ATOM 4076 C CA . VAL B 2 100 ? 89.682 59.466 117.554 1.00 51.16 100 VAL B CA 1
ATOM 4077 C C . VAL B 2 100 ? 89.394 60.115 116.208 1.00 49.53 100 VAL B C 1
ATOM 4078 O O . VAL B 2 100 ? 89.275 61.344 116.118 1.00 48.37 100 VAL B O 1
ATOM 4082 N N . ARG B 2 101 ? 89.289 59.298 115.164 1.00 48.28 101 ARG B N 1
ATOM 4083 C CA . ARG B 2 101 ? 89.036 59.790 113.816 1.00 47.10 101 ARG B CA 1
ATOM 4084 C C . ARG B 2 101 ? 87.540 59.734 113.534 1.00 43.05 101 ARG B C 1
ATOM 4085 O O . ARG B 2 101 ? 86.933 58.659 113.572 1.00 40.37 101 ARG B O 1
ATOM 4093 N N . CYS B 2 102 ? 86.952 60.896 113.264 1.00 41.96 102 CYS B N 1
ATOM 4094 C CA . CYS B 2 102 ? 85.522 61.037 113.029 1.00 41.36 102 CYS B CA 1
ATOM 4095 C C . CYS B 2 102 ? 85.279 61.303 111.551 1.00 41.11 102 CYS B C 1
ATOM 4096 O O . CYS B 2 102 ? 85.953 62.144 110.947 1.00 41.37 102 CYS B O 1
ATOM 4099 N N . TYR B 2 103 ? 84.307 60.600 110.976 1.00 38.94 103 TYR B N 1
ATOM 4100 C CA . TYR B 2 103 ? 84.024 60.671 109.549 1.00 40.99 103 TYR B CA 1
ATOM 4101 C C . TYR B 2 103 ? 82.569 61.063 109.345 1.00 41.84 103 TYR B C 1
ATOM 4102 O O . TYR B 2 103 ? 81.664 60.402 109.866 1.00 43.40 103 TYR B O 1
ATOM 4111 N N . SER B 2 104 ? 82.354 62.141 108.598 1.00 43.60 104 SER B N 1
ATOM 4112 C CA . SER B 2 104 ? 81.027 62.599 108.208 1.00 44.44 104 SER B CA 1
ATOM 4113 C C . SER B 2 104 ? 80.882 62.386 106.708 1.00 44.97 104 SER B C 1
ATOM 4114 O O . SER B 2 104 ? 81.691 62.895 105.925 1.00 45.73 104 SER B O 1
ATOM 4117 N N . ILE B 2 105 ? 79.862 61.630 106.313 1.00 45.81 105 ILE B N 1
ATOM 4118 C CA . ILE B 2 105 ? 79.683 61.207 104.930 1.00 46.50 105 ILE B CA 1
ATOM 4119 C C . ILE B 2 105 ? 78.274 61.573 104.488 1.00 47.59 105 ILE B C 1
ATOM 4120 O O . ILE B 2 105 ? 77.297 61.206 105.151 1.00 46.23 105 ILE B O 1
ATOM 4125 N N . SER B 2 106 ? 78.170 62.294 103.375 1.00 51.35 106 SER B N 1
ATOM 4126 C CA . SER B 2 106 ? 76.880 62.723 102.852 1.00 55.47 106 SER B CA 1
ATOM 4127 C C . SER B 2 106 ? 77.056 63.113 101.389 1.00 55.68 106 SER B C 1
ATOM 4128 O O . SER B 2 106 ? 78.165 63.087 100.848 1.00 52.37 106 SER B O 1
ATOM 4131 N N . ASP B 2 107 ? 75.945 63.478 100.751 1.00 60.11 107 ASP B N 1
ATOM 4132 C CA . ASP B 2 107 ? 75.970 63.861 99.345 1.00 65.69 107 ASP B CA 1
ATOM 4133 C C . ASP B 2 107 ? 75.759 65.361 99.178 1.00 68.56 107 ASP B C 1
ATOM 4134 O O . ASP B 2 107 ? 74.966 65.794 98.335 1.00 69.67 107 ASP B O 1
ATOM 4139 N N . ARG B 2 108 ? 76.471 66.159 99.973 1.00 70.32 108 ARG B N 1
ATOM 4140 C CA . ARG B 2 108 ? 76.424 67.613 99.887 1.00 73.66 108 ARG B CA 1
ATOM 4141 C C . ARG B 2 108 ? 77.579 68.209 100.684 1.00 78.78 108 ARG B C 1
ATOM 4142 O O . ARG B 2 108 ? 77.785 67.840 101.847 1.00 81.33 108 ARG B O 1
ATOM 4144 N N . PRO B 2 109 ? 78.354 69.135 100.099 1.00 79.82 109 PRO B N 1
ATOM 4145 C CA . PRO B 2 109 ? 79.512 69.722 100.781 1.00 79.18 109 PRO B CA 1
ATOM 4146 C C . PRO B 2 109 ? 79.116 70.752 101.836 1.00 77.45 109 PRO B C 1
ATOM 4147 O O . PRO B 2 109 ? 77.929 70.867 102.143 1.00 75.86 109 PRO B O 1
ATOM 4151 N N . LEU B 2 114 ? 76.584 69.058 108.964 1.00 66.08 114 LEU B N 1
ATOM 4152 C CA . LEU B 2 114 ? 77.335 67.945 108.397 1.00 65.36 114 LEU B CA 1
ATOM 4153 C C . LEU B 2 114 ? 78.442 67.484 109.339 1.00 66.27 114 LEU B C 1
ATOM 4154 O O . LEU B 2 114 ? 78.725 66.292 109.440 1.00 67.94 114 LEU B O 1
ATOM 4159 N N . ARG B 2 115 ? 79.072 68.432 110.026 1.00 64.09 115 ARG B N 1
ATOM 4160 C CA . ARG B 2 115 ? 80.135 68.089 110.955 1.00 61.33 115 ARG B CA 1
ATOM 4161 C C . ARG B 2 115 ? 79.566 67.425 112.205 1.00 56.79 115 ARG B C 1
ATOM 4162 O O . ARG B 2 115 ? 78.363 67.477 112.479 1.00 56.02 115 ARG B O 1
ATOM 417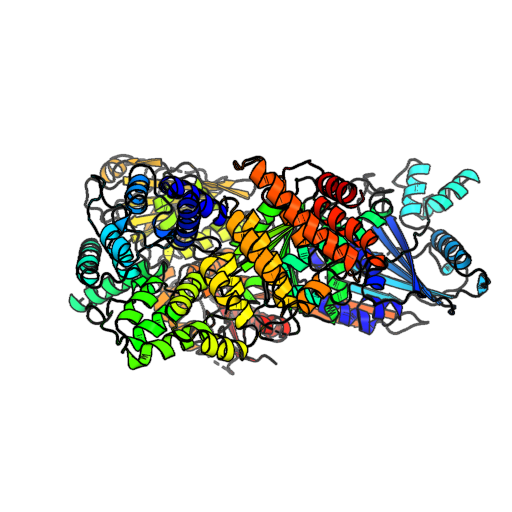0 N N . PHE B 2 116 ? 80.455 66.793 112.967 1.00 53.50 116 PHE B N 1
ATOM 4171 C CA . PHE B 2 116 ? 80.075 66.266 114.270 1.00 51.67 116 PHE B CA 1
ATOM 4172 C C . PHE B 2 116 ? 79.666 67.407 115.191 1.00 50.01 116 PHE B C 1
ATOM 4173 O O . PHE B 2 116 ? 80.400 68.387 115.349 1.00 49.27 116 PHE B O 1
ATOM 4181 N N . SER B 2 117 ? 78.483 67.286 115.786 1.00 49.58 117 SER B N 1
ATOM 4182 C CA . SER B 2 117 ? 78.012 68.302 116.711 1.00 49.31 117 SER B CA 1
ATOM 4183 C C . SER B 2 117 ? 78.588 68.057 118.104 1.00 48.77 117 SER B C 1
ATOM 4184 O O . SER B 2 117 ? 79.228 67.037 118.374 1.00 49.01 117 SER B O 1
ATOM 4187 N N . THR B 2 118 ? 78.354 69.021 118.997 1.00 48.27 118 THR B N 1
ATOM 4188 C CA . THR B 2 118 ? 78.817 68.878 120.374 1.00 49.10 118 THR B CA 1
ATOM 4189 C C . THR B 2 118 ? 78.199 67.650 121.031 1.00 49.89 118 THR B C 1
ATOM 4190 O O . THR B 2 118 ? 78.889 66.880 121.710 1.00 49.63 118 THR B O 1
ATOM 4194 N N . ARG B 2 119 ? 76.897 67.442 120.826 1.00 50.19 119 ARG B N 1
ATOM 4195 C CA . ARG B 2 119 ? 76.226 66.310 121.455 1.00 50.97 119 ARG B CA 1
ATOM 4196 C C . ARG B 2 119 ? 76.700 64.986 120.868 1.00 49.76 119 ARG B C 1
ATOM 4197 O O . ARG B 2 119 ? 76.817 63.990 121.592 1.00 51.81 119 ARG B O 1
ATOM 4205 N N . GLU B 2 120 ? 76.981 64.953 119.564 1.00 47.77 120 GLU B N 1
ATOM 4206 C CA . GLU B 2 120 ? 77.570 63.753 118.980 1.00 45.54 120 GLU B CA 1
ATOM 4207 C C . GLU B 2 120 ? 78.953 63.480 119.557 1.00 45.20 120 GLU B C 1
ATOM 4208 O O . GLU B 2 120 ? 79.332 62.317 119.738 1.00 42.88 120 GLU B O 1
ATOM 4214 N N . ARG B 2 121 ? 79.715 64.536 119.858 1.00 45.80 121 ARG B N 1
ATOM 4215 C CA . ARG B 2 121 ? 81.009 64.353 120.507 1.00 48.08 121 ARG B CA 1
ATOM 4216 C C . ARG B 2 121 ? 80.845 63.744 121.892 1.00 47.85 121 ARG B C 1
ATOM 4217 O O . ARG B 2 121 ? 81.510 62.759 122.233 1.00 49.78 121 ARG B O 1
ATOM 4225 N N . ASN B 2 122 ? 79.959 64.323 122.708 1.00 47.66 122 ASN B N 1
ATOM 4226 C CA . ASN B 2 122 ? 79.781 63.845 124.076 1.00 47.28 122 ASN B CA 1
ATOM 4227 C C . ASN B 2 122 ? 79.309 62.398 124.101 1.00 47.94 122 ASN B C 1
ATOM 4228 O O . ASN B 2 122 ? 79.819 61.585 124.881 1.00 50.24 122 ASN B O 1
ATOM 4233 N N . ALA B 2 123 ? 78.335 62.055 123.253 1.00 46.77 123 ALA B N 1
ATOM 4234 C CA . ALA B 2 123 ? 77.858 60.677 123.195 1.00 48.00 123 ALA B CA 1
ATOM 4235 C C . ALA B 2 123 ? 78.967 59.729 122.758 1.00 50.33 123 ALA B C 1
ATOM 4236 O O . ALA B 2 123 ? 79.045 58.590 123.235 1.00 53.25 123 ALA B O 1
ATOM 4238 N N . LEU B 2 124 ? 79.839 60.186 121.858 1.00 49.34 124 LEU B N 1
ATOM 4239 C CA . LEU B 2 124 ? 80.953 59.354 121.415 1.00 49.83 124 LEU B CA 1
ATOM 4240 C C . LEU B 2 124 ? 81.979 59.160 122.526 1.00 48.55 124 LEU B C 1
ATOM 4241 O O . LEU B 2 124 ? 82.463 58.043 122.742 1.00 47.01 124 LEU B O 1
ATOM 4246 N N . VAL B 2 125 ? 82.329 60.238 123.234 1.00 48.26 125 VAL B N 1
ATOM 4247 C CA . VAL B 2 125 ? 83.255 60.125 124.359 1.00 49.59 125 VAL B CA 1
ATOM 4248 C C . VAL B 2 125 ? 82.675 59.215 125.431 1.00 53.62 125 VAL B C 1
ATOM 4249 O O . VAL B 2 125 ? 83.375 58.363 125.992 1.00 56.86 125 VAL B O 1
ATOM 4253 N N . GLN B 2 126 ? 81.386 59.386 125.732 1.00 53.69 126 GLN B N 1
ATOM 4254 C CA . GLN B 2 126 ? 80.706 58.506 126.676 1.00 54.73 126 GLN B CA 1
ATOM 4255 C C . GLN B 2 126 ? 80.828 57.047 126.255 1.00 55.37 126 GLN B C 1
ATOM 4256 O O . GLN B 2 126 ? 81.067 56.168 127.090 1.00 52.81 126 GLN B O 1
ATOM 4262 N N . GLU B 2 127 ? 80.688 56.773 124.957 1.00 57.74 127 GLU B N 1
ATOM 4263 C CA . GLU B 2 127 ? 80.763 55.397 124.481 1.00 58.36 127 GLU B CA 1
ATOM 4264 C C . GLU B 2 127 ? 82.193 54.868 124.497 1.00 56.73 127 GLU B C 1
ATOM 4265 O O . GLU B 2 127 ? 82.406 53.677 124.753 1.00 56.85 127 GLU B O 1
ATOM 4271 N N . ILE B 2 128 ? 83.179 55.727 124.234 1.00 53.83 128 ILE B N 1
ATOM 4272 C CA . ILE B 2 128 ? 84.566 55.276 124.194 1.00 51.56 128 ILE B CA 1
ATOM 4273 C C . ILE B 2 128 ? 85.106 55.043 125.600 1.00 52.23 128 ILE B C 1
ATOM 4274 O O . ILE B 2 128 ? 85.801 54.053 125.852 1.00 52.75 128 ILE B O 1
ATOM 4279 N N . ARG B 2 129 ? 84.797 55.943 126.537 1.00 51.98 129 ARG B N 1
ATOM 4280 C CA . ARG B 2 129 ? 85.261 55.759 127.908 1.00 51.74 129 ARG B CA 1
ATOM 4281 C C . ARG B 2 129 ? 84.638 54.526 128.549 1.00 50.51 129 ARG B C 1
ATOM 4282 O O . ARG B 2 129 ? 85.247 53.916 129.435 1.00 50.43 129 ARG B O 1
ATOM 4290 N N . ARG B 2 130 ? 83.435 54.143 128.115 1.00 51.47 130 ARG B N 1
ATOM 4291 C CA . ARG B 2 130 ? 82.823 52.919 128.621 1.00 51.01 130 ARG B CA 1
ATOM 4292 C C . ARG B 2 130 ? 83.651 51.696 128.247 1.00 53.75 130 ARG B C 1
ATOM 4293 O O . ARG B 2 130 ? 83.825 50.782 129.061 1.00 55.07 130 ARG B O 1
ATOM 4295 N N . GLN B 2 131 ? 84.178 51.665 127.021 1.00 54.12 131 GLN B N 1
ATOM 4296 C CA . GLN B 2 131 ? 84.948 50.512 126.568 1.00 55.15 131 GLN B CA 1
ATOM 4297 C C . GLN B 2 131 ? 86.360 50.499 127.140 1.00 57.70 131 GLN B C 1
ATOM 4298 O O . GLN B 2 131 ? 86.944 49.423 127.310 1.00 59.16 131 GLN B O 1
ATOM 4300 N N . ASN B 2 132 ? 86.923 51.669 127.438 1.00 58.67 132 ASN B N 1
ATOM 4301 C CA . ASN B 2 132 ? 88.267 51.787 128.004 1.00 61.98 132 ASN B CA 1
ATOM 4302 C C . ASN B 2 132 ? 88.209 52.757 129.176 1.00 65.78 132 ASN B C 1
ATOM 4303 O O . ASN B 2 132 ? 88.512 53.949 129.029 1.00 67.58 132 ASN B O 1
ATOM 4305 N N . PRO B 2 133 ? 87.828 52.276 130.364 1.00 66.34 133 PRO B N 1
ATOM 4306 C CA . PRO B 2 133 ? 87.697 53.169 131.527 1.00 66.90 133 PRO B CA 1
ATOM 4307 C C . PRO B 2 133 ? 89.014 53.736 132.035 1.00 68.12 133 PRO B C 1
ATOM 4308 O O . PRO B 2 133 ? 88.995 54.545 132.970 1.00 68.35 133 PRO B O 1
ATOM 4312 N N . ASN B 2 134 ? 90.151 53.346 131.463 1.00 69.67 134 ASN B N 1
ATOM 4313 C CA . ASN B 2 134 ? 91.452 53.835 131.902 1.00 73.24 134 ASN B CA 1
ATOM 4314 C C . ASN B 2 134 ? 91.765 55.236 131.393 1.00 75.14 134 ASN B C 1
ATOM 4315 O O . ASN B 2 134 ? 92.883 55.717 131.606 1.00 76.18 134 ASN B O 1
ATOM 4320 N N . LEU B 2 135 ? 90.819 55.900 130.737 1.00 75.94 135 LEU B N 1
ATOM 4321 C CA . LEU B 2 135 ? 91.081 57.152 130.048 1.00 76.42 135 LEU B CA 1
ATOM 4322 C C . LEU B 2 135 ? 90.483 58.339 130.790 1.00 76.71 135 LEU B C 1
ATOM 4323 O O . LEU B 2 135 ? 89.439 58.234 131.440 1.00 75.11 135 LEU B O 1
ATOM 4328 N N . ARG B 2 136 ? 91.168 59.472 130.677 1.00 79.41 136 ARG B N 1
ATOM 4329 C CA . ARG B 2 136 ? 90.638 60.772 131.051 1.00 83.17 136 ARG B CA 1
ATOM 4330 C C . ARG B 2 136 ? 90.114 61.462 129.798 1.00 84.81 136 ARG B C 1
ATOM 4331 O O . ARG B 2 136 ? 90.604 61.224 128.691 1.00 84.50 136 ARG B O 1
ATOM 4339 N N . GLU B 2 137 ? 89.103 62.316 129.977 1.00 85.95 137 GLU B N 1
ATOM 4340 C CA . GLU B 2 137 ? 88.467 62.947 128.824 1.00 85.62 137 GLU B CA 1
ATOM 4341 C C . GLU B 2 137 ? 89.462 63.782 128.027 1.00 85.79 137 GLU B C 1
ATOM 4342 O O . GLU B 2 137 ? 89.391 63.834 126.793 1.00 86.55 137 GLU B O 1
ATOM 4348 N N . GLU B 2 138 ? 90.408 64.424 128.708 1.00 85.72 138 GLU B N 1
ATOM 4349 C CA . GLU B 2 138 ? 91.405 65.247 128.034 1.00 84.88 138 GLU B CA 1
ATOM 4350 C C . GLU B 2 138 ? 92.489 64.431 127.338 1.00 81.14 138 GLU B C 1
ATOM 4351 O O . GLU B 2 138 ? 93.428 65.023 126.794 1.00 79.83 138 GLU B O 1
ATOM 4357 N N . ASP B 2 139 ? 92.392 63.100 127.342 1.00 80.11 139 ASP B N 1
ATOM 4358 C CA . ASP B 2 139 ? 93.335 62.277 126.594 1.00 80.48 139 ASP B CA 1
ATOM 4359 C C . ASP B 2 139 ? 92.942 62.119 125.132 1.00 78.92 139 ASP B C 1
ATOM 4360 O O . ASP B 2 139 ? 93.810 61.850 124.295 1.00 79.37 139 ASP B O 1
ATOM 4365 N N . LEU B 2 140 ? 91.662 62.288 124.807 1.00 76.49 140 LEU B N 1
ATOM 4366 C CA . LEU B 2 140 ? 91.143 61.994 123.476 1.00 73.77 140 LEU B CA 1
ATOM 4367 C C . LEU B 2 140 ? 91.290 63.220 122.582 1.00 72.66 140 LEU B C 1
ATOM 4368 O O . LEU B 2 140 ? 90.638 64.245 122.807 1.00 72.76 140 LEU B O 1
ATOM 4373 N N . ASN B 2 141 ? 92.139 63.111 121.565 1.00 70.29 141 ASN B N 1
ATOM 4374 C CA . ASN B 2 141 ? 92.264 64.128 120.532 1.00 69.50 141 ASN B CA 1
ATOM 4375 C C . ASN B 2 141 ? 91.465 63.700 119.308 1.00 65.78 141 ASN B C 1
ATOM 4376 O O . ASN B 2 141 ? 91.490 62.530 118.918 1.00 64.98 141 ASN B O 1
ATOM 4381 N N . PHE B 2 142 ? 90.755 64.651 118.708 1.00 63.44 142 PHE B N 1
ATOM 4382 C CA . PHE B 2 142 ? 89.783 64.361 117.661 1.00 61.38 142 PHE B CA 1
ATOM 4383 C C . PHE B 2 142 ? 90.271 64.891 116.320 1.00 58.42 142 PHE B C 1
ATOM 4384 O O . PHE B 2 142 ? 90.574 66.083 116.189 1.00 59.35 142 PHE B O 1
ATOM 4392 N N . GLU B 2 143 ? 90.342 64.004 115.331 1.00 54.16 143 GLU B N 1
ATOM 4393 C CA . GLU B 2 143 ? 90.569 64.367 113.939 1.00 51.69 143 GLU B CA 1
ATOM 4394 C C . GLU B 2 143 ? 89.259 64.195 113.183 1.00 50.41 143 GLU B C 1
ATOM 4395 O O . GLU B 2 143 ? 88.608 63.151 113.295 1.00 50.88 143 GLU B O 1
ATOM 4401 N N . GLN B 2 144 ? 88.869 65.216 112.425 1.00 48.74 144 GLN B N 1
ATOM 4402 C CA . GLN B 2 144 ? 87.581 65.234 111.745 1.00 48.67 144 GLN B CA 1
ATOM 4403 C C . GLN B 2 144 ? 87.785 65.183 110.237 1.00 47.18 144 GLN B C 1
ATOM 4404 O O . GLN B 2 144 ? 88.519 66.003 109.675 1.00 47.51 144 GLN B O 1
ATOM 4410 N N . TYR B 2 145 ? 87.129 64.224 109.590 1.00 45.60 145 TYR B N 1
ATOM 4411 C CA . TYR B 2 145 ? 87.219 64.028 108.153 1.00 44.43 145 TYR B CA 1
ATOM 4412 C C . TYR B 2 145 ? 85.831 64.103 107.530 1.00 45.02 145 TYR B C 1
ATOM 4413 O O . TYR B 2 145 ? 84.813 63.915 108.201 1.00 43.64 145 TYR B O 1
ATOM 4422 N N . LYS B 2 146 ? 85.803 64.379 106.226 1.00 46.75 146 LYS B N 1
ATOM 4423 C CA . LYS B 2 146 ? 84.561 64.460 105.471 1.00 50.03 146 LYS B CA 1
ATOM 4424 C C . LYS B 2 146 ? 84.727 63.758 104.132 1.00 48.84 146 LYS B C 1
ATOM 4425 O O . LYS B 2 146 ? 85.792 63.828 103.512 1.00 47.83 146 LYS B O 1
ATOM 4431 N N . VAL B 2 147 ? 83.668 63.081 103.692 1.00 48.87 147 VAL B N 1
ATOM 4432 C CA . VAL B 2 147 ? 83.583 62.512 102.351 1.00 50.53 147 VAL B CA 1
ATOM 4433 C C . VAL B 2 147 ? 82.236 62.916 101.771 1.00 52.79 147 VAL B C 1
ATOM 4434 O O . VAL B 2 147 ? 81.188 62.527 102.301 1.00 51.59 147 VAL B O 1
ATOM 4438 N N . CYS B 2 148 ? 82.260 63.698 100.693 1.00 56.26 148 CYS B N 1
ATOM 4439 C CA . CYS B 2 148 ? 81.050 64.224 100.077 1.00 60.84 148 CYS B CA 1
ATOM 4440 C C . CYS B 2 148 ? 81.068 63.938 98.584 1.00 60.42 148 CYS B C 1
ATOM 4441 O O . CYS B 2 148 ? 82.124 63.987 97.949 1.00 57.90 148 CYS B O 1
ATOM 4444 N N . MET B 2 149 ? 79.894 63.639 98.025 1.00 63.70 149 MET B N 1
ATOM 4445 C CA . MET B 2 149 ? 79.762 63.333 96.605 1.00 68.15 149 MET B CA 1
ATOM 4446 C C . MET B 2 149 ? 78.492 63.972 96.067 1.00 72.49 149 MET B C 1
ATOM 4447 O O . MET B 2 149 ? 77.409 63.758 96.616 1.00 73.25 149 MET B O 1
ATOM 4452 N N . HIS B 2 150 ? 78.622 64.736 94.988 1.00 75.02 150 HIS B N 1
ATOM 4453 C CA . HIS B 2 150 ? 77.469 65.394 94.383 1.00 77.35 150 HIS B CA 1
ATOM 4454 C C . HIS B 2 150 ? 77.686 65.628 92.890 1.00 76.57 150 HIS B C 1
ATOM 4455 O O . HIS B 2 150 ? 78.232 66.652 92.482 1.00 76.46 150 HIS B O 1
ATOM 4462 N N . THR B 2 162 ? 79.173 64.560 90.055 1.00 58.57 162 THR B N 1
ATOM 4463 C CA . THR B 2 162 ? 80.368 64.584 89.218 1.00 60.51 162 THR B CA 1
ATOM 4464 C C . THR B 2 162 ? 81.603 65.026 90.001 1.00 58.78 162 THR B C 1
ATOM 4465 O O . THR B 2 162 ? 82.701 65.101 89.451 1.00 58.36 162 THR B O 1
ATOM 4469 N N . VAL B 2 163 ? 81.418 65.319 91.286 1.00 59.60 163 VAL B N 1
ATOM 4470 C CA . VAL B 2 163 ? 82.492 65.781 92.159 1.00 59.71 163 VAL B CA 1
ATOM 4471 C C . VAL B 2 163 ? 82.410 65.023 93.475 1.00 58.17 163 VAL B C 1
ATOM 4472 O O . VAL B 2 163 ? 81.339 64.950 94.088 1.00 58.41 163 VAL B O 1
ATOM 4476 N N . PHE B 2 164 ? 83.535 64.457 93.908 1.00 55.30 164 PHE B N 1
ATOM 4477 C CA . PHE B 2 164 ? 83.637 63.901 95.249 1.00 56.03 164 PHE B CA 1
ATOM 4478 C C . PHE B 2 164 ? 84.911 64.408 95.907 1.00 54.35 164 PHE B C 1
ATOM 4479 O O . PHE B 2 164 ? 85.976 64.448 95.283 1.00 55.02 164 PHE B O 1
ATOM 4487 N N . GLU B 2 165 ? 84.783 64.815 97.168 1.00 51.50 165 GLU B N 1
ATOM 4488 C CA . GLU B 2 165 ? 85.850 65.471 97.907 1.00 50.91 165 GLU B CA 1
ATOM 4489 C C . GLU B 2 165 ? 86.144 64.711 99.192 1.00 48.22 165 GLU B C 1
ATOM 4490 O O . GLU B 2 165 ? 85.224 64.268 99.888 1.00 46.93 165 GLU B O 1
ATOM 4492 N N . VAL B 2 166 ? 87.430 64.561 99.497 1.00 47.25 166 VAL B N 1
ATOM 4493 C CA . VAL B 2 166 ? 87.889 64.037 100.778 1.00 49.00 166 VAL B CA 1
ATOM 4494 C C . VAL B 2 166 ? 88.590 65.173 101.512 1.00 47.58 166 VAL B C 1
ATOM 4495 O O . VAL B 2 166 ? 89.424 65.880 100.931 1.00 44.71 166 VAL B O 1
ATOM 4499 N N . ILE B 2 167 ? 88.223 65.376 102.775 1.00 47.87 167 ILE B N 1
ATOM 4500 C CA . ILE B 2 167 ? 88.611 66.572 103.515 1.00 48.81 167 ILE B CA 1
ATOM 4501 C C . ILE B 2 167 ? 89.019 66.177 104.926 1.00 51.46 167 ILE B C 1
ATOM 4502 O O . ILE B 2 167 ? 88.329 65.389 105.579 1.00 50.66 167 ILE B O 1
ATOM 4507 N N . ARG B 2 168 ? 90.139 66.723 105.394 1.00 52.75 168 ARG B N 1
ATOM 4508 C CA . ARG B 2 168 ? 90.514 66.684 106.802 1.00 51.98 168 ARG B CA 1
ATOM 4509 C C . ARG B 2 168 ? 90.368 68.092 107.360 1.00 52.97 168 ARG B C 1
ATOM 4510 O O . ARG B 2 168 ? 91.036 69.020 106.890 1.00 51.56 168 ARG B O 1
ATOM 4518 N N . GLU B 2 169 ? 89.494 68.248 108.352 1.00 57.60 169 GLU B N 1
ATOM 4519 C CA . GLU B 2 169 ? 89.208 69.561 108.911 1.00 61.48 169 GLU B CA 1
ATOM 4520 C C . GLU B 2 169 ? 90.433 70.141 109.616 1.00 62.46 169 GLU B C 1
ATOM 4521 O O . GLU B 2 169 ? 91.365 69.428 109.998 1.00 60.29 169 GLU B O 1
ATOM 4527 N N . LYS B 2 170 ? 90.413 71.461 109.786 1.00 67.72 170 LYS B N 1
ATOM 4528 C CA . LYS B 2 170 ? 91.482 72.162 110.480 1.00 72.94 170 LYS B CA 1
ATOM 4529 C C . LYS B 2 170 ? 91.560 71.725 111.941 1.00 75.91 170 LYS B C 1
ATOM 4530 O O . LYS B 2 170 ? 90.613 71.174 112.509 1.00 73.90 170 LYS B O 1
ATOM 4536 N N . ASP B 2 171 ? 92.715 71.984 112.550 1.00 80.86 171 ASP B N 1
ATOM 4537 C CA . ASP B 2 171 ? 92.911 71.745 113.977 1.00 86.39 171 ASP B CA 1
ATOM 4538 C C . ASP B 2 171 ? 92.326 72.929 114.734 1.00 90.50 171 ASP B C 1
ATOM 4539 O O . ASP B 2 171 ? 92.936 73.998 114.810 1.00 93.60 171 ASP B O 1
ATOM 4544 N N . ARG B 2 172 ? 91.134 72.746 115.289 1.00 92.91 172 ARG B N 1
ATOM 4545 C CA . ARG B 2 172 ? 90.437 73.797 116.012 1.00 96.22 172 ARG B CA 1
ATOM 4546 C C . ARG B 2 172 ? 90.589 73.597 117.517 1.00 97.10 172 ARG B C 1
ATOM 4547 O O . ARG B 2 172 ? 90.994 72.534 117.994 1.00 97.32 172 ARG B O 1
ATOM 4555 N N . GLN B 2 173 ? 90.258 74.645 118.267 1.00 98.11 173 GLN B N 1
ATOM 4556 C CA . GLN B 2 173 ? 90.378 74.633 119.715 1.00 98.80 173 GLN B CA 1
ATOM 4557 C C . GLN B 2 173 ? 89.071 75.090 120.345 1.00 98.18 173 GLN B C 1
ATOM 4558 O O . GLN B 2 173 ? 88.261 75.781 119.721 1.00 98.52 173 GLN B O 1
ATOM 4560 N N . GLY B 2 174 ? 88.874 74.688 121.600 1.00 96.58 174 GLY B N 1
ATOM 4561 C CA . GLY B 2 174 ? 87.705 75.110 122.345 1.00 95.53 174 GLY B CA 1
ATOM 4562 C C . GLY B 2 174 ? 86.413 74.551 121.772 1.00 94.69 174 GLY B C 1
ATOM 4563 O O . GLY B 2 174 ? 86.371 73.470 121.177 1.00 94.61 174 GLY B O 1
ATOM 4564 N N . ARG B 2 175 ? 85.334 75.317 121.954 1.00 95.34 175 ARG B N 1
ATOM 4565 C CA . ARG B 2 175 ? 84.018 74.883 121.502 1.00 93.99 175 ARG B CA 1
ATOM 4566 C C . ARG B 2 175 ? 83.885 74.900 119.985 1.00 90.31 175 ARG B C 1
ATOM 4567 O O . ARG B 2 175 ? 82.943 74.304 119.453 1.00 89.64 175 ARG B O 1
ATOM 4569 N N . ASP B 2 176 ? 84.802 75.563 119.279 1.00 88.59 176 ASP B N 1
ATOM 4570 C CA . ASP B 2 176 ? 84.713 75.649 117.826 1.00 85.39 176 ASP B CA 1
ATOM 4571 C C . ASP B 2 176 ? 85.062 74.340 117.132 1.00 80.31 176 ASP B C 1
ATOM 4572 O O . ASP B 2 176 ? 84.950 74.263 115.904 1.00 79.26 176 ASP B O 1
ATOM 4574 N N . LYS B 2 177 ? 85.481 73.317 117.878 1.00 76.49 177 LYS B N 1
ATOM 4575 C CA . LYS B 2 177 ? 85.876 72.062 117.249 1.00 72.64 177 LYS B CA 1
ATOM 4576 C C . LYS B 2 177 ? 84.681 71.317 116.673 1.00 68.22 177 LYS B C 1
ATOM 4577 O O . LYS B 2 177 ? 84.841 70.529 115.734 1.00 67.56 177 LYS B O 1
ATOM 4583 N N . PHE B 2 178 ? 83.486 71.555 117.204 1.00 63.66 178 PHE B N 1
ATOM 4584 C CA . PHE B 2 178 ? 82.311 70.796 116.813 1.00 59.69 178 PHE B CA 1
ATOM 4585 C C . PHE B 2 178 ? 81.152 71.737 116.519 1.00 57.61 178 PHE B C 1
ATOM 4586 O O . PHE B 2 178 ? 81.090 72.863 117.017 1.00 57.63 178 PHE B O 1
ATOM 4594 N N . ALA B 2 179 ? 80.233 71.251 115.690 1.00 56.17 179 ALA B N 1
ATOM 4595 C CA . ALA B 2 179 ? 79.100 72.051 115.261 1.00 53.74 179 ALA B CA 1
ATOM 4596 C C . ALA B 2 179 ? 78.075 72.189 116.384 1.00 55.71 179 ALA B C 1
ATOM 4597 O O . ALA B 2 179 ? 78.072 71.437 117.363 1.00 55.90 179 ALA B O 1
ATOM 4599 N N . LYS B 2 180 ? 77.194 73.177 116.227 1.00 55.36 180 LYS B N 1
ATOM 4600 C CA . LYS B 2 180 ? 76.149 73.403 117.219 1.00 54.77 180 LYS B CA 1
ATOM 4601 C C . LYS B 2 180 ? 75.151 72.252 117.234 1.00 51.25 180 LYS B C 1
ATOM 4602 O O . LYS B 2 180 ? 74.843 71.697 118.296 1.00 47.81 180 LYS B O 1
ATOM 4608 N N . TYR B 2 181 ? 74.640 71.874 116.064 1.00 50.76 181 TYR B N 1
ATOM 4609 C CA . TYR B 2 181 ? 73.628 70.833 115.969 1.00 50.86 181 TYR B CA 1
ATOM 4610 C C . TYR B 2 181 ? 73.963 69.877 114.835 1.00 50.32 181 TYR B C 1
ATOM 4611 O O . TYR B 2 181 ? 74.519 70.274 113.807 1.00 48.70 181 TYR B O 1
ATOM 4620 N N . SER B 2 182 ? 73.612 68.610 115.033 1.00 49.70 182 SER B N 1
ATOM 4621 C CA . SER B 2 182 ? 73.580 67.660 113.937 1.00 47.51 182 SER B CA 1
ATOM 4622 C C . SER B 2 182 ? 72.299 67.854 113.131 1.00 46.04 182 SER B C 1
ATOM 4623 O O . SER B 2 182 ? 71.417 68.638 113.492 1.00 47.18 182 SER B O 1
ATOM 4626 N N . ALA B 2 183 ? 72.197 67.122 112.022 1.00 43.74 183 ALA B N 1
ATOM 4627 C CA . ALA B 2 183 ? 70.984 67.191 111.216 1.00 44.03 183 ALA B CA 1
ATOM 4628 C C . ALA B 2 183 ? 69.776 66.698 112.002 1.00 46.08 183 ALA B C 1
ATOM 4629 O O . ALA B 2 183 ? 68.701 67.308 111.948 1.00 47.46 183 ALA B O 1
ATOM 4631 N N . SER B 2 184 ? 69.938 65.607 112.755 1.00 46.82 184 SER B N 1
ATOM 4632 C CA . SER B 2 184 ? 68.819 65.064 113.518 1.00 45.39 184 SER B CA 1
ATOM 4633 C C . SER B 2 184 ? 68.427 65.974 114.676 1.00 45.58 184 SER B C 1
ATOM 4634 O O . SER B 2 184 ? 67.256 65.998 115.073 1.00 45.66 184 SER B O 1
ATOM 4637 N N . GLU B 2 185 ? 69.384 66.721 115.233 1.00 46.59 185 GLU B N 1
ATOM 4638 C CA . GLU B 2 185 ? 69.051 67.674 116.289 1.00 48.33 185 GLU B CA 1
ATOM 4639 C C . GLU B 2 185 ? 68.192 68.811 115.754 1.00 48.27 185 GLU B C 1
ATOM 4640 O O . GLU B 2 185 ? 67.257 69.261 116.428 1.00 49.05 185 GLU B O 1
ATOM 4646 N N . VAL B 2 186 ? 68.500 69.294 114.547 1.00 46.59 186 VAL B N 1
ATOM 4647 C CA . VAL B 2 186 ? 67.699 70.355 113.943 1.00 47.53 186 VAL B CA 1
ATOM 4648 C C . VAL B 2 186 ? 66.276 69.873 113.700 1.00 46.62 186 VAL B C 1
ATOM 4649 O O . VAL B 2 186 ? 65.306 70.591 113.971 1.00 44.94 186 VAL B O 1
ATOM 4653 N N . HIS B 2 187 ? 66.129 68.648 113.190 1.00 47.16 187 HIS B N 1
ATOM 4654 C CA . HIS B 2 187 ? 64.799 68.083 112.985 1.00 47.41 187 HIS B CA 1
ATOM 4655 C C . HIS B 2 187 ? 64.047 67.959 114.304 1.00 46.99 187 HIS B C 1
ATOM 4656 O O . HIS B 2 187 ? 62.869 68.322 114.395 1.00 48.68 187 HIS B O 1
ATOM 4663 N N . PHE B 2 188 ? 64.716 67.442 115.338 1.00 46.27 188 PHE B N 1
ATOM 4664 C CA . PHE B 2 188 ? 64.084 67.310 116.648 1.00 48.69 188 PHE B CA 1
ATOM 4665 C C . PHE B 2 188 ? 63.567 68.654 117.144 1.00 50.82 188 PHE B C 1
ATOM 4666 O O . PHE B 2 188 ? 62.399 68.780 117.534 1.00 50.61 188 PHE B O 1
ATOM 4674 N N . LEU B 2 189 ? 64.426 69.675 117.131 1.00 52.02 189 LEU B N 1
ATOM 4675 C CA . LEU B 2 189 ? 64.033 70.979 117.652 1.00 52.41 189 LEU B CA 1
ATOM 4676 C C . LEU B 2 189 ? 62.944 71.624 116.803 1.00 53.03 189 LEU B C 1
ATOM 4677 O O . LEU B 2 189 ? 62.089 72.338 117.337 1.00 53.89 189 LEU B O 1
ATOM 4682 N N . ARG B 2 190 ? 62.947 71.379 115.490 1.00 52.41 190 ARG B N 1
ATOM 4683 C CA . ARG B 2 190 ? 61.871 71.896 114.650 1.00 52.56 190 ARG B CA 1
ATOM 4684 C C . ARG B 2 190 ? 60.549 71.206 114.963 1.00 53.11 190 ARG B C 1
ATOM 4685 O O . ARG B 2 190 ? 59.490 71.845 114.949 1.00 53.68 190 ARG B O 1
ATOM 4693 N N . GLN B 2 191 ? 60.588 69.902 115.243 1.00 53.45 191 GLN B N 1
ATOM 4694 C CA . GLN B 2 191 ? 59.381 69.211 115.684 1.00 56.56 191 GLN B CA 1
ATOM 4695 C C . GLN B 2 191 ? 58.947 69.697 117.060 1.00 56.86 191 GLN B C 1
ATOM 4696 O O . GLN B 2 191 ? 57.748 69.859 117.318 1.00 58.42 191 GLN B O 1
ATOM 4702 N N . LEU B 2 192 ? 59.909 69.941 117.954 1.00 56.04 192 LEU B N 1
ATOM 4703 C CA . LEU B 2 192 ? 59.577 70.388 119.302 1.00 57.98 192 LEU B CA 1
ATOM 4704 C C . LEU B 2 192 ? 58.917 71.761 119.286 1.00 61.80 192 LEU B C 1
ATOM 4705 O O . LEU B 2 192 ? 58.002 72.027 120.073 1.00 63.99 192 LEU B O 1
ATOM 4710 N N . PHE B 2 193 ? 59.367 72.644 118.399 1.00 61.50 193 PHE B N 1
ATOM 4711 C CA . PHE B 2 193 ? 58.826 73.993 118.308 1.00 61.20 193 PHE B CA 1
ATOM 4712 C C . PHE B 2 193 ? 57.650 74.100 117.346 1.00 61.14 193 PHE B C 1
ATOM 4713 O O . PHE B 2 193 ? 57.082 75.188 117.207 1.00 62.90 193 PHE B O 1
ATOM 4721 N N . ARG B 2 194 ? 57.274 73.001 116.686 1.00 59.81 194 ARG B N 1
ATOM 4722 C CA . ARG B 2 194 ? 56.117 72.962 115.788 1.00 59.54 194 ARG B CA 1
ATOM 4723 C C . ARG B 2 194 ? 56.226 74.019 114.690 1.00 59.91 194 ARG B C 1
ATOM 4724 O O . ARG B 2 194 ? 55.273 74.743 114.394 1.00 61.51 194 ARG B O 1
ATOM 4728 N N . ASN B 2 195 ? 57.411 74.102 114.079 1.00 57.56 195 ASN B N 1
ATOM 4729 C CA . ASN B 2 195 ? 57.643 75.063 113.001 1.00 55.88 195 ASN B CA 1
ATOM 4730 C C . ASN B 2 195 ? 58.858 74.577 112.210 1.00 52.28 195 ASN B C 1
ATOM 4731 O O . ASN B 2 195 ? 59.996 74.761 112.648 1.00 49.41 195 ASN B O 1
ATOM 4736 N N . HIS B 2 196 ? 58.600 73.969 111.051 1.00 52.39 196 HIS B N 1
ATOM 4737 C CA . HIS B 2 196 ? 59.674 73.458 110.209 1.00 53.60 196 HIS B CA 1
ATOM 4738 C C . HIS B 2 196 ? 60.495 74.563 109.556 1.00 54.70 196 HIS B C 1
ATOM 4739 O O . HIS B 2 196 ? 61.574 74.275 109.029 1.00 52.96 196 HIS B O 1
ATOM 4746 N N . ARG B 2 197 ? 60.023 75.811 109.588 1.00 57.54 197 ARG B N 1
ATOM 4747 C CA . ARG B 2 197 ? 60.681 76.904 108.883 1.00 59.48 197 ARG B CA 1
ATOM 4748 C C . ARG B 2 197 ? 61.847 77.511 109.653 1.00 58.49 197 ARG B C 1
ATOM 4749 O O . ARG B 2 197 ? 62.586 78.317 109.080 1.00 62.16 197 ARG B O 1
ATOM 4757 N N . LEU B 2 198 ? 62.027 77.154 110.923 1.00 55.33 198 LEU B N 1
ATOM 4758 C CA . LEU B 2 198 ? 63.053 77.791 111.738 1.00 53.42 198 LEU B CA 1
ATOM 4759 C C . LEU B 2 198 ? 64.448 77.507 111.192 1.00 53.56 198 LEU B C 1
ATOM 4760 O O . LEU B 2 198 ? 64.777 76.373 110.832 1.00 54.04 198 LEU B O 1
ATOM 4765 N N . THR B 2 199 ? 65.268 78.554 111.130 1.00 53.91 199 THR B N 1
ATOM 4766 C CA . THR B 2 199 ? 66.655 78.443 110.709 1.00 54.37 199 THR B CA 1
ATOM 4767 C C . THR B 2 199 ? 67.534 78.073 111.901 1.00 54.92 199 THR B C 1
ATOM 4768 O O . THR B 2 199 ? 67.075 77.981 113.042 1.00 55.57 199 THR B O 1
ATOM 4772 N N . ILE B 2 200 ? 68.825 77.865 111.630 1.00 56.07 200 ILE B N 1
ATOM 4773 C CA . ILE B 2 200 ? 69.773 77.550 112.698 1.00 59.04 200 ILE B CA 1
ATOM 4774 C C . ILE B 2 200 ? 69.829 78.689 113.708 1.00 61.68 200 ILE B C 1
ATOM 4775 O O . ILE B 2 200 ? 69.807 78.467 114.925 1.00 63.47 200 ILE B O 1
ATOM 4780 N N . LYS B 2 201 ? 69.895 79.928 113.215 1.00 63.01 201 LYS B N 1
ATOM 4781 C CA . LYS B 2 201 ? 69.975 81.085 114.102 1.00 62.73 201 LYS B CA 1
ATOM 4782 C C . LYS B 2 201 ? 68.716 81.228 114.949 1.00 60.65 201 LYS B C 1
ATOM 4783 O O . LYS B 2 201 ? 68.796 81.541 116.143 1.00 60.77 201 LYS B O 1
ATOM 4789 N N . GLU B 2 202 ? 67.544 81.006 114.350 1.00 59.67 202 GLU B N 1
ATOM 4790 C CA . GLU B 2 202 ? 66.299 81.122 115.103 1.00 61.52 202 GLU B CA 1
ATOM 4791 C C . GLU B 2 202 ? 66.172 80.025 116.153 1.00 61.67 202 GLU B C 1
ATOM 4792 O O . GLU B 2 202 ? 65.638 80.271 117.241 1.00 61.86 202 GLU B O 1
ATOM 4798 N N . ILE B 2 203 ? 66.656 78.819 115.851 1.00 62.25 203 ILE B N 1
ATOM 4799 C CA . ILE B 2 203 ? 66.604 77.727 116.818 1.00 62.72 203 ILE B CA 1
ATOM 4800 C C . ILE B 2 203 ? 67.557 77.993 117.977 1.00 65.57 203 ILE B C 1
ATOM 4801 O O . ILE B 2 203 ? 67.242 77.707 119.139 1.00 65.42 203 ILE B O 1
ATOM 4806 N N . GLU B 2 204 ? 68.733 78.554 117.683 1.00 67.58 204 GLU B N 1
ATOM 4807 C CA . GLU B 2 204 ? 69.713 78.830 118.729 1.00 69.38 204 GLU B CA 1
ATOM 4808 C C . GLU B 2 204 ? 69.197 79.859 119.727 1.00 69.72 204 GLU B C 1
ATOM 4809 O O . GLU B 2 204 ? 69.628 79.870 120.886 1.00 69.45 204 GLU B O 1
ATOM 4815 N N . GLY B 2 205 ? 68.272 80.719 119.305 1.00 71.05 205 GLY B N 1
ATOM 4816 C CA . GLY B 2 205 ? 67.746 81.755 120.173 1.00 73.15 205 GLY B CA 1
ATOM 4817 C C . GLY B 2 205 ? 66.679 81.310 121.147 1.00 74.41 205 GLY B C 1
ATOM 4818 O O . GLY B 2 205 ? 66.367 82.057 122.081 1.00 74.70 205 GLY B O 1
ATOM 4819 N N . ARG B 2 206 ? 66.113 80.121 120.961 1.00 73.77 206 ARG B N 1
ATOM 4820 C CA . ARG B 2 206 ? 65.055 79.637 121.836 1.00 73.73 206 ARG B CA 1
ATOM 4821 C C . ARG B 2 206 ? 65.637 78.847 122.998 1.00 74.05 206 ARG B C 1
ATOM 4822 O O . ARG B 2 206 ? 66.629 78.127 122.845 1.00 73.10 206 ARG B O 1
ATOM 4830 N N . GLN B 2 207 ? 65.012 78.989 124.161 1.00 75.42 207 GLN B N 1
ATOM 4831 C CA . GLN B 2 207 ? 65.463 78.318 125.370 1.00 77.42 207 GLN B CA 1
ATOM 4832 C C . GLN B 2 207 ? 64.799 76.956 125.506 1.00 74.10 207 GLN B C 1
ATOM 4833 O O . GLN B 2 207 ? 63.633 76.775 125.143 1.00 75.49 207 GLN B O 1
ATOM 4839 N N . LEU B 2 208 ? 65.554 75.999 126.032 1.00 69.43 208 LEU B N 1
ATOM 4840 C CA . LEU B 2 208 ? 65.059 74.663 126.318 1.00 67.03 208 LEU B CA 1
ATOM 4841 C C . LEU B 2 208 ? 65.078 74.423 127.820 1.00 67.74 208 LEU B C 1
ATOM 4842 O O . LEU B 2 208 ? 65.959 74.916 128.530 1.00 67.26 208 LEU B O 1
ATOM 4847 N N . ASN B 2 209 ? 64.095 73.669 128.303 1.00 67.00 209 ASN B N 1
ATOM 4848 C CA . ASN B 2 209 ? 64.079 73.313 129.711 1.00 63.80 209 ASN B CA 1
ATOM 4849 C C . ASN B 2 209 ? 64.951 72.079 129.940 1.00 61.87 209 ASN B C 1
ATOM 4850 O O . ASN B 2 209 ? 65.518 71.500 129.008 1.00 59.60 209 ASN B O 1
ATOM 4855 N N . GLN B 2 210 ? 65.059 71.672 131.207 1.00 62.91 210 GLN B N 1
ATOM 4856 C CA . GLN B 2 210 ? 65.933 70.559 131.561 1.00 61.65 210 GLN B CA 1
ATOM 4857 C C . GLN B 2 210 ? 65.479 69.263 130.899 1.00 61.05 210 GLN B C 1
ATOM 4858 O O . GLN B 2 210 ? 66.307 68.484 130.410 1.00 60.29 210 GLN B O 1
ATOM 4864 N N . ASN B 2 211 ? 64.167 69.017 130.869 1.00 61.36 211 ASN B N 1
ATOM 4865 C CA . ASN B 2 211 ? 63.654 67.807 130.236 1.00 61.69 211 ASN B CA 1
ATOM 4866 C C . ASN B 2 211 ? 63.943 67.798 128.741 1.00 61.30 211 ASN B C 1
ATOM 4867 O O . ASN B 2 211 ? 64.308 66.759 128.178 1.00 61.19 211 ASN B O 1
ATOM 4872 N N . GLN B 2 212 ? 63.787 68.948 128.081 1.00 60.84 212 GLN B N 1
ATOM 4873 C CA . GLN B 2 212 ? 64.012 69.012 126.640 1.00 58.74 212 GLN B CA 1
ATOM 4874 C C . GLN B 2 212 ? 65.482 68.808 126.296 1.00 55.33 212 GLN B C 1
ATOM 4875 O O . GLN B 2 212 ? 65.805 68.121 125.320 1.00 52.50 212 GLN B O 1
ATOM 4881 N N . LEU B 2 213 ? 66.386 69.395 127.085 1.00 55.90 213 LEU B N 1
ATOM 4882 C CA . LEU B 2 213 ? 67.811 69.165 126.865 1.00 55.41 213 LEU B CA 1
ATOM 4883 C C . LEU B 2 213 ? 68.156 67.688 127.004 1.00 57.14 213 LEU B C 1
ATOM 4884 O O . LEU B 2 213 ? 68.950 67.151 126.222 1.00 57.08 213 LEU B O 1
ATOM 4889 N N . ARG B 2 214 ? 67.558 67.011 127.987 1.00 57.23 214 ARG B N 1
ATOM 4890 C CA . ARG B 2 214 ? 67.838 65.593 128.184 1.00 56.68 214 ARG B CA 1
ATOM 4891 C C . ARG B 2 214 ? 67.273 64.752 127.047 1.00 58.68 214 ARG B C 1
ATOM 4892 O O . ARG B 2 214 ? 67.917 63.796 126.599 1.00 59.90 214 ARG B O 1
ATOM 4900 N N . GLN B 2 215 ? 66.071 65.088 126.569 1.00 59.85 215 GLN B N 1
ATOM 4901 C CA . GLN B 2 215 ? 65.541 64.421 125.385 1.00 60.52 215 GLN B CA 1
ATOM 4902 C C . GLN B 2 215 ? 66.469 64.607 124.193 1.00 60.98 215 GLN B C 1
ATOM 4903 O O . GLN B 2 215 ? 66.729 63.659 123.443 1.00 60.50 215 GLN B O 1
ATOM 4909 N N . LEU B 2 216 ? 66.979 65.827 124.005 1.00 61.85 216 LEU B N 1
ATOM 4910 C CA . LEU B 2 216 ? 67.896 66.085 122.901 1.00 61.47 216 LEU B CA 1
ATOM 4911 C C . LEU B 2 216 ? 69.175 65.272 123.042 1.00 61.81 216 LEU B C 1
ATOM 4912 O O . LEU B 2 216 ? 69.816 64.944 122.037 1.00 62.21 216 LEU B O 1
ATOM 4917 N N . GLY B 2 217 ? 69.557 64.930 124.273 1.00 61.72 217 GLY B N 1
ATOM 4918 C CA . GLY B 2 217 ? 70.704 64.058 124.462 1.00 60.04 217 GLY B CA 1
ATOM 4919 C C . GLY B 2 217 ? 70.413 62.622 124.072 1.00 59.28 217 GLY B C 1
ATOM 4920 O O . GLY B 2 217 ? 71.275 61.934 123.517 1.00 60.55 217 GLY B O 1
ATOM 4921 N N . ARG B 2 218 ? 69.195 62.149 124.349 1.00 58.83 218 ARG B N 1
ATOM 4922 C CA . ARG B 2 218 ? 68.838 60.779 123.993 1.00 60.63 218 ARG B CA 1
ATOM 4923 C C . ARG B 2 218 ? 68.661 60.613 122.489 1.00 61.10 218 ARG B C 1
ATOM 4924 O O . ARG B 2 218 ? 68.879 59.518 121.958 1.00 62.25 218 ARG B O 1
ATOM 4932 N N . SER B 2 219 ? 68.266 61.679 121.788 1.00 60.38 219 SER B N 1
ATOM 4933 C CA . SER B 2 219 ? 68.047 61.588 120.350 1.00 58.01 219 SER B CA 1
ATOM 4934 C C . SER B 2 219 ? 69.342 61.373 119.579 1.00 57.27 219 SER B C 1
ATOM 4935 O O . SER B 2 219 ? 69.294 60.965 118.414 1.00 57.00 219 SER B O 1
ATOM 4938 N N . VAL B 2 220 ? 70.490 61.634 120.197 1.00 57.16 220 VAL B N 1
ATOM 4939 C CA . VAL B 2 220 ? 71.793 61.473 119.563 1.00 56.59 220 VAL B CA 1
ATOM 4940 C C . VAL B 2 220 ? 72.557 60.414 120.344 1.00 59.12 220 VAL B C 1
ATOM 4941 O O . VAL B 2 220 ? 72.918 60.632 121.508 1.00 62.73 220 VAL B O 1
ATOM 4945 N N . ASN B 2 221 ? 72.806 59.270 119.710 1.00 57.76 221 ASN B N 1
ATOM 4946 C CA . ASN B 2 221 ? 73.580 58.212 120.342 1.00 59.02 221 ASN B CA 1
ATOM 4947 C C . ASN B 2 221 ? 74.177 57.321 119.265 1.00 56.85 221 ASN B C 1
ATOM 4948 O O . ASN B 2 221 ? 73.534 57.050 118.248 1.00 58.40 221 ASN B O 1
ATOM 4953 N N . PHE B 2 222 ? 75.403 56.870 119.499 1.00 54.91 222 PHE B N 1
ATOM 4954 C CA . PHE B 2 222 ? 76.109 56.016 118.559 1.00 52.86 222 PHE B CA 1
ATOM 4955 C C . PHE B 2 222 ? 75.929 54.549 118.921 1.00 53.03 222 PHE B C 1
ATOM 4956 O O . PHE B 2 222 ? 75.743 54.191 120.087 1.00 53.35 222 PHE B O 1
ATOM 4964 N N . THR B 2 223 ? 75.987 53.701 117.900 1.00 52.84 223 THR B N 1
ATOM 4965 C CA . THR B 2 223 ? 75.916 52.257 118.055 1.00 51.86 223 THR B CA 1
ATOM 4966 C C . THR B 2 223 ? 77.274 51.661 117.713 1.00 47.35 223 THR B C 1
ATOM 4967 O O . THR B 2 223 ? 77.887 52.043 116.711 1.00 47.10 223 THR B O 1
ATOM 4971 N N . ARG B 2 224 ? 77.746 50.742 118.549 1.00 45.85 224 ARG B N 1
ATOM 4972 C CA . ARG B 2 224 ? 79.018 50.083 118.298 1.00 48.27 224 ARG B CA 1
ATOM 4973 C C . ARG B 2 224 ? 78.848 49.021 117.218 1.00 53.11 224 ARG B C 1
ATOM 4974 O O . ARG B 2 224 ? 77.884 48.248 117.241 1.00 55.85 224 ARG B O 1
ATOM 4976 N N . VAL B 2 225 ? 79.773 48.995 116.262 1.00 52.39 225 VAL B N 1
ATOM 4977 C CA . VAL B 2 225 ? 79.820 47.922 115.275 1.00 56.54 225 VAL B CA 1
ATOM 4978 C C . VAL B 2 225 ? 80.414 46.696 115.959 1.00 62.60 225 VAL B C 1
ATOM 4979 O O . VAL B 2 225 ? 81.596 46.680 116.312 1.00 65.10 225 VAL B O 1
ATOM 4983 N N . GLU B 2 226 ? 79.590 45.671 116.162 1.00 65.06 226 GLU B N 1
ATOM 4984 C CA . GLU B 2 226 ? 80.031 44.447 116.817 1.00 68.27 226 GLU B CA 1
ATOM 4985 C C . GLU B 2 226 ? 80.183 43.342 115.783 1.00 68.47 226 GLU B C 1
ATOM 4986 O O . GLU B 2 226 ? 79.173 42.838 115.267 1.00 68.10 226 GLU B O 1
ATOM 4992 N N . PRO B 2 227 ? 81.406 42.939 115.454 1.00 68.25 227 PRO B N 1
ATOM 4993 C CA . PRO B 2 227 ? 81.604 41.950 114.392 1.00 66.70 227 PRO B CA 1
ATOM 4994 C C . PRO B 2 227 ? 81.159 40.565 114.834 1.00 65.67 227 PRO B C 1
ATOM 4995 O O . PRO B 2 227 ? 80.942 40.288 116.014 1.00 65.61 227 PRO B O 1
ATOM 4999 N N . GLY B 2 228 ? 81.019 39.683 113.845 1.00 65.82 228 GLY B N 1
ATOM 5000 C CA . GLY B 2 228 ? 80.760 38.285 114.106 1.00 66.65 228 GLY B CA 1
ATOM 5001 C C . GLY B 2 228 ? 82.048 37.499 114.256 1.00 66.70 228 GLY B C 1
ATOM 5002 O O . GLY B 2 228 ? 83.153 38.040 114.237 1.00 67.37 228 GLY B O 1
ATOM 5003 N N . GLN B 2 229 ? 81.891 36.189 114.413 1.00 66.68 229 GLN B N 1
ATOM 5004 C CA . GLN B 2 229 ? 83.036 35.292 114.493 1.00 69.09 229 GLN B CA 1
ATOM 5005 C C . GLN B 2 229 ? 83.425 34.713 113.140 1.00 69.00 229 GLN B C 1
ATOM 5006 O O . GLN B 2 229 ? 84.441 34.016 113.051 1.00 72.79 229 GLN B O 1
ATOM 5008 N N . GLN B 2 230 ? 82.651 34.991 112.095 1.00 64.06 230 GLN B N 1
ATOM 5009 C CA . GLN B 2 230 ? 82.863 34.405 110.779 1.00 61.65 230 GLN B CA 1
ATOM 5010 C C . GLN B 2 230 ? 83.753 35.310 109.936 1.00 60.43 230 GLN B C 1
ATOM 5011 O O . GLN B 2 230 ? 83.487 36.510 109.810 1.00 60.67 230 GLN B O 1
ATOM 5017 N N . ARG B 2 231 ? 84.807 34.733 109.364 1.00 59.01 231 ARG B N 1
ATOM 5018 C CA . ARG B 2 231 ? 85.684 35.462 108.458 1.00 59.99 231 ARG B CA 1
ATOM 5019 C C . ARG B 2 231 ? 85.154 35.371 107.034 1.00 54.64 231 ARG B C 1
ATOM 5020 O O . ARG B 2 231 ? 84.726 34.305 106.583 1.00 52.19 231 ARG B O 1
ATOM 5028 N N . ILE B 2 232 ? 85.179 36.500 106.333 1.00 53.16 232 ILE B N 1
ATOM 5029 C CA . ILE B 2 232 ? 84.745 36.568 104.945 1.00 52.97 232 ILE B CA 1
ATOM 5030 C C . ILE B 2 232 ? 85.917 36.890 104.018 1.00 52.49 232 ILE B C 1
ATOM 5031 O O . ILE B 2 232 ? 85.710 37.312 102.882 1.00 50.85 232 ILE B O 1
ATOM 5036 N N . ASP B 2 233 ? 87.148 36.682 104.501 1.00 55.88 233 ASP B N 1
ATOM 5037 C CA . ASP B 2 233 ? 88.348 37.001 103.730 1.00 60.28 233 ASP B CA 1
ATOM 5038 C C . ASP B 2 233 ? 88.288 36.421 102.324 1.00 60.80 233 ASP B C 1
ATOM 5039 O O . ASP B 2 233 ? 88.599 37.103 101.342 1.00 62.24 233 ASP B O 1
ATOM 5044 N N . ASN B 2 234 ? 87.888 35.156 102.210 1.00 60.69 234 ASN B N 1
ATOM 5045 C CA . ASN B 2 234 ? 87.995 34.408 100.965 1.00 62.67 234 ASN B CA 1
ATOM 5046 C C . ASN B 2 234 ? 86.645 34.226 100.276 1.00 60.93 234 ASN B C 1
ATOM 5047 O O . ASN B 2 234 ? 86.445 33.256 99.541 1.00 61.87 234 ASN B O 1
ATOM 5052 N N . PHE B 2 235 ? 85.713 35.157 100.493 1.00 58.69 235 PHE B N 1
ATOM 5053 C CA . PHE B 2 235 ? 84.409 35.051 99.844 1.00 56.13 235 PHE B CA 1
ATOM 5054 C C . PHE B 2 235 ? 84.514 35.280 98.341 1.00 55.06 235 PHE B C 1
ATOM 5055 O O . PHE B 2 235 ? 83.898 34.551 97.554 1.00 55.37 235 PHE B O 1
ATOM 5063 N N . MET B 2 236 ? 85.283 36.287 97.919 1.00 53.90 236 MET B N 1
ATOM 5064 C CA . MET B 2 236 ? 85.410 36.559 96.492 1.00 53.87 236 MET B CA 1
ATOM 5065 C C . MET B 2 236 ? 86.254 35.514 95.775 1.00 56.31 236 MET B C 1
ATOM 5066 O O . MET B 2 236 ? 86.151 35.393 94.550 1.00 58.05 236 MET B O 1
ATOM 5071 N N . GLU B 2 237 ? 87.091 34.766 96.503 1.00 56.09 237 GLU B N 1
ATOM 5072 C CA . GLU B 2 237 ? 87.763 33.620 95.899 1.00 57.75 237 GLU B CA 1
ATOM 5073 C C . GLU B 2 237 ? 86.749 32.641 95.327 1.00 56.80 237 GLU B C 1
ATOM 5074 O O . GLU B 2 237 ? 86.983 32.029 94.278 1.00 55.91 237 GLU B O 1
ATOM 5080 N N . MET B 2 238 ? 85.607 32.494 95.998 1.00 56.17 238 MET B N 1
ATOM 5081 C CA . MET B 2 238 ? 84.569 31.582 95.540 1.00 55.65 238 MET B CA 1
ATOM 5082 C C . MET B 2 238 ? 83.756 32.166 94.392 1.00 52.31 238 MET B C 1
ATOM 5083 O O . MET B 2 238 ? 83.289 31.416 93.528 1.00 52.86 238 MET B O 1
ATOM 5088 N N . LEU B 2 239 ? 83.571 33.487 94.365 1.00 49.89 239 LEU B N 1
ATOM 5089 C CA . LEU B 2 239 ? 82.806 34.108 93.292 1.00 50.27 239 LEU B CA 1
ATOM 5090 C C . LEU B 2 239 ? 83.635 34.331 92.034 1.00 51.54 239 LEU B C 1
ATOM 5091 O O . LEU B 2 239 ? 83.061 34.479 90.950 1.00 52.06 239 LEU B O 1
ATOM 5096 N N . ALA B 2 240 ? 84.960 34.359 92.152 1.00 51.76 240 ALA B N 1
ATOM 5097 C CA . ALA B 2 240 ? 85.846 34.464 91.002 1.00 52.80 240 ALA B CA 1
ATOM 5098 C C . ALA B 2 240 ? 86.184 33.106 90.399 1.00 56.07 240 ALA B C 1
ATOM 5099 O O . ALA B 2 240 ? 87.063 33.025 89.536 1.00 55.52 240 ALA B O 1
ATOM 5101 N N . SER B 2 241 ? 85.508 32.046 90.834 1.00 58.06 241 SER B N 1
ATOM 5102 C CA . SER B 2 241 ? 85.807 30.711 90.338 1.00 61.97 241 SER B CA 1
ATOM 5103 C C . SER B 2 241 ? 85.267 30.528 88.925 1.00 64.02 241 SER B C 1
ATOM 5104 O O . SER B 2 241 ? 84.199 31.041 88.577 1.00 63.41 241 SER B O 1
ATOM 5107 N N . ASN B 2 242 ? 86.016 29.791 88.108 1.00 65.85 242 ASN B N 1
ATOM 5108 C CA . ASN B 2 242 ? 85.591 29.476 86.750 1.00 66.21 242 ASN B CA 1
ATOM 5109 C C . ASN B 2 242 ? 84.634 28.293 86.689 1.00 64.21 242 ASN B C 1
ATOM 5110 O O . ASN B 2 242 ? 84.269 27.869 85.587 1.00 64.51 242 ASN B O 1
ATOM 5115 N N . GLN B 2 243 ? 84.221 27.757 87.834 1.00 62.63 243 GLN B N 1
ATOM 5116 C CA . GLN B 2 243 ? 83.274 26.652 87.911 1.00 60.82 243 GLN B CA 1
ATOM 5117 C C . GLN B 2 243 ? 81.937 27.199 88.390 1.00 58.12 243 GLN B C 1
ATOM 5118 O O . GLN B 2 243 ? 81.847 27.732 89.502 1.00 59.28 243 GLN B O 1
ATOM 5124 N N . ARG B 2 244 ? 80.901 27.066 87.556 1.00 54.76 244 ARG B N 1
ATOM 5125 C CA . ARG B 2 244 ? 79.611 27.658 87.897 1.00 52.44 244 ARG B CA 1
ATOM 5126 C C . ARG B 2 244 ? 78.994 27.008 89.129 1.00 51.22 244 ARG B C 1
ATOM 5127 O O . ARG B 2 244 ? 78.299 27.681 89.900 1.00 52.42 244 ARG B O 1
ATOM 5135 N N . GLN B 2 245 ? 79.239 25.712 89.341 1.00 49.05 245 GLN B N 1
ATOM 5136 C CA . GLN B 2 245 ? 78.738 25.059 90.547 1.00 48.91 245 GLN B CA 1
ATOM 5137 C C . GLN B 2 245 ? 79.371 25.658 91.794 1.00 49.08 245 GLN B C 1
ATOM 5138 O O . GLN B 2 245 ? 78.718 25.775 92.837 1.00 48.54 245 GLN B O 1
ATOM 5144 N N . ASP B 2 246 ? 80.646 26.045 91.704 1.00 50.76 246 ASP B N 1
ATOM 5145 C CA . ASP B 2 246 ? 81.313 26.673 92.838 1.00 53.44 246 ASP B CA 1
ATOM 5146 C C . ASP B 2 246 ? 80.690 28.026 93.161 1.00 51.17 246 ASP B C 1
ATOM 5147 O O . ASP B 2 246 ? 80.449 28.344 94.332 1.00 49.70 246 ASP B O 1
ATOM 5152 N N . VAL B 2 247 ? 80.416 28.833 92.132 1.00 49.91 247 VAL B N 1
ATOM 5153 C CA . VAL B 2 247 ? 79.798 30.138 92.350 1.00 48.85 247 VAL B CA 1
ATOM 5154 C C . VAL B 2 247 ? 78.397 29.975 92.926 1.00 50.30 247 VAL B C 1
ATOM 5155 O O . VAL B 2 247 ? 77.987 30.720 93.825 1.00 51.21 247 VAL B O 1
ATOM 5159 N N . ARG B 2 248 ? 77.645 28.994 92.424 1.00 49.60 248 ARG B N 1
ATOM 5160 C CA . ARG B 2 248 ? 76.276 28.791 92.887 1.00 50.49 248 ARG B CA 1
ATOM 5161 C C . ARG B 2 248 ? 76.243 28.344 94.344 1.00 53.22 248 ARG B C 1
ATOM 5162 O O . ARG B 2 248 ? 75.521 28.921 95.165 1.00 53.08 248 ARG B O 1
ATOM 5170 N N . ASP B 2 249 ? 77.022 27.315 94.684 1.00 54.49 249 ASP B N 1
ATOM 5171 C CA . ASP B 2 249 ? 76.943 26.744 96.024 1.00 55.81 249 ASP B CA 1
ATOM 5172 C C . ASP B 2 249 ? 77.513 27.682 97.080 1.00 53.18 249 ASP B C 1
ATOM 5173 O O . ASP B 2 249 ? 77.014 27.710 98.210 1.00 52.38 249 ASP B O 1
ATOM 5178 N N . SER B 2 250 ? 78.546 28.456 96.738 1.00 52.66 250 SER B N 1
ATOM 5179 C CA . SER B 2 250 ? 79.084 29.425 97.689 1.00 53.66 250 SER B CA 1
ATOM 5180 C C . SER B 2 250 ? 78.058 30.502 98.014 1.00 53.08 250 SER B C 1
ATOM 5181 O O . SER B 2 250 ? 77.957 30.949 99.163 1.00 53.47 250 SER B O 1
ATOM 5184 N N . LEU B 2 251 ? 77.287 30.933 97.013 1.00 52.10 251 LEU B N 1
ATOM 5185 C CA . LEU B 2 251 ? 76.223 31.899 97.263 1.00 52.62 251 LEU B CA 1
ATOM 5186 C C . LEU B 2 251 ? 75.094 31.292 98.087 1.00 51.17 251 LEU B C 1
ATOM 5187 O O . LEU B 2 251 ? 74.484 31.987 98.907 1.00 47.36 251 LEU B O 1
ATOM 5192 N N . ARG B 2 252 ? 74.812 30.002 97.894 1.00 53.43 252 ARG B N 1
ATOM 5193 C CA . ARG B 2 252 ? 73.656 29.386 98.541 1.00 56.87 252 ARG B CA 1
ATOM 5194 C C . ARG B 2 252 ? 73.875 29.209 100.038 1.00 56.54 252 ARG B C 1
ATOM 5195 O O . ARG B 2 252 ? 73.002 29.546 100.845 1.00 58.60 252 ARG B O 1
ATOM 5203 N N . GLY B 2 253 ? 75.025 28.662 100.428 1.00 56.32 253 GLY B N 1
ATOM 5204 C CA . GLY B 2 253 ? 75.259 28.287 101.807 1.00 60.01 253 GLY B CA 1
ATOM 5205 C C . GLY B 2 253 ? 76.259 29.114 102.580 1.00 62.41 253 GLY B C 1
ATOM 5206 O O . GLY B 2 253 ? 76.648 28.708 103.683 1.00 65.81 253 GLY B O 1
ATOM 5207 N N . ASP B 2 254 ? 76.690 30.263 102.063 1.00 61.04 254 ASP B N 1
ATOM 5208 C CA . ASP B 2 254 ? 77.714 31.034 102.755 1.00 59.25 254 ASP B CA 1
ATOM 5209 C C . ASP B 2 254 ? 77.523 32.536 102.581 1.00 55.94 254 ASP B C 1
ATOM 5210 O O . ASP B 2 254 ? 77.228 33.248 103.547 1.00 55.42 254 ASP B O 1
ATOM 5215 N N . ILE B 2 255 ? 77.685 33.021 101.350 1.00 53.06 255 ILE B N 1
ATOM 5216 C CA . ILE B 2 255 ? 77.821 34.457 101.124 1.00 48.80 255 ILE B C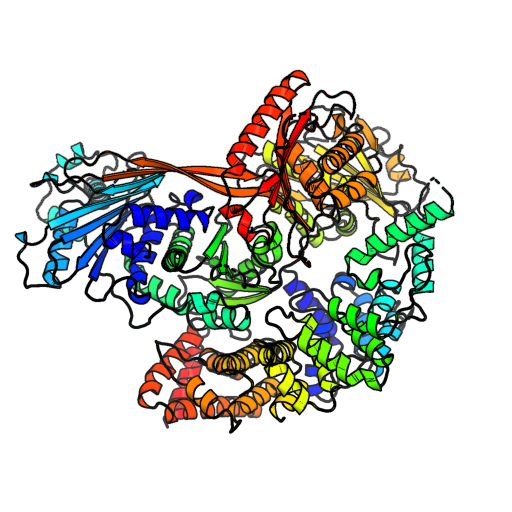A 1
ATOM 5217 C C . ILE B 2 255 ? 76.499 35.176 101.372 1.00 45.77 255 ILE B C 1
ATOM 5218 O O . ILE B 2 255 ? 76.448 36.180 102.092 1.00 43.34 255 ILE B O 1
ATOM 5223 N N . LEU B 2 256 ? 75.411 34.677 100.782 1.00 44.27 256 LEU B N 1
ATOM 5224 C CA . LEU B 2 256 ? 74.125 35.348 100.944 1.00 44.22 256 LEU B CA 1
ATOM 5225 C C . LEU B 2 256 ? 73.622 35.265 102.379 1.00 45.13 256 LEU B C 1
ATOM 5226 O O . LEU B 2 256 ? 72.967 36.199 102.857 1.00 44.22 256 LEU B O 1
ATOM 5231 N N . GLU B 2 257 ? 73.917 34.168 103.080 1.00 45.65 257 GLU B N 1
ATOM 5232 C CA . GLU B 2 257 ? 73.556 34.081 104.491 1.00 45.65 257 GLU B CA 1
ATOM 5233 C C . GLU B 2 257 ? 74.275 35.148 105.307 1.00 42.59 257 GLU B C 1
ATOM 5234 O O . GLU B 2 257 ? 73.677 35.771 106.192 1.00 42.83 257 GLU B O 1
ATOM 5240 N N . TYR B 2 258 ? 75.559 35.379 105.019 1.00 40.15 258 TYR B N 1
ATOM 5241 C CA . TYR B 2 258 ? 76.299 36.407 105.741 1.00 40.53 258 TYR B CA 1
ATOM 5242 C C . TYR B 2 258 ? 75.722 37.792 105.484 1.00 41.67 258 TYR B C 1
ATOM 5243 O O . TYR B 2 258 ? 75.565 38.590 106.418 1.00 43.48 258 TYR B O 1
ATOM 5252 N N . VAL B 2 259 ? 75.409 38.100 104.224 1.00 40.28 259 VAL B N 1
ATOM 5253 C CA . VAL B 2 259 ? 74.925 39.435 103.881 1.00 41.41 259 VAL B CA 1
ATOM 5254 C C . VAL B 2 259 ? 73.585 39.710 104.553 1.00 42.62 259 VAL B C 1
ATOM 5255 O O . VAL B 2 259 ? 73.365 40.793 105.109 1.00 42.50 259 VAL B O 1
ATOM 5259 N N . THR B 2 260 ? 72.674 38.736 104.520 1.00 44.32 260 THR B N 1
ATOM 5260 C CA . THR B 2 260 ? 71.367 38.933 105.140 1.00 47.46 260 THR B CA 1
ATOM 5261 C C . THR B 2 260 ? 71.480 39.013 106.659 1.00 48.05 260 THR B C 1
ATOM 5262 O O . THR B 2 260 ? 70.798 39.826 107.295 1.00 48.12 260 THR B O 1
ATOM 5266 N N . ASP B 2 261 ? 72.338 38.181 107.258 1.00 48.38 261 ASP B N 1
ATOM 5267 C CA . ASP B 2 261 ? 72.515 38.214 108.708 1.00 47.32 261 ASP B CA 1
ATOM 5268 C C . ASP B 2 261 ? 73.085 39.549 109.170 1.00 48.20 261 ASP B C 1
ATOM 5269 O O . ASP B 2 261 ? 72.642 40.100 110.185 1.00 50.64 261 ASP B O 1
ATOM 5274 N N . THR B 2 262 ? 74.072 40.080 108.445 1.00 46.13 262 THR B N 1
ATOM 5275 C CA . THR B 2 262 ? 74.677 41.349 108.837 1.00 45.22 262 THR B CA 1
ATOM 5276 C C . THR B 2 262 ? 73.681 42.496 108.711 1.00 47.39 262 THR B C 1
ATOM 5277 O O . THR B 2 262 ? 73.643 43.391 109.565 1.00 46.38 262 THR B O 1
ATOM 5281 N N . TYR B 2 263 ? 72.865 42.484 107.653 1.00 48.21 263 TYR B N 1
ATOM 5282 C CA . TYR B 2 263 ? 71.838 43.509 107.491 1.00 47.62 263 TYR B CA 1
ATOM 5283 C C . TYR B 2 263 ? 70.818 43.452 108.623 1.00 48.06 263 TYR B C 1
ATOM 5284 O O . TYR B 2 263 ? 70.385 44.492 109.132 1.00 47.82 263 TYR B O 1
ATOM 5293 N N . ASN B 2 264 ? 70.425 42.243 109.033 1.00 49.24 264 ASN B N 1
ATOM 5294 C CA . ASN B 2 264 ? 69.420 42.111 110.082 1.00 52.60 264 ASN B CA 1
ATOM 5295 C C . ASN B 2 264 ? 69.964 42.515 111.446 1.00 50.71 264 ASN B C 1
ATOM 5296 O O . ASN B 2 264 ? 69.216 43.050 112.272 1.00 50.28 264 ASN B O 1
ATOM 5301 N N . ASN B 2 265 ? 71.253 42.274 111.702 1.00 50.85 265 ASN B N 1
ATOM 5302 C CA . ASN B 2 265 ? 71.838 42.644 112.986 1.00 55.37 265 ASN B CA 1
ATOM 5303 C C . ASN B 2 265 ? 71.842 44.150 113.213 1.00 54.39 265 ASN B C 1
ATOM 5304 O O . ASN B 2 265 ? 71.959 44.592 114.361 1.00 55.14 265 ASN B O 1
ATOM 5309 N N . TYR B 2 266 ? 71.717 44.948 112.151 1.00 52.11 266 TYR B N 1
ATOM 5310 C CA . TYR B 2 266 ? 71.644 46.400 112.270 1.00 51.40 266 TYR B CA 1
ATOM 5311 C C . TYR B 2 266 ? 70.313 46.944 111.764 1.00 51.92 266 TYR B C 1
ATOM 5312 O O . TYR B 2 266 ? 70.219 48.126 111.420 1.00 50.76 266 TYR B O 1
ATOM 5321 N N . ARG B 2 267 ? 69.277 46.100 111.723 1.00 53.80 267 ARG B N 1
ATOM 5322 C CA . ARG B 2 267 ? 67.993 46.513 111.165 1.00 55.42 267 ARG B CA 1
ATOM 5323 C C . ARG B 2 267 ? 67.374 47.652 111.966 1.00 55.49 267 ARG B C 1
ATOM 5324 O O . ARG B 2 267 ? 66.719 48.535 111.397 1.00 55.05 267 ARG B O 1
ATOM 5332 N N . ALA B 2 268 ? 67.569 47.650 113.286 1.00 57.03 268 ALA B N 1
ATOM 5333 C CA . ALA B 2 268 ? 66.983 48.690 114.127 1.00 55.78 268 ALA B CA 1
ATOM 5334 C C . ALA B 2 268 ? 67.522 50.067 113.755 1.00 56.62 268 ALA B C 1
ATOM 5335 O O . ALA B 2 268 ? 66.752 51.007 113.526 1.00 55.96 268 ALA B O 1
ATOM 5337 N N . GLN B 2 269 ? 68.849 50.199 113.674 1.00 57.11 269 GLN B N 1
ATOM 5338 C CA . GLN B 2 269 ? 69.448 51.488 113.339 1.00 58.62 269 GLN B CA 1
ATOM 5339 C C . GLN B 2 269 ? 69.051 51.948 111.943 1.00 62.26 269 GLN B C 1
ATOM 5340 O O . GLN B 2 269 ? 69.022 53.154 111.674 1.00 64.04 269 GLN B O 1
ATOM 5346 N N . ILE B 2 270 ? 68.742 51.010 111.047 1.00 62.88 270 ILE B N 1
ATOM 5347 C CA . ILE B 2 270 ? 68.393 51.374 109.679 1.00 64.24 270 ILE B CA 1
ATOM 5348 C C . ILE B 2 270 ? 66.945 51.842 109.591 1.00 66.93 270 ILE B C 1
ATOM 5349 O O . ILE B 2 270 ? 66.629 52.781 108.850 1.00 66.83 270 ILE B O 1
ATOM 5354 N N . GLU B 2 271 ? 66.046 51.213 110.347 1.00 67.72 271 GLU B N 1
ATOM 5355 C CA . GLU B 2 271 ? 64.621 51.494 110.239 1.00 69.20 271 GLU B CA 1
ATOM 5356 C C . GLU B 2 271 ? 64.127 52.541 111.229 1.00 70.42 271 GLU B C 1
ATOM 5357 O O . GLU B 2 271 ? 63.001 53.026 111.076 1.00 72.83 271 GLU B O 1
ATOM 5363 N N . ASN B 2 272 ? 64.927 52.906 112.225 1.00 69.37 272 ASN B N 1
ATOM 5364 C CA . ASN B 2 272 ? 64.482 53.827 113.259 1.00 70.28 272 ASN B CA 1
ATOM 5365 C C . ASN B 2 272 ? 64.672 55.277 112.830 1.00 69.71 272 ASN B C 1
ATOM 5366 O O . ASN B 2 272 ? 65.603 55.614 112.092 1.00 69.71 272 ASN B O 1
ATOM 5368 N N . ASN B 2 273 ? 63.760 56.132 113.298 1.00 68.16 273 ASN B N 1
ATOM 5369 C CA . ASN B 2 273 ? 63.885 57.586 113.176 1.00 66.53 273 ASN B CA 1
ATOM 5370 C C . ASN B 2 273 ? 63.970 58.031 111.718 1.00 64.30 273 ASN B C 1
ATOM 5371 O O . ASN B 2 273 ? 64.720 58.946 111.371 1.00 63.15 273 ASN B O 1
ATOM 5376 N N . ILE B 2 274 ? 63.191 57.381 110.858 1.00 63.48 274 ILE B N 1
ATOM 5377 C CA . ILE B 2 274 ? 63.105 57.760 109.453 1.00 62.16 274 ILE B CA 1
ATOM 5378 C C . ILE B 2 274 ? 61.810 57.194 108.892 1.00 62.64 274 ILE B C 1
ATOM 5379 O O . ILE B 2 274 ? 61.392 56.088 109.248 1.00 63.58 274 ILE B O 1
ATOM 5384 N N . GLU B 2 275 ? 61.163 57.972 108.028 1.00 63.71 275 GLU B N 1
ATOM 5385 C CA . GLU B 2 275 ? 59.973 57.530 107.320 1.00 65.90 275 GLU B CA 1
ATOM 5386 C C . GLU B 2 275 ? 60.182 57.703 105.824 1.00 62.19 275 GLU B C 1
ATOM 5387 O O . GLU B 2 275 ? 60.848 58.640 105.376 1.00 59.25 275 GLU B O 1
ATOM 5393 N N . GLY B 2 276 ? 59.610 56.780 105.055 1.00 61.98 276 GLY B N 1
ATOM 5394 C CA . GLY B 2 276 ? 59.735 56.832 103.612 1.00 60.53 276 GLY B CA 1
ATOM 5395 C C . GLY B 2 276 ? 61.114 56.502 103.089 1.00 60.45 276 GLY B C 1
ATOM 5396 O O . GLY B 2 276 ? 61.477 56.952 101.997 1.00 60.44 276 GLY B O 1
ATOM 5397 N N . ARG B 2 277 ? 61.898 55.731 103.840 1.00 60.22 277 ARG B N 1
ATOM 5398 C CA . ARG B 2 277 ? 63.217 55.330 103.372 1.00 58.82 277 ARG B CA 1
ATOM 5399 C C . ARG B 2 277 ? 63.098 54.484 102.110 1.00 56.46 277 ARG B C 1
ATOM 5400 O O . ARG B 2 277 ? 62.207 53.640 101.988 1.00 56.60 277 ARG B O 1
ATOM 5408 N N . SER B 2 278 ? 63.997 54.726 101.160 1.00 54.53 278 SER B N 1
ATOM 5409 C CA . SER B 2 278 ? 64.021 53.962 99.914 1.00 54.66 278 SER B CA 1
ATOM 5410 C C . SER B 2 278 ? 64.661 52.612 100.202 1.00 54.70 278 SER B C 1
ATOM 5411 O O . SER B 2 278 ? 65.878 52.443 100.115 1.00 54.11 278 SER B O 1
ATOM 5414 N N . GLN B 2 279 ? 63.821 51.636 100.561 1.00 54.27 279 GLN B N 1
ATOM 5415 C CA . GLN B 2 279 ? 64.321 50.293 100.835 1.00 53.26 279 GLN B CA 1
ATOM 5416 C C . GLN B 2 279 ? 65.041 49.710 99.628 1.00 49.60 279 GLN B C 1
ATOM 5417 O O . GLN B 2 279 ? 65.964 48.904 99.785 1.00 48.43 279 GLN B O 1
ATOM 5423 N N . LYS B 2 280 ? 64.639 50.110 98.422 1.00 48.08 280 LYS B N 1
ATOM 5424 C CA . LYS B 2 280 ? 65.320 49.658 97.216 1.00 47.99 280 LYS B CA 1
ATOM 5425 C C . LYS B 2 280 ? 66.760 50.156 97.181 1.00 48.34 280 LYS B C 1
ATOM 5426 O O . LYS B 2 280 ? 67.708 49.363 97.181 1.00 48.87 280 LYS B O 1
ATOM 5432 N N . PHE B 2 281 ? 66.945 51.478 97.167 1.00 46.78 281 PHE B N 1
ATOM 5433 C CA . PHE B 2 281 ? 68.288 52.034 97.055 1.00 44.42 281 PHE B CA 1
ATOM 5434 C C . PHE B 2 281 ? 69.136 51.782 98.297 1.00 43.96 281 PHE B C 1
ATOM 5435 O O . PHE B 2 281 ? 70.367 51.791 98.199 1.00 47.09 281 PHE B O 1
ATOM 5443 N N . GLU B 2 282 ? 68.517 51.549 99.454 1.00 40.96 282 GLU B N 1
ATOM 5444 C CA . GLU B 2 282 ? 69.298 51.197 100.634 1.00 46.14 282 GLU B CA 1
ATOM 5445 C C . GLU B 2 282 ? 69.715 49.731 100.619 1.00 48.21 282 GLU B C 1
ATOM 5446 O O . GLU B 2 282 ? 70.793 49.396 101.122 1.00 49.51 282 GLU B O 1
ATOM 5452 N N . SER B 2 283 ? 68.889 48.852 100.045 1.00 46.87 283 SER B N 1
ATOM 5453 C CA . SER B 2 283 ? 69.288 47.456 99.886 1.00 46.50 283 SER B CA 1
ATOM 5454 C C . SER B 2 283 ? 70.494 47.339 98.963 1.00 46.61 283 SER B C 1
ATOM 5455 O O . SER B 2 283 ? 71.465 46.640 99.273 1.00 47.15 283 SER B O 1
ATOM 5458 N N . HIS B 2 284 ? 70.446 48.027 97.819 1.00 45.16 284 HIS B N 1
ATOM 5459 C CA . HIS B 2 284 ? 71.540 47.956 96.856 1.00 43.77 284 HIS B CA 1
ATOM 5460 C C . HIS B 2 284 ? 72.812 48.584 97.410 1.00 41.37 284 HIS B C 1
ATOM 5461 O O . HIS B 2 284 ? 73.916 48.076 97.173 1.00 40.05 284 HIS B O 1
ATOM 5468 N N . GLY B 2 285 ? 72.679 49.688 98.148 1.00 40.77 285 GLY B N 1
ATOM 5469 C CA . GLY B 2 285 ? 73.844 50.289 98.774 1.00 39.28 285 GLY B CA 1
ATOM 5470 C C . GLY B 2 285 ? 74.530 49.348 99.745 1.00 39.44 285 GLY B C 1
ATOM 5471 O O . GLY B 2 285 ? 75.759 49.244 99.761 1.00 40.53 285 GLY B O 1
ATOM 5472 N N . PHE B 2 286 ? 73.744 48.640 100.560 1.00 38.78 286 PHE B N 1
ATOM 5473 C CA . PHE B 2 286 ? 74.324 47.690 101.503 1.00 41.50 286 PHE B CA 1
ATOM 5474 C C . PHE B 2 286 ? 75.053 46.568 100.775 1.00 42.04 286 PHE B C 1
ATOM 5475 O O . PHE B 2 286 ? 76.148 46.162 101.182 1.00 42.83 286 PHE B O 1
ATOM 5483 N N . LEU B 2 287 ? 74.459 46.052 99.696 1.00 41.20 287 LEU B N 1
ATOM 5484 C CA . LEU B 2 287 ? 75.119 45.008 98.919 1.00 40.87 287 LEU B CA 1
ATOM 5485 C C . LEU B 2 287 ? 76.395 45.530 98.271 1.00 41.15 287 LEU B C 1
ATOM 5486 O O . LEU B 2 287 ? 77.431 44.854 98.289 1.00 41.07 287 LEU B O 1
ATOM 5491 N N . LEU B 2 288 ? 76.336 46.735 97.696 1.00 39.42 288 LEU B N 1
ATOM 5492 C CA . LEU B 2 288 ? 77.516 47.315 97.063 1.00 39.61 288 LEU B CA 1
ATOM 5493 C C . LEU B 2 288 ? 78.636 47.538 98.071 1.00 41.00 288 LEU B C 1
ATOM 5494 O O . LEU B 2 288 ? 79.807 47.270 97.776 1.00 42.18 288 LEU B O 1
ATOM 5499 N N . GLY B 2 289 ? 78.299 48.037 99.264 1.00 39.76 289 GLY B N 1
ATOM 5500 C CA . GLY B 2 289 ? 79.319 48.251 100.279 1.00 40.46 289 GLY B CA 1
ATOM 5501 C C . GLY B 2 289 ? 80.041 46.972 100.656 1.00 39.88 289 GLY B C 1
ATOM 5502 O O . GLY B 2 289 ? 81.245 46.980 100.924 1.00 39.41 289 GLY B O 1
ATOM 5503 N N . PHE B 2 290 ? 79.312 45.855 100.681 1.00 40.25 290 PHE B N 1
ATOM 5504 C CA . PHE B 2 290 ? 79.931 44.556 100.917 1.00 39.75 290 PHE B CA 1
ATOM 5505 C C . PHE B 2 290 ? 80.937 44.223 99.820 1.00 39.50 290 PHE B C 1
ATOM 5506 O O . PHE B 2 290 ? 82.053 43.770 100.099 1.00 38.86 290 PHE B O 1
ATOM 5514 N N . LEU B 2 291 ? 80.563 44.465 98.561 1.00 38.39 291 LEU B N 1
ATOM 5515 C CA . LEU B 2 291 ? 81.469 44.181 97.452 1.00 38.86 291 LEU B CA 1
ATOM 5516 C C . LEU B 2 291 ? 82.655 45.137 97.428 1.00 38.15 291 LEU B C 1
ATOM 5517 O O . LEU B 2 291 ? 83.762 44.737 97.050 1.00 39.29 291 LEU B O 1
ATOM 5522 N N . ALA B 2 292 ? 82.449 46.395 97.830 1.00 37.72 292 ALA B N 1
ATOM 5523 C CA . ALA B 2 292 ? 83.522 47.381 97.757 1.00 38.75 292 ALA B CA 1
ATOM 5524 C C . ALA B 2 292 ? 84.680 47.028 98.681 1.00 41.67 292 ALA B C 1
ATOM 5525 O O . ALA B 2 292 ? 85.824 47.422 98.419 1.00 42.17 292 ALA B O 1
ATOM 5527 N N . ASN B 2 293 ? 84.414 46.277 99.753 1.00 41.91 293 ASN B N 1
ATOM 5528 C CA . ASN B 2 293 ? 85.460 45.881 100.691 1.00 43.28 293 ASN B CA 1
ATOM 5529 C C . ASN B 2 293 ? 86.430 44.891 100.061 1.00 43.66 293 ASN B C 1
ATOM 5530 O O . ASN B 2 293 ? 87.418 44.501 100.693 1.00 43.05 293 ASN B O 1
ATOM 5535 N N . PHE B 2 294 ? 86.162 44.478 98.825 1.00 44.11 294 PHE B N 1
ATOM 5536 C CA . PHE B 2 294 ? 87.048 43.587 98.095 1.00 42.65 294 PHE B CA 1
ATOM 5537 C C . PHE B 2 294 ? 87.585 44.207 96.814 1.00 40.90 294 PHE B C 1
ATOM 5538 O O . PHE B 2 294 ? 88.357 43.550 96.103 1.00 39.56 294 PHE B O 1
ATOM 5546 N N . SER B 2 295 ? 87.212 45.454 96.507 1.00 40.21 295 SER B N 1
ATOM 5547 C CA . SER B 2 295 ? 87.548 46.064 95.224 1.00 40.85 295 SER B CA 1
ATOM 5548 C C . SER B 2 295 ? 89.042 46.309 95.052 1.00 39.36 295 SER B C 1
ATOM 5549 O O . SER B 2 295 ? 89.494 46.516 93.921 1.00 40.16 295 SER B O 1
ATOM 5552 N N . HIS B 2 296 ? 89.815 46.298 96.135 1.00 38.26 296 HIS B N 1
ATOM 5553 C CA . HIS B 2 296 ? 91.256 46.494 96.057 1.00 40.01 296 HIS B CA 1
ATOM 5554 C C . HIS B 2 296 ? 92.020 45.198 95.825 1.00 42.14 296 HIS B C 1
ATOM 5555 O O . HIS B 2 296 ? 93.224 45.246 95.550 1.00 42.97 296 HIS B O 1
ATOM 5562 N N . ARG B 2 297 ? 91.352 44.047 95.932 1.00 42.93 297 ARG B N 1
ATOM 5563 C CA . ARG B 2 297 ? 91.987 42.751 95.747 1.00 46.95 297 ARG B CA 1
ATOM 5564 C C . ARG B 2 297 ? 91.519 42.018 94.499 1.00 49.16 297 ARG B C 1
ATOM 5565 O O . ARG B 2 297 ? 92.170 41.051 94.092 1.00 49.94 297 ARG B O 1
ATOM 5573 N N . TYR B 2 298 ? 90.411 42.443 93.897 1.00 49.26 298 TYR B N 1
ATOM 5574 C CA . TYR B 2 298 ? 89.863 41.806 92.710 1.00 51.61 298 TYR B CA 1
ATOM 5575 C C . TYR B 2 298 ? 89.376 42.887 91.756 1.00 54.36 298 TYR B C 1
ATOM 5576 O O . TYR B 2 298 ? 89.227 44.055 92.128 1.00 56.22 298 TYR B O 1
ATOM 5585 N N . THR B 2 299 ? 89.131 42.491 90.511 1.00 54.75 299 THR B N 1
ATOM 5586 C CA . THR B 2 299 ? 88.515 43.364 89.514 1.00 55.07 299 THR B CA 1
ATOM 5587 C C . THR B 2 299 ? 87.034 43.000 89.461 1.00 52.87 299 THR B C 1
ATOM 5588 O O . THR B 2 299 ? 86.656 41.969 88.899 1.00 49.99 299 THR B O 1
ATOM 5592 N N . ILE B 2 300 ? 86.197 43.844 90.056 1.00 52.96 300 ILE B N 1
ATOM 5593 C CA . ILE B 2 300 ? 84.781 43.541 90.266 1.00 50.81 300 ILE B CA 1
ATOM 5594 C C . ILE B 2 300 ? 83.973 44.578 89.494 1.00 51.14 300 ILE B C 1
ATOM 5595 O O . ILE B 2 300 ? 83.592 45.621 90.033 1.00 54.29 300 ILE B O 1
ATOM 5600 N N . GLY B 2 301 ? 83.684 44.291 88.228 1.00 45.58 301 GLY B N 1
ATOM 5601 C CA . GLY B 2 301 ? 82.780 45.146 87.474 1.00 46.00 301 GLY B CA 1
ATOM 5602 C C . GLY B 2 301 ? 81.353 44.968 87.961 1.00 47.13 301 GLY B C 1
ATOM 5603 O O . GLY B 2 301 ? 80.870 43.840 88.108 1.00 48.73 301 GLY B O 1
ATOM 5604 N N . VAL B 2 302 ? 80.672 46.082 88.226 1.00 46.20 302 VAL B N 1
ATOM 5605 C CA . VAL B 2 302 ? 79.313 46.068 88.755 1.00 46.67 302 VAL B CA 1
ATOM 5606 C C . VAL B 2 302 ? 78.425 46.904 87.845 1.00 48.69 302 VAL B C 1
ATOM 5607 O O . VAL B 2 302 ? 78.740 48.064 87.558 1.00 50.68 302 VAL B O 1
ATOM 5611 N N . ASP B 2 303 ? 77.315 46.319 87.402 1.00 49.68 303 ASP B N 1
ATOM 5612 C CA . ASP B 2 303 ? 76.363 46.980 86.516 1.00 51.50 303 ASP B CA 1
ATOM 5613 C C . ASP B 2 303 ? 75.035 47.110 87.251 1.00 53.47 303 ASP B C 1
ATOM 5614 O O . ASP B 2 303 ? 74.338 46.111 87.463 1.00 54.41 303 ASP B O 1
ATOM 5619 N N . LEU B 2 304 ? 74.687 48.335 87.633 1.00 54.24 304 LEU B N 1
ATOM 5620 C CA . LEU B 2 304 ? 73.432 48.621 88.312 1.00 53.76 304 LEU B CA 1
ATOM 5621 C C . LEU B 2 304 ? 72.375 49.043 87.301 1.00 56.13 304 LEU B C 1
ATOM 5622 O O . LEU B 2 304 ? 72.675 49.738 86.325 1.00 57.89 304 LEU B O 1
ATOM 5627 N N . ASP B 2 305 ? 71.131 48.614 87.543 1.00 55.73 305 ASP B N 1
ATOM 5628 C CA . ASP B 2 305 ? 69.963 49.089 86.797 1.00 56.66 305 ASP B CA 1
ATOM 5629 C C . ASP B 2 305 ? 68.875 49.354 87.837 1.00 55.22 305 ASP B C 1
ATOM 5630 O O . ASP B 2 305 ? 68.012 48.514 88.101 1.00 55.16 305 ASP B O 1
ATOM 5635 N N . LEU B 2 306 ? 68.928 50.542 88.437 1.00 54.97 306 LEU B N 1
ATOM 5636 C CA . LEU B 2 306 ? 67.986 50.942 89.471 1.00 56.35 306 LEU B CA 1
ATOM 5637 C C . LEU B 2 306 ? 66.928 51.907 88.948 1.00 57.23 306 LEU B C 1
ATOM 5638 O O . LEU B 2 306 ? 66.295 52.614 89.740 1.00 56.51 306 LEU B O 1
ATOM 5643 N N . SER B 2 307 ? 66.727 51.947 87.627 1.00 57.67 307 SER B N 1
ATOM 5644 C CA . SER B 2 307 ? 65.658 52.733 87.035 1.00 58.36 307 SER B CA 1
ATOM 5645 C C . SER B 2 307 ? 64.307 52.274 87.586 1.00 59.36 307 SER B C 1
ATOM 5646 O O . SER B 2 307 ? 64.204 51.190 88.167 1.00 59.65 307 SER B O 1
ATOM 5649 N N . PRO B 2 308 ? 63.261 53.093 87.437 1.00 60.99 308 PRO B N 1
ATOM 5650 C CA . PRO B 2 308 ? 61.951 52.717 87.984 1.00 62.48 308 PRO B CA 1
ATOM 5651 C C . PRO B 2 308 ? 61.496 51.346 87.502 1.00 63.27 308 PRO B C 1
ATOM 5652 O O . PRO B 2 308 ? 61.678 50.982 86.337 1.00 61.71 308 PRO B O 1
ATOM 5656 N N . ARG B 2 309 ? 60.908 50.585 88.428 1.00 64.52 309 ARG B N 1
ATOM 5657 C CA . ARG B 2 309 ? 60.460 49.210 88.209 1.00 63.88 309 ARG B CA 1
ATOM 5658 C C . ARG B 2 309 ? 61.612 48.271 87.857 1.00 64.19 309 ARG B C 1
ATOM 5659 O O . ARG B 2 309 ? 61.398 47.234 87.220 1.00 67.14 309 ARG B O 1
ATOM 5661 N N . ASN B 2 310 ? 62.834 48.610 88.265 1.00 59.79 310 ASN B N 1
ATOM 5662 C CA . ASN B 2 310 ? 63.998 47.766 88.028 1.00 58.10 310 ASN B CA 1
ATOM 5663 C C . ASN B 2 310 ? 64.916 47.828 89.238 1.00 56.99 310 ASN B C 1
ATOM 5664 O O . ASN B 2 310 ? 65.292 48.918 89.678 1.00 58.01 310 ASN B O 1
ATOM 5669 N N . SER B 2 311 ? 65.280 46.659 89.764 1.00 53.59 311 SER B N 1
ATOM 5670 C CA . SER B 2 311 ? 66.117 46.554 90.954 1.00 50.09 311 SER B CA 1
ATOM 5671 C C . SER B 2 311 ? 67.180 45.477 90.725 1.00 49.28 311 SER B C 1
ATOM 5672 O O . SER B 2 311 ? 67.266 44.479 91.436 1.00 50.63 311 SER B O 1
ATOM 5675 N N . HIS B 2 312 ? 68.019 45.686 89.714 1.00 47.24 312 HIS B N 1
ATOM 5676 C CA . HIS B 2 312 ? 68.950 44.671 89.241 1.00 48.25 312 HIS B CA 1
ATOM 5677 C C . HIS B 2 312 ? 70.387 45.046 89.577 1.00 46.73 312 HIS B C 1
ATOM 5678 O O . HIS B 2 312 ? 70.784 46.208 89.450 1.00 46.50 312 HIS B O 1
ATOM 5685 N N . VAL B 2 313 ? 71.163 44.048 90.000 1.00 45.43 313 VAL B N 1
ATOM 5686 C CA . VAL B 2 313 ? 72.609 44.165 90.157 1.00 44.94 313 VAL B CA 1
ATOM 5687 C C . VAL B 2 313 ? 73.247 42.958 89.492 1.00 44.01 313 VAL B C 1
ATOM 5688 O O . VAL B 2 313 ? 72.948 41.814 89.857 1.00 49.35 313 VAL B O 1
ATOM 5692 N N . ALA B 2 314 ? 74.121 43.208 88.525 1.00 39.86 314 ALA B N 1
ATOM 5693 C CA . ALA B 2 314 ? 74.915 42.170 87.888 1.00 40.23 314 ALA B CA 1
ATOM 5694 C C . ALA B 2 314 ? 76.383 42.521 88.063 1.00 40.63 314 ALA B C 1
ATOM 5695 O O . ALA B 2 314 ? 76.777 43.673 87.847 1.00 40.85 314 ALA B O 1
ATOM 5697 N N . PHE B 2 315 ? 77.189 41.541 88.463 1.00 37.70 315 PHE B N 1
ATOM 5698 C CA . PHE B 2 315 ? 78.602 41.808 88.674 1.00 39.13 315 PHE B CA 1
ATOM 5699 C C . PHE B 2 315 ? 79.424 40.587 88.289 1.00 41.33 315 PHE B C 1
ATOM 5700 O O . PHE B 2 315 ? 78.903 39.482 88.113 1.00 40.18 315 PHE B O 1
ATOM 5708 N N . LEU B 2 316 ? 80.727 40.818 88.146 1.00 43.45 316 LEU B N 1
ATOM 5709 C CA . LEU B 2 316 ? 81.675 39.811 87.692 1.00 46.65 316 LEU B CA 1
ATOM 5710 C C . LEU B 2 316 ? 82.944 39.952 88.515 1.00 48.57 316 LEU B C 1
ATOM 5711 O O . LEU B 2 316 ? 83.534 41.036 88.567 1.00 48.56 316 LEU B O 1
ATOM 5716 N N . VAL B 2 317 ? 83.358 38.866 89.160 1.00 48.35 317 VAL B N 1
ATOM 5717 C CA . VAL B 2 317 ? 84.527 38.868 90.031 1.00 51.54 317 VAL B CA 1
ATOM 5718 C C . VAL B 2 317 ? 85.677 38.206 89.286 1.00 52.88 317 VAL B C 1
ATOM 5719 O O . VAL B 2 317 ? 85.608 37.019 88.946 1.00 53.65 317 VAL B O 1
ATOM 5723 N N . ARG B 2 318 ? 86.732 38.975 89.031 1.00 55.42 318 ARG B N 1
ATOM 5724 C CA . ARG B 2 318 ? 87.908 38.497 88.322 1.00 57.67 318 ARG B CA 1
ATOM 5725 C C . ARG B 2 318 ? 89.149 38.761 89.160 1.00 57.69 318 ARG B C 1
ATOM 5726 O O . ARG B 2 318 ? 89.223 39.751 89.892 1.00 57.17 318 ARG B O 1
ATOM 5734 N N . HIS B 2 319 ? 90.127 37.861 89.046 1.00 60.40 319 HIS B N 1
ATOM 5735 C CA . HIS B 2 319 ? 91.402 38.083 89.718 1.00 65.16 319 HIS B CA 1
ATOM 5736 C C . HIS B 2 319 ? 92.179 39.216 89.057 1.00 69.26 319 HIS B C 1
ATOM 5737 O O . HIS B 2 319 ? 92.727 40.084 89.746 1.00 71.61 319 HIS B O 1
ATOM 5744 N N . GLN B 2 320 ? 92.225 39.230 87.729 1.00 70.44 320 GLN B N 1
ATOM 5745 C CA . GLN B 2 320 ? 92.918 40.282 86.995 1.00 72.08 320 GLN B CA 1
ATOM 5746 C C . GLN B 2 320 ? 92.418 40.367 85.556 1.00 73.16 320 GLN B C 1
ATOM 5747 O O . GLN B 2 320 ? 91.289 40.788 85.303 1.00 73.50 320 GLN B O 1
ATOM 5749 N N . GLU B 2 322 ? 90.843 37.654 83.886 1.00 85.84 322 GLU B N 1
ATOM 5750 C CA . GLU B 2 322 ? 90.451 36.516 83.063 1.00 85.15 322 GLU B CA 1
ATOM 5751 C C . GLU B 2 322 ? 89.178 36.814 82.278 1.00 85.23 322 GLU B C 1
ATOM 5752 O O . GLU B 2 322 ? 88.558 37.864 82.456 1.00 84.26 322 GLU B O 1
ATOM 5754 N N . ARG B 2 323 ? 88.788 35.877 81.411 1.00 86.20 323 ARG B N 1
ATOM 5755 C CA . ARG B 2 323 ? 87.609 36.044 80.570 1.00 86.97 323 ARG B CA 1
ATOM 5756 C C . ARG B 2 323 ? 86.613 34.898 80.713 1.00 88.81 323 ARG B C 1
ATOM 5757 O O . ARG B 2 323 ? 85.680 34.803 79.909 1.00 88.24 323 ARG B O 1
ATOM 5765 N N . GLU B 2 324 ? 86.777 34.033 81.711 1.00 91.17 324 GLU B N 1
ATOM 5766 C CA . GLU B 2 324 ? 85.919 32.869 81.902 1.00 89.11 324 GLU B CA 1
ATOM 5767 C C . GLU B 2 324 ? 85.260 32.884 83.278 1.00 86.07 324 GLU B C 1
ATOM 5768 O O . GLU B 2 324 ? 85.051 31.837 83.895 1.00 90.07 324 GLU B O 1
ATOM 5770 N N . ASN B 2 325 ? 84.920 34.069 83.771 1.00 76.04 325 ASN B N 1
ATOM 5771 C CA . ASN B 2 325 ? 84.284 34.196 85.073 1.00 66.76 325 ASN B CA 1
ATOM 5772 C C . ASN B 2 325 ? 82.766 34.213 84.930 1.00 61.47 325 ASN B C 1
ATOM 5773 O O . ASN B 2 325 ? 82.221 34.625 83.903 1.00 61.61 325 ASN B O 1
ATOM 5778 N N . ILE B 2 326 ? 82.090 33.763 85.981 1.00 56.21 326 ILE B N 1
ATOM 5779 C CA . ILE B 2 326 ? 80.648 33.543 85.955 1.00 51.37 326 ILE B CA 1
ATOM 5780 C C . ILE B 2 326 ? 79.957 34.844 86.357 1.00 48.55 326 ILE B C 1
ATOM 5781 O O . ILE B 2 326 ? 80.201 35.339 87.469 1.00 48.55 326 ILE B O 1
ATOM 5786 N N . PRO B 2 327 ? 79.106 35.417 85.510 1.00 45.59 327 PRO B N 1
ATOM 5787 C CA . PRO B 2 327 ? 78.313 36.572 85.940 1.00 43.26 327 PRO B CA 1
ATOM 5788 C C . PRO B 2 327 ? 77.310 36.184 87.013 1.00 43.31 327 PRO B C 1
ATOM 5789 O O . PRO B 2 327 ? 76.792 35.064 87.044 1.00 43.59 327 PRO B O 1
ATOM 5793 N N . ILE B 2 328 ? 77.041 37.132 87.906 1.00 41.41 328 ILE B N 1
ATOM 5794 C CA . ILE B 2 328 ? 76.080 36.958 88.987 1.00 39.71 328 ILE B CA 1
ATOM 5795 C C . ILE B 2 328 ? 75.038 38.057 88.855 1.00 39.29 328 ILE B C 1
ATOM 5796 O O . ILE B 2 328 ? 75.379 39.246 88.876 1.00 42.03 328 ILE B O 1
ATOM 5801 N N . VAL B 2 329 ? 73.777 37.664 88.714 1.00 36.68 329 VAL B N 1
ATOM 5802 C CA . VAL B 2 329 ? 72.674 38.596 88.513 1.00 38.27 329 VAL B CA 1
ATOM 5803 C C . VAL B 2 329 ? 71.757 38.506 89.722 1.00 39.65 329 VAL B C 1
ATOM 5804 O O . VAL B 2 329 ? 71.160 37.453 89.979 1.00 41.93 329 VAL B O 1
ATOM 5808 N N . ILE B 2 330 ? 71.646 39.606 90.462 1.00 38.50 330 ILE B N 1
ATOM 5809 C CA . ILE B 2 330 ? 70.839 39.667 91.673 1.00 39.38 330 ILE B CA 1
ATOM 5810 C C . ILE B 2 330 ? 69.695 40.644 91.454 1.00 40.08 330 ILE B C 1
ATOM 5811 O O . ILE B 2 330 ? 69.893 41.737 90.912 1.00 38.79 330 ILE B O 1
ATOM 5816 N N . ASN B 2 331 ? 68.497 40.244 91.872 1.00 40.36 331 ASN B N 1
ATOM 5817 C CA . ASN B 2 331 ? 67.332 41.119 91.893 1.00 41.55 331 ASN B CA 1
ATOM 5818 C C . ASN B 2 331 ? 66.936 41.348 93.345 1.00 43.00 331 ASN B C 1
ATOM 5819 O O . ASN B 2 331 ? 66.543 40.404 94.042 1.00 44.74 331 ASN B O 1
ATOM 5824 N N . LEU B 2 332 ? 67.049 42.593 93.799 1.00 42.14 332 LEU B N 1
ATOM 5825 C CA . LEU B 2 332 ? 66.738 42.955 95.179 1.00 45.94 332 LEU B CA 1
ATOM 5826 C C . LEU B 2 332 ? 65.283 43.402 95.260 1.00 48.01 332 LEU B C 1
ATOM 5827 O O . LEU B 2 332 ? 64.938 44.503 94.820 1.00 47.83 332 LEU B O 1
ATOM 5832 N N . ALA B 2 333 ? 64.434 42.551 95.822 1.00 49.88 333 ALA B N 1
ATOM 5833 C CA . ALA B 2 333 ? 63.029 42.864 96.021 1.00 53.16 333 ALA B CA 1
ATOM 5834 C C . ALA B 2 333 ? 62.803 43.365 97.442 1.00 58.33 333 ALA B C 1
ATOM 5835 O O . ALA B 2 333 ? 63.509 42.979 98.378 1.00 59.50 333 ALA B O 1
ATOM 5837 N N . THR B 2 334 ? 61.804 44.235 97.596 1.00 62.07 334 THR B N 1
ATOM 5838 C CA . THR B 2 334 ? 61.488 44.811 98.894 1.00 66.51 334 THR B CA 1
ATOM 5839 C C . THR B 2 334 ? 60.160 44.341 99.469 1.00 71.88 334 THR B C 1
ATOM 5840 O O . THR B 2 334 ? 59.933 44.516 100.670 1.00 72.14 334 THR B O 1
ATOM 5844 N N . ARG B 2 335 ? 59.290 43.743 98.656 1.00 75.67 335 ARG B N 1
ATOM 5845 C CA . ARG B 2 335 ? 57.977 43.317 99.124 1.00 80.01 335 ARG B CA 1
ATOM 5846 C C . ARG B 2 335 ? 57.482 42.110 98.336 1.00 80.27 335 ARG B C 1
ATOM 5847 O O . ARG B 2 335 ? 56.443 41.529 98.669 1.00 81.00 335 ARG B O 1
ATOM 5855 N N . ALA B 2 336 ? 58.234 41.713 97.278 1.00 78.76 336 ALA B N 1
ATOM 5856 C CA . ALA B 2 336 ? 57.906 40.541 96.481 1.00 78.52 336 ALA B CA 1
ATOM 5857 C C . ALA B 2 336 ? 58.496 39.283 97.112 1.00 78.66 336 ALA B C 1
ATOM 5858 O O . ALA B 2 336 ? 59.580 39.327 97.702 1.00 78.18 336 ALA B O 1
ATOM 5860 N N . PRO B 2 337 ? 57.802 38.153 97.004 1.00 79.49 337 PRO B N 1
ATOM 5861 C CA . PRO B 2 337 ? 58.306 36.903 97.591 1.00 80.03 337 PRO B CA 1
ATOM 5862 C C . PRO B 2 337 ? 59.587 36.456 96.906 1.00 81.96 337 PRO B C 1
ATOM 5863 O O . PRO B 2 337 ? 59.930 36.965 95.828 1.00 80.69 337 PRO B O 1
ATOM 5867 N N . PRO B 2 338 ? 60.326 35.510 97.500 1.00 84.17 338 PRO B N 1
ATOM 5868 C CA . PRO B 2 338 ? 61.650 35.172 96.943 1.00 84.43 338 PRO B CA 1
ATOM 5869 C C . PRO B 2 338 ? 61.604 34.602 95.536 1.00 81.54 338 PRO B C 1
ATOM 5870 O O . PRO B 2 338 ? 62.483 34.913 94.723 1.00 80.94 338 PRO B O 1
ATOM 5874 N N . TYR B 2 339 ? 60.607 33.772 95.221 1.00 76.77 339 TYR B N 1
ATOM 5875 C CA . TYR B 2 339 ? 60.560 33.164 93.895 1.00 74.03 339 TYR B CA 1
ATOM 5876 C C . TYR B 2 339 ? 60.245 34.192 92.814 1.00 68.87 339 TYR B C 1
ATOM 5877 O O . TYR B 2 339 ? 60.699 34.045 91.673 1.00 66.75 339 TYR B O 1
ATOM 5886 N N . ILE B 2 340 ? 59.475 35.231 93.146 1.00 65.49 340 ILE B N 1
ATOM 5887 C CA . ILE B 2 340 ? 59.201 36.289 92.177 1.00 61.35 340 ILE B CA 1
ATOM 5888 C C . ILE B 2 340 ? 60.476 37.062 91.864 1.00 57.71 340 ILE B C 1
ATOM 5889 O O . ILE B 2 340 ? 60.779 37.347 90.700 1.00 57.24 340 ILE B O 1
ATOM 5894 N N . ALA B 2 341 ? 61.244 37.409 92.901 1.00 55.05 341 ALA B N 1
ATOM 5895 C CA . ALA B 2 341 ? 62.497 38.124 92.687 1.00 52.01 341 ALA B CA 1
ATOM 5896 C C . ALA B 2 341 ? 63.491 37.289 91.891 1.00 49.25 341 ALA B C 1
ATOM 5897 O O . ALA B 2 341 ? 64.269 37.837 91.100 1.00 48.05 341 ALA B O 1
ATOM 5899 N N . LEU B 2 342 ? 63.482 35.969 92.084 1.00 48.15 342 LEU B N 1
ATOM 5900 C CA . LEU B 2 342 ? 64.384 35.106 91.328 1.00 49.03 342 LEU B CA 1
ATOM 5901 C C . LEU B 2 342 ? 64.017 35.083 89.849 1.00 47.89 342 LEU B C 1
ATOM 5902 O O . LEU B 2 342 ? 64.902 35.095 88.985 1.00 46.46 342 LEU B O 1
ATOM 5907 N N . ASN B 2 343 ? 62.718 35.054 89.538 1.00 48.12 343 ASN B N 1
ATOM 5908 C CA . ASN B 2 343 ? 62.294 35.069 88.141 1.00 50.24 343 ASN B CA 1
ATOM 5909 C C . ASN B 2 343 ? 62.711 36.361 87.451 1.00 49.30 343 ASN B C 1
ATOM 5910 O O . ASN B 2 343 ? 63.128 36.344 86.287 1.00 49.29 343 ASN B O 1
ATOM 5915 N N . ARG B 2 344 ? 62.606 37.493 88.152 1.00 48.37 344 ARG B N 1
ATOM 5916 C CA . ARG B 2 344 ? 63.074 38.753 87.585 1.00 47.74 344 ARG B CA 1
ATOM 5917 C C . ARG B 2 344 ? 64.578 38.723 87.353 1.00 45.60 344 ARG B C 1
ATOM 5918 O O . ARG B 2 344 ? 65.074 39.286 86.371 1.00 45.79 344 ARG B O 1
ATOM 5926 N N . ALA B 2 345 ? 65.322 38.073 88.252 1.00 43.70 345 ALA B N 1
ATOM 5927 C CA . ALA B 2 345 ? 66.750 37.889 88.025 1.00 41.50 345 ALA B CA 1
ATOM 5928 C C . ALA B 2 345 ? 67.000 36.985 86.824 1.00 42.29 345 ALA B C 1
ATOM 5929 O O . ALA B 2 345 ? 67.880 37.268 86.002 1.00 42.15 345 ALA B O 1
ATOM 5931 N N . ARG B 2 346 ? 66.235 35.894 86.708 1.00 42.60 346 ARG B N 1
ATOM 5932 C CA . ARG B 2 346 ? 66.340 35.026 85.538 1.00 43.18 346 ARG B CA 1
ATOM 5933 C C . ARG B 2 346 ? 66.025 35.790 84.261 1.00 43.82 346 ARG B C 1
ATOM 5934 O O . ARG B 2 346 ? 66.787 35.743 83.288 1.00 41.73 346 ARG B O 1
ATOM 5942 N N . SER B 2 347 ? 64.886 36.489 84.243 1.00 46.05 347 SER B N 1
ATOM 5943 C CA . SER B 2 347 ? 64.498 37.259 83.065 1.00 44.59 347 SER B CA 1
ATOM 5944 C C . SER B 2 347 ? 65.553 38.298 82.712 1.00 44.42 347 SER B C 1
ATOM 5945 O O . SER B 2 347 ? 65.857 38.510 81.532 1.00 44.38 347 SER B O 1
ATOM 5948 N N . HIS B 2 348 ? 66.131 38.951 83.722 1.00 43.75 348 HIS B N 1
ATOM 5949 C CA . HIS B 2 348 ? 67.145 39.962 83.442 1.00 45.51 348 HIS B CA 1
ATOM 5950 C C . HIS B 2 348 ? 68.431 39.330 82.929 1.00 47.81 348 HIS B C 1
ATOM 5951 O O . HIS B 2 348 ? 69.111 39.906 82.071 1.00 49.16 348 HIS B O 1
ATOM 5958 N N . ALA B 2 349 ? 68.774 38.142 83.428 1.00 48.61 349 ALA B N 1
ATOM 5959 C CA . ALA B 2 349 ? 70.030 37.517 83.029 1.00 50.40 349 ALA B CA 1
ATOM 5960 C C . ALA B 2 349 ? 69.984 37.001 81.597 1.00 53.75 349 ALA B C 1
ATOM 5961 O O . ALA B 2 349 ? 71.013 36.996 80.911 1.00 53.42 349 ALA B O 1
ATOM 5963 N N . GLU B 2 350 ? 68.814 36.557 81.128 1.00 55.89 350 GLU B N 1
ATOM 5964 C CA . GLU B 2 350 ? 68.720 36.052 79.762 1.00 58.85 350 GLU B CA 1
ATOM 5965 C C . GLU B 2 350 ? 68.996 37.153 78.746 1.00 57.96 350 GLU B C 1
ATOM 5966 O O . GLU B 2 350 ? 69.686 36.925 77.746 1.00 55.56 350 GLU B O 1
ATOM 5972 N N . ARG B 2 351 ? 68.474 38.354 78.989 1.00 58.97 351 ARG B N 1
ATOM 5973 C CA . ARG B 2 351 ? 68.682 39.490 78.105 1.00 61.22 351 ARG B CA 1
ATOM 5974 C C . ARG B 2 351 ? 69.900 40.322 78.495 1.00 58.76 351 ARG B C 1
ATOM 5975 O O . ARG B 2 351 ? 69.971 41.506 78.144 1.00 56.81 351 ARG B O 1
ATOM 5983 N N . LEU B 2 352 ? 70.865 39.723 79.201 1.00 58.48 352 LEU B N 1
ATOM 5984 C CA . LEU B 2 352 ? 72.006 40.481 79.706 1.00 60.09 352 LEU B CA 1
ATOM 5985 C C . LEU B 2 352 ? 72.903 40.983 78.581 1.00 62.56 352 LEU B C 1
ATOM 5986 O O . LEU B 2 352 ? 73.599 41.990 78.752 1.00 64.42 352 LEU B O 1
ATOM 5991 N N . HIS B 2 353 ? 72.911 40.299 77.433 1.00 63.04 353 HIS B N 1
ATOM 5992 C CA . HIS B 2 353 ? 73.686 40.785 76.297 1.00 63.06 353 HIS B CA 1
ATOM 5993 C C . HIS B 2 353 ? 73.197 42.149 75.828 1.00 64.80 353 HIS B C 1
ATOM 5994 O O . HIS B 2 353 ? 73.974 42.929 75.265 1.00 64.52 353 HIS B O 1
ATOM 6001 N N . VAL B 2 354 ? 71.923 42.457 76.057 1.00 67.80 354 VAL B N 1
ATOM 6002 C CA . VAL B 2 354 ? 71.360 43.749 75.678 1.00 71.04 354 VAL B CA 1
ATOM 6003 C C . VAL B 2 354 ? 71.570 44.788 76.771 1.00 76.52 354 VAL B C 1
ATOM 6004 O O . VAL B 2 354 ? 71.969 45.923 76.498 1.00 77.39 354 VAL B O 1
ATOM 6008 N N . PHE B 2 355 ? 71.318 44.407 78.023 1.00 79.69 355 PHE B N 1
ATOM 6009 C CA . PHE B 2 355 ? 71.241 45.366 79.118 1.00 78.79 355 PHE B CA 1
ATOM 6010 C C . PHE B 2 355 ? 72.596 45.754 79.694 1.00 78.55 355 PHE B C 1
ATOM 6011 O O . PHE B 2 355 ? 72.708 46.832 80.288 1.00 83.43 355 PHE B O 1
ATOM 6019 N N . SER B 2 356 ? 73.619 44.916 79.552 1.00 73.26 356 SER B N 1
ATOM 6020 C CA . SER B 2 356 ? 74.807 45.058 80.378 1.00 67.20 356 SER B CA 1
ATOM 6021 C C . SER B 2 356 ? 76.082 44.928 79.558 1.00 62.59 356 SER B C 1
ATOM 6022 O O . SER B 2 356 ? 76.089 44.391 78.448 1.00 61.68 356 SER B O 1
ATOM 6025 N N . PHE B 2 357 ? 77.171 45.428 80.143 1.00 58.95 357 PHE B N 1
ATOM 6026 C CA . PHE B 2 357 ? 78.519 45.233 79.629 1.00 54.16 357 PHE B CA 1
ATOM 6027 C C . PHE B 2 357 ? 79.175 43.965 80.158 1.00 50.53 357 PHE B C 1
ATOM 6028 O O . PHE B 2 357 ? 80.258 43.607 79.684 1.00 49.43 357 PHE B O 1
ATOM 6036 N N . ILE B 2 358 ? 78.561 43.301 81.142 1.00 47.93 358 ILE B N 1
ATOM 6037 C CA . ILE B 2 358 ? 79.160 42.090 81.711 1.00 47.75 358 ILE B CA 1
ATOM 6038 C C . ILE B 2 358 ? 79.414 41.023 80.652 1.00 47.29 358 ILE B C 1
ATOM 6039 O O . ILE B 2 358 ? 80.505 40.434 80.656 1.00 49.07 358 ILE B O 1
ATOM 6044 N N . PRO B 2 359 ? 78.485 40.723 79.735 1.00 45.58 359 PRO B N 1
ATOM 6045 C CA . PRO B 2 359 ? 78.801 39.744 78.683 1.00 49.41 359 PRO B CA 1
ATOM 6046 C C . PRO B 2 359 ? 79.956 40.156 77.784 1.00 52.72 359 PRO B C 1
ATOM 6047 O O . PRO B 2 359 ? 80.509 39.298 77.084 1.00 53.19 359 PRO B O 1
ATOM 6051 N N . ILE B 2 360 ? 80.335 41.436 77.770 1.00 53.79 360 ILE B N 1
ATOM 6052 C CA . ILE B 2 360 ? 81.504 41.849 77.001 1.00 53.97 360 ILE B CA 1
ATOM 6053 C C . ILE B 2 360 ? 82.782 41.379 77.681 1.00 54.85 360 ILE B C 1
ATOM 6054 O O . ILE B 2 360 ? 83.771 41.059 77.010 1.00 54.24 360 ILE B O 1
ATOM 6059 N N . HIS B 2 361 ? 82.784 41.317 79.012 1.00 56.52 361 HIS B N 1
ATOM 6060 C CA . HIS B 2 361 ? 83.989 41.030 79.778 1.00 57.07 361 HIS B CA 1
ATOM 6061 C C . HIS B 2 361 ? 84.198 39.547 80.055 1.00 55.35 361 HIS B C 1
ATOM 6062 O O . HIS B 2 361 ? 85.261 39.177 80.566 1.00 56.47 361 HIS B O 1
ATOM 6069 N N . THR B 2 362 ? 83.227 38.692 79.744 1.00 54.81 362 THR B N 1
ATOM 6070 C CA . THR B 2 362 ? 83.381 37.260 79.949 1.00 55.60 362 THR B CA 1
ATOM 6071 C C . THR B 2 362 ? 82.787 36.504 78.771 1.00 58.74 362 THR B C 1
ATOM 6072 O O . THR B 2 362 ? 81.833 36.960 78.133 1.00 57.97 362 THR B O 1
ATOM 6076 N N . GLU B 2 363 ? 83.370 35.342 78.486 1.00 60.71 363 GLU B N 1
ATOM 6077 C CA . GLU B 2 363 ? 82.863 34.436 77.467 1.00 64.30 363 GLU B CA 1
ATOM 6078 C C . GLU B 2 363 ? 81.970 33.352 78.052 1.00 63.00 363 GLU B C 1
ATOM 6079 O O . GLU B 2 363 ? 81.606 32.410 77.341 1.00 66.00 363 GLU B O 1
ATOM 6085 N N . SER B 2 364 ? 81.618 33.461 79.331 1.00 59.48 364 SER B N 1
ATOM 6086 C CA . SER B 2 364 ? 80.766 32.469 79.969 1.00 57.24 364 SER B CA 1
ATOM 6087 C C . SER B 2 364 ? 79.378 32.474 79.344 1.00 54.11 364 SER B C 1
ATOM 6088 O O . SER B 2 364 ? 78.806 33.532 79.068 1.00 53.23 364 SER B O 1
ATOM 6091 N N . ARG B 2 365 ? 78.837 31.278 79.116 1.00 52.30 365 ARG B N 1
ATOM 6092 C CA . ARG B 2 365 ? 77.505 31.140 78.546 1.00 53.40 365 ARG B CA 1
ATOM 6093 C C . ARG B 2 365 ? 76.412 31.100 79.603 1.00 51.05 365 ARG B C 1
ATOM 6094 O O . ARG B 2 365 ? 75.240 31.321 79.274 1.00 49.97 365 ARG B O 1
ATOM 6102 N N . ASN B 2 366 ? 76.765 30.825 80.854 1.00 50.46 366 ASN B N 1
ATOM 6103 C CA . ASN B 2 366 ? 75.802 30.695 81.934 1.00 49.33 366 ASN B CA 1
ATOM 6104 C C . ASN B 2 366 ? 76.049 31.767 82.985 1.00 48.50 366 ASN B C 1
ATOM 6105 O O . ASN B 2 366 ? 77.170 32.263 83.143 1.00 47.44 366 ASN B O 1
ATOM 6110 N N . THR B 2 367 ? 74.983 32.131 83.692 1.00 47.24 367 THR B N 1
ATOM 6111 C CA . THR B 2 367 ? 75.056 33.055 84.811 1.00 47.76 367 THR B CA 1
ATOM 6112 C C . THR B 2 367 ? 74.325 32.451 86.000 1.00 48.85 367 THR B C 1
ATOM 6113 O O . THR B 2 367 ? 73.444 31.601 85.850 1.00 50.45 367 THR B O 1
ATOM 6117 N N . VAL B 2 368 ? 74.703 32.903 87.190 1.00 47.20 368 VAL B N 1
ATOM 6118 C CA . VAL B 2 368 ? 74.034 32.519 88.426 1.00 44.60 368 VAL B CA 1
ATOM 6119 C C . VAL B 2 368 ? 73.084 33.641 88.813 1.00 43.80 368 VAL B C 1
ATOM 6120 O O . VAL B 2 368 ? 73.484 34.810 88.874 1.00 45.32 368 VAL B O 1
ATOM 6124 N N . CYS B 2 369 ? 71.824 33.293 89.061 1.00 42.17 369 CYS B N 1
ATOM 6125 C CA . CYS B 2 369 ? 70.779 34.264 89.354 1.00 42.97 369 CYS B CA 1
ATOM 6126 C C . CYS B 2 369 ? 70.381 34.184 90.820 1.00 43.26 369 CYS B C 1
ATOM 6127 O O . CYS B 2 369 ? 70.255 33.091 91.382 1.00 43.11 369 CYS B O 1
ATOM 6130 N N . VAL B 2 370 ? 70.177 35.349 91.434 1.00 42.79 370 VAL B N 1
ATOM 6131 C CA . VAL B 2 370 ? 69.826 35.449 92.845 1.00 42.90 370 VAL B CA 1
ATOM 6132 C C . VAL B 2 370 ? 68.630 36.379 92.990 1.00 43.39 370 VAL B C 1
ATOM 6133 O O . VAL B 2 370 ? 68.666 37.523 92.524 1.00 44.47 370 VAL B O 1
ATOM 6137 N N . GLY B 2 371 ? 67.571 35.886 93.627 1.00 44.37 371 GLY B N 1
ATOM 6138 C CA . GLY B 2 371 ? 66.491 36.732 94.100 1.00 46.44 371 GLY B CA 1
ATOM 6139 C C . GLY B 2 371 ? 66.659 36.943 95.593 1.00 48.01 371 GLY B C 1
ATOM 6140 O O . GLY B 2 371 ? 66.775 35.981 96.354 1.00 49.94 371 GLY B O 1
ATOM 6141 N N . LEU B 2 372 ? 66.690 38.210 96.000 1.00 48.56 372 LEU B N 1
ATOM 6142 C CA . LEU B 2 372 ? 67.040 38.569 97.367 1.00 49.75 372 LEU B CA 1
ATOM 6143 C C . LEU B 2 372 ? 66.051 39.587 97.919 1.00 51.30 372 LEU B C 1
ATOM 6144 O O . LEU B 2 372 ? 65.687 40.550 97.236 1.00 52.03 372 LEU B O 1
ATOM 6149 N N . ASN B 2 373 ? 65.622 39.364 99.161 1.00 52.39 373 ASN B N 1
ATOM 6150 C CA . ASN B 2 373 ? 64.703 40.263 99.857 1.00 54.50 373 ASN B CA 1
ATOM 6151 C C . ASN B 2 373 ? 65.106 40.285 101.325 1.00 57.30 373 ASN B C 1
ATOM 6152 O O . ASN B 2 373 ? 64.856 39.318 102.052 1.00 58.15 373 ASN B O 1
ATOM 6157 N N . PHE B 2 374 ? 65.720 41.388 101.761 1.00 58.00 374 PHE B N 1
ATOM 6158 C CA . PHE B 2 374 ? 66.204 41.486 103.134 1.00 60.84 374 PHE B CA 1
ATOM 6159 C C . PHE B 2 374 ? 65.078 41.462 104.163 1.00 64.65 374 PHE B C 1
ATOM 6160 O O . PHE B 2 374 ? 65.321 41.086 105.315 1.00 64.99 374 PHE B O 1
ATOM 6168 N N . ASN B 2 375 ? 63.859 41.848 103.782 1.00 66.39 375 ASN B N 1
ATOM 6169 C CA . ASN B 2 375 ? 62.753 41.984 104.721 1.00 67.69 375 ASN B CA 1
ATOM 6170 C C . ASN B 2 375 ? 62.000 40.677 104.954 1.00 69.56 375 ASN B C 1
ATOM 6171 O O . ASN B 2 375 ? 60.826 40.713 105.341 1.00 71.26 375 ASN B O 1
ATOM 6176 N N . LEU B 2 376 ? 62.640 39.532 104.739 1.00 70.77 376 LEU B N 1
ATOM 6177 C CA . LEU B 2 376 ? 62.003 38.235 104.913 1.00 73.77 376 LEU B CA 1
ATOM 6178 C C . LEU B 2 376 ? 62.785 37.397 105.915 1.00 75.78 376 LEU B C 1
ATOM 6179 O O . LEU B 2 376 ? 64.019 37.368 105.886 1.00 76.19 376 LEU B O 1
ATOM 6184 N N . ASN B 2 377 ? 62.056 36.719 106.802 1.00 76.93 377 ASN B N 1
ATOM 6185 C CA . ASN B 2 377 ? 62.668 35.824 107.774 1.00 78.31 377 ASN B CA 1
ATOM 6186 C C . ASN B 2 377 ? 62.715 34.380 107.298 1.00 80.32 377 ASN B C 1
ATOM 6187 O O . ASN B 2 377 ? 63.528 33.600 107.808 1.00 81.64 377 ASN B O 1
ATOM 6189 N N . LEU B 2 378 ? 61.870 34.008 106.339 1.00 80.31 378 LEU B N 1
ATOM 6190 C CA . LEU B 2 378 ? 61.834 32.658 105.789 1.00 80.37 378 LEU B CA 1
ATOM 6191 C C . LEU B 2 378 ? 62.108 32.742 104.294 1.00 78.92 378 LEU B C 1
ATOM 6192 O O . LEU B 2 378 ? 61.363 33.401 103.561 1.00 78.69 378 LEU B O 1
ATOM 6197 N N . ASP B 2 379 ? 63.171 32.077 103.854 1.00 78.11 379 ASP B N 1
ATOM 6198 C CA . ASP B 2 379 ? 63.635 32.127 102.472 1.00 78.64 379 ASP B CA 1
ATOM 6199 C C . ASP B 2 379 ? 63.853 33.561 101.976 1.00 74.83 379 ASP B C 1
ATOM 6200 O O . ASP B 2 379 ? 63.175 34.013 101.050 1.00 76.36 379 ASP B O 1
ATOM 6205 N N . PRO B 2 380 ? 64.796 34.303 102.570 1.00 69.69 380 PRO B N 1
ATOM 6206 C CA . PRO B 2 380 ? 65.101 35.639 102.037 1.00 65.27 380 PRO B CA 1
ATOM 6207 C C . PRO B 2 380 ? 65.790 35.609 100.686 1.00 60.07 380 PRO B C 1
ATOM 6208 O O . PRO B 2 380 ? 65.836 36.647 100.015 1.00 60.56 380 PRO B O 1
ATOM 6212 N N . PHE B 2 381 ? 66.323 34.465 100.263 1.00 55.57 381 PHE B N 1
ATOM 6213 C CA . PHE B 2 381 ? 66.978 34.381 98.966 1.00 51.87 381 PHE B CA 1
ATOM 6214 C C . PHE B 2 381 ? 66.802 32.989 98.378 1.00 50.00 381 PHE B C 1
ATOM 6215 O O . PHE B 2 381 ? 66.525 32.017 99.087 1.00 48.35 381 PHE B O 1
ATOM 6223 N N . SER B 2 382 ? 66.967 32.915 97.059 1.00 49.14 382 SER B N 1
ATOM 6224 C CA . SER B 2 382 ? 66.966 31.659 96.325 1.00 50.02 382 SER B CA 1
ATOM 6225 C C . SER B 2 382 ? 67.822 31.831 95.079 1.00 48.95 382 SER B C 1
ATOM 6226 O O . SER B 2 382 ? 67.864 32.913 94.484 1.00 50.65 382 SER B O 1
ATOM 6229 N N . VAL B 2 383 ? 68.507 30.757 94.692 1.00 47.68 383 VAL B N 1
ATOM 6230 C CA . VAL B 2 383 ? 69.545 30.814 93.672 1.00 46.93 383 VAL B CA 1
ATOM 6231 C C . VAL B 2 383 ? 69.241 29.802 92.575 1.00 48.93 383 VAL B C 1
ATOM 6232 O O . VAL B 2 383 ? 68.685 28.728 92.829 1.00 48.14 383 VAL B O 1
ATOM 6236 N N . ASP B 2 384 ? 69.603 30.158 91.343 1.00 49.89 384 ASP B N 1
ATOM 6237 C CA . ASP B 2 384 ? 69.453 29.268 90.200 1.00 49.31 384 ASP B CA 1
ATOM 6238 C C . ASP B 2 384 ? 70.492 29.642 89.150 1.00 48.69 384 ASP B C 1
ATOM 6239 O O . ASP B 2 384 ? 71.123 30.700 89.221 1.00 50.14 384 ASP B O 1
ATOM 6244 N N . THR B 2 385 ? 70.668 28.755 88.174 1.00 45.65 385 THR B N 1
ATOM 6245 C CA . THR B 2 385 ? 71.583 28.969 87.062 1.00 45.58 385 THR B CA 1
ATOM 6246 C C . THR B 2 385 ? 70.789 29.112 85.770 1.00 46.76 385 THR B C 1
ATOM 6247 O O . THR B 2 385 ? 69.824 28.377 85.538 1.00 48.28 385 THR B O 1
ATOM 6251 N N . VAL B 2 386 ? 71.189 30.074 84.940 1.00 45.60 386 VAL B N 1
ATOM 6252 C CA . VAL B 2 386 ? 70.472 30.425 83.720 1.00 43.89 386 VAL B CA 1
ATOM 6253 C C . VAL B 2 386 ? 71.493 30.708 82.626 1.00 43.10 386 VAL B C 1
ATOM 6254 O O . VAL B 2 386 ? 72.554 31.286 82.888 1.00 44.00 386 VAL B O 1
ATOM 6258 N N . GLY B 2 387 ? 71.180 30.291 81.401 1.00 41.73 387 GLY B N 1
ATOM 6259 C CA . GLY B 2 387 ? 72.076 30.494 80.276 1.00 42.33 387 GLY B CA 1
ATOM 6260 C C . GLY B 2 387 ? 71.837 31.828 79.587 1.00 44.88 387 GLY B C 1
ATOM 6261 O O . GLY B 2 387 ? 70.702 32.283 79.455 1.00 44.04 387 GLY B O 1
ATOM 6262 N N . LEU B 2 388 ? 72.931 32.453 79.158 1.00 49.27 388 LEU B N 1
ATOM 6263 C CA . LEU B 2 388 ? 72.828 33.676 78.375 1.00 54.80 388 LEU B CA 1
ATOM 6264 C C . LEU B 2 388 ? 72.139 33.394 77.047 1.00 59.50 388 LEU B C 1
ATOM 6265 O O . LEU B 2 388 ? 72.387 32.372 76.403 1.00 60.87 388 LEU B O 1
ATOM 6270 N N . GLN B 2 389 ? 71.257 34.303 76.648 1.00 63.61 389 GLN B N 1
ATOM 6271 C CA . GLN B 2 389 ? 70.539 34.196 75.388 1.00 68.09 389 GLN B CA 1
ATOM 6272 C C . GLN B 2 389 ? 71.208 35.074 74.340 1.00 69.49 389 GLN B C 1
ATOM 6273 O O . GLN B 2 389 ? 71.597 36.211 74.624 1.00 68.50 389 GLN B O 1
ATOM 6279 N N . GLN B 2 390 ? 71.352 34.535 73.132 1.00 73.32 390 GLN B N 1
ATOM 6280 C CA . GLN B 2 390 ? 71.913 35.308 72.034 1.00 75.31 390 GLN B CA 1
ATOM 6281 C C . GLN B 2 390 ? 70.977 36.448 71.653 1.00 73.54 390 GLN B C 1
ATOM 6282 O O . GLN B 2 390 ? 69.759 36.270 71.558 1.00 75.04 390 GLN B O 1
ATOM 6288 N N . ASP B 2 391 ? 71.555 37.627 71.437 1.00 69.35 391 ASP B N 1
ATOM 6289 C CA . ASP B 2 391 ? 70.787 38.792 71.007 1.00 66.81 391 ASP B CA 1
ATOM 6290 C C . ASP B 2 391 ? 70.850 38.911 69.483 1.00 66.48 391 ASP B C 1
ATOM 6291 O O . ASP B 2 391 ? 71.466 39.813 68.911 1.00 68.02 391 ASP B O 1
ATOM 6296 N N . ARG B 2 392 ? 70.195 37.954 68.828 1.00 62.55 392 ARG B N 1
ATOM 6297 C CA . ARG B 2 392 ? 70.077 37.955 67.375 1.00 57.99 392 ARG B CA 1
ATOM 6298 C C . ARG B 2 392 ? 68.608 37.950 66.973 1.00 54.70 392 ARG B C 1
ATOM 6299 O O . ARG B 2 392 ? 68.141 37.023 66.305 1.00 57.12 392 ARG B O 1
ATOM 6301 N N . PHE B 2 393 ? 67.880 38.982 67.379 1.00 51.64 393 PHE B N 1
ATOM 6302 C CA . PHE B 2 393 ? 66.447 39.066 67.126 1.00 49.95 393 PHE B CA 1
ATOM 6303 C C . PHE B 2 393 ? 66.196 39.491 65.683 1.00 52.84 393 PHE B C 1
ATOM 6304 O O . PHE B 2 393 ? 66.614 40.587 65.292 1.00 54.04 393 PHE B O 1
ATOM 6312 N N . PRO B 2 394 ? 65.537 38.665 64.862 1.00 50.98 394 PRO B N 1
ATOM 6313 C CA . PRO B 2 394 ? 65.248 39.072 63.481 1.00 49.45 394 PRO B CA 1
ATOM 6314 C C . PRO B 2 394 ? 63.919 39.806 63.363 1.00 50.82 394 PRO B C 1
ATOM 6315 O O . PRO B 2 394 ? 62.852 39.184 63.369 1.00 53.19 394 PRO B O 1
ATOM 6319 N N . LEU B 2 395 ? 63.982 41.134 63.231 1.00 49.01 395 LEU B N 1
ATOM 6320 C CA . LEU B 2 395 ? 62.781 41.960 63.335 1.00 46.95 395 LEU B CA 1
ATOM 6321 C C . LEU B 2 395 ? 61.783 41.652 62.224 1.00 47.47 395 LEU B C 1
ATOM 6322 O O . LEU B 2 395 ? 60.584 41.491 62.482 1.00 48.33 395 LEU B O 1
ATOM 6327 N N . VAL B 2 396 ? 62.254 41.580 60.976 1.00 46.22 396 VAL B N 1
ATOM 6328 C CA . VAL B 2 396 ? 61.340 41.367 59.856 1.00 43.81 396 VAL B CA 1
ATOM 6329 C C . VAL B 2 396 ? 60.709 39.982 59.932 1.00 43.80 396 VAL B C 1
ATOM 6330 O O . VAL B 2 396 ? 59.508 39.819 59.685 1.00 43.58 396 VAL B O 1
ATOM 6334 N N . GLN B 2 397 ? 61.504 38.965 60.273 1.00 42.38 397 GLN B N 1
ATOM 6335 C CA . GLN B 2 397 ? 60.957 37.621 60.434 1.00 40.71 397 GLN B CA 1
ATOM 6336 C C . GLN B 2 397 ? 59.880 37.598 61.510 1.00 41.71 397 GLN B C 1
ATOM 6337 O O . GLN B 2 397 ? 58.786 37.060 61.302 1.00 43.36 397 GLN B O 1
ATOM 6343 N N . ARG B 2 398 ? 60.169 38.195 62.670 1.00 40.30 398 ARG B N 1
ATOM 6344 C CA . ARG B 2 398 ? 59.210 38.184 63.769 1.00 41.95 398 ARG B CA 1
ATOM 6345 C C . ARG B 2 398 ? 57.964 38.998 63.445 1.00 45.24 398 ARG B C 1
ATOM 6346 O O . ARG B 2 398 ? 56.889 38.718 63.988 1.00 46.73 398 ARG B O 1
ATOM 6354 N N . LEU B 2 399 ? 58.082 40.002 62.571 1.00 45.33 399 LEU B N 1
ATOM 6355 C CA . LEU B 2 399 ? 56.911 40.784 62.187 1.00 47.72 399 LEU B CA 1
ATOM 6356 C C . LEU B 2 399 ? 55.887 39.926 61.456 1.00 48.63 399 LEU B C 1
ATOM 6357 O O . LEU B 2 399 ? 54.682 40.036 61.709 1.00 49.50 399 LEU B O 1
ATOM 6362 N N . PHE B 2 400 ? 56.344 39.066 60.545 1.00 50.41 400 PHE B N 1
ATOM 6363 C CA . PHE B 2 400 ? 55.410 38.261 59.765 1.00 53.16 400 PHE B CA 1
ATOM 6364 C C . PHE B 2 400 ? 54.711 37.219 60.630 1.00 55.66 400 PHE B C 1
ATOM 6365 O O . PHE B 2 400 ? 53.530 36.924 60.416 1.00 57.10 400 PHE B O 1
ATOM 6373 N N . GLU B 2 401 ? 55.410 36.660 61.614 1.00 57.37 401 GLU B N 1
ATOM 6374 C CA . GLU B 2 401 ? 54.824 35.632 62.462 1.00 58.32 401 GLU B CA 1
ATOM 6375 C C . GLU B 2 401 ? 54.143 36.195 63.704 1.00 59.66 401 GLU B C 1
ATOM 6376 O O . GLU B 2 401 ? 53.612 35.418 64.504 1.00 60.47 401 GLU B O 1
ATOM 6382 N N . CYS B 2 402 ? 54.128 37.516 63.878 1.00 60.94 402 CYS B N 1
ATOM 6383 C CA . CYS B 2 402 ? 53.428 38.148 64.990 1.00 62.14 402 CYS B CA 1
ATOM 6384 C C . CYS B 2 402 ? 51.994 38.530 64.648 1.00 65.08 402 CYS B C 1
ATOM 6385 O O . CYS B 2 402 ? 51.288 39.057 65.515 1.00 65.86 402 CYS B O 1
ATOM 6388 N N . LEU B 2 403 ? 51.553 38.281 63.411 1.00 67.09 403 LEU B N 1
ATOM 6389 C CA . LEU B 2 403 ? 50.250 38.766 62.967 1.00 71.13 403 LEU B CA 1
ATOM 6390 C C . LEU B 2 403 ? 49.111 38.208 63.812 1.00 75.07 403 LEU B C 1
ATOM 6391 O O . LEU B 2 403 ? 48.106 38.896 64.028 1.00 76.01 403 LEU B O 1
ATOM 6396 N N . GLU B 2 404 ? 49.245 36.977 64.297 1.00 76.39 404 GLU B N 1
ATOM 6397 C CA . GLU B 2 404 ? 48.229 36.339 65.126 1.00 79.20 404 GLU B CA 1
ATOM 6398 C C . GLU B 2 404 ? 48.854 35.763 66.388 1.00 78.58 404 GLU B C 1
ATOM 6399 O O . GLU B 2 404 ? 48.451 34.703 66.876 1.00 80.37 404 GLU B O 1
ATOM 6405 N N . ASN B 2 405 ? 49.848 36.457 66.943 1.00 75.55 405 ASN B N 1
ATOM 6406 C CA . ASN B 2 405 ? 50.592 35.962 68.103 1.00 73.62 405 ASN B CA 1
ATOM 6407 C C . ASN B 2 405 ? 50.924 37.149 69.003 1.00 73.27 405 ASN B C 1
ATOM 6408 O O . ASN B 2 405 ? 51.854 37.910 68.718 1.00 73.61 405 ASN B O 1
ATOM 6413 N N . GLU B 2 406 ? 50.170 37.293 70.096 1.00 72.35 406 GLU B N 1
ATOM 6414 C CA . GLU B 2 406 ? 50.413 38.388 71.030 1.00 70.84 406 GLU B CA 1
ATOM 6415 C C . GLU B 2 406 ? 51.766 38.255 71.719 1.00 64.99 406 GLU B C 1
ATOM 6416 O O . GLU B 2 406 ? 52.382 39.268 72.072 1.00 63.48 406 GLU B O 1
ATOM 6422 N N . GLY B 2 407 ? 52.246 37.025 71.912 1.00 61.85 407 GLY B N 1
ATOM 6423 C CA . GLY B 2 407 ? 53.539 36.840 72.551 1.00 60.15 407 GLY B CA 1
ATOM 6424 C C . GLY B 2 407 ? 54.683 37.412 71.736 1.00 58.34 407 GLY B C 1
ATOM 6425 O O . GLY B 2 407 ? 55.565 38.087 72.274 1.00 59.00 407 GLY B O 1
ATOM 6426 N N . ILE B 2 408 ? 54.684 37.153 70.426 1.00 56.01 408 ILE B N 1
ATOM 6427 C CA . ILE B 2 408 ? 55.737 37.681 69.565 1.00 52.46 408 ILE B CA 1
ATOM 6428 C C . ILE B 2 408 ? 55.648 39.200 69.474 1.00 50.39 408 ILE B C 1
ATOM 6429 O O . ILE B 2 408 ? 56.675 39.883 69.371 1.00 48.51 408 ILE B O 1
ATOM 6434 N N . ARG B 2 409 ? 54.435 39.756 69.522 1.00 49.67 409 ARG B N 1
ATOM 6435 C CA . ARG B 2 409 ? 54.294 41.208 69.519 1.00 50.91 409 ARG B CA 1
ATOM 6436 C C . ARG B 2 409 ? 54.907 41.820 70.772 1.00 52.24 409 ARG B C 1
ATOM 6437 O O . ARG B 2 409 ? 55.505 42.901 70.715 1.00 51.95 409 ARG B O 1
ATOM 6445 N N . GLU B 2 410 ? 54.778 41.139 71.913 1.00 52.54 410 GLU B N 1
ATOM 6446 C CA . GLU B 2 410 ? 55.444 41.606 73.124 1.00 53.05 410 GLU B CA 1
ATOM 6447 C C . GLU B 2 410 ? 56.958 41.501 72.991 1.00 48.59 410 GLU B C 1
ATOM 6448 O O . GLU B 2 410 ? 57.691 42.367 73.482 1.00 44.66 410 GLU B O 1
ATOM 6454 N N . ASN B 2 411 ? 57.445 40.448 72.326 1.00 47.38 411 ASN B N 1
ATOM 6455 C CA . ASN B 2 411 ? 58.877 40.339 72.065 1.00 48.74 411 ASN B CA 1
ATOM 6456 C C . ASN B 2 411 ? 59.362 41.477 71.175 1.00 51.23 411 ASN B C 1
ATOM 6457 O O . ASN B 2 411 ? 60.441 42.037 71.402 1.00 53.01 411 ASN B O 1
ATOM 6462 N N . ILE B 2 412 ? 58.578 41.830 70.153 1.00 50.42 412 ILE B N 1
ATOM 6463 C CA . ILE B 2 412 ? 58.944 42.942 69.280 1.00 50.04 412 ILE B CA 1
ATOM 6464 C C . ILE B 2 412 ? 58.960 44.248 70.063 1.00 50.19 412 ILE B C 1
ATOM 6465 O O . ILE B 2 412 ? 59.877 45.066 69.916 1.00 48.17 412 ILE B O 1
ATOM 6470 N N . ARG B 2 413 ? 57.949 44.460 70.910 1.00 52.05 413 ARG B N 1
ATOM 6471 C CA . ARG B 2 413 ? 57.912 45.653 71.750 1.00 53.70 413 ARG B CA 1
ATOM 6472 C C . ARG B 2 413 ? 59.163 45.752 72.614 1.00 53.01 413 ARG B C 1
ATOM 6473 O O . ARG B 2 413 ? 59.794 46.812 72.697 1.00 53.79 413 ARG B O 1
ATOM 6481 N N . ASP B 2 414 ? 59.540 44.647 73.260 1.00 51.80 414 ASP B N 1
ATOM 6482 C CA . ASP B 2 414 ? 60.730 44.654 74.103 1.00 52.93 414 ASP B CA 1
ATOM 6483 C C . ASP B 2 414 ? 62.001 44.828 73.284 1.00 51.69 414 ASP B C 1
ATOM 6484 O O . ASP B 2 414 ? 62.969 45.422 73.769 1.00 53.87 414 ASP B O 1
ATOM 6489 N N . PHE B 2 415 ? 62.021 44.318 72.051 1.00 49.31 415 PHE B N 1
ATOM 6490 C CA . PHE B 2 415 ? 63.205 44.468 71.212 1.00 47.91 415 PHE B CA 1
ATOM 6491 C C . PHE B 2 415 ? 63.494 45.935 70.920 1.00 45.73 415 PHE B C 1
ATOM 6492 O O . PHE B 2 415 ? 64.655 46.361 70.919 1.00 44.85 415 PHE B O 1
ATOM 6500 N N . LEU B 2 416 ? 62.449 46.725 70.675 1.00 44.42 416 LEU B N 1
ATOM 6501 C CA . LEU B 2 416 ? 62.646 48.140 70.387 1.00 46.69 416 LEU B CA 1
ATOM 6502 C C . LEU B 2 416 ? 62.961 48.933 71.650 1.00 49.49 416 LEU B C 1
ATOM 6503 O O . LEU B 2 416 ? 63.841 49.799 71.636 1.00 50.59 416 LEU B O 1
ATOM 6508 N N . LEU B 2 417 ? 62.268 48.642 72.753 1.00 50.41 417 LEU B N 1
ATOM 6509 C CA . LEU B 2 417 ? 62.448 49.434 73.966 1.00 48.48 417 LEU B CA 1
ATOM 6510 C C . LEU B 2 417 ? 63.769 49.117 74.654 1.00 45.89 417 LEU B C 1
ATOM 6511 O O . LEU B 2 417 ? 64.454 50.025 75.138 1.00 44.44 417 LEU B O 1
ATOM 6516 N N . HIS B 2 418 ? 64.148 47.841 74.705 1.00 45.76 418 HIS B N 1
ATOM 6517 C CA . HIS B 2 418 ? 65.328 47.456 75.469 1.00 50.14 418 HIS B CA 1
ATOM 6518 C C . HIS B 2 418 ? 66.637 47.820 74.781 1.00 52.74 418 HIS B C 1
ATOM 6519 O O . HIS B 2 418 ? 67.695 47.704 75.408 1.00 55.44 418 HIS B O 1
ATOM 6526 N N . HIS B 2 419 ? 66.600 48.253 73.523 1.00 52.61 419 HIS B N 1
ATOM 6527 C CA . HIS B 2 419 ? 67.796 48.731 72.847 1.00 52.30 419 HIS B CA 1
ATOM 6528 C C . HIS B 2 419 ? 67.933 50.245 72.900 1.00 52.30 419 HIS B C 1
ATOM 6529 O O . HIS B 2 419 ? 68.901 50.786 72.356 1.00 52.93 419 HIS B O 1
ATOM 6536 N N . LEU B 2 420 ? 66.994 50.936 73.541 1.00 53.61 420 LEU B N 1
ATOM 6537 C CA . LEU B 2 420 ? 67.158 52.355 73.799 1.00 56.54 420 LEU B CA 1
ATOM 6538 C C . LEU B 2 420 ? 68.382 52.580 74.687 1.00 60.22 420 LEU B C 1
ATOM 6539 O O . LEU B 2 420 ? 68.741 51.716 75.492 1.00 59.76 420 LEU B O 1
ATOM 6544 N N . PRO B 2 421 ? 69.054 53.719 74.545 1.00 62.72 421 PRO B N 1
ATOM 6545 C CA . PRO B 2 421 ? 70.130 54.055 75.485 1.00 63.36 421 PRO B CA 1
ATOM 6546 C C . PRO B 2 421 ? 69.577 54.232 76.892 1.00 64.09 421 PRO B C 1
ATOM 6547 O O . PRO B 2 421 ? 68.565 54.905 77.102 1.00 63.08 421 PRO B O 1
ATOM 6551 N N . ALA B 2 422 ? 70.255 53.613 77.862 1.00 67.59 422 ALA B N 1
ATOM 6552 C CA . ALA B 2 422 ? 69.764 53.626 79.235 1.00 71.97 422 ALA B CA 1
ATOM 6553 C C . ALA B 2 422 ? 69.775 55.025 79.836 1.00 76.11 422 ALA B C 1
ATOM 6554 O O . ALA B 2 422 ? 68.917 55.346 80.666 1.00 77.65 422 ALA B O 1
ATOM 6556 N N . GLU B 2 423 ? 70.722 55.870 79.432 1.00 77.75 423 GLU B N 1
ATOM 6557 C CA . GLU B 2 423 ? 70.874 57.189 80.034 1.00 79.71 423 GLU B CA 1
ATOM 6558 C C . GLU B 2 423 ? 69.948 58.239 79.428 1.00 76.63 423 GLU B C 1
ATOM 6559 O O . GLU B 2 423 ? 70.066 59.418 79.781 1.00 74.92 423 GLU B O 1
ATOM 6565 N N . ILE B 2 424 ? 69.039 57.857 78.536 1.00 75.64 424 ILE B N 1
ATOM 6566 C CA . ILE B 2 424 ? 68.042 58.774 77.992 1.00 76.14 424 ILE B CA 1
ATOM 6567 C C . ILE B 2 424 ? 66.784 58.651 78.850 1.00 75.99 424 ILE B C 1
ATOM 6568 O O . ILE B 2 424 ? 66.165 57.574 78.864 1.00 76.12 424 ILE B O 1
ATOM 6573 N N . PRO B 2 425 ? 66.383 59.697 79.572 1.00 74.45 425 PRO B N 1
ATOM 6574 C CA . PRO B 2 425 ? 65.195 59.592 80.427 1.00 73.48 425 PRO B CA 1
ATOM 6575 C C . PRO B 2 425 ? 63.941 59.335 79.605 1.00 72.69 425 PRO B C 1
ATOM 6576 O O . PRO B 2 425 ? 63.788 59.844 78.493 1.00 72.64 425 PRO B O 1
ATOM 6580 N N . ARG B 2 426 ? 63.041 58.535 80.165 1.00 72.80 426 ARG B N 1
ATOM 6581 C CA . ARG B 2 426 ? 61.770 58.219 79.513 1.00 73.59 426 ARG B CA 1
ATOM 6582 C C . ARG B 2 426 ? 60.652 59.126 80.014 1.00 75.49 426 ARG B C 1
ATOM 6583 O O . ARG B 2 426 ? 59.600 58.669 80.462 1.00 77.03 426 ARG B O 1
ATOM 6585 N N . ASN B 2 427 ? 60.880 60.434 79.940 1.00 74.28 427 ASN B N 1
ATOM 6586 C CA . ASN B 2 427 ? 59.918 61.439 80.364 1.00 72.89 427 ASN B CA 1
ATOM 6587 C C . ASN B 2 427 ? 59.375 62.185 79.149 1.00 70.93 427 ASN B C 1
ATOM 6588 O O . ASN B 2 427 ? 59.766 61.939 78.004 1.00 71.07 427 ASN B O 1
ATOM 6593 N N . ALA B 2 428 ? 58.463 63.121 79.416 1.00 69.42 428 ALA B N 1
ATOM 6594 C CA . ALA B 2 428 ? 57.818 63.852 78.333 1.00 68.70 428 ALA B CA 1
ATOM 6595 C C . ALA B 2 428 ? 58.785 64.800 77.637 1.00 67.37 428 ALA B C 1
ATOM 6596 O O . ALA B 2 428 ? 58.582 65.136 76.465 1.00 68.00 428 ALA B O 1
ATOM 6598 N N . GLU B 2 429 ? 59.837 65.232 78.332 1.00 64.88 429 GLU B N 1
ATOM 6599 C CA . GLU B 2 429 ? 60.794 66.147 77.725 1.00 63.24 429 GLU B CA 1
ATOM 6600 C C . GLU B 2 429 ? 61.665 65.460 76.681 1.00 62.71 429 GLU B C 1
ATOM 6601 O O . GLU B 2 429 ? 62.162 66.129 75.768 1.00 62.34 429 GLU B O 1
ATOM 6603 N N . ASN B 2 430 ? 61.858 64.143 76.789 1.00 60.53 430 ASN B N 1
ATOM 6604 C CA . ASN B 2 430 ? 62.687 63.384 75.861 1.00 58.82 430 ASN B CA 1
ATOM 6605 C C . ASN B 2 430 ? 61.854 62.503 74.932 1.00 55.13 430 ASN B C 1
ATOM 6606 O O . ASN B 2 430 ? 62.343 61.487 74.434 1.00 53.51 430 ASN B O 1
ATOM 6611 N N . TYR B 2 431 ? 60.595 62.879 74.693 1.00 54.17 431 TYR B N 1
ATOM 6612 C CA . TYR B 2 431 ? 59.739 62.078 73.823 1.00 54.79 431 TYR B CA 1
ATOM 6613 C C . TYR B 2 431 ? 60.320 61.986 72.418 1.00 56.07 431 TYR B C 1
ATOM 6614 O O . TYR B 2 431 ? 60.383 60.901 71.829 1.00 56.11 431 TYR B O 1
ATOM 6623 N N . ASP B 2 432 ? 60.753 63.122 71.866 1.00 55.53 432 ASP B N 1
ATOM 6624 C CA . ASP B 2 432 ? 61.288 63.125 70.509 1.00 55.85 432 ASP B CA 1
ATOM 6625 C C . ASP B 2 432 ? 62.574 62.313 70.419 1.00 52.31 432 ASP B C 1
ATOM 6626 O O . ASP B 2 432 ? 62.812 61.626 69.418 1.00 50.31 432 ASP B O 1
ATOM 6631 N N . ARG B 2 433 ? 63.413 62.375 71.456 1.00 49.97 433 ARG B N 1
ATOM 6632 C CA . ARG B 2 433 ? 64.621 61.556 71.480 1.00 52.00 433 ARG B CA 1
ATOM 6633 C C . ARG B 2 433 ? 64.272 60.073 71.467 1.00 54.76 433 ARG B C 1
ATOM 6634 O O . ARG B 2 433 ? 64.840 59.295 70.691 1.00 56.31 433 ARG B O 1
ATOM 6642 N N . ILE B 2 434 ? 63.336 59.665 72.328 1.00 54.29 434 ILE B N 1
ATOM 6643 C CA . ILE B 2 434 ? 62.909 58.269 72.366 1.00 52.21 434 ILE B CA 1
ATOM 6644 C C . ILE B 2 434 ? 62.271 57.871 71.042 1.00 48.28 434 ILE B C 1
ATOM 6645 O O . ILE B 2 434 ? 62.524 56.779 70.518 1.00 46.86 434 ILE B O 1
ATOM 6650 N N . PHE B 2 435 ? 61.442 58.751 70.476 1.00 47.83 435 PHE B N 1
ATOM 6651 C CA . PHE B 2 435 ? 60.781 58.429 69.216 1.00 49.01 435 PHE B CA 1
ATOM 6652 C C . PHE B 2 435 ? 61.773 58.344 68.062 1.00 50.44 435 PHE B C 1
ATOM 6653 O O . PHE B 2 435 ? 61.589 57.531 67.149 1.00 50.32 435 PHE B O 1
ATOM 6661 N N . ASP B 2 436 ? 62.823 59.167 68.082 1.00 51.07 436 ASP B N 1
ATOM 6662 C CA . ASP B 2 436 ? 63.839 59.085 67.037 1.00 51.75 436 ASP B CA 1
ATOM 6663 C C . ASP B 2 436 ? 64.643 57.796 67.148 1.00 50.70 436 ASP B C 1
ATOM 6664 O O . ASP B 2 436 ? 65.017 57.202 66.130 1.00 50.74 436 ASP B O 1
ATOM 6669 N N . CYS B 2 437 ? 64.916 57.346 68.376 1.00 48.18 437 CYS B N 1
ATOM 6670 C CA . CYS B 2 437 ? 65.696 56.126 68.558 1.00 47.19 437 CYS B CA 1
ATOM 6671 C C . CYS B 2 437 ? 64.919 54.895 68.110 1.00 45.07 437 CYS B C 1
ATOM 6672 O O . CYS B 2 437 ? 65.479 54.006 67.458 1.00 44.62 437 CYS B O 1
ATOM 6675 N N . ILE B 2 438 ? 63.631 54.822 68.449 1.00 43.05 438 ILE B N 1
ATOM 6676 C CA . ILE B 2 438 ? 62.836 53.649 68.099 1.00 43.25 438 ILE B CA 1
ATOM 6677 C C . ILE B 2 438 ? 62.656 53.557 66.589 1.00 44.20 438 ILE B C 1
ATOM 6678 O O . ILE B 2 438 ? 62.862 52.496 65.987 1.00 45.52 438 ILE B O 1
ATOM 6683 N N . THR B 2 439 ? 62.272 54.666 65.953 1.00 41.96 439 THR B N 1
ATOM 6684 C CA . THR B 2 439 ? 62.059 54.651 64.509 1.00 42.55 439 THR B CA 1
ATOM 6685 C C . THR B 2 439 ? 63.361 54.402 63.759 1.00 42.43 439 THR B C 1
ATOM 6686 O O . THR B 2 439 ? 63.397 53.610 62.811 1.00 42.51 439 THR B O 1
ATOM 6690 N N . GLY B 2 440 ? 64.442 55.068 64.172 1.00 41.64 440 GLY B N 1
ATOM 6691 C CA . GLY B 2 440 ? 65.718 54.867 63.505 1.00 41.78 440 GLY B CA 1
ATOM 6692 C C . GLY B 2 440 ? 66.227 53.443 63.630 1.00 42.08 440 GLY B C 1
ATOM 6693 O O . GLY B 2 440 ? 66.708 52.857 62.657 1.00 44.51 440 GLY B O 1
ATOM 6694 N N . PHE B 2 441 ? 66.123 52.867 64.829 1.00 39.63 441 PHE B N 1
ATOM 6695 C CA . PHE B 2 441 ? 66.581 51.498 65.045 1.00 39.42 441 PHE B CA 1
ATOM 6696 C C . PHE B 2 441 ? 65.730 50.506 64.262 1.00 39.32 441 PHE B C 1
ATOM 6697 O O . PHE B 2 441 ? 66.259 49.596 63.613 1.00 38.39 441 PHE B O 1
ATOM 6705 N N . ALA B 2 442 ? 64.406 50.671 64.310 1.00 38.83 442 ALA B N 1
ATOM 6706 C CA . ALA B 2 442 ? 63.524 49.803 63.539 1.00 40.94 442 ALA B CA 1
ATOM 6707 C C . ALA B 2 442 ? 63.798 49.928 62.046 1.00 43.54 442 ALA B C 1
ATOM 6708 O O . ALA B 2 442 ? 63.776 48.928 61.317 1.00 43.70 442 ALA B O 1
ATOM 6710 N N . PHE B 2 443 ? 64.067 51.147 61.571 1.00 43.07 443 PHE B N 1
ATOM 6711 C CA . PHE B 2 443 ? 64.386 51.328 60.160 1.00 43.10 443 PHE B CA 1
ATOM 6712 C C . PHE B 2 443 ? 65.703 50.651 59.803 1.00 42.28 443 PHE B C 1
ATOM 6713 O O . PHE B 2 443 ? 65.789 49.933 58.800 1.00 41.80 443 PHE B O 1
ATOM 6721 N N . GLY B 2 444 ? 66.747 50.882 60.604 1.00 41.46 444 GLY B N 1
ATOM 6722 C CA . GLY B 2 444 ? 68.036 50.276 60.311 1.00 42.91 444 GLY B CA 1
ATOM 6723 C C . GLY B 2 444 ? 67.982 48.761 60.310 1.00 46.29 444 GLY B C 1
ATOM 6724 O O . GLY B 2 444 ? 68.616 48.108 59.477 1.00 48.42 444 GLY B O 1
ATOM 6725 N N . ASN B 2 445 ? 67.217 48.183 61.239 1.00 45.76 445 ASN B N 1
ATOM 6726 C CA . ASN B 2 445 ? 67.079 46.732 61.304 1.00 47.21 445 ASN B CA 1
ATOM 6727 C C . ASN B 2 445 ? 66.371 46.186 60.072 1.00 49.60 445 ASN B C 1
ATOM 6728 O O . ASN B 2 445 ? 66.847 45.238 59.438 1.00 51.75 445 ASN B O 1
ATOM 6733 N N . SER B 2 446 ? 65.225 46.771 59.723 1.00 49.69 446 SER B N 1
ATOM 6734 C CA . SER B 2 446 ? 64.365 46.181 58.706 1.00 51.00 446 SER B CA 1
ATOM 6735 C C . SER B 2 446 ? 64.808 46.526 57.291 1.00 51.52 446 SER B C 1
ATOM 6736 O O . SER B 2 446 ? 64.626 45.715 56.377 1.00 50.51 446 SER B O 1
ATOM 6739 N N . ALA B 2 447 ? 65.387 47.710 57.086 1.00 51.39 447 ALA B N 1
ATOM 6740 C CA . ALA B 2 447 ? 65.776 48.105 55.737 1.00 53.51 447 ALA B CA 1
ATOM 6741 C C . ALA B 2 447 ? 67.042 47.393 55.279 1.00 54.46 447 ALA B C 1
ATOM 6742 O O . ALA B 2 447 ? 67.218 47.163 54.077 1.00 54.76 447 ALA B O 1
ATOM 6744 N N . PHE B 2 448 ? 67.924 47.031 56.208 1.00 54.33 448 PHE B N 1
ATOM 6745 C CA . PHE B 2 448 ? 69.213 46.445 55.865 1.00 53.53 448 PHE B CA 1
ATOM 6746 C C . PHE B 2 448 ? 69.293 44.953 56.162 1.00 55.10 448 PHE B C 1
ATOM 6747 O O . PHE B 2 448 ? 70.387 44.383 56.102 1.00 56.40 448 PHE B O 1
ATOM 6755 N N . ASP B 2 449 ? 68.176 44.305 56.481 1.00 54.58 449 ASP B N 1
ATOM 6756 C CA . ASP B 2 449 ? 68.181 42.864 56.707 1.00 55.19 449 ASP B CA 1
ATOM 6757 C C . ASP B 2 449 ? 68.175 42.140 55.366 1.00 54.40 449 ASP B C 1
ATOM 6758 O O . ASP B 2 449 ? 67.228 42.276 54.585 1.00 54.87 449 ASP B O 1
ATOM 6763 N N . ARG B 2 450 ? 69.225 41.363 55.104 1.00 53.88 450 ARG B N 1
ATOM 6764 C CA . ARG B 2 450 ? 69.409 40.728 53.806 1.00 54.76 450 ARG B CA 1
ATOM 6765 C C . ARG B 2 450 ? 68.747 39.361 53.697 1.00 53.02 450 ARG B C 1
ATOM 6766 O O . ARG B 2 450 ? 68.678 38.815 52.591 1.00 54.38 450 ARG B O 1
ATOM 6774 N N . HIS B 2 451 ? 68.258 38.802 54.794 1.00 50.15 451 HIS B N 1
ATOM 6775 C CA . HIS B 2 451 ? 67.770 37.434 54.740 1.00 49.85 451 HIS B CA 1
ATOM 6776 C C . HIS B 2 451 ? 66.346 37.371 54.193 1.00 49.06 451 HIS B C 1
ATOM 6777 O O . HIS B 2 451 ? 65.569 38.317 54.347 1.00 46.85 451 HIS B O 1
ATOM 6784 N N . PRO B 2 452 ? 65.984 36.266 53.550 1.00 48.60 452 PRO B N 1
ATOM 6785 C CA . PRO B 2 452 ? 64.600 36.078 53.112 1.00 48.31 452 PRO B CA 1
ATOM 6786 C C . PRO B 2 452 ? 63.709 35.685 54.282 1.00 47.07 452 PRO B C 1
ATOM 6787 O O . PRO B 2 452 ? 64.170 35.384 55.384 1.00 46.71 452 PRO B O 1
ATOM 6791 N N . LEU B 2 453 ? 62.407 35.690 54.018 1.00 46.25 453 LEU B N 1
ATOM 6792 C CA . LEU B 2 453 ? 61.435 35.248 55.007 1.00 47.88 453 LEU B CA 1
ATOM 6793 C C . LEU B 2 453 ? 61.384 33.726 55.030 1.00 50.42 453 LEU B C 1
ATOM 6794 O O . LEU B 2 453 ? 61.284 33.085 53.979 1.00 51.30 453 LEU B O 1
ATOM 6799 N N . GLU B 2 454 ? 61.463 33.148 56.226 1.00 49.99 454 GLU B N 1
ATOM 6800 C CA . GLU B 2 454 ? 61.320 31.707 56.398 1.00 51.76 454 GLU B CA 1
ATOM 6801 C C . GLU B 2 454 ? 59.842 31.405 56.620 1.00 51.91 454 GLU B C 1
ATOM 6802 O O . GLU B 2 454 ? 59.272 31.778 57.651 1.00 51.52 454 GLU B O 1
ATOM 6808 N N . LEU B 2 455 ? 59.222 30.740 55.652 1.00 53.16 455 LEU B N 1
ATOM 6809 C CA . LEU B 2 455 ? 57.794 30.477 55.690 1.00 56.71 455 LEU B CA 1
ATOM 6810 C C . LEU B 2 455 ? 57.490 29.228 56.513 1.00 60.88 455 LEU B C 1
ATOM 6811 O O . LEU B 2 455 ? 58.344 28.363 56.726 1.00 60.62 455 LEU B O 1
ATOM 6816 N N . GLU B 2 456 ? 56.239 29.146 56.972 1.00 63.96 456 GLU B N 1
ATOM 6817 C CA . GLU B 2 456 ? 55.808 28.004 57.770 1.00 67.79 456 GLU B CA 1
ATOM 6818 C C . GLU B 2 456 ? 55.819 26.711 56.963 1.00 67.99 456 GLU B C 1
ATOM 6819 O O . GLU B 2 456 ? 56.104 25.641 57.515 1.00 68.03 456 GLU B O 1
ATOM 6825 N N . GLU B 2 457 ? 55.531 26.786 55.667 1.00 66.39 457 GLU B N 1
ATOM 6826 C CA . GLU B 2 457 ? 55.343 25.594 54.838 1.00 66.76 457 GLU B CA 1
ATOM 6827 C C . GLU B 2 457 ? 56.641 25.133 54.178 1.00 69.18 457 GLU B C 1
ATOM 6828 O O . GLU B 2 457 ? 56.672 24.835 52.984 1.00 72.37 457 GLU B O 1
ATOM 6830 N N . GLU B 2 458 ? 57.721 25.066 54.961 1.00 67.31 458 GLU B N 1
ATOM 6831 C CA . GLU B 2 458 ? 59.007 24.530 54.505 1.00 65.11 458 GLU B CA 1
ATOM 6832 C C . GLU B 2 458 ? 59.498 25.259 53.252 1.00 64.76 458 GLU B C 1
ATOM 6833 O O . GLU B 2 458 ? 59.821 24.645 52.233 1.00 65.73 458 GLU B O 1
ATOM 6839 N N . ASP B 2 459 ? 59.557 26.587 53.337 1.00 63.30 459 ASP B N 1
ATOM 6840 C CA . ASP B 2 459 ? 59.825 27.403 52.162 1.00 62.15 459 ASP B CA 1
ATOM 6841 C C . ASP B 2 459 ? 60.447 28.729 52.581 1.00 59.64 459 ASP B C 1
ATOM 6842 O O . ASP B 2 459 ? 60.388 29.126 53.747 1.00 59.17 459 ASP B O 1
ATOM 6847 N N . GLU B 2 460 ? 61.052 29.408 51.606 1.00 59.08 460 GLU B N 1
ATOM 6848 C CA . GLU B 2 460 ? 61.620 30.736 51.789 1.00 57.65 460 GLU B CA 1
ATOM 6849 C C . GLU B 2 460 ? 61.065 31.673 50.724 1.00 56.73 460 GLU B C 1
ATOM 6850 O O . GLU B 2 460 ? 60.517 31.234 49.710 1.00 58.42 460 GLU B O 1
ATOM 6856 N N . ALA B 2 461 ? 61.216 32.980 50.962 1.00 55.07 461 ALA B N 1
ATOM 6857 C CA . ALA B 2 461 ? 60.665 33.979 50.054 1.00 54.80 461 ALA B CA 1
ATOM 6858 C C . ALA B 2 461 ? 61.472 35.272 50.081 1.00 54.02 461 ALA B C 1
ATOM 6859 O O . ALA B 2 461 ? 61.721 35.809 51.173 1.00 51.87 461 ALA B O 1
ATOM 6861 N N . PRO B 2 462 ? 61.879 35.794 48.924 1.00 53.68 462 PRO B N 1
ATOM 6862 C CA . PRO B 2 462 ? 62.562 37.093 48.904 1.00 50.86 462 PRO B CA 1
ATOM 6863 C C . PRO B 2 462 ? 61.619 38.202 49.339 1.00 48.85 462 PRO B C 1
ATOM 6864 O O . PRO B 2 462 ? 60.427 38.188 49.023 1.00 49.49 462 PRO B O 1
ATOM 6868 N N . ILE B 2 463 ? 62.163 39.168 50.072 1.00 48.32 463 ILE B N 1
ATOM 6869 C CA . ILE B 2 463 ? 61.384 40.267 50.630 1.00 48.44 463 ILE B CA 1
ATOM 6870 C C . ILE B 2 463 ? 61.804 41.554 49.936 1.00 48.25 463 ILE B C 1
ATOM 6871 O O . ILE B 2 463 ? 62.980 41.937 49.978 1.00 50.31 463 ILE B O 1
ATOM 6876 N N . THR B 2 464 ? 60.846 42.218 49.296 1.00 46.42 464 THR B N 1
ATOM 6877 C CA . THR B 2 464 ? 61.039 43.561 48.768 1.00 47.72 464 THR B CA 1
ATOM 6878 C C . THR B 2 464 ? 60.508 44.560 49.787 1.00 48.56 464 THR B C 1
ATOM 6879 O O . THR B 2 464 ? 59.366 44.439 50.243 1.00 49.88 464 THR B O 1
ATOM 6883 N N . LYS B 2 465 ? 61.335 45.538 50.142 1.00 47.99 465 LYS B N 1
ATOM 6884 C CA . LYS B 2 465 ? 61.032 46.477 51.211 1.00 47.67 465 LYS B CA 1
ATOM 6885 C C . LYS B 2 465 ? 60.755 47.865 50.648 1.00 47.85 465 LYS B C 1
ATOM 6886 O O . LYS B 2 465 ? 61.299 48.256 49.611 1.00 48.10 465 LYS B O 1
ATOM 6892 N N . TYR B 2 466 ? 59.900 48.607 51.351 1.00 48.43 466 TYR B N 1
ATOM 6893 C CA . TYR B 2 466 ? 59.512 49.954 50.957 1.00 47.90 466 TYR B CA 1
ATOM 6894 C C . TYR B 2 466 ? 59.395 50.825 52.199 1.00 48.53 466 TYR B C 1
ATOM 6895 O O . TYR B 2 466 ? 59.198 50.332 53.313 1.00 47.30 466 TYR B O 1
ATOM 6904 N N . ILE B 2 467 ? 59.508 52.136 51.995 1.00 50.26 467 ILE B N 1
ATOM 6905 C CA . ILE B 2 467 ? 59.250 53.116 53.044 1.00 51.18 467 ILE B CA 1
ATOM 6906 C C . ILE B 2 467 ? 58.444 54.260 52.443 1.00 53.03 467 ILE B C 1
ATOM 6907 O O . ILE B 2 467 ? 58.753 54.741 51.347 1.00 54.26 467 ILE B O 1
ATOM 6912 N N . PHE B 2 468 ? 57.402 54.682 53.153 1.00 55.52 468 PHE B N 1
ATOM 6913 C CA . PHE B 2 468 ? 56.434 55.650 52.653 1.00 58.72 468 PHE B CA 1
ATOM 6914 C C . PHE B 2 468 ? 56.791 57.047 53.143 1.00 61.44 468 PHE B C 1
ATOM 6915 O O . PHE B 2 468 ? 57.058 57.241 54.334 1.00 59.67 468 PHE B O 1
ATOM 6923 N N . ARG B 2 469 ? 56.795 58.013 52.227 1.00 66.50 469 ARG B N 1
ATOM 6924 C CA . ARG B 2 469 ? 57.038 59.416 52.562 1.00 71.82 469 ARG B CA 1
ATOM 6925 C C . ARG B 2 469 ? 55.693 60.131 52.580 1.00 72.91 469 ARG B C 1
ATOM 6926 O O . ARG B 2 469 ? 55.135 60.450 51.529 1.00 73.06 469 ARG B O 1
ATOM 6934 N N . HIS B 2 470 ? 55.178 60.386 53.781 1.00 74.81 470 HIS B N 1
ATOM 6935 C CA . HIS B 2 470 ? 53.874 61.014 53.928 1.00 78.34 470 HIS B CA 1
ATOM 6936 C C . HIS B 2 470 ? 53.886 62.434 53.368 1.00 81.98 470 HIS B C 1
ATOM 6937 O O . HIS B 2 470 ? 54.928 63.086 53.263 1.00 81.73 470 HIS B O 1
ATOM 6944 N N . GLY B 2 471 ? 52.694 62.911 53.002 1.00 85.12 471 GLY B N 1
ATOM 6945 C CA . GLY B 2 471 ? 52.578 64.268 52.495 1.00 86.87 471 GLY B CA 1
ATOM 6946 C C . GLY B 2 471 ? 52.824 65.312 53.566 1.00 88.25 471 GLY B C 1
ATOM 6947 O O . GLY B 2 471 ? 53.459 66.339 53.309 1.00 88.96 471 GLY B O 1
ATOM 6948 N N . ASP B 2 472 ? 52.327 65.068 54.776 1.00 89.00 472 ASP B N 1
ATOM 6949 C CA . ASP B 2 472 ? 52.572 65.974 55.891 1.00 90.15 472 ASP B CA 1
ATOM 6950 C C . ASP B 2 472 ? 54.038 65.887 56.300 1.00 90.70 472 ASP B C 1
ATOM 6951 O O . ASP B 2 472 ? 54.519 64.818 56.689 1.00 90.09 472 ASP B O 1
ATOM 6956 N N . GLU B 2 473 ? 54.747 67.014 56.211 1.00 92.46 473 GLU B N 1
ATOM 6957 C CA . GLU B 2 473 ? 56.167 67.028 56.543 1.00 93.57 473 GLU B CA 1
ATOM 6958 C C . GLU B 2 473 ? 56.419 66.880 58.037 1.00 93.14 473 GLU B C 1
ATOM 6959 O O . GLU B 2 473 ? 57.527 66.501 58.430 1.00 93.05 473 GLU B O 1
ATOM 6961 N N . GLY B 2 474 ? 55.423 67.165 58.876 1.00 92.11 474 GLY B N 1
ATOM 6962 C CA . GLY B 2 474 ? 55.581 67.099 60.314 1.00 91.18 474 GLY B CA 1
ATOM 6963 C C . GLY B 2 474 ? 54.926 65.925 61.004 1.00 92.20 474 GLY B C 1
ATOM 6964 O O . GLY B 2 474 ? 54.906 65.890 62.242 1.00 92.63 474 GLY B O 1
ATOM 6965 N N . LEU B 2 475 ? 54.388 64.959 60.263 1.00 90.02 475 LEU B N 1
ATOM 6966 C CA . LEU B 2 475 ? 53.739 63.802 60.868 1.00 88.32 475 LEU B CA 1
ATOM 6967 C C . LEU B 2 475 ? 54.795 62.842 61.401 1.00 86.03 475 LEU B C 1
ATOM 6968 O O . LEU B 2 475 ? 55.591 62.295 60.630 1.00 86.78 475 LEU B O 1
ATOM 6973 N N . ARG B 2 476 ? 54.806 62.640 62.718 1.00 82.97 476 ARG B N 1
ATOM 6974 C CA . ARG B 2 476 ? 55.724 61.696 63.357 1.00 79.47 476 ARG B CA 1
ATOM 6975 C C . ARG B 2 476 ? 55.165 60.290 63.178 1.00 76.17 476 ARG B C 1
ATOM 6976 O O . ARG B 2 476 ? 54.434 59.772 64.024 1.00 76.07 476 ARG B O 1
ATOM 6984 N N . CYS B 2 477 ? 55.518 59.661 62.059 1.00 72.61 477 CYS B N 1
ATOM 6985 C CA . CYS B 2 477 ? 55.014 58.326 61.745 1.00 69.41 477 CYS B CA 1
ATOM 6986 C C . CYS B 2 477 ? 55.961 57.667 60.757 1.00 65.54 477 CYS B C 1
ATOM 6987 O O . CYS B 2 477 ? 56.148 58.176 59.648 1.00 66.47 477 CYS B O 1
ATOM 6990 N N . LEU B 2 478 ? 56.558 56.547 61.156 1.00 61.17 478 LEU B N 1
ATOM 6991 C CA . LEU B 2 478 ? 57.400 55.746 60.278 1.00 54.97 478 LEU B CA 1
ATOM 6992 C C . LEU B 2 478 ? 56.550 54.645 59.660 1.00 52.68 478 LEU B C 1
ATOM 6993 O O . LEU B 2 478 ? 55.975 53.822 60.380 1.00 51.78 478 LEU B O 1
ATOM 6998 N N . THR B 2 479 ? 56.472 54.630 58.332 1.00 51.01 479 THR B N 1
ATOM 6999 C CA . THR B 2 479 ? 55.660 53.669 57.602 1.00 51.09 479 THR B CA 1
ATOM 7000 C C . THR B 2 479 ? 56.547 52.866 56.664 1.00 50.88 479 THR B C 1
ATOM 7001 O O . THR B 2 479 ? 57.285 53.439 55.855 1.00 53.16 479 THR B O 1
ATOM 7005 N N . MET B 2 480 ? 56.474 51.542 56.776 1.00 48.67 480 MET B N 1
ATOM 7006 C CA . MET B 2 480 ? 57.259 50.642 55.946 1.00 48.26 480 MET B CA 1
ATOM 7007 C C . MET B 2 480 ? 56.370 49.513 55.447 1.00 49.47 480 MET B C 1
ATOM 7008 O O . MET B 2 480 ? 55.407 49.119 56.110 1.00 51.29 480 MET B O 1
ATOM 7013 N N . VAL B 2 481 ? 56.703 49.002 54.265 1.00 50.01 481 VAL B N 1
ATOM 7014 C CA . VAL B 2 481 ? 55.961 47.924 53.623 1.00 50.52 481 VAL B CA 1
ATOM 7015 C C . VAL B 2 481 ? 56.928 46.787 53.330 1.00 51.44 481 VAL B C 1
ATOM 7016 O O . VAL B 2 481 ? 58.000 47.010 52.754 1.00 53.35 481 VAL B O 1
ATOM 7020 N N . PHE B 2 482 ? 56.553 45.574 53.729 1.00 50.30 482 PHE B N 1
ATOM 7021 C CA . PHE B 2 482 ? 57.355 44.380 53.497 1.00 49.44 482 PHE B CA 1
ATOM 7022 C C . PHE B 2 482 ? 56.564 43.425 52.616 1.00 48.56 482 PHE B C 1
ATOM 7023 O O . PHE B 2 482 ? 55.503 42.938 53.020 1.00 46.91 482 PHE B O 1
ATOM 7031 N N . HIS B 2 483 ? 57.079 43.160 51.420 1.00 50.47 483 HIS B N 1
ATOM 7032 C CA . HIS B 2 483 ? 56.432 42.274 50.457 1.00 54.16 483 HIS B CA 1
ATOM 7033 C C . HIS B 2 483 ? 57.300 41.032 50.284 1.00 54.82 483 HIS B C 1
ATOM 7034 O O . HIS B 2 483 ? 58.343 41.079 49.624 1.00 54.70 483 HIS B O 1
ATOM 7041 N N . ALA B 2 484 ? 56.868 39.924 50.880 1.00 56.10 484 ALA B N 1
ATOM 7042 C CA . ALA B 2 484 ? 57.493 38.629 50.636 1.00 56.99 484 ALA B CA 1
ATOM 7043 C C . ALA B 2 484 ? 56.999 38.115 49.289 1.00 59.39 484 ALA B C 1
ATOM 7044 O O . ALA B 2 484 ? 55.806 37.840 49.125 1.00 57.09 484 ALA B O 1
ATOM 7046 N N . GLU B 2 485 ? 57.912 37.998 48.323 1.00 64.67 485 GLU B N 1
ATOM 7047 C CA . GLU B 2 485 ? 57.562 37.610 46.960 1.00 70.36 485 GLU B CA 1
ATOM 7048 C C . GLU B 2 485 ? 56.808 36.287 46.932 1.00 70.25 485 GLU B C 1
ATOM 7049 O O . GLU B 2 485 ? 57.370 35.235 47.255 1.00 69.40 485 GLU B O 1
ATOM 7055 N N . GLY B 2 486 ? 55.534 36.332 46.546 1.00 70.09 486 GLY B N 1
ATOM 7056 C CA . GLY B 2 486 ? 54.692 35.158 46.529 1.00 71.56 486 GLY B CA 1
ATOM 7057 C C . GLY B 2 486 ? 53.889 34.927 47.790 1.00 73.67 486 GLY B C 1
ATOM 7058 O O . GLY B 2 486 ? 52.967 34.102 47.774 1.00 75.74 486 GLY B O 1
ATOM 7059 N N . SER B 2 487 ? 54.204 35.625 48.880 1.00 72.53 487 SER B N 1
ATOM 7060 C CA . SER B 2 487 ? 53.513 35.495 50.150 1.00 71.22 487 SER B CA 1
ATOM 7061 C C . SER B 2 487 ? 52.770 36.800 50.455 1.00 69.34 487 SER B C 1
ATOM 7062 O O . SER B 2 487 ? 52.422 37.548 49.524 1.00 70.00 487 SER B O 1
ATOM 7065 N N . ASP B 2 488 ? 52.539 37.077 51.737 1.00 66.90 488 ASP B N 1
ATOM 7066 C CA . ASP B 2 488 ? 51.698 38.191 52.147 1.00 65.60 488 ASP B CA 1
ATOM 7067 C C . ASP B 2 488 ? 52.463 39.513 52.087 1.00 60.84 488 ASP B C 1
ATOM 7068 O O . ASP B 2 488 ? 53.656 39.570 51.775 1.00 58.09 488 ASP B O 1
ATOM 7073 N N . ILE B 2 489 ? 51.749 40.593 52.397 1.00 58.51 489 ILE B N 1
ATOM 7074 C CA . ILE B 2 489 ? 52.301 41.939 52.483 1.00 54.56 489 ILE B CA 1
ATOM 7075 C C . ILE B 2 489 ? 51.980 42.484 53.868 1.00 53.39 489 ILE B C 1
ATOM 7076 O O . ILE B 2 489 ? 50.844 42.357 54.340 1.00 53.88 489 ILE B O 1
ATOM 7081 N N . VAL B 2 490 ? 52.973 43.085 54.519 1.00 50.73 490 VAL B N 1
ATOM 7082 C CA . VAL B 2 490 ? 52.810 43.643 55.858 1.00 49.47 490 VAL B CA 1
ATOM 7083 C C . VAL B 2 490 ? 53.170 45.122 55.817 1.00 49.97 490 VAL B C 1
ATOM 7084 O O . VAL B 2 490 ? 54.283 45.486 55.419 1.00 49.41 490 VAL B O 1
ATOM 7088 N N . ILE B 2 491 ? 52.227 45.967 56.230 1.00 50.15 491 ILE B N 1
ATOM 7089 C CA . ILE B 2 491 ? 52.455 47.395 56.410 1.00 49.44 491 ILE B CA 1
ATOM 7090 C C . ILE B 2 491 ? 52.735 47.645 57.884 1.00 48.70 491 ILE B C 1
ATOM 7091 O O . ILE B 2 491 ? 51.939 47.254 58.747 1.00 51.48 491 ILE B O 1
ATOM 7096 N N . LEU B 2 492 ? 53.860 48.290 58.179 1.00 47.88 492 LEU B N 1
ATOM 7097 C CA . LEU B 2 492 ? 54.262 48.576 59.550 1.00 48.72 492 LEU B CA 1
ATOM 7098 C C . LEU B 2 492 ? 54.173 50.072 59.815 1.00 51.64 492 LEU B C 1
ATOM 7099 O O . LEU B 2 492 ? 54.691 50.878 59.034 1.00 53.08 492 LEU B O 1
ATOM 7104 N N . HIS B 2 493 ? 53.522 50.437 60.918 1.00 51.89 493 HIS B N 1
ATOM 7105 C CA . HIS B 2 493 ? 53.395 51.822 61.348 1.00 51.71 493 HIS B CA 1
ATOM 7106 C C . HIS B 2 493 ? 53.979 51.975 62.745 1.00 50.62 493 HIS B C 1
ATOM 7107 O O . HIS B 2 493 ? 53.664 51.187 63.644 1.00 48.37 493 HIS B O 1
ATOM 7114 N N . ILE B 2 494 ? 54.823 52.988 62.926 1.00 50.59 494 ILE B N 1
ATOM 7115 C CA . ILE B 2 494 ? 55.315 53.387 64.244 1.00 51.97 494 ILE B CA 1
ATOM 7116 C C . ILE B 2 494 ? 54.992 54.872 64.380 1.00 56.13 494 ILE B C 1
ATOM 7117 O O . ILE B 2 494 ? 55.753 55.736 63.930 1.00 58.12 494 ILE B O 1
ATOM 7122 N N . ARG B 2 495 ? 53.856 55.176 64.995 1.00 58.37 495 ARG B N 1
ATOM 7123 C CA . ARG B 2 495 ? 53.341 56.533 65.082 1.00 61.17 495 ARG B CA 1
ATOM 7124 C C . ARG B 2 495 ? 53.605 57.132 66.458 1.00 61.77 495 ARG B C 1
ATOM 7125 O O . ARG B 2 495 ? 53.873 56.427 67.434 1.00 60.94 495 ARG B O 1
ATOM 7133 N N . ALA B 2 496 ? 53.519 58.457 66.522 1.00 63.82 496 ALA B N 1
ATOM 7134 C CA . ALA B 2 496 ? 53.477 59.146 67.798 1.00 65.49 496 ALA B CA 1
ATOM 7135 C C . ALA B 2 496 ? 52.053 59.125 68.348 1.00 69.58 496 ALA B C 1
ATOM 7136 O O . ALA B 2 496 ? 51.100 58.733 67.668 1.00 70.57 496 ALA B O 1
ATOM 7138 N N . HIS B 2 497 ? 51.910 59.553 69.606 1.00 71.40 497 HIS B N 1
ATOM 7139 C CA . HIS B 2 497 ? 50.593 59.548 70.233 1.00 73.33 497 HIS B CA 1
ATOM 7140 C C . HIS B 2 497 ? 49.629 60.492 69.525 1.00 75.57 497 HIS B C 1
ATOM 7141 O O . HIS B 2 497 ? 48.424 60.224 69.473 1.00 74.65 497 HIS B O 1
ATOM 7148 N N . ASP B 2 498 ? 50.138 61.589 68.967 1.00 78.09 498 ASP B N 1
ATOM 7149 C CA . ASP B 2 498 ? 49.312 62.595 68.315 1.00 81.99 498 ASP B CA 1
ATOM 7150 C C . ASP B 2 498 ? 49.256 62.428 66.802 1.00 85.14 498 ASP B C 1
ATOM 7151 O O . ASP B 2 498 ? 48.692 63.287 66.116 1.00 85.87 498 ASP B O 1
ATOM 7156 N N . ALA B 2 499 ? 49.827 61.350 66.265 1.00 88.67 499 ALA B N 1
ATOM 7157 C CA . ALA B 2 499 ? 49.820 61.105 64.822 1.00 93.37 499 ALA B CA 1
ATOM 7158 C C . ALA B 2 499 ? 48.399 60.753 64.392 1.00 96.94 499 ALA B C 1
ATOM 7159 O O . ALA B 2 499 ? 48.013 59.587 64.276 1.00 97.22 499 ALA B O 1
ATOM 7161 N N . GLN B 2 500 ? 47.604 61.794 64.150 1.00 99.06 500 GLN B N 1
ATOM 7162 C CA . GLN B 2 500 ? 46.207 61.640 63.746 1.00 101.12 500 GLN B CA 1
ATOM 7163 C C . GLN B 2 500 ? 46.166 61.346 62.252 1.00 104.73 500 GLN B C 1
ATOM 7164 O O . GLN B 2 500 ? 46.119 62.249 61.416 1.00 105.07 500 GLN B O 1
ATOM 7166 N N . GLN B 2 501 ? 46.182 60.061 61.913 1.00 105.90 501 GLN B N 1
ATOM 7167 C CA . GLN B 2 501 ? 46.158 59.643 60.517 1.00 109.04 501 GLN B CA 1
ATOM 7168 C C . GLN B 2 501 ? 45.545 58.253 60.381 1.00 109.69 501 GLN B C 1
ATOM 7169 O O . GLN B 2 501 ? 45.027 57.696 61.350 1.00 109.87 501 GLN B O 1
ATOM 7175 N N . GLY B 2 503 ? 43.796 57.359 56.429 1.00 74.39 503 GLY B N 1
ATOM 7176 C CA . GLY B 2 503 ? 43.704 56.792 55.096 1.00 73.48 503 GLY B CA 1
ATOM 7177 C C . GLY B 2 503 ? 44.466 55.492 54.941 1.00 70.72 503 GLY B C 1
ATOM 7178 O O . GLY B 2 503 ? 44.913 54.903 55.925 1.00 70.02 503 GLY B O 1
ATOM 7179 N N . ALA B 2 504 ? 44.614 55.042 53.698 1.00 69.41 504 ALA B N 1
ATOM 7180 C CA . ALA B 2 504 ? 45.307 53.805 53.383 1.00 67.37 504 ALA B CA 1
ATOM 7181 C C . ALA B 2 504 ? 46.556 54.101 52.562 1.00 67.46 504 ALA B C 1
ATOM 7182 O O . ALA B 2 504 ? 46.649 55.125 51.879 1.00 70.37 504 ALA B O 1
ATOM 7184 N N . ILE B 2 505 ? 47.519 53.189 52.639 1.00 64.74 505 ILE B N 1
ATOM 7185 C CA . ILE B 2 505 ? 48.769 53.309 51.898 1.00 64.38 505 ILE B CA 1
ATOM 7186 C C . ILE B 2 505 ? 48.575 52.685 50.522 1.00 65.47 505 ILE B C 1
ATOM 7187 O O . ILE B 2 505 ? 48.185 51.517 50.410 1.00 66.81 505 ILE B O 1
ATOM 7192 N N . ASN B 2 506 ? 48.847 53.462 49.476 1.00 64.87 506 ASN B N 1
ATOM 7193 C CA . ASN B 2 506 ? 48.689 52.979 48.110 1.00 64.80 506 ASN B CA 1
ATOM 7194 C C . ASN B 2 506 ? 49.794 51.983 47.776 1.00 65.63 506 ASN B C 1
ATOM 7195 O O . ASN B 2 506 ? 50.978 52.261 47.986 1.00 67.04 506 ASN B O 1
ATOM 7200 N N . LEU B 2 507 ? 49.406 50.822 47.249 1.00 65.14 507 LEU B N 1
ATOM 7201 C CA . LEU B 2 507 ? 50.331 49.727 46.977 1.00 65.36 507 LEU B CA 1
ATOM 7202 C C . LEU B 2 507 ? 50.316 49.329 45.505 1.00 68.47 507 LEU B C 1
ATOM 7203 O O . LEU B 2 507 ? 50.469 48.154 45.163 1.00 69.13 507 LEU B O 1
ATOM 7208 N N . GLN B 2 508 ? 50.141 50.301 44.606 1.00 69.37 508 GLN B N 1
ATOM 7209 C CA . GLN B 2 508 ? 50.104 49.968 43.185 1.00 70.18 508 GLN B CA 1
ATOM 7210 C C . GLN B 2 508 ? 51.495 49.704 42.619 1.00 69.03 508 GLN B C 1
ATOM 7211 O O . GLN B 2 508 ? 51.633 48.920 41.674 1.00 69.21 508 GLN B O 1
ATOM 7217 N N . THR B 2 509 ? 52.531 50.330 43.183 1.00 69.65 509 THR B N 1
ATOM 7218 C CA . THR B 2 509 ? 53.883 50.154 42.664 1.00 71.52 509 THR B CA 1
ATOM 7219 C C . THR B 2 509 ? 54.431 48.756 42.924 1.00 73.85 509 THR B C 1
ATOM 7220 O O . THR B 2 509 ? 55.381 48.344 42.251 1.00 74.81 509 THR B O 1
ATOM 7224 N N . LEU B 2 510 ? 53.863 48.026 43.880 1.00 74.71 510 LEU B N 1
ATOM 7225 C CA . LEU B 2 510 ? 54.317 46.670 44.156 1.00 74.90 510 LEU B CA 1
ATOM 7226 C C . LEU B 2 510 ? 53.965 45.750 42.994 1.00 78.11 510 LEU B C 1
ATOM 7227 O O . LEU B 2 510 ? 52.830 45.754 42.506 1.00 80.17 510 LEU B O 1
ATOM 7232 N N . ASN B 2 511 ? 54.941 44.963 42.550 1.00 78.73 511 ASN B N 1
ATOM 7233 C CA . ASN B 2 511 ? 54.729 43.990 41.480 1.00 82.80 511 ASN B CA 1
ATOM 7234 C C . ASN B 2 511 ? 54.104 42.744 42.095 1.00 82.81 511 ASN B C 1
ATOM 7235 O O . ASN B 2 511 ? 54.795 41.816 42.519 1.00 81.26 511 ASN B O 1
ATOM 7237 N N . VAL B 2 512 ? 52.775 42.725 42.146 1.00 86.19 512 VAL B N 1
ATOM 7238 C CA . VAL B 2 512 ? 52.021 41.637 42.757 1.00 89.96 512 VAL B CA 1
ATOM 7239 C C . VAL B 2 512 ? 51.241 40.923 41.663 1.00 94.17 512 VAL B C 1
ATOM 7240 O O . VAL B 2 512 ? 50.417 41.537 40.973 1.00 95.63 512 VAL B O 1
ATOM 7244 N N . ASN B 2 513 ? 51.500 39.625 41.506 1.00 95.97 513 ASN B N 1
ATOM 7245 C CA . ASN B 2 513 ? 50.780 38.765 40.566 1.00 97.81 513 ASN B CA 1
ATOM 7246 C C . ASN B 2 513 ? 50.343 37.527 41.343 1.00 100.61 513 ASN B C 1
ATOM 7247 O O . ASN B 2 513 ? 51.083 36.543 41.429 1.00 101.48 513 ASN B O 1
ATOM 7249 N N . GLY B 2 514 ? 49.143 37.583 41.914 1.00 101.89 514 GLY B N 1
ATOM 7250 C CA . GLY B 2 514 ? 48.627 36.479 42.698 1.00 103.04 514 GLY B CA 1
ATOM 7251 C C . GLY B 2 514 ? 47.291 36.784 43.343 1.00 104.77 514 GLY B C 1
ATOM 7252 O O . GLY B 2 514 ? 47.104 37.857 43.925 1.00 104.09 514 GLY B O 1
ATOM 7253 N N . ASN B 2 515 ? 46.349 35.843 43.244 1.00 106.37 515 ASN B N 1
ATOM 7254 C CA . ASN B 2 515 ? 45.013 36.004 43.806 1.00 104.74 515 ASN B CA 1
ATOM 7255 C C . ASN B 2 515 ? 44.897 35.442 45.218 1.00 102.45 515 ASN B C 1
ATOM 7256 O O . ASN B 2 515 ? 43.801 35.043 45.634 1.00 103.52 515 ASN B O 1
ATOM 7258 N N . ASP B 2 516 ? 46.002 35.400 45.971 1.00 95.34 516 ASP B N 1
ATOM 7259 C CA . ASP B 2 516 ? 45.970 34.870 47.329 1.00 89.27 516 ASP B CA 1
ATOM 7260 C C . ASP B 2 516 ? 46.852 35.674 48.281 1.00 84.62 516 ASP B C 1
ATOM 7261 O O . ASP B 2 516 ? 47.170 35.189 49.374 1.00 85.02 516 ASP B O 1
ATOM 7263 N N . VAL B 2 517 ? 47.253 36.881 47.897 1.00 80.09 517 VAL B N 1
ATOM 7264 C CA . VAL B 2 517 ? 48.126 37.715 48.714 1.00 73.94 517 VAL B CA 1
ATOM 7265 C C . VAL B 2 517 ? 47.271 38.576 49.634 1.00 70.14 517 VAL B C 1
ATOM 7266 O O . VAL B 2 517 ? 46.342 39.255 49.179 1.00 70.29 517 VAL B O 1
ATOM 7270 N N . HIS B 2 518 ? 47.584 38.553 50.926 1.00 66.66 518 HIS B N 1
ATOM 7271 C CA . HIS B 2 518 ? 46.864 39.338 51.919 1.00 66.08 518 HIS B CA 1
ATOM 7272 C C . HIS B 2 518 ? 47.696 40.537 52.354 1.00 63.24 518 HIS B C 1
ATOM 7273 O O . HIS B 2 518 ? 48.922 40.451 52.467 1.00 62.57 518 HIS B O 1
ATOM 7280 N N . VAL B 2 519 ? 47.017 41.654 52.600 1.00 62.67 519 VAL B N 1
ATOM 7281 C CA . VAL B 2 519 ? 47.645 42.872 53.097 1.00 62.07 519 VAL B CA 1
ATOM 7282 C C . VAL B 2 519 ? 47.377 42.965 54.592 1.00 63.25 519 VAL B C 1
ATOM 7283 O O . VAL B 2 519 ? 46.221 43.078 55.018 1.00 65.02 519 VAL B O 1
ATOM 7287 N N . TRP B 2 520 ? 48.440 42.912 55.388 1.00 62.83 520 TRP B N 1
ATOM 7288 C CA . TRP B 2 520 ? 48.351 43.055 56.833 1.00 63.68 520 TRP B CA 1
ATOM 7289 C C . TRP B 2 520 ? 48.846 44.433 57.252 1.00 63.39 520 TRP B C 1
ATOM 7290 O O . TRP B 2 520 ? 49.672 45.050 56.573 1.00 64.04 520 TRP B O 1
ATOM 7301 N N . GLU B 2 521 ? 48.332 44.908 58.383 1.00 62.66 521 GLU B N 1
ATOM 7302 C CA . GLU B 2 521 ? 48.713 46.196 58.944 1.00 63.29 521 GLU B CA 1
ATOM 7303 C C . GLU B 2 521 ? 49.034 46.015 60.419 1.00 61.67 521 GLU B C 1
ATOM 7304 O O . GLU B 2 521 ? 48.226 45.459 61.170 1.00 61.26 521 GLU B O 1
ATOM 7310 N N . VAL B 2 522 ? 50.218 46.466 60.824 1.00 61.12 522 VAL B N 1
ATOM 7311 C CA . VAL B 2 522 ? 50.675 46.393 62.208 1.00 61.38 522 VAL B CA 1
ATOM 7312 C C . VAL B 2 522 ? 51.059 47.804 62.627 1.00 64.76 522 VAL B C 1
ATOM 7313 O O . VAL B 2 522 ? 52.014 48.379 62.089 1.00 67.24 522 VAL B O 1
ATOM 7317 N N . SER B 2 523 ? 50.322 48.363 63.583 1.00 65.21 523 SER B N 1
ATOM 7318 C CA . SER B 2 523 ? 50.521 49.734 64.029 1.00 66.92 523 SER B CA 1
ATOM 7319 C C . SER B 2 523 ? 51.097 49.756 65.438 1.00 67.25 523 SER B C 1
ATOM 7320 O O . SER B 2 523 ? 50.638 49.025 66.322 1.00 66.32 523 SER B O 1
ATOM 7323 N N . CYS B 2 524 ? 52.103 50.602 65.638 1.00 66.15 524 CYS B N 1
ATOM 7324 C CA . CYS B 2 524 ? 52.748 50.783 66.930 1.00 64.74 524 CYS B CA 1
ATOM 7325 C C . CYS B 2 524 ? 52.680 52.252 67.320 1.00 64.25 524 CYS B C 1
ATOM 7326 O O . CYS B 2 524 ? 52.867 53.136 66.478 1.00 65.14 524 CYS B O 1
ATOM 7329 N N . THR B 2 525 ? 52.414 52.510 68.597 1.00 62.87 525 THR B N 1
ATOM 7330 C CA . THR B 2 525 ? 52.251 53.867 69.096 1.00 63.31 525 THR B CA 1
ATOM 7331 C C . THR B 2 525 ? 53.086 54.061 70.352 1.00 62.05 525 THR B C 1
ATOM 7332 O O . THR B 2 525 ? 53.111 53.196 71.233 1.00 61.26 525 THR B O 1
ATOM 7336 N N . LEU B 2 526 ? 53.779 55.194 70.419 1.00 62.19 526 LEU B N 1
ATOM 7337 C CA . LEU B 2 526 ? 54.505 55.616 71.614 1.00 62.53 526 LEU B CA 1
ATOM 7338 C C . LEU B 2 526 ? 53.627 56.647 72.316 1.00 64.89 526 LEU B C 1
ATOM 7339 O O . LEU B 2 526 ? 53.571 57.810 71.910 1.00 64.65 526 LEU B O 1
ATOM 7344 N N . ASN B 2 527 ? 52.932 56.215 73.366 1.00 67.42 527 ASN B N 1
ATOM 7345 C CA . ASN B 2 527 ? 51.896 57.034 73.981 1.00 70.89 527 ASN B CA 1
ATOM 7346 C C . ASN B 2 527 ? 52.521 58.071 74.914 1.00 74.29 527 ASN B C 1
ATOM 7347 O O . ASN B 2 527 ? 53.743 58.223 74.992 1.00 73.79 527 ASN B O 1
ATOM 7352 N N . ASN B 2 528 ? 51.666 58.805 75.634 1.00 77.75 528 ASN B N 1
ATOM 7353 C CA . ASN B 2 528 ? 52.151 59.814 76.570 1.00 80.33 528 ASN B CA 1
ATOM 7354 C C . ASN B 2 528 ? 52.973 59.192 77.690 1.00 79.55 528 ASN B C 1
ATOM 7355 O O . ASN B 2 528 ? 53.910 59.821 78.194 1.00 79.36 528 ASN B O 1
ATOM 7360 N N . GLN B 2 529 ? 52.641 57.967 78.092 1.00 79.32 529 GLN B N 1
ATOM 7361 C CA . GLN B 2 529 ? 53.404 57.260 79.111 1.00 79.41 529 GLN B CA 1
ATOM 7362 C C . GLN B 2 529 ? 54.717 56.699 78.582 1.00 78.22 529 GLN B C 1
ATOM 7363 O O . GLN B 2 529 ? 55.443 56.050 79.344 1.00 77.91 529 GLN B O 1
ATOM 7369 N N . LEU B 2 530 ? 55.032 56.933 77.305 1.00 77.49 530 LEU B N 1
ATOM 7370 C CA . LEU B 2 530 ? 56.274 56.465 76.684 1.00 74.97 530 LEU B CA 1
ATOM 7371 C C . LEU B 2 530 ? 56.430 54.952 76.808 1.00 73.58 530 LEU B C 1
ATOM 7372 O O . LEU B 2 530 ? 57.516 54.441 77.089 1.00 73.50 530 LEU B O 1
ATOM 7377 N N . GLU B 2 531 ? 55.335 54.232 76.601 1.00 72.48 531 GLU B N 1
ATOM 7378 C CA . GLU B 2 531 ? 55.354 52.782 76.490 1.00 74.01 531 GLU B CA 1
ATOM 7379 C C . GLU B 2 531 ? 54.851 52.396 75.108 1.00 70.70 531 GLU B C 1
ATOM 7380 O O . GLU B 2 531 ? 53.906 53.000 74.589 1.00 70.19 531 GLU B O 1
ATOM 7386 N N . LEU B 2 532 ? 55.499 51.403 74.507 1.00 68.77 532 LEU B N 1
ATOM 7387 C CA . LEU B 2 532 ? 55.215 51.022 73.129 1.00 66.96 532 LEU B CA 1
ATOM 7388 C C . LEU B 2 532 ? 54.013 50.085 73.110 1.00 67.76 532 LEU B C 1
ATOM 7389 O O . LEU B 2 532 ? 54.081 48.964 73.623 1.00 68.38 532 LEU B O 1
ATOM 7394 N N . ASP B 2 533 ? 52.911 50.545 72.525 1.00 67.44 533 ASP B N 1
ATOM 7395 C CA . ASP B 2 533 ? 51.687 49.762 72.414 1.00 68.21 533 ASP B CA 1
ATOM 7396 C C . ASP B 2 533 ? 51.516 49.318 70.969 1.00 69.13 533 ASP B C 1
ATOM 7397 O O . ASP B 2 533 ? 51.402 50.155 70.067 1.00 70.67 533 ASP B O 1
ATOM 7402 N N . ILE B 2 534 ? 51.499 48.007 70.753 1.00 67.65 534 ILE B N 1
ATOM 7403 C CA . ILE B 2 534 ? 51.269 47.427 69.436 1.00 65.96 534 ILE B CA 1
ATOM 7404 C C . ILE B 2 534 ? 49.824 46.956 69.371 1.00 69.21 534 ILE B C 1
ATOM 7405 O O . ILE B 2 534 ? 49.374 46.186 70.227 1.00 69.82 534 ILE B O 1
ATOM 7410 N N . ASP B 2 535 ? 49.096 47.423 68.360 1.00 71.73 535 ASP B N 1
ATOM 7411 C CA . ASP B 2 535 ? 47.690 47.086 68.211 1.00 73.39 535 ASP B CA 1
ATOM 7412 C C . ASP B 2 535 ? 47.535 45.660 67.684 1.00 73.55 535 ASP B C 1
ATOM 7413 O O . ASP B 2 535 ? 48.509 44.959 67.396 1.00 72.74 535 ASP B O 1
ATOM 7418 N N . LEU B 2 536 ? 46.287 45.225 67.565 1.00 75.12 536 LEU B N 1
ATOM 7419 C CA . LEU B 2 536 ? 45.993 43.910 67.015 1.00 76.35 536 LEU B CA 1
ATOM 7420 C C . LEU B 2 536 ? 46.162 43.946 65.501 1.00 74.66 536 LEU B C 1
ATOM 7421 O O . LEU B 2 536 ? 45.512 44.762 64.838 1.00 75.85 536 LEU B O 1
ATOM 7426 N N . PRO B 2 537 ? 47.022 43.109 64.923 1.00 74.02 537 PRO B N 1
ATOM 7427 C CA . PRO B 2 537 ? 47.234 43.154 63.469 1.00 75.76 537 PRO B CA 1
ATOM 7428 C C . PRO B 2 537 ? 45.956 42.830 62.709 1.00 78.25 537 PRO B C 1
ATOM 7429 O O . PRO B 2 537 ? 45.326 41.794 62.930 1.00 81.04 537 PRO B O 1
ATOM 7433 N N . ASN B 2 538 ? 45.580 43.730 61.806 1.00 76.84 538 ASN B N 1
ATOM 7434 C CA . ASN B 2 538 ? 44.349 43.604 61.039 1.00 76.66 538 ASN B CA 1
ATOM 7435 C C . ASN B 2 538 ? 44.655 43.116 59.629 1.00 74.92 538 ASN B C 1
ATOM 7436 O O . ASN B 2 538 ? 45.548 43.649 58.961 1.00 73.97 538 ASN B O 1
ATOM 7441 N N . ASP B 2 539 ? 43.914 42.102 59.189 1.00 73.74 539 ASP B N 1
ATOM 7442 C CA . ASP B 2 539 ? 43.979 41.624 57.813 1.00 72.91 539 ASP B CA 1
ATOM 7443 C C . ASP B 2 539 ? 43.071 42.506 56.965 1.00 72.15 539 ASP B C 1
ATOM 7444 O O . ASP B 2 539 ? 41.850 42.517 57.153 1.00 73.12 539 ASP B O 1
ATOM 7449 N N . LEU B 2 540 ? 43.662 43.250 56.033 1.00 70.70 540 LEU B N 1
ATOM 7450 C CA . LEU B 2 540 ? 42.927 44.210 55.222 1.00 70.11 540 LEU B CA 1
ATOM 7451 C C . LEU B 2 540 ? 42.377 43.609 53.933 1.00 69.07 540 LEU B C 1
ATOM 7452 O O . LEU B 2 540 ? 41.897 44.354 53.074 1.00 69.68 540 LEU B O 1
ATOM 7457 N N . GLY B 2 541 ? 42.433 42.289 53.781 1.00 68.45 541 GLY B N 1
ATOM 7458 C CA . GLY B 2 541 ? 41.865 41.617 52.627 1.00 68.60 541 GLY B CA 1
ATOM 7459 C C . GLY B 2 541 ? 42.912 41.261 51.589 1.00 68.47 541 GLY B C 1
ATOM 7460 O O . GLY B 2 541 ? 44.118 41.464 51.764 1.00 67.22 541 GLY B O 1
ATOM 7461 N N . LEU B 2 542 ? 42.421 40.707 50.481 1.00 68.68 542 LEU B N 1
ATOM 7462 C CA . LEU B 2 542 ? 43.286 40.369 49.362 1.00 67.19 542 LEU B CA 1
ATOM 7463 C C . LEU B 2 542 ? 43.895 41.634 48.762 1.00 67.36 542 LEU B C 1
ATOM 7464 O O . LEU B 2 542 ? 43.397 42.747 48.953 1.00 68.29 542 LEU B O 1
ATOM 7469 N N . TYR B 2 543 ? 44.991 41.448 48.022 1.00 67.48 543 TYR B N 1
ATOM 7470 C CA . TYR B 2 543 ? 45.712 42.589 47.465 1.00 69.09 543 TYR B CA 1
ATOM 7471 C C . TYR B 2 543 ? 44.821 43.413 46.543 1.00 72.77 543 TYR B C 1
ATOM 7472 O O . TYR B 2 543 ? 44.681 44.629 46.721 1.00 73.54 543 TYR B O 1
ATOM 7481 N N . HIS B 2 544 ? 44.209 42.768 45.548 1.00 74.37 544 HIS B N 1
ATOM 7482 C CA . HIS B 2 544 ? 43.381 43.505 44.600 1.00 76.97 544 HIS B CA 1
ATOM 7483 C C . HIS B 2 544 ? 42.132 44.072 45.262 1.00 77.37 544 HIS B C 1
ATOM 7484 O O . HIS B 2 544 ? 41.676 45.158 44.887 1.00 77.26 544 HIS B O 1
ATOM 7491 N N . ASP B 2 545 ? 41.568 43.363 46.243 1.00 77.31 545 ASP B N 1
ATOM 7492 C CA . ASP B 2 545 ? 40.449 43.920 46.996 1.00 77.92 545 ASP B CA 1
ATOM 7493 C C . ASP B 2 545 ? 40.889 45.131 47.808 1.00 77.77 545 ASP B C 1
ATOM 7494 O O . ASP B 2 545 ? 40.156 46.121 47.905 1.00 78.25 545 ASP B O 1
ATOM 7499 N N . TYR B 2 546 ? 42.087 45.069 48.396 1.00 77.13 546 TYR B N 1
ATOM 7500 C CA . TYR B 2 546 ? 42.622 46.222 49.112 1.00 77.46 546 TYR B CA 1
ATOM 7501 C C . TYR B 2 546 ? 42.823 47.405 48.174 1.00 79.33 546 TYR B C 1
ATOM 7502 O O . TYR B 2 546 ? 42.633 48.561 48.571 1.00 79.76 546 TYR B O 1
ATOM 7511 N N . GLN B 2 547 ? 43.201 47.136 46.924 1.00 80.84 547 GLN B N 1
ATOM 7512 C CA . GLN B 2 547 ? 43.434 48.215 45.970 1.00 82.94 547 GLN B CA 1
ATOM 7513 C C . GLN B 2 547 ? 42.140 48.678 45.311 1.00 87.13 547 GLN B C 1
ATOM 7514 O O . GLN B 2 547 ? 41.988 49.869 45.015 1.00 87.34 547 GLN B O 1
ATOM 7520 N N . ASN B 2 548 ? 41.206 47.756 45.063 1.00 89.55 548 ASN B N 1
ATOM 7521 C CA . ASN B 2 548 ? 39.902 48.153 44.541 1.00 93.48 548 ASN B CA 1
ATOM 7522 C C . ASN B 2 548 ? 39.185 49.063 45.530 1.00 94.29 548 ASN B C 1
ATOM 7523 O O . ASN B 2 548 ? 38.644 50.110 45.155 1.00 96.77 548 ASN B O 1
ATOM 7525 N N . ASN B 2 549 ? 39.176 48.678 46.803 1.00 91.32 549 ASN B N 1
ATOM 7526 C CA . ASN B 2 549 ? 38.753 49.587 47.852 1.00 91.33 549 ASN B CA 1
ATOM 7527 C C . ASN B 2 549 ? 39.836 50.638 48.089 1.00 90.62 549 ASN B C 1
ATOM 7528 O O . ASN B 2 549 ? 40.923 50.592 47.506 1.00 91.88 549 ASN B O 1
ATOM 7533 N N . ASN B 2 550 ? 39.523 51.602 48.953 1.00 89.48 550 ASN B N 1
ATOM 7534 C CA . ASN B 2 550 ? 40.440 52.681 49.319 1.00 88.83 550 ASN B CA 1
ATOM 7535 C C . ASN B 2 550 ? 40.900 53.495 48.112 1.00 89.32 550 ASN B C 1
ATOM 7536 O O . ASN B 2 550 ? 41.937 54.164 48.172 1.00 88.46 550 ASN B O 1
ATOM 7541 N N . ALA B 2 551 ? 40.147 53.449 47.008 1.00 90.42 551 ALA B N 1
ATOM 7542 C CA . ALA B 2 551 ? 40.543 54.185 45.812 1.00 90.38 551 ALA B CA 1
ATOM 7543 C C . ALA B 2 551 ? 40.559 55.685 46.069 1.00 90.52 551 ALA B C 1
ATOM 7544 O O . ALA B 2 551 ? 41.405 56.407 45.527 1.00 89.76 551 ALA B O 1
ATOM 7546 N N . ASN B 2 552 ? 39.635 56.171 46.894 1.00 91.62 552 ASN B N 1
ATOM 7547 C CA . ASN B 2 552 ? 39.612 57.561 47.320 1.00 92.92 552 ASN B CA 1
ATOM 7548 C C . ASN B 2 552 ? 40.112 57.736 48.748 1.00 91.60 552 ASN B C 1
ATOM 7549 O O . ASN B 2 552 ? 40.022 58.838 49.298 1.00 91.28 552 ASN B O 1
ATOM 7554 N N . ASN B 2 553 ? 40.634 56.673 49.358 1.00 90.89 553 ASN B N 1
ATOM 7555 C CA . ASN B 2 553 ? 41.130 56.709 50.728 1.00 90.98 553 ASN B CA 1
ATOM 7556 C C . ASN B 2 553 ? 42.651 56.665 50.794 1.00 87.66 553 ASN B C 1
ATOM 7557 O O . ASN B 2 553 ? 43.210 56.448 51.874 1.00 86.98 553 ASN B O 1
ATOM 7562 N N . PHE B 2 554 ? 43.333 56.864 49.669 1.00 86.47 554 PHE B N 1
ATOM 7563 C CA . PHE B 2 554 ? 44.785 56.763 49.628 1.00 84.01 554 PHE B CA 1
ATOM 7564 C C . PHE B 2 554 ? 45.425 58.020 50.203 1.00 84.32 554 PHE B C 1
ATOM 7565 O O . PHE B 2 554 ? 45.072 59.140 49.821 1.00 85.54 554 PHE B O 1
ATOM 7573 N N . LEU B 2 555 ? 46.367 57.829 51.121 1.00 83.31 555 LEU B N 1
ATOM 7574 C CA . LEU B 2 555 ? 47.074 58.951 51.718 1.00 81.94 555 LEU B CA 1
ATOM 7575 C C . LEU B 2 555 ? 48.036 59.578 50.716 1.00 80.26 555 LEU B C 1
ATOM 7576 O O . LEU B 2 555 ? 48.564 58.911 49.823 1.00 80.20 555 LEU B O 1
ATOM 7581 N N . ALA B 2 556 ? 48.259 60.880 50.874 1.00 79.99 556 ALA B N 1
ATOM 7582 C CA . ALA B 2 556 ? 49.195 61.587 50.013 1.00 79.49 556 ALA B CA 1
ATOM 7583 C C . ALA B 2 556 ? 50.626 61.209 50.372 1.00 77.53 556 ALA B C 1
ATOM 7584 O O . ALA B 2 556 ? 51.010 61.231 51.546 1.00 76.30 556 ALA B O 1
ATOM 7586 N N . GLY B 2 557 ? 51.408 60.858 49.368 1.00 76.93 557 GLY B N 1
ATOM 7587 C CA . GLY B 2 557 ? 52.799 60.512 49.585 1.00 74.56 557 GLY B CA 1
ATOM 7588 C C . GLY B 2 557 ? 53.286 59.522 48.550 1.00 72.33 557 GLY B C 1
ATOM 7589 O O . GLY B 2 557 ? 52.528 59.006 47.732 1.00 72.09 557 GLY B O 1
ATOM 7590 N N . ASP B 2 558 ? 54.589 59.258 48.607 1.00 69.34 558 ASP B N 1
ATOM 7591 C CA . ASP B 2 558 ? 55.260 58.372 47.668 1.00 67.00 558 ASP B CA 1
ATOM 7592 C C . ASP B 2 558 ? 55.822 57.164 48.403 1.00 63.84 558 ASP B C 1
ATOM 7593 O O . ASP B 2 558 ? 56.372 57.292 49.502 1.00 62.41 558 ASP B O 1
ATOM 7598 N N . LEU B 2 559 ? 55.682 55.993 47.789 1.00 61.67 559 LEU B N 1
ATOM 7599 C CA . LEU B 2 559 ? 56.204 54.743 48.335 1.00 59.05 559 LEU B CA 1
ATOM 7600 C C . LEU B 2 559 ? 57.537 54.463 47.649 1.00 57.66 559 LEU B C 1
ATOM 7601 O O . LEU B 2 559 ? 57.576 54.042 46.490 1.00 59.38 559 LEU B O 1
ATOM 7606 N N . VAL B 2 560 ? 58.630 54.700 48.367 1.00 55.59 560 VAL B N 1
ATOM 7607 C CA . VAL B 2 560 ? 59.972 54.543 47.821 1.00 55.28 560 VAL B CA 1
ATOM 7608 C C . VAL B 2 560 ? 60.477 53.144 48.145 1.00 57.44 560 VAL B C 1
ATOM 7609 O O . VAL B 2 560 ? 60.345 52.672 49.281 1.00 58.84 560 VAL B O 1
ATOM 7613 N N . GLN B 2 561 ? 61.060 52.479 47.150 1.00 56.94 561 GLN B N 1
ATOM 7614 C CA . GLN B 2 561 ? 61.609 51.148 47.357 1.00 54.94 561 GLN B CA 1
ATOM 7615 C C . GLN B 2 561 ? 63.015 51.235 47.938 1.00 51.46 561 GLN B C 1
ATOM 7616 O O . GLN B 2 561 ? 63.826 52.067 47.521 1.00 49.93 561 GLN B O 1
ATOM 7622 N N . VAL B 2 562 ? 63.295 50.368 48.902 1.00 49.72 562 VAL B N 1
ATOM 7623 C CA . VAL B 2 562 ? 64.616 50.333 49.539 1.00 50.22 562 VAL B CA 1
ATOM 7624 C C . VAL B 2 562 ? 65.619 49.703 48.579 1.00 51.30 562 VAL B C 1
ATOM 7625 O O . VAL B 2 562 ? 65.338 48.635 48.009 1.00 52.97 562 VAL B O 1
ATOM 7629 N N . PRO B 2 563 ? 66.781 50.312 48.362 1.00 53.01 563 PRO B N 1
ATOM 7630 C CA . PRO B 2 563 ? 67.755 49.743 47.423 1.00 54.06 563 PRO B CA 1
ATOM 7631 C C . PRO B 2 563 ? 68.388 48.475 47.978 1.00 56.65 563 PRO B C 1
ATOM 7632 O O . PRO B 2 563 ? 68.296 48.156 49.166 1.00 55.25 563 PRO B O 1
ATOM 7636 N N . ASN B 2 564 ? 69.046 47.745 47.081 1.00 59.67 564 ASN B N 1
ATOM 7637 C CA . ASN B 2 564 ? 69.748 46.531 47.472 1.00 60.76 564 ASN B CA 1
ATOM 7638 C C . ASN B 2 564 ? 70.922 46.874 48.380 1.00 57.83 564 ASN B C 1
ATOM 7639 O O . ASN B 2 564 ? 71.668 47.824 48.127 1.00 57.70 564 ASN B O 1
ATOM 7644 N N . THR B 2 565 ? 71.089 46.088 49.446 1.00 57.19 565 THR B N 1
ATOM 7645 C CA . THR B 2 565 ? 72.065 46.396 50.485 1.00 60.44 565 THR B CA 1
ATOM 7646 C C . THR B 2 565 ? 73.116 45.303 50.650 1.00 61.82 565 THR B C 1
ATOM 7647 O O . THR B 2 565 ? 73.798 45.262 51.679 1.00 61.46 565 THR B O 1
ATOM 7651 N N . GLU B 2 566 ? 73.273 44.417 49.662 1.00 64.10 566 GLU B N 1
ATOM 7652 C CA . GLU B 2 566 ? 74.238 43.332 49.817 1.00 66.66 566 GLU B CA 1
ATOM 7653 C C . GLU B 2 566 ? 75.672 43.846 49.797 1.00 64.50 566 GLU B C 1
ATOM 7654 O O . GLU B 2 566 ? 76.558 43.219 50.388 1.00 64.62 566 GLU B O 1
ATOM 7660 N N . ASN B 2 567 ? 75.920 44.983 49.140 1.00 62.83 567 ASN B N 1
ATOM 7661 C CA . ASN B 2 567 ? 77.252 45.577 49.184 1.00 62.41 567 ASN B CA 1
ATOM 7662 C C . ASN B 2 567 ? 77.592 46.092 50.576 1.00 59.31 567 ASN B C 1
ATOM 7663 O O . ASN B 2 567 ? 78.771 46.148 50.945 1.00 57.66 567 ASN B O 1
ATOM 7668 N N . VAL B 2 568 ? 76.581 46.476 51.357 1.00 57.78 568 VAL B N 1
ATOM 7669 C CA . VAL B 2 568 ? 76.830 46.930 52.721 1.00 56.42 568 VAL B CA 1
ATOM 7670 C C . VAL B 2 568 ? 77.324 45.775 53.581 1.00 57.73 568 VAL B C 1
ATOM 7671 O O . VAL B 2 568 ? 78.308 45.904 54.318 1.00 58.05 568 VAL B O 1
ATOM 7675 N N . HIS B 2 569 ? 76.656 44.623 53.491 1.00 58.91 569 HIS B N 1
ATOM 7676 C CA . HIS B 2 569 ? 77.047 43.473 54.299 1.00 59.02 569 HIS B CA 1
ATOM 7677 C C . HIS B 2 569 ? 78.424 42.957 53.901 1.00 58.02 569 HIS B C 1
ATOM 7678 O O . HIS B 2 569 ? 79.223 42.577 54.764 1.00 58.65 569 HIS B O 1
ATOM 7685 N N . ASN B 2 570 ? 78.720 42.940 52.600 1.00 58.25 570 ASN B N 1
ATOM 7686 C CA . ASN B 2 570 ? 80.029 42.479 52.146 1.00 58.65 570 ASN B CA 1
ATOM 7687 C C . ASN B 2 570 ? 81.139 43.381 52.669 1.00 57.27 570 ASN B C 1
ATOM 7688 O O . ASN B 2 570 ? 82.133 42.902 53.227 1.00 56.11 570 ASN B O 1
ATOM 7693 N N . THR B 2 571 ? 80.987 44.697 52.498 1.00 57.16 571 THR B N 1
ATOM 7694 C CA . THR B 2 571 ? 81.989 45.623 53.014 1.00 59.65 571 THR B CA 1
ATOM 7695 C C . THR B 2 571 ? 82.028 45.618 54.537 1.00 58.64 571 THR B C 1
ATOM 7696 O O . THR B 2 571 ? 83.102 45.778 55.127 1.00 58.08 571 THR B O 1
ATOM 7700 N N . LEU B 2 572 ? 80.877 45.431 55.188 1.00 58.58 572 LEU B N 1
ATOM 7701 C CA . LEU B 2 572 ? 80.862 45.356 56.646 1.00 59.85 572 LEU B CA 1
ATOM 7702 C C . LEU B 2 572 ? 81.584 44.113 57.149 1.00 61.39 572 LEU B C 1
ATOM 7703 O O . LEU B 2 572 ? 82.203 44.148 58.218 1.00 59.45 572 LEU B O 1
ATOM 7708 N N . ASN B 2 573 ? 81.519 43.012 56.396 1.00 63.49 573 ASN B N 1
ATOM 7709 C CA . ASN B 2 573 ? 82.224 41.800 56.797 1.00 65.89 573 ASN B CA 1
ATOM 7710 C C . ASN B 2 573 ? 83.734 42.004 56.761 1.00 66.24 573 ASN B C 1
ATOM 7711 O O . ASN B 2 573 ? 84.455 41.499 57.629 1.00 66.02 573 ASN B O 1
ATOM 7716 N N . GLN B 2 574 ? 84.229 42.748 55.769 1.00 65.86 574 GLN B N 1
ATOM 7717 C CA . GLN B 2 574 ? 85.661 43.008 55.687 1.00 66.45 574 GLN B CA 1
ATOM 7718 C C . GLN B 2 574 ? 86.120 43.978 56.767 1.00 66.78 574 GLN B C 1
ATOM 7719 O O . GLN B 2 574 ? 87.236 43.847 57.282 1.00 67.65 574 GLN B O 1
ATOM 7725 N N . VAL B 2 575 ? 85.281 44.950 57.127 1.00 65.88 575 VAL B N 1
ATOM 7726 C CA . VAL B 2 575 ? 85.662 45.916 58.153 1.00 65.40 575 VAL B CA 1
ATOM 7727 C C . VAL B 2 575 ? 85.796 45.235 59.509 1.00 65.08 575 VAL B C 1
ATOM 7728 O O . VAL B 2 575 ? 86.754 45.482 60.250 1.00 65.27 575 VAL B O 1
ATOM 7732 N N . VAL B 2 576 ? 84.851 44.358 59.850 1.00 64.83 576 VAL B N 1
ATOM 7733 C CA . VAL B 2 576 ? 84.855 43.735 61.171 1.00 63.69 576 VAL B CA 1
ATOM 7734 C C . VAL B 2 576 ? 86.045 42.791 61.339 1.00 65.80 576 VAL B C 1
ATOM 7735 O O . VAL B 2 576 ? 86.577 42.648 62.449 1.00 66.59 576 VAL B O 1
ATOM 7739 N N . ASN B 2 577 ? 86.501 42.154 60.250 1.00 66.99 577 ASN B N 1
ATOM 7740 C CA . ASN B 2 577 ? 87.505 41.104 60.333 1.00 66.72 577 ASN B CA 1
ATOM 7741 C C . ASN B 2 577 ? 88.818 41.612 59.768 1.00 67.43 577 ASN B C 1
ATOM 7742 O O . ASN B 2 577 ? 89.505 42.418 60.428 1.00 65.23 577 ASN B O 1
ATOM 7747 N N . ASP B 2 578 ? 89.222 41.189 58.568 1.00 69.45 578 ASP B N 1
ATOM 7748 C CA . ASP B 2 578 ? 90.596 41.417 58.125 1.00 71.10 578 ASP B CA 1
ATOM 7749 C C . ASP B 2 578 ? 90.888 42.895 57.898 1.00 70.79 578 ASP B C 1
ATOM 7750 O O . ASP B 2 578 ? 91.994 43.362 58.190 1.00 68.76 578 ASP B O 1
ATOM 7755 N N . GLY B 2 579 ? 89.913 43.646 57.389 1.00 72.17 579 GLY B N 1
ATOM 7756 C CA . GLY B 2 579 ? 90.098 45.069 57.166 1.00 75.19 579 GLY B CA 1
ATOM 7757 C C . GLY B 2 579 ? 89.852 45.884 58.418 1.00 78.27 579 GLY B C 1
ATOM 7758 O O . GLY B 2 579 ? 89.327 47.000 58.351 1.00 79.76 579 GLY B O 1
ATOM 7759 N N . TRP B 2 580 ? 90.243 45.327 59.567 1.00 77.67 580 TRP B N 1
ATOM 7760 C CA . TRP B 2 580 ? 89.963 45.954 60.856 1.00 74.97 580 TRP B CA 1
ATOM 7761 C C . TRP B 2 580 ? 90.563 47.353 60.939 1.00 69.76 580 TRP B C 1
ATOM 7762 O O . TRP B 2 580 ? 89.881 48.312 61.319 1.00 65.15 580 TRP B O 1
ATOM 7773 N N . LYS B 2 581 ? 91.840 47.490 60.583 1.00 70.64 581 LYS B N 1
ATOM 7774 C CA . LYS B 2 581 ? 92.556 48.753 60.709 1.00 72.72 581 LYS B CA 1
ATOM 7775 C C . LYS B 2 581 ? 92.778 49.434 59.363 1.00 72.40 581 LYS B C 1
ATOM 7776 O O . LYS B 2 581 ? 93.594 50.356 59.266 1.00 74.13 581 LYS B O 1
ATOM 7782 N N . ASN B 2 582 ? 92.067 49.002 58.324 1.00 70.62 582 ASN B N 1
ATOM 7783 C CA . ASN B 2 582 ? 92.212 49.568 56.986 1.00 70.09 582 ASN B CA 1
ATOM 7784 C C . ASN B 2 582 ? 91.214 50.710 56.829 1.00 66.96 582 ASN B C 1
ATOM 7785 O O . ASN B 2 582 ? 89.999 50.487 56.826 1.00 66.33 582 ASN B O 1
ATOM 7790 N N . ILE B 2 583 ? 91.731 51.934 56.693 1.00 65.12 583 ILE B N 1
ATOM 7791 C CA . ILE B 2 583 ? 90.867 53.109 56.607 1.00 65.02 583 ILE B CA 1
ATOM 7792 C C . ILE B 2 583 ? 89.998 53.049 55.356 1.00 65.93 583 ILE B C 1
ATOM 7793 O O . ILE B 2 583 ? 88.823 53.438 55.379 1.00 65.57 583 ILE B O 1
ATOM 7798 N N . ALA B 2 584 ? 90.554 52.550 54.249 1.00 65.69 584 ALA B N 1
ATOM 7799 C CA . ALA B 2 584 ? 89.785 52.464 53.012 1.00 65.50 584 ALA B CA 1
ATOM 7800 C C . ALA B 2 584 ? 88.597 51.522 53.162 1.00 65.80 584 ALA B C 1
ATOM 7801 O O . ALA B 2 584 ? 87.519 51.781 52.613 1.00 66.32 584 ALA B O 1
ATOM 7803 N N . GLN B 2 585 ? 88.774 50.424 53.902 1.00 64.53 585 GLN B N 1
ATOM 7804 C CA . GLN B 2 585 ? 87.665 49.503 54.133 1.00 64.55 585 GLN B CA 1
ATOM 7805 C C . GLN B 2 585 ? 86.521 50.191 54.866 1.00 61.21 585 GLN B C 1
ATOM 7806 O O . GLN B 2 585 ? 85.348 49.986 54.532 1.00 60.37 585 GLN B O 1
ATOM 7812 N N . HIS B 2 586 ? 86.842 51.011 55.869 1.00 59.52 586 HIS B N 1
ATOM 7813 C CA . HIS B 2 586 ? 85.802 51.761 56.565 1.00 58.60 586 HIS B CA 1
ATOM 7814 C C . HIS B 2 586 ? 85.143 52.777 55.640 1.00 57.60 586 HIS B C 1
ATOM 7815 O O . HIS B 2 586 ? 83.914 52.917 55.642 1.00 56.59 586 HIS B O 1
ATOM 7822 N N . ARG B 2 587 ? 85.941 53.490 54.838 1.00 57.08 587 ARG B N 1
ATOM 7823 C CA . ARG B 2 587 ? 85.378 54.470 53.913 1.00 56.57 587 ARG B CA 1
ATOM 7824 C C . ARG B 2 587 ? 84.427 53.810 52.922 1.00 53.26 587 ARG B C 1
ATOM 7825 O O . ARG B 2 587 ? 83.354 54.350 52.625 1.00 52.87 587 ARG B O 1
ATOM 7833 N N . GLY B 2 588 ? 84.801 52.638 52.403 1.00 50.81 588 GLY B N 1
ATOM 7834 C CA . GLY B 2 588 ? 83.917 51.927 51.496 1.00 51.35 588 GLY B CA 1
ATOM 7835 C C . GLY B 2 588 ? 82.622 51.488 52.149 1.00 51.05 588 GLY B C 1
ATOM 7836 O O . GLY B 2 588 ? 81.578 51.442 51.492 1.00 51.53 588 GLY B O 1
ATOM 7837 N N . LEU B 2 589 ? 82.669 51.162 53.443 1.00 49.49 589 LEU B N 1
ATOM 7838 C CA . LEU B 2 589 ? 81.455 50.776 54.156 1.00 47.54 589 LEU B CA 1
ATOM 7839 C C . LEU B 2 589 ? 80.443 51.914 54.171 1.00 45.81 589 LEU B C 1
ATOM 7840 O O . LEU B 2 589 ? 79.254 51.709 53.898 1.00 45.15 589 LEU B O 1
ATOM 7845 N N . PHE B 2 590 ? 80.897 53.125 54.487 1.00 45.87 590 PHE B N 1
ATOM 7846 C CA . PHE B 2 590 ? 79.971 54.246 54.591 1.00 46.78 590 PHE B CA 1
ATOM 7847 C C . PHE B 2 590 ? 79.580 54.794 53.226 1.00 48.60 590 PHE B C 1
ATOM 7848 O O . PHE B 2 590 ? 78.497 55.374 53.086 1.00 49.68 590 PHE B O 1
ATOM 7856 N N . GLN B 2 591 ? 80.432 54.616 52.214 1.00 48.17 591 GLN B N 1
ATOM 7857 C CA . GLN B 2 591 ? 80.014 54.918 50.850 1.00 49.11 591 GLN B CA 1
ATOM 7858 C C . GLN B 2 591 ? 78.837 54.043 50.439 1.00 47.96 591 GLN B C 1
ATOM 7859 O O . GLN B 2 591 ? 77.884 54.523 49.813 1.00 47.55 591 GLN B O 1
ATOM 7865 N N . GLU B 2 592 ? 78.875 52.756 50.801 1.00 47.11 592 GLU B N 1
ATOM 7866 C CA . GLU B 2 592 ? 77.752 51.873 50.502 1.00 47.14 592 GLU B CA 1
ATOM 7867 C C . GLU B 2 592 ? 76.529 52.232 51.337 1.00 46.92 592 GLU B C 1
ATOM 7868 O O . GLU B 2 592 ? 75.394 52.146 50.852 1.00 48.37 592 GLU B O 1
ATOM 7874 N N . ILE B 2 593 ? 76.735 52.636 52.595 1.00 43.58 593 ILE B N 1
ATOM 7875 C CA . ILE B 2 593 ? 75.609 53.035 53.433 1.00 42.73 593 ILE B CA 1
ATOM 7876 C C . ILE B 2 593 ? 74.975 54.315 52.901 1.00 43.91 593 ILE B C 1
ATOM 7877 O O . ILE B 2 593 ? 73.745 54.433 52.837 1.00 44.29 593 ILE B O 1
ATOM 7882 N N . SER B 2 594 ? 75.801 55.289 52.509 1.00 43.67 594 SER B N 1
ATOM 7883 C CA . SER B 2 594 ? 75.277 56.497 51.877 1.00 47.91 594 SER B CA 1
ATOM 7884 C C . SER B 2 594 ? 74.509 56.156 50.607 1.00 51.73 594 SER B C 1
ATOM 7885 O O . SER B 2 594 ? 73.397 56.652 50.386 1.00 52.65 594 SER B O 1
ATOM 7888 N N . GLY B 2 595 ? 75.088 55.299 49.760 1.00 51.34 595 GLY B N 1
ATOM 7889 C CA . GLY B 2 595 ? 74.421 54.915 48.529 1.00 49.46 595 GLY B CA 1
ATOM 7890 C C . GLY B 2 595 ? 73.082 54.244 48.757 1.00 48.96 595 GLY B C 1
ATOM 7891 O O . GLY B 2 595 ? 72.156 54.412 47.960 1.00 50.14 595 GLY B O 1
ATOM 7892 N N . ALA B 2 596 ? 72.954 53.483 49.845 1.00 48.57 596 ALA B N 1
ATOM 7893 C CA . ALA B 2 596 ? 71.678 52.851 50.156 1.00 49.70 596 ALA B CA 1
ATOM 7894 C C . ALA B 2 596 ? 70.678 53.837 50.747 1.00 50.95 596 ALA B C 1
ATOM 7895 O O . ALA B 2 596 ? 69.467 53.663 50.571 1.00 49.83 596 ALA B O 1
ATOM 7897 N N . LEU B 2 597 ? 71.159 54.876 51.432 1.00 51.51 597 LEU B N 1
ATOM 7898 C CA . LEU B 2 597 ? 70.280 55.812 52.123 1.00 51.28 597 LEU B CA 1
ATOM 7899 C C . LEU B 2 597 ? 69.886 57.015 51.279 1.00 52.94 597 LEU B C 1
ATOM 7900 O O . LEU B 2 597 ? 68.827 57.603 51.524 1.00 54.30 597 LEU B O 1
ATOM 7905 N N . MET B 2 598 ? 70.712 57.401 50.307 1.00 53.07 598 MET B N 1
ATOM 7906 C CA . MET B 2 598 ? 70.433 58.619 49.548 1.00 55.08 598 MET B CA 1
ATOM 7907 C C . MET B 2 598 ? 69.061 58.626 48.877 1.00 55.66 598 MET B C 1
ATOM 7908 O O . MET B 2 598 ? 68.407 59.684 48.901 1.00 57.82 598 MET B O 1
ATOM 7913 N N . PRO B 2 599 ? 68.563 57.536 48.280 1.00 54.18 599 PRO B N 1
ATOM 7914 C CA . PRO B 2 599 ? 67.183 57.564 47.762 1.00 54.13 599 PRO B CA 1
ATOM 7915 C C . PRO B 2 599 ? 66.124 57.713 48.845 1.00 55.64 599 PRO B C 1
ATOM 7916 O O . PRO B 2 599 ? 64.961 57.976 48.511 1.00 56.03 599 PRO B O 1
ATOM 7920 N N . LEU B 2 600 ? 66.482 57.565 50.122 1.00 54.70 600 LEU B N 1
ATOM 7921 C CA . LEU B 2 600 ? 65.510 57.555 51.209 1.00 54.93 600 LEU B CA 1
ATOM 7922 C C . LEU B 2 600 ? 65.678 58.717 52.180 1.00 56.35 600 LEU B C 1
ATOM 7923 O O . LEU B 2 600 ? 64.976 58.756 53.198 1.00 58.70 600 LEU B O 1
ATOM 7928 N N . VAL B 2 601 ? 66.576 59.666 51.898 1.00 57.10 601 VAL B N 1
ATOM 7929 C CA . VAL B 2 601 ? 66.919 60.685 52.891 1.00 60.59 601 VAL B CA 1
ATOM 7930 C C . VAL B 2 601 ? 65.706 61.541 53.23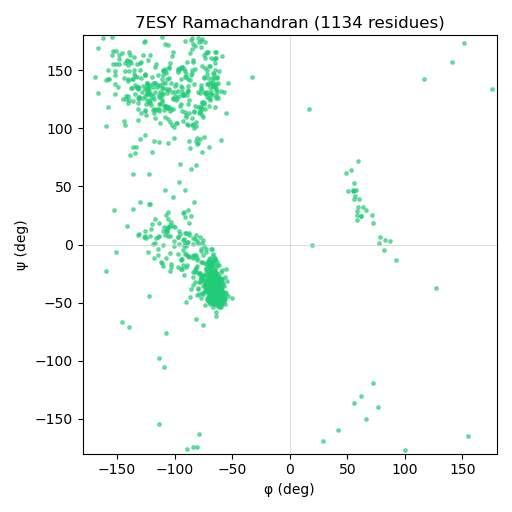9 1.00 64.01 601 VAL B C 1
ATOM 7931 O O . VAL B 2 601 ? 65.450 61.827 54.415 1.00 66.31 601 VAL B O 1
ATOM 7935 N N . ASP B 2 602 ? 64.937 61.959 52.231 1.00 65.36 602 ASP B N 1
ATOM 7936 C CA . ASP B 2 602 ? 63.762 62.781 52.495 1.00 67.09 602 ASP B CA 1
ATOM 7937 C C . ASP B 2 602 ? 62.649 61.995 53.173 1.00 68.72 602 ASP B C 1
ATOM 7938 O O . ASP B 2 602 ? 61.756 62.602 53.774 1.00 71.13 602 ASP B O 1
ATOM 7940 N N . THR B 2 603 ? 62.684 60.666 53.094 1.00 69.58 603 THR B N 1
ATOM 7941 C CA . THR B 2 603 ? 61.648 59.829 53.687 1.00 71.07 603 THR B CA 1
ATOM 7942 C C . THR B 2 603 ? 61.975 59.449 55.128 1.00 72.33 603 THR B C 1
ATOM 7943 O O . THR B 2 603 ? 61.131 59.594 56.018 1.00 72.78 603 THR B O 1
ATOM 7947 N N . ILE B 2 604 ? 63.195 58.962 55.374 1.00 72.19 604 ILE B N 1
ATOM 7948 C CA . ILE B 2 604 ? 63.564 58.548 56.725 1.00 70.50 604 ILE B CA 1
ATOM 7949 C C . ILE B 2 604 ? 63.691 59.758 57.644 1.00 68.48 604 ILE B C 1
ATOM 7950 O O . ILE B 2 604 ? 63.492 59.644 58.860 1.00 66.62 604 ILE B O 1
ATOM 7955 N N . ASN B 2 605 ? 64.018 60.927 57.087 1.00 68.59 605 ASN B N 1
ATOM 7956 C CA . ASN B 2 605 ? 63.996 62.201 57.806 1.00 68.58 605 ASN B CA 1
ATOM 7957 C C . ASN B 2 605 ? 64.942 62.169 59.012 1.00 67.46 605 ASN B C 1
ATOM 7958 O O . ASN B 2 605 ? 64.531 62.131 60.173 1.00 67.23 605 ASN B O 1
ATOM 7963 N N . VAL B 2 606 ? 66.236 62.188 58.696 1.00 67.19 606 VAL B N 1
ATOM 7964 C CA . VAL B 2 606 ? 67.288 62.184 59.711 1.00 67.12 606 VAL B CA 1
ATOM 7965 C C . VAL B 2 606 ? 67.473 63.626 60.177 1.00 68.52 606 VAL B C 1
ATOM 7966 O O . VAL B 2 606 ? 68.138 64.423 59.512 1.00 69.52 606 VAL B O 1
ATOM 7970 N N . ASN B 2 607 ? 66.887 63.967 61.325 1.00 68.28 607 ASN B N 1
ATOM 7971 C CA . ASN B 2 607 ? 66.933 65.329 61.845 1.00 69.84 607 ASN B CA 1
ATOM 7972 C C . ASN B 2 607 ? 67.559 65.423 63.231 1.00 66.61 607 ASN B C 1
ATOM 7973 O O . ASN B 2 607 ? 67.525 66.500 63.839 1.00 66.64 607 ASN B O 1
ATOM 7978 N N . SER B 2 608 ? 68.127 64.337 63.750 1.00 63.20 608 SER B N 1
ATOM 7979 C CA . SER B 2 608 ? 68.751 64.372 65.063 1.00 61.74 608 SER B CA 1
ATOM 7980 C C . SER B 2 608 ? 69.915 63.393 65.092 1.00 60.75 608 SER B C 1
ATOM 7981 O O . SER B 2 608 ? 69.954 62.426 64.327 1.00 61.12 608 SER B O 1
ATOM 7984 N N . GLU B 2 609 ? 70.866 63.660 65.991 1.00 57.99 609 GLU B N 1
ATOM 7985 C CA . GLU B 2 609 ? 71.978 62.738 66.191 1.00 56.32 609 GLU B CA 1
ATOM 7986 C C . GLU B 2 609 ? 71.494 61.397 66.729 1.00 53.23 609 GLU B C 1
ATOM 7987 O O . GLU B 2 609 ? 72.130 60.364 66.489 1.00 52.65 609 GLU B O 1
ATOM 7993 N N . ASP B 2 610 ? 70.368 61.391 67.447 1.00 51.62 610 ASP B N 1
ATOM 7994 C CA . ASP B 2 610 ? 69.789 60.134 67.910 1.00 53.17 610 ASP B CA 1
ATOM 7995 C C . ASP B 2 610 ? 69.271 59.301 66.744 1.00 51.77 610 ASP B C 1
ATOM 7996 O O . ASP B 2 610 ? 69.477 58.083 66.703 1.00 49.89 610 ASP B O 1
ATOM 8001 N N . LYS B 2 611 ? 68.587 59.942 65.792 1.00 51.68 611 LYS B N 1
ATOM 8002 C CA . LYS B 2 611 ? 68.066 59.218 64.637 1.00 49.92 611 LYS B CA 1
ATOM 8003 C C . LYS B 2 611 ? 69.196 58.632 63.800 1.00 45.77 611 LYS B C 1
ATOM 8004 O O . LYS B 2 611 ? 69.128 57.473 63.377 1.00 43.44 611 LYS B O 1
ATOM 8010 N N . PHE B 2 612 ? 70.245 59.422 63.555 1.00 43.32 612 PHE B N 1
ATOM 8011 C CA . PHE B 2 612 ? 71.373 58.939 62.766 1.00 42.35 612 PHE B CA 1
ATOM 8012 C C . PHE B 2 612 ? 72.077 57.778 63.459 1.00 42.95 612 PHE B C 1
ATOM 8013 O O . PHE B 2 612 ? 72.428 56.781 62.815 1.00 44.49 612 PHE B O 1
ATOM 8021 N N . ARG B 2 613 ? 72.280 57.881 64.775 1.00 40.79 613 ARG B N 1
ATOM 8022 C CA . ARG B 2 613 ? 72.945 56.808 65.507 1.00 40.46 613 ARG B CA 1
ATOM 8023 C C . ARG B 2 613 ? 72.114 55.532 65.498 1.00 39.75 613 ARG B C 1
ATOM 8024 O O . ARG B 2 613 ? 72.653 54.433 65.324 1.00 39.05 613 ARG B O 1
ATOM 8032 N N . SER B 2 614 ? 70.798 55.659 65.681 1.00 40.60 614 SER B N 1
ATOM 8033 C CA . SER B 2 614 ? 69.941 54.481 65.768 1.00 40.87 614 SER B CA 1
ATOM 8034 C C . SER B 2 614 ? 69.855 53.745 64.438 1.00 41.32 614 SER B C 1
ATOM 8035 O O . SER B 2 614 ? 69.744 52.513 64.419 1.00 39.45 614 SER B O 1
ATOM 8038 N N . ILE B 2 615 ? 69.902 54.477 63.322 1.00 44.11 615 ILE B N 1
ATOM 8039 C CA . ILE B 2 615 ? 69.886 53.838 62.009 1.00 40.38 615 ILE B CA 1
ATOM 8040 C C . ILE B 2 615 ? 71.134 52.985 61.822 1.00 41.94 615 ILE B C 1
ATOM 8041 O O . ILE B 2 615 ? 71.056 51.816 61.423 1.00 42.82 615 ILE B O 1
ATOM 8046 N N . LEU B 2 616 ? 72.306 53.557 62.115 1.00 38.50 616 LEU B N 1
ATOM 8047 C CA . LEU B 2 616 ? 73.546 52.792 62.025 1.00 40.68 616 LEU B CA 1
ATOM 8048 C C . LEU B 2 616 ? 73.553 51.640 63.021 1.00 43.32 616 LEU B C 1
ATOM 8049 O O . LEU B 2 616 ? 74.064 50.554 62.723 1.00 42.85 616 LEU B O 1
ATOM 8054 N N . HIS B 2 617 ? 72.990 51.863 64.212 1.00 44.63 617 HIS B N 1
ATOM 8055 C CA . HIS B 2 617 ? 72.886 50.805 65.213 1.00 44.17 617 HIS B CA 1
ATOM 8056 C C . HIS B 2 617 ? 72.097 49.618 64.674 1.00 42.81 617 HIS B C 1
ATOM 8057 O O . HIS B 2 617 ? 72.554 48.471 64.739 1.00 42.57 617 HIS B O 1
ATOM 8064 N N . GLY B 2 618 ? 70.907 49.877 64.127 1.00 42.77 618 GLY B N 1
ATOM 8065 C CA . GLY B 2 618 ? 70.109 48.803 63.563 1.00 44.61 618 GLY B CA 1
ATOM 8066 C C . GLY B 2 618 ? 70.720 48.196 62.316 1.00 46.70 618 GLY B C 1
ATOM 8067 O O . GLY B 2 618 ? 70.564 46.997 62.067 1.00 46.13 618 GLY B O 1
ATOM 8068 N N . THR B 2 619 ? 71.418 49.008 61.517 1.00 47.07 619 THR B N 1
ATOM 8069 C CA . THR B 2 619 ? 72.090 48.484 60.331 1.00 46.66 619 THR B CA 1
ATOM 8070 C C . THR B 2 619 ? 73.171 47.479 60.711 1.00 47.76 619 THR B C 1
ATOM 8071 O O . THR B 2 619 ? 73.296 46.421 60.083 1.00 48.79 619 THR B O 1
ATOM 8075 N N . PHE B 2 620 ? 73.958 47.791 61.743 1.00 46.15 620 PHE B N 1
ATOM 8076 C CA . PHE B 2 620 ? 74.996 46.865 62.185 1.00 46.27 620 PHE B CA 1
ATOM 8077 C C . PHE B 2 620 ? 74.394 45.668 62.911 1.00 45.45 620 PHE B C 1
ATOM 8078 O O . PHE B 2 620 ? 74.900 44.546 62.792 1.00 44.78 620 PHE B O 1
ATOM 8086 N N . TYR B 2 621 ? 73.314 45.887 63.666 1.00 46.01 621 TYR B N 1
ATOM 8087 C CA . TYR B 2 621 ? 72.668 44.789 64.377 1.00 46.81 621 TYR B CA 1
ATOM 8088 C C . TYR B 2 621 ? 72.100 43.761 63.408 1.00 46.99 621 TYR B C 1
ATOM 8089 O O . TYR B 2 621 ? 72.260 42.550 63.609 1.00 43.60 621 TYR B O 1
ATOM 8098 N N . ALA B 2 622 ? 71.432 44.225 62.349 1.00 49.59 622 ALA B N 1
ATOM 8099 C CA . ALA B 2 622 ? 70.757 43.319 61.427 1.00 54.06 622 ALA B CA 1
ATOM 8100 C C . ALA B 2 622 ? 71.729 42.504 60.586 1.00 56.75 622 ALA B C 1
ATOM 8101 O O . ALA B 2 622 ? 71.327 41.486 60.013 1.00 57.47 622 ALA B O 1
ATOM 8103 N N . SER B 2 623 ? 72.987 42.921 60.494 1.00 59.23 623 SER B N 1
ATOM 8104 C CA . SER B 2 623 ? 73.971 42.180 59.723 1.00 63.50 623 SER B CA 1
ATOM 8105 C C . SER B 2 623 ? 74.584 41.068 60.567 1.00 67.54 623 SER B C 1
ATOM 8106 O O . SER B 2 623 ? 74.686 41.173 61.792 1.00 69.92 623 SER B O 1
ATOM 8109 N N . ASP B 2 624 ? 74.985 39.987 59.894 1.00 69.04 624 ASP B N 1
ATOM 8110 C CA . ASP B 2 624 ? 75.625 38.874 60.587 1.00 69.36 624 ASP B CA 1
ATOM 8111 C C . ASP B 2 624 ? 76.976 39.262 61.172 1.00 69.42 624 ASP B C 1
ATOM 8112 O O . ASP B 2 624 ? 77.444 38.607 62.109 1.00 70.82 624 ASP B O 1
ATOM 8117 N N . ASN B 2 625 ? 77.611 40.303 60.638 1.00 70.16 625 ASN B N 1
ATOM 8118 C CA . ASN B 2 625 ? 78.793 40.904 61.221 1.00 71.78 625 ASN B CA 1
ATOM 8119 C C . ASN B 2 625 ? 78.491 42.345 61.614 1.00 73.10 625 ASN B C 1
ATOM 8120 O O . ASN B 2 625 ? 77.813 43.056 60.866 1.00 72.51 625 ASN B O 1
ATOM 8125 N N . PRO B 2 626 ? 78.965 42.806 62.780 1.00 77.12 626 PRO B N 1
ATOM 8126 C CA . PRO B 2 626 ? 79.766 42.044 63.743 1.00 79.89 626 PRO B CA 1
ATOM 8127 C C . PRO B 2 626 ? 78.923 41.195 64.692 1.00 81.72 626 PRO B C 1
ATOM 8128 O O . PRO B 2 626 ? 77.704 41.116 64.535 1.00 82.50 626 PRO B O 1
ATOM 8132 N N . TYR B 2 627 ? 79.580 40.565 65.668 1.00 81.31 627 TYR B N 1
ATOM 8133 C CA . TYR B 2 627 ? 78.857 39.797 66.676 1.00 83.69 627 TYR B CA 1
ATOM 8134 C C . TYR B 2 627 ? 78.007 40.714 67.548 1.00 78.94 627 TYR B C 1
ATOM 8135 O O . TYR B 2 627 ? 76.797 40.504 67.694 1.00 79.48 627 TYR B O 1
ATOM 8144 N N . LYS B 2 628 ? 78.621 41.741 68.128 1.00 72.52 628 LYS B N 1
ATOM 8145 C CA . LYS B 2 628 ? 77.940 42.662 69.025 1.00 65.95 628 LYS B CA 1
ATOM 8146 C C . LYS B 2 628 ? 78.099 44.090 68.526 1.00 57.86 628 LYS B C 1
ATOM 8147 O O . LYS B 2 628 ? 79.174 44.481 68.060 1.00 54.35 628 LYS B O 1
ATOM 8153 N N . VAL B 2 629 ? 77.018 44.862 68.622 1.00 54.54 629 VAL B N 1
ATOM 8154 C CA . VAL B 2 629 ? 77.040 46.296 68.367 1.00 52.51 629 VAL B CA 1
ATOM 8155 C C . VAL B 2 629 ? 76.334 46.987 69.525 1.00 50.06 629 VAL B C 1
ATOM 8156 O O . VAL B 2 629 ? 75.207 46.622 69.880 1.00 49.96 629 VAL B O 1
ATOM 8160 N N . LEU B 2 630 ? 77.003 47.967 70.126 1.00 48.91 630 LEU B N 1
ATOM 8161 C CA . LEU B 2 630 ? 76.503 48.646 71.312 1.00 50.17 630 LEU B CA 1
ATOM 8162 C C . LEU B 2 630 ? 76.439 50.143 71.054 1.00 48.91 630 LEU B C 1
ATOM 8163 O O . LEU B 2 630 ? 77.389 50.728 70.525 1.00 50.38 630 LEU B O 1
ATOM 8168 N N . ALA B 2 631 ? 75.319 50.753 71.427 1.00 48.35 631 ALA B N 1
ATOM 8169 C CA . ALA B 2 631 ? 75.112 52.183 71.268 1.00 52.13 631 ALA B CA 1
ATOM 8170 C C . ALA B 2 631 ? 75.272 52.882 72.610 1.00 54.76 631 ALA B C 1
ATOM 8171 O O . ALA B 2 631 ? 74.809 52.382 73.641 1.00 55.73 631 ALA B O 1
ATOM 8173 N N . MET B 2 632 ? 75.934 54.040 72.587 1.00 55.56 632 MET B N 1
ATOM 8174 C CA . MET B 2 632 ? 76.143 54.862 73.778 1.00 55.58 632 MET B CA 1
ATOM 8175 C C . MET B 2 632 ? 76.810 54.056 74.892 1.00 55.59 632 MET B C 1
ATOM 8176 O O . MET B 2 632 ? 76.399 54.090 76.054 1.00 55.88 632 MET B O 1
ATOM 8181 N N . TYR B 2 633 ? 77.853 53.319 74.522 1.00 54.94 633 TYR B N 1
ATOM 8182 C CA . TYR B 2 633 ? 78.557 52.455 75.460 1.00 53.96 633 TYR B CA 1
ATOM 8183 C C . TYR B 2 633 ? 79.566 53.273 76.257 1.00 54.80 633 TYR B C 1
ATOM 8184 O O . TYR B 2 633 ? 80.489 53.862 75.684 1.00 56.06 633 TYR B O 1
ATOM 8193 N N . LYS B 2 634 ? 79.391 53.312 77.575 1.00 55.17 634 LYS B N 1
ATOM 8194 C CA . LYS B 2 634 ? 80.334 54.009 78.440 1.00 52.99 634 LYS B CA 1
ATOM 8195 C C . LYS B 2 634 ? 81.612 53.190 78.571 1.00 52.08 634 LYS B C 1
ATOM 8196 O O . LYS B 2 634 ? 81.577 52.039 79.018 1.00 50.74 634 LYS B O 1
ATOM 8202 N N . VAL B 2 635 ? 82.742 53.780 78.173 1.00 52.94 635 VAL B N 1
ATOM 8203 C CA . VAL B 2 635 ? 84.026 53.093 78.277 1.00 56.37 635 VAL B CA 1
ATOM 8204 C C . VAL B 2 635 ? 84.771 53.434 79.557 1.00 58.14 635 VAL B C 1
ATOM 8205 O O . VAL B 2 635 ? 85.742 52.741 79.899 1.00 59.03 635 VAL B O 1
ATOM 8209 N N . GLY B 2 636 ? 84.358 54.468 80.276 1.00 57.92 636 GLY B N 1
ATOM 8210 C CA . GLY B 2 636 ? 85.015 54.820 81.516 1.00 56.72 636 GLY B CA 1
ATOM 8211 C C . GLY B 2 636 ? 84.822 56.290 81.831 1.00 56.05 636 GLY B C 1
ATOM 8212 O O . GLY B 2 636 ? 83.969 56.962 81.254 1.00 55.54 636 GLY B O 1
ATOM 8213 N N . GLN B 2 637 ? 85.640 56.765 82.767 1.00 55.70 637 GLN B N 1
ATOM 8214 C CA . GLN B 2 637 ? 85.586 58.145 83.221 1.00 55.13 637 GLN B CA 1
ATOM 8215 C C . GLN B 2 637 ? 86.999 58.682 83.375 1.00 55.06 637 GLN B C 1
ATOM 8216 O O . GLN B 2 637 ? 87.958 57.929 83.561 1.00 56.02 637 GLN B O 1
ATOM 8222 N N . THR B 2 638 ? 87.113 60.002 83.301 1.00 54.94 638 THR B N 1
ATOM 8223 C CA . THR B 2 638 ? 88.348 60.704 83.604 1.00 54.86 638 THR B CA 1
ATOM 8224 C C . THR B 2 638 ? 88.186 61.476 84.906 1.00 51.47 638 THR B C 1
ATOM 8225 O O . THR B 2 638 ? 87.084 61.907 85.260 1.00 51.00 638 THR B O 1
ATOM 8229 N N . TYR B 2 639 ? 89.296 61.640 85.618 1.00 50.04 639 TYR B N 1
ATOM 8230 C CA . TYR B 2 639 ? 89.305 62.282 86.926 1.00 51.67 639 TYR B CA 1
ATOM 8231 C C . TYR B 2 639 ? 90.298 63.433 86.897 1.00 52.47 639 TYR B C 1
ATOM 8232 O O . TYR B 2 639 ? 91.486 63.222 86.630 1.00 53.33 639 TYR B O 1
ATOM 8241 N N . SER B 2 640 ? 89.813 64.643 87.160 1.00 51.64 640 SER B N 1
ATOM 8242 C CA . SER B 2 640 ? 90.659 65.826 87.258 1.00 55.39 640 SER B CA 1
ATOM 8243 C C . SER B 2 640 ? 90.736 66.235 88.721 1.00 53.28 640 SER B C 1
ATOM 8244 O O . SER B 2 640 ? 89.712 66.555 89.335 1.00 51.19 640 SER B O 1
ATOM 8247 N N . LEU B 2 641 ? 91.943 66.223 89.272 1.00 53.30 641 LEU B N 1
ATOM 8248 C CA . LEU B 2 641 ? 92.142 66.452 90.693 1.00 55.27 641 LEU B CA 1
ATOM 8249 C C . LEU B 2 641 ? 92.465 67.916 90.967 1.00 55.79 641 LEU B C 1
ATOM 8250 O O . LEU B 2 641 ? 93.007 68.626 90.116 1.00 55.88 641 LEU B O 1
ATOM 8255 N N . LYS B 2 642 ? 92.109 68.361 92.169 1.00 54.93 642 LYS B N 1
ATOM 8256 C CA . LYS B 2 642 ? 92.437 69.696 92.649 1.00 54.90 642 LYS B CA 1
ATOM 8257 C C . LYS B 2 642 ? 92.714 69.601 94.140 1.00 53.64 642 LYS B C 1
ATOM 8258 O O . LYS B 2 642 ? 91.880 69.095 94.897 1.00 50.07 642 LYS B O 1
ATOM 8264 N N . ARG B 2 643 ? 93.882 70.079 94.556 1.00 55.42 643 ARG B N 1
ATOM 8265 C CA . ARG B 2 643 ? 94.352 69.923 95.925 1.00 56.56 643 ARG B CA 1
ATOM 8266 C C . ARG B 2 643 ? 94.573 71.291 96.553 1.00 59.99 643 ARG B C 1
ATOM 8267 O O . ARG B 2 643 ? 95.248 72.146 95.969 1.00 59.58 643 ARG B O 1
ATOM 8275 N N . GLY B 2 644 ? 94.007 71.490 97.740 1.00 62.54 644 GLY B N 1
ATOM 8276 C CA . GLY B 2 644 ? 94.231 72.710 98.493 1.00 66.58 644 GLY B CA 1
ATOM 8277 C C . GLY B 2 644 ? 95.488 72.597 99.340 1.00 70.32 644 GLY B C 1
ATOM 8278 O O . GLY B 2 644 ? 95.788 71.541 99.895 1.00 70.69 644 GLY B O 1
ATOM 8279 N N . GLN B 2 645 ? 96.227 73.700 99.422 1.00 73.47 645 GLN B N 1
ATOM 8280 C CA . GLN B 2 645 ? 97.450 73.713 100.211 1.00 77.79 645 GLN B CA 1
ATOM 8281 C C . GLN B 2 645 ? 97.118 73.525 101.685 1.00 79.62 645 GLN B C 1
ATOM 8282 O O . GLN B 2 645 ? 96.182 74.141 102.206 1.00 78.82 645 GLN B O 1
ATOM 8288 N N . GLU B 2 646 ? 97.881 72.663 102.354 1.00 81.54 646 GLU B N 1
ATOM 8289 C CA . GLU B 2 646 ? 97.621 72.374 103.757 1.00 82.29 646 GLU B CA 1
ATOM 8290 C C . GLU B 2 646 ? 97.819 73.624 104.603 1.00 83.56 646 GLU B C 1
ATOM 8291 O O . GLU B 2 646 ? 98.873 74.264 104.555 1.00 83.87 646 GLU B O 1
ATOM 8297 N N . GLU B 2 647 ? 96.793 73.969 105.377 1.00 84.18 647 GLU B N 1
ATOM 8298 C CA . GLU B 2 647 ? 96.819 75.132 106.257 1.00 85.06 647 GLU B CA 1
ATOM 8299 C C . GLU B 2 647 ? 96.323 74.691 107.626 1.00 82.05 647 GLU B C 1
ATOM 8300 O O . GLU B 2 647 ? 95.128 74.430 107.800 1.00 81.89 647 GLU B O 1
ATOM 8306 N N . GLU B 2 648 ? 97.243 74.597 108.588 1.00 79.73 648 GLU B N 1
ATOM 8307 C CA . GLU B 2 648 ? 96.918 74.220 109.965 1.00 77.40 648 GLU B CA 1
ATOM 8308 C C . GLU B 2 648 ? 96.228 72.857 110.016 1.00 72.58 648 GLU B C 1
ATOM 8309 O O . GLU B 2 648 ? 95.209 72.672 110.686 1.00 71.86 648 GLU B O 1
ATOM 8315 N N . GLY B 2 649 ? 96.793 71.893 109.292 1.00 69.57 649 GLY B N 1
ATOM 8316 C CA . GLY B 2 649 ? 96.272 70.543 109.284 1.00 65.94 649 GLY B CA 1
ATOM 8317 C C . GLY B 2 649 ? 95.099 70.302 108.360 1.00 61.15 649 GLY B C 1
ATOM 8318 O O . GLY B 2 649 ? 94.654 69.153 108.243 1.00 59.53 649 GLY B O 1
ATOM 8319 N N . GLU B 2 650 ? 94.580 71.337 107.703 1.00 57.58 650 GLU B N 1
ATOM 8320 C CA . GLU B 2 650 ? 93.466 71.160 106.784 1.00 54.55 650 GLU B CA 1
ATOM 8321 C C . GLU B 2 650 ? 93.963 70.564 105.474 1.00 49.30 650 GLU B C 1
ATOM 8322 O O . GLU B 2 650 ? 94.978 71.004 104.926 1.00 49.17 650 GLU B O 1
ATOM 8328 N N . ARG B 2 651 ? 93.251 69.558 104.977 1.00 46.11 651 ARG B N 1
ATOM 8329 C CA . ARG B 2 651 ? 93.555 68.929 103.701 1.00 44.57 651 ARG B CA 1
ATOM 8330 C C . ARG B 2 651 ? 92.277 68.820 102.887 1.00 44.30 651 ARG B C 1
ATOM 8331 O O . ARG B 2 651 ? 91.230 68.430 103.413 1.00 43.47 651 ARG B O 1
ATOM 8339 N N . VAL B 2 652 ? 92.362 69.178 101.605 1.00 44.32 652 VAL B N 1
ATOM 8340 C CA . VAL B 2 652 ? 91.218 69.137 100.700 1.00 44.35 652 VAL B CA 1
ATOM 8341 C C . VAL B 2 652 ? 91.676 68.524 99.384 1.00 48.16 652 VAL B C 1
ATOM 8342 O O . VAL B 2 652 ? 92.622 69.021 98.762 1.00 51.17 652 VAL B O 1
ATOM 8346 N N . ILE B 2 653 ? 91.013 67.453 98.958 1.00 48.43 653 ILE B N 1
ATOM 8347 C CA . ILE B 2 653 ? 91.280 66.825 97.669 1.00 49.98 653 ILE B CA 1
ATOM 8348 C C . ILE B 2 653 ? 89.964 66.742 96.910 1.00 48.99 653 ILE B C 1
ATOM 8349 O O . ILE B 2 653 ? 89.039 66.043 97.341 1.00 45.63 653 ILE B O 1
ATOM 8354 N N . LEU B 2 654 ? 89.879 67.452 95.789 1.00 52.19 654 LEU B N 1
ATOM 8355 C CA . LEU B 2 654 ? 88.693 67.463 94.947 1.00 54.31 654 LEU B CA 1
ATOM 8356 C C . LEU B 2 654 ? 88.946 66.631 93.698 1.00 52.81 654 LEU B C 1
ATOM 8357 O O . LEU B 2 654 ? 89.995 66.761 93.060 1.00 53.07 654 LEU B O 1
ATOM 8362 N N . THR B 2 655 ? 87.982 65.781 93.352 1.00 52.42 655 THR B N 1
ATOM 8363 C CA . THR B 2 655 ? 88.064 64.937 92.163 1.00 54.28 655 THR B CA 1
ATOM 8364 C C . THR B 2 655 ? 86.825 65.183 91.313 1.00 53.59 655 THR B C 1
ATOM 8365 O O . THR B 2 655 ? 85.715 64.813 91.709 1.00 52.06 655 THR B O 1
ATOM 8369 N N . ARG B 2 656 ? 87.012 65.808 90.153 1.00 55.35 656 ARG B N 1
ATOM 8370 C CA . ARG B 2 656 ? 85.929 66.009 89.200 1.00 56.05 656 ARG B CA 1
ATOM 8371 C C . ARG B 2 656 ? 85.936 64.887 88.172 1.00 52.23 656 ARG B C 1
ATOM 8372 O O . ARG B 2 656 ? 86.992 64.500 87.662 1.00 50.98 656 ARG B O 1
ATOM 8380 N N . ILE B 2 657 ? 84.749 64.365 87.872 1.00 51.42 657 ILE B N 1
ATOM 8381 C CA . ILE B 2 657 ? 84.589 63.168 87.055 1.00 52.20 657 ILE B CA 1
ATOM 8382 C C . ILE B 2 657 ? 83.797 63.522 85.804 1.00 53.06 657 ILE B C 1
ATOM 8383 O O . ILE B 2 657 ? 82.706 64.097 85.896 1.00 54.84 657 ILE B O 1
ATOM 8388 N N . THR B 2 658 ? 84.341 63.172 84.640 1.00 53.42 658 THR B N 1
ATOM 8389 C CA . THR B 2 658 ? 83.665 63.363 83.363 1.00 54.83 658 THR B CA 1
ATOM 8390 C C . THR B 2 658 ? 83.671 62.048 82.597 1.00 57.87 658 THR B C 1
ATOM 8391 O O . THR B 2 658 ? 84.718 61.404 82.469 1.00 60.16 658 THR B O 1
ATOM 8395 N N . GLU B 2 659 ? 82.504 61.659 82.090 1.00 57.60 659 GLU B N 1
ATOM 8396 C CA . GLU B 2 659 ? 82.323 60.363 81.456 1.00 57.78 659 GLU B CA 1
ATOM 8397 C C . GLU B 2 659 ? 82.752 60.396 79.991 1.00 58.08 659 GLU B C 1
ATOM 8398 O O . GLU B 2 659 ? 82.779 61.446 79.343 1.00 57.09 659 GLU B O 1
ATOM 8404 N N . GLN B 2 660 ? 83.077 59.214 79.470 1.00 58.82 660 GLN B N 1
ATOM 8405 C CA . GLN B 2 660 ? 83.466 59.034 78.074 1.00 60.02 660 GLN B CA 1
ATOM 8406 C C . GLN B 2 660 ? 82.620 57.913 77.488 1.00 57.94 660 GLN B C 1
ATOM 8407 O O . GLN B 2 660 ? 82.759 56.752 77.889 1.00 57.43 660 GLN B O 1
ATOM 8413 N N . ARG B 2 661 ? 81.748 58.253 76.542 1.00 55.85 661 ARG B N 1
ATOM 8414 C CA . ARG B 2 661 ? 80.871 57.288 75.897 1.00 54.75 661 ARG B CA 1
ATOM 8415 C C . ARG B 2 661 ? 81.159 57.230 74.404 1.00 53.40 661 ARG B C 1
ATOM 8416 O O . ARG B 2 661 ? 81.327 58.266 73.753 1.00 52.33 661 ARG B O 1
ATOM 8424 N N . LEU B 2 662 ? 81.218 56.014 73.871 1.00 51.90 662 LEU B N 1
ATOM 8425 C CA . LEU B 2 662 ? 81.303 55.793 72.434 1.00 51.27 662 LEU B CA 1
ATOM 8426 C C . LEU B 2 662 ? 79.896 55.697 71.860 1.00 50.25 662 LEU B C 1
ATOM 8427 O O . LEU B 2 662 ? 79.057 54.959 72.385 1.00 49.76 662 LEU B O 1
ATOM 8432 N N . ASP B 2 663 ? 79.640 56.445 70.784 1.00 50.03 663 ASP B N 1
ATOM 8433 C CA . ASP B 2 663 ? 78.316 56.405 70.170 1.00 48.63 663 ASP B CA 1
ATOM 8434 C C . ASP B 2 663 ? 77.996 55.013 69.637 1.00 46.03 663 ASP B C 1
ATOM 8435 O O . ASP B 2 663 ? 76.874 54.521 69.803 1.00 44.89 663 ASP B O 1
ATOM 8440 N N . LEU B 2 664 ? 78.970 54.356 69.009 1.00 44.84 664 LEU B N 1
ATOM 8441 C CA . LEU B 2 664 ? 78.796 52.988 68.540 1.00 44.43 664 LEU B CA 1
ATOM 8442 C C . LEU B 2 664 ? 80.070 52.195 68.786 1.00 45.16 664 LEU B C 1
ATOM 8443 O O . LEU B 2 664 ? 81.178 52.709 68.604 1.00 44.95 664 LEU B O 1
ATOM 8448 N N . LEU B 2 665 ? 79.903 50.939 69.201 1.00 45.81 665 LEU B N 1
ATOM 8449 C CA . LEU B 2 665 ? 81.011 50.021 69.434 1.00 46.60 665 LEU B CA 1
ATOM 8450 C C . LEU B 2 665 ? 80.707 48.696 68.753 1.00 46.53 665 LEU B C 1
ATOM 8451 O O . LEU B 2 665 ? 79.652 48.100 68.991 1.00 47.65 665 LEU B O 1
ATOM 8456 N N . LEU B 2 666 ? 81.630 48.240 67.910 1.00 46.80 666 LEU B N 1
ATOM 8457 C CA . LEU B 2 666 ? 81.484 46.995 67.170 1.00 48.25 666 LEU B CA 1
ATOM 8458 C C . LEU B 2 666 ? 82.539 45.999 67.636 1.00 49.86 666 LEU B C 1
ATOM 8459 O O . LEU B 2 666 ? 83.705 46.361 67.827 1.00 47.77 666 LEU B O 1
ATOM 8464 N N . LEU B 2 667 ? 82.129 44.744 67.816 1.00 53.17 667 LEU B N 1
ATOM 8465 C CA . LEU B 2 667 ? 83.011 43.719 68.356 1.00 56.99 667 LEU B CA 1
ATOM 8466 C C . LEU B 2 667 ? 82.864 42.423 67.573 1.00 61.38 667 LEU B C 1
ATOM 8467 O O . LEU B 2 667 ? 81.758 42.045 67.177 1.00 60.08 667 LEU B O 1
ATOM 8472 N N . ARG B 2 668 ? 83.988 41.742 67.375 1.00 67.08 668 ARG B N 1
ATOM 8473 C CA . ARG B 2 668 ? 84.042 40.475 66.662 1.00 72.10 668 ARG B CA 1
ATOM 8474 C C . ARG B 2 668 ? 83.935 39.309 67.641 1.00 77.49 668 ARG B C 1
ATOM 8475 O O . ARG B 2 668 ? 84.300 39.422 68.814 1.00 75.97 668 ARG B O 1
ATOM 8483 N N . GLN B 2 669 ? 83.417 38.190 67.149 1.00 83.62 669 GLN B N 1
ATOM 8484 C CA . GLN B 2 669 ? 83.312 36.978 67.956 1.00 86.35 669 GLN B CA 1
ATOM 8485 C C . GLN B 2 669 ? 84.699 36.403 68.215 1.00 88.25 669 GLN B C 1
ATOM 8486 O O . GLN B 2 669 ? 85.439 36.140 67.257 1.00 90.10 669 GLN B O 1
ATOM 8492 N N . PRO B 2 670 ? 85.097 36.198 69.469 1.00 89.29 670 PRO B N 1
ATOM 8493 C CA . PRO B 2 670 ? 86.442 35.680 69.740 1.00 90.89 670 PRO B CA 1
ATOM 8494 C C . PRO B 2 670 ? 86.562 34.204 69.393 1.00 92.36 670 PRO B C 1
ATOM 8495 O O . PRO B 2 670 ? 85.589 33.447 69.436 1.00 93.02 670 PRO B O 1
ATOM 8499 N N . ARG B 2 671 ? 87.781 33.801 69.047 1.00 93.16 671 ARG B N 1
ATOM 8500 C CA . ARG B 2 671 ? 88.069 32.411 68.706 1.00 93.87 671 ARG B CA 1
ATOM 8501 C C . ARG B 2 671 ? 89.407 31.968 69.290 1.00 93.61 671 ARG B C 1
ATOM 8502 O O . ARG B 2 671 ? 89.934 30.914 68.933 1.00 93.29 671 ARG B O 1
ATOM 8510 N N . ASP B 2 674 ? 92.479 32.998 68.257 1.00 108.20 674 ASP B N 1
ATOM 8511 C CA . ASP B 2 674 ? 92.544 34.453 68.204 1.00 107.83 674 ASP B CA 1
ATOM 8512 C C . ASP B 2 674 ? 91.399 35.065 69.003 1.00 103.18 674 ASP B C 1
ATOM 8513 O O . ASP B 2 674 ? 90.229 34.880 68.671 1.00 103.91 674 ASP B O 1
ATOM 8518 N N . LEU B 2 675 ? 91.743 35.802 70.058 1.00 98.05 675 LEU B N 1
ATOM 8519 C CA . LEU B 2 675 ? 90.757 36.408 70.943 1.00 93.57 675 LEU B CA 1
ATOM 8520 C C . LEU B 2 675 ? 90.686 37.923 70.793 1.00 90.02 675 LEU B C 1
ATOM 8521 O O . LEU B 2 675 ? 90.112 38.595 71.657 1.00 89.79 675 LEU B O 1
ATOM 8526 N N . ASP B 2 676 ? 91.254 38.477 69.724 1.00 85.77 676 ASP B N 1
ATOM 8527 C CA . ASP B 2 676 ? 91.178 39.911 69.467 1.00 80.84 676 ASP B CA 1
ATOM 8528 C C . ASP B 2 676 ? 89.801 40.221 68.893 1.00 77.14 676 ASP B C 1
ATOM 8529 O O . ASP B 2 676 ? 89.468 39.782 67.788 1.00 77.76 676 ASP B O 1
ATOM 8534 N N . THR B 2 677 ? 88.999 40.977 69.640 1.00 73.43 677 THR B N 1
ATOM 8535 C CA . THR B 2 677 ? 87.626 41.262 69.244 1.00 70.35 677 THR B CA 1
ATOM 8536 C C . THR B 2 677 ? 87.517 42.380 68.214 1.00 68.88 677 THR B C 1
ATOM 8537 O O . THR B 2 677 ? 86.394 42.741 67.844 1.00 67.76 677 THR B O 1
ATOM 8541 N N . HIS B 2 678 ? 88.637 42.924 67.747 1.00 68.22 678 HIS B N 1
ATOM 8542 C CA . HIS B 2 678 ? 88.654 43.993 66.755 1.00 67.35 678 HIS B CA 1
ATOM 8543 C C . HIS B 2 678 ? 87.707 45.140 67.122 1.00 65.50 678 HIS B C 1
ATOM 8544 O O . HIS B 2 678 ? 86.767 45.435 66.381 1.00 66.15 678 HIS B O 1
ATOM 8551 N N . PRO B 2 679 ? 87.935 45.810 68.254 1.00 63.75 679 PRO B N 1
ATOM 8552 C CA . PRO B 2 679 ? 86.990 46.847 68.690 1.00 60.43 679 PRO B CA 1
ATOM 8553 C C . PRO B 2 679 ? 87.041 48.060 67.771 1.00 57.10 679 PRO B C 1
ATOM 8554 O O . PRO B 2 679 ? 88.115 48.592 67.477 1.00 57.18 679 PRO B O 1
ATOM 8558 N N . ILE B 2 680 ? 85.867 48.488 67.316 1.00 54.17 680 ILE B N 1
ATOM 8559 C CA . ILE B 2 680 ? 85.723 49.639 66.433 1.00 53.73 680 ILE B CA 1
ATOM 8560 C C . ILE B 2 680 ? 84.760 50.618 67.084 1.00 51.42 680 ILE B C 1
ATOM 8561 O O . ILE B 2 680 ? 83.668 50.229 67.513 1.00 52.35 680 ILE B O 1
ATOM 8566 N N . GLY B 2 681 ? 85.164 51.876 67.160 1.00 50.54 681 GLY B N 1
ATOM 8567 C CA . GLY B 2 681 ? 84.337 52.925 67.741 1.00 51.54 681 GLY B CA 1
ATOM 8568 C C . GLY B 2 681 ? 84.075 54.026 66.734 1.00 53.19 681 GLY B C 1
ATOM 8569 O O . GLY B 2 681 ? 84.980 54.442 66.009 1.00 54.93 681 GLY B O 1
ATOM 8570 N N . TYR B 2 682 ? 82.829 54.493 66.694 1.00 51.66 682 TYR B N 1
ATOM 8571 C CA . TYR B 2 682 ? 82.413 55.561 65.794 1.00 51.31 682 TYR B CA 1
ATOM 8572 C C . TYR B 2 682 ? 81.866 56.716 66.619 1.00 52.01 682 TYR B C 1
ATOM 8573 O O . TYR B 2 682 ? 80.928 56.532 67.402 1.00 52.50 682 TYR B O 1
ATOM 8582 N N . VAL B 2 683 ? 82.455 57.895 66.449 1.00 52.38 683 VAL B N 1
ATOM 8583 C CA . VAL B 2 683 ? 81.953 59.125 67.048 1.00 53.73 683 VAL B CA 1
ATOM 8584 C C . VAL B 2 683 ? 81.155 59.859 65.981 1.00 53.31 683 VAL B C 1
ATOM 8585 O O . VAL B 2 683 ? 81.670 60.136 64.891 1.00 54.92 683 VAL B O 1
ATOM 8589 N N . LEU B 2 684 ? 79.902 60.174 66.289 1.00 51.62 684 LEU B N 1
ATOM 8590 C CA . LEU B 2 684 ? 78.968 60.692 65.303 1.00 52.93 684 LEU B CA 1
ATOM 8591 C C . LEU B 2 684 ? 78.687 62.171 65.533 1.00 54.71 684 LEU B C 1
ATOM 8592 O O . LEU B 2 684 ? 78.721 62.664 66.665 1.00 54.93 684 LEU B O 1
ATOM 8597 N N . ARG B 2 685 ? 78.410 62.870 64.434 1.00 53.50 685 ARG B N 1
ATOM 8598 C CA . ARG B 2 685 ? 77.979 64.259 64.453 1.00 53.86 685 ARG B CA 1
ATOM 8599 C C . ARG B 2 685 ? 76.952 64.462 63.350 1.00 56.71 685 ARG B C 1
ATOM 8600 O O . ARG B 2 685 ? 76.994 63.793 62.313 1.00 59.04 685 ARG B O 1
ATOM 8608 N N . LEU B 2 686 ? 76.026 65.387 63.581 1.00 56.93 686 LEU B N 1
ATOM 8609 C CA . LEU B 2 686 ? 75.008 65.742 62.602 1.00 56.63 686 LEU B CA 1
ATOM 8610 C C . LEU B 2 686 ? 75.264 67.157 62.107 1.00 58.10 686 LEU B C 1
ATOM 8611 O O . LEU B 2 686 ? 75.387 68.088 62.912 1.00 56.61 686 LEU B O 1
ATOM 8616 N N . ALA B 2 687 ? 75.348 67.316 60.790 1.00 60.36 687 ALA B N 1
ATOM 8617 C CA . ALA B 2 687 ? 75.597 68.606 60.165 1.00 62.52 687 ALA B CA 1
ATOM 8618 C C . ALA B 2 687 ? 74.353 69.072 59.422 1.00 65.14 687 ALA B C 1
ATOM 8619 O O . ALA B 2 687 ? 73.645 68.266 58.809 1.00 65.28 687 ALA B O 1
ATOM 8621 N N . ASN B 2 688 ? 74.091 70.379 59.480 1.00 66.94 688 ASN B N 1
ATOM 8622 C CA . ASN B 2 688 ? 72.914 70.934 58.821 1.00 70.48 688 ASN B CA 1
ATOM 8623 C C . ASN B 2 688 ? 73.161 71.223 57.346 1.00 70.88 688 ASN B C 1
ATOM 8624 O O . ASN B 2 688 ? 72.216 71.200 56.549 1.00 71.18 688 ASN B O 1
ATOM 8629 N N . ASN B 2 689 ? 74.407 71.501 56.966 1.00 69.78 689 ASN B N 1
ATOM 8630 C CA . ASN B 2 689 ? 74.764 71.718 55.571 1.00 71.73 689 ASN B CA 1
ATOM 8631 C C . ASN B 2 689 ? 76.240 71.384 55.392 1.00 72.95 689 ASN B C 1
ATOM 8632 O O . ASN B 2 689 ? 76.936 71.020 56.344 1.00 70.99 689 ASN B O 1
ATOM 8637 N N . ALA B 2 690 ? 76.716 71.514 54.151 1.00 77.27 690 ALA B N 1
ATOM 8638 C CA . ALA B 2 690 ? 78.087 71.134 53.830 1.00 80.76 690 ALA B CA 1
ATOM 8639 C C . ALA B 2 690 ? 79.120 72.041 54.487 1.00 83.28 690 ALA B C 1
ATOM 8640 O O . ALA B 2 690 ? 80.276 71.630 54.636 1.00 83.16 690 ALA B O 1
ATOM 8642 N N . GLU B 2 691 ? 78.739 73.258 54.880 1.00 84.75 691 GLU B N 1
ATOM 8643 C CA . GLU B 2 691 ? 79.694 74.152 55.528 1.00 89.98 691 GLU B CA 1
ATOM 8644 C C . GLU B 2 691 ? 79.956 73.741 56.972 1.00 88.88 691 GLU B C 1
ATOM 8645 O O . GLU B 2 691 ? 81.081 73.881 57.465 1.00 90.35 691 GLU B O 1
ATOM 8651 N N . GLU B 2 692 ? 78.935 73.237 57.663 1.00 85.93 692 GLU B N 1
ATOM 8652 C CA . GLU B 2 692 ? 79.073 72.823 59.053 1.00 84.29 692 GLU B CA 1
ATOM 8653 C C . GLU B 2 692 ? 79.768 71.477 59.210 1.00 81.10 692 GLU B C 1
ATOM 8654 O O . GLU B 2 692 ? 80.033 71.066 60.345 1.00 80.29 692 GLU B O 1
ATOM 8660 N N . VAL B 2 693 ? 80.072 70.787 58.109 1.00 79.82 693 VAL B N 1
ATOM 8661 C CA . VAL B 2 693 ? 80.703 69.475 58.203 1.00 77.04 693 VAL B CA 1
ATOM 8662 C C . VAL B 2 693 ? 82.112 69.593 58.774 1.00 78.35 693 VAL B C 1
ATOM 8663 O O . VAL B 2 693 ? 82.540 68.758 59.581 1.00 78.29 693 VAL B O 1
ATOM 8667 N N . GLY B 2 694 ? 82.851 70.628 58.371 1.00 79.64 694 GLY B N 1
ATOM 8668 C CA . GLY B 2 694 ? 84.213 70.785 58.858 1.00 79.54 694 GLY B CA 1
ATOM 8669 C C . GLY B 2 694 ? 84.282 70.985 60.360 1.00 78.70 694 GLY B C 1
ATOM 8670 O O . GLY B 2 694 ? 85.112 70.376 61.039 1.00 78.01 694 GLY B O 1
ATOM 8671 N N . GLN B 2 695 ? 83.408 71.839 60.899 1.00 79.07 695 GLN B N 1
ATOM 8672 C CA . GLN B 2 695 ? 83.383 72.058 62.342 1.00 78.51 695 GLN B CA 1
ATOM 8673 C C . GLN B 2 695 ? 83.002 70.784 63.085 1.00 76.06 695 GLN B C 1
ATOM 8674 O O . GLN B 2 695 ? 83.599 70.456 64.118 1.00 74.41 695 GLN B O 1
ATOM 8680 N N . GLN B 2 696 ? 82.015 70.046 62.569 1.00 76.06 696 GLN B N 1
ATOM 8681 C CA . GLN B 2 696 ? 81.560 68.838 63.249 1.00 74.43 696 GLN B CA 1
ATOM 8682 C C . GLN B 2 696 ? 82.618 67.743 63.211 1.00 75.59 696 GLN B C 1
ATOM 8683 O O . GLN B 2 696 ? 82.824 67.039 64.207 1.00 75.61 696 GLN B O 1
ATOM 8689 N N . GLN B 2 697 ? 83.297 67.581 62.073 1.00 77.43 697 GLN B N 1
ATOM 8690 C CA . GLN B 2 697 ? 84.360 66.585 61.990 1.00 78.62 697 GLN B CA 1
ATOM 8691 C C . GLN B 2 697 ? 85.511 66.934 62.925 1.00 80.11 697 GLN B C 1
ATOM 8692 O O . GLN B 2 697 ? 86.028 66.065 63.637 1.00 79.06 697 GLN B O 1
ATOM 8698 N N . ASN B 2 698 ? 85.922 68.205 62.942 1.00 82.39 698 ASN B N 1
ATOM 8699 C CA . ASN B 2 698 ? 86.938 68.641 63.895 1.00 83.38 698 ASN B CA 1
ATOM 8700 C C . ASN B 2 698 ? 86.462 68.448 65.329 1.00 81.68 698 ASN B C 1
ATOM 8701 O O . ASN B 2 698 ? 87.235 68.025 66.197 1.00 80.63 698 ASN B O 1
ATOM 8706 N N . ASP B 2 699 ? 85.189 68.751 65.595 1.00 81.10 699 ASP B N 1
ATOM 8707 C CA . ASP B 2 699 ? 84.642 68.567 66.935 1.00 79.85 699 ASP B CA 1
ATOM 8708 C C . ASP B 2 699 ? 84.660 67.098 67.339 1.00 77.13 699 ASP B C 1
ATOM 8709 O O . ASP B 2 699 ? 84.903 66.769 68.506 1.00 75.97 699 ASP B O 1
ATOM 8714 N N . ALA B 2 700 ? 84.413 66.197 66.383 1.00 77.34 700 ALA B N 1
ATOM 8715 C CA . ALA B 2 700 ? 84.415 64.772 66.695 1.00 78.33 700 ALA B CA 1
ATOM 8716 C C . ALA B 2 700 ? 85.827 64.240 66.908 1.00 78.32 700 ALA B C 1
ATOM 8717 O O . ALA B 2 700 ? 86.032 63.353 67.745 1.00 77.22 700 ALA B O 1
ATOM 8719 N N . ARG B 2 701 ? 86.809 64.758 66.164 1.00 77.84 701 ARG B N 1
ATOM 8720 C CA . ARG B 2 701 ? 88.185 64.320 66.367 1.00 75.86 701 ARG B CA 1
ATOM 8721 C C . ARG B 2 701 ? 88.721 64.778 67.717 1.00 74.36 701 ARG B C 1
ATOM 8722 O O . ARG B 2 701 ? 89.619 64.139 68.276 1.00 72.83 701 ARG B O 1
ATOM 8730 N N . GLN B 2 702 ? 88.181 65.873 68.257 1.00 74.79 702 GLN B N 1
ATOM 8731 C CA . GLN B 2 702 ? 88.538 66.280 69.611 1.00 75.67 702 GLN B CA 1
ATOM 8732 C C . GLN B 2 702 ? 87.981 65.303 70.640 1.00 74.89 702 GLN B C 1
ATOM 8733 O O . GLN B 2 702 ? 88.654 64.979 71.625 1.00 75.28 702 GLN B O 1
ATOM 8739 N N . GLU B 2 703 ? 86.753 64.820 70.425 1.00 73.72 703 GLU B N 1
ATOM 8740 C CA . GLU B 2 703 ? 86.193 63.806 71.313 1.00 72.12 703 GLU B CA 1
ATOM 8741 C C . GLU B 2 703 ? 86.971 62.500 71.227 1.00 72.94 703 GLU B C 1
ATOM 8742 O O . GLU B 2 703 ? 87.110 61.796 72.234 1.00 73.67 703 GLU B O 1
ATOM 8748 N N . ILE B 2 704 ? 87.488 62.162 70.043 1.00 73.27 704 ILE B N 1
ATOM 8749 C CA . ILE B 2 704 ? 88.355 60.995 69.921 1.00 72.78 704 ILE B CA 1
ATOM 8750 C C . ILE B 2 704 ? 89.655 61.216 70.683 1.00 73.99 704 ILE B C 1
ATOM 8751 O O . ILE B 2 704 ? 90.213 60.273 71.261 1.00 74.89 704 ILE B O 1
ATOM 8756 N N . GLY B 2 705 ? 90.153 62.454 70.711 1.00 73.75 705 GLY B N 1
ATOM 8757 C CA . GLY B 2 705 ? 91.342 62.741 71.496 1.00 74.16 705 GLY B CA 1
ATOM 8758 C C . GLY B 2 705 ? 91.152 62.426 72.967 1.00 74.13 705 GLY B C 1
ATOM 8759 O O . GLY B 2 705 ? 92.005 61.794 73.596 1.00 76.73 705 GLY B O 1
ATOM 8760 N N . ARG B 2 706 ? 90.021 62.853 73.533 1.00 72.28 706 ARG B N 1
ATOM 8761 C CA . ARG B 2 706 ? 89.734 62.540 74.928 1.00 71.59 706 ARG B CA 1
ATOM 8762 C C . ARG B 2 706 ? 89.503 61.047 75.131 1.00 73.64 706 ARG B C 1
ATOM 8763 O O . ARG B 2 706 ? 89.811 60.514 76.204 1.00 74.00 706 ARG B O 1
ATOM 8771 N N . LEU B 2 707 ? 88.968 60.358 74.119 1.00 74.57 707 LEU B N 1
ATOM 8772 C CA . LEU B 2 707 ? 88.801 58.911 74.213 1.00 74.89 707 LEU B CA 1
ATOM 8773 C C . LEU B 2 707 ? 90.141 58.189 74.225 1.00 77.98 707 LEU B C 1
ATOM 8774 O O . LEU B 2 707 ? 90.245 57.090 74.782 1.00 77.05 707 LEU B O 1
ATOM 8779 N N . LYS B 2 708 ? 91.172 58.781 73.616 1.00 81.19 708 LYS B N 1
ATOM 8780 C CA . LYS B 2 708 ? 92.491 58.160 73.608 1.00 85.36 708 LYS B CA 1
ATOM 8781 C C . LYS B 2 708 ? 93.102 58.079 75.000 1.00 85.81 708 LYS B C 1
ATOM 8782 O O . LYS B 2 708 ? 93.958 57.221 75.238 1.00 86.84 708 LYS B O 1
ATOM 8784 N N . LYS B 2 709 ? 92.686 58.951 75.921 1.00 83.21 709 LYS B N 1
ATOM 8785 C CA . LYS B 2 709 ? 93.207 58.889 77.282 1.00 81.22 709 LYS B CA 1
ATOM 8786 C C . LYS B 2 709 ? 92.674 57.676 78.033 1.00 80.80 709 LYS B C 1
ATOM 8787 O O . LYS B 2 709 ? 93.339 57.174 78.947 1.00 81.28 709 LYS B O 1
ATOM 8793 N N . GLN B 2 710 ? 91.488 57.195 77.666 1.00 79.93 710 GLN B N 1
ATOM 8794 C CA . GLN B 2 710 ? 90.885 56.047 78.331 1.00 79.43 710 GLN B CA 1
ATOM 8795 C C . GLN B 2 710 ? 91.591 54.769 77.894 1.00 81.39 710 GLN B C 1
ATOM 8796 O O . GLN B 2 710 ? 91.654 54.462 76.699 1.00 83.14 710 GLN B O 1
ATOM 8802 N N . HIS B 2 711 ? 92.117 54.025 78.861 1.00 81.42 711 HIS B N 1
ATOM 8803 C CA . HIS B 2 711 ? 92.746 52.734 78.611 1.00 81.14 711 HIS B CA 1
ATOM 8804 C C . HIS B 2 711 ? 92.112 51.599 79.396 1.00 82.69 711 HIS B C 1
ATOM 8805 O O . HIS B 2 711 ? 91.873 50.529 78.832 1.00 84.65 711 HIS B O 1
ATOM 8812 N N . ARG B 2 712 ? 91.824 51.808 80.685 1.00 82.67 712 ARG B N 1
ATOM 8813 C CA . ARG B 2 712 ? 91.326 50.723 81.526 1.00 81.56 712 ARG B CA 1
ATOM 8814 C C . ARG B 2 712 ? 89.987 50.186 81.036 1.00 81.37 712 ARG B C 1
ATOM 8815 O O . ARG B 2 712 ? 89.669 49.014 81.264 1.00 80.50 712 ARG B O 1
ATOM 8817 N N . GLY B 2 713 ? 89.190 51.020 80.365 1.00 80.46 713 GLY B N 1
ATOM 8818 C CA . GLY B 2 713 ? 87.905 50.563 79.870 1.00 77.51 713 GLY B CA 1
ATOM 8819 C C . GLY B 2 713 ? 87.973 49.717 78.619 1.00 75.69 713 GLY B C 1
ATOM 8820 O O . GLY B 2 713 ? 86.989 49.050 78.283 1.00 75.50 713 GLY B O 1
ATOM 8821 N N . PHE B 2 714 ? 89.110 49.724 77.925 1.00 72.47 714 PHE B N 1
ATOM 8822 C CA . PHE B 2 714 ? 89.262 48.963 76.692 1.00 70.00 714 PHE B CA 1
ATOM 8823 C C . PHE B 2 714 ? 89.879 47.586 76.904 1.00 67.57 714 PHE B C 1
ATOM 8824 O O . PHE B 2 714 ? 89.710 46.711 76.048 1.00 67.47 714 PHE B O 1
ATOM 8832 N N . ILE B 2 715 ? 90.582 47.375 78.012 1.00 66.71 715 ILE B N 1
ATOM 8833 C CA . ILE B 2 715 ? 91.292 46.121 78.273 1.00 66.84 715 ILE B CA 1
ATOM 8834 C C . ILE B 2 715 ? 90.332 44.944 78.448 1.00 65.79 715 ILE B C 1
ATOM 8835 O O . ILE B 2 715 ? 90.553 43.896 77.823 1.00 65.80 715 ILE B O 1
ATOM 8840 N N . PRO B 2 716 ? 89.269 45.034 79.261 1.00 65.84 716 PRO B N 1
ATOM 8841 C CA . PRO B 2 716 ? 88.443 43.837 79.497 1.00 67.28 716 PRO B CA 1
ATOM 8842 C C . PRO B 2 716 ? 87.573 43.428 78.318 1.00 69.84 716 PRO B C 1
ATOM 8843 O O . PRO B 2 716 ? 86.948 42.362 78.385 1.00 70.53 716 PRO B O 1
ATOM 8847 N N . ILE B 2 717 ? 87.508 44.223 77.245 1.00 70.78 717 ILE B N 1
ATOM 8848 C CA . ILE B 2 717 ? 86.659 43.874 76.108 1.00 71.06 717 ILE B CA 1
ATOM 8849 C C . ILE B 2 717 ? 87.405 43.120 75.018 1.00 73.59 717 ILE B C 1
ATOM 8850 O O . ILE B 2 717 ? 86.762 42.565 74.113 1.00 72.86 717 ILE B O 1
ATOM 8855 N N . THR B 2 718 ? 88.735 43.072 75.072 1.00 76.96 718 THR B N 1
ATOM 8856 C CA . THR B 2 718 ? 89.511 42.417 74.031 1.00 79.95 718 THR B CA 1
ATOM 8857 C C . THR B 2 718 ? 90.807 41.884 74.623 1.00 84.23 718 THR B C 1
ATOM 8858 O O . THR B 2 718 ? 91.303 42.380 75.637 1.00 84.38 718 THR B O 1
ATOM 8862 N N . SER B 2 719 ? 91.349 40.858 73.972 1.00 87.28 719 SER B N 1
ATOM 8863 C CA . SER B 2 719 ? 92.666 40.343 74.315 1.00 90.00 719 SER B CA 1
ATOM 8864 C C . SER B 2 719 ? 93.781 41.032 73.543 1.00 93.00 719 SER B C 1
ATOM 8865 O O . SER B 2 719 ? 94.958 40.799 73.841 1.00 92.88 719 SER B O 1
ATOM 8868 N N . GLY B 2 720 ? 93.441 41.872 72.569 1.00 94.43 720 GLY B N 1
ATOM 8869 C CA . GLY B 2 720 ? 94.425 42.563 71.765 1.00 94.07 720 GLY B CA 1
ATOM 8870 C C . GLY B 2 720 ? 95.013 43.766 72.474 1.00 94.00 720 GLY B C 1
ATOM 8871 O O . GLY B 2 720 ? 94.912 43.922 73.694 1.00 94.14 720 GLY B O 1
ATOM 8872 N N . ASN B 2 721 ? 95.639 44.637 71.680 1.00 92.26 721 ASN B N 1
ATOM 8873 C CA . ASN B 2 721 ? 96.322 45.811 72.205 1.00 89.88 721 ASN B CA 1
ATOM 8874 C C . ASN B 2 721 ? 95.958 47.089 71.460 1.00 87.79 721 ASN B C 1
ATOM 8875 O O . ASN B 2 721 ? 96.584 48.129 71.700 1.00 89.73 721 ASN B O 1
ATOM 8880 N N . GLU B 2 722 ? 94.969 47.047 70.568 1.00 84.54 722 GLU B N 1
ATOM 8881 C CA . GLU B 2 722 ? 94.635 48.191 69.734 1.00 82.96 722 GLU B CA 1
ATOM 8882 C C . GLU B 2 722 ? 93.125 48.309 69.587 1.00 79.37 722 GLU B C 1
ATOM 8883 O O . GLU B 2 722 ? 92.393 47.323 69.701 1.00 78.44 722 GLU B O 1
ATOM 8889 N N . VAL B 2 723 ? 92.671 49.535 69.333 1.00 77.06 723 VAL B N 1
ATOM 8890 C CA . VAL B 2 723 ? 91.262 49.834 69.104 1.00 74.79 723 VAL B CA 1
ATOM 8891 C C . VAL B 2 723 ? 91.175 50.929 68.047 1.00 74.56 723 VAL B C 1
ATOM 8892 O O . VAL B 2 723 ? 92.018 51.832 68.002 1.00 74.75 723 VAL B O 1
ATOM 8896 N N . VAL B 2 724 ? 90.163 50.840 67.187 1.00 71.96 724 VAL B N 1
ATOM 8897 C CA . VAL B 2 724 ? 89.995 51.747 66.056 1.00 68.86 724 VAL B CA 1
ATOM 8898 C C . VAL B 2 724 ? 88.865 52.719 66.368 1.00 64.27 724 VAL B C 1
ATOM 8899 O O . VAL B 2 724 ? 87.789 52.308 66.820 1.00 62.65 724 VAL B O 1
ATOM 8903 N N . LEU B 2 725 ? 89.108 54.007 66.118 1.00 62.26 725 LEU B N 1
ATOM 8904 C CA . LEU B 2 725 ? 88.129 55.062 66.348 1.00 60.88 725 LEU B CA 1
ATOM 8905 C C . LEU B 2 725 ? 88.061 55.958 65.118 1.00 59.02 725 LEU B C 1
ATOM 8906 O O . LEU B 2 725 ? 89.100 56.359 64.584 1.00 60.62 725 LEU B O 1
ATOM 8911 N N . PHE B 2 726 ? 86.845 56.279 64.679 1.00 56.27 726 PHE B N 1
ATOM 8912 C CA . PHE B 2 726 ? 86.641 57.113 63.507 1.00 55.68 726 PHE B CA 1
ATOM 8913 C C . PHE B 2 726 ? 85.581 58.171 63.771 1.00 54.78 726 PHE B C 1
ATOM 8914 O O . PHE B 2 726 ? 84.613 57.921 64.498 1.00 54.88 726 PHE B O 1
ATOM 8922 N N . PRO B 2 727 ? 85.745 59.366 63.199 1.00 53.67 727 PRO B N 1
ATOM 8923 C CA . PRO B 2 727 ? 84.674 60.370 63.259 1.00 53.67 727 PRO B CA 1
ATOM 8924 C C . PRO B 2 727 ? 83.762 60.304 62.043 1.00 54.87 727 PRO B C 1
ATOM 8925 O O . PRO B 2 727 ? 84.235 60.316 60.902 1.00 55.57 727 PRO B O 1
ATOM 8929 N N . ILE B 2 728 ? 82.453 60.238 62.271 1.00 53.81 728 ILE B N 1
ATOM 8930 C CA . ILE B 2 728 ? 81.466 60.091 61.208 1.00 53.54 728 ILE B CA 1
ATOM 8931 C C . ILE B 2 728 ? 80.493 61.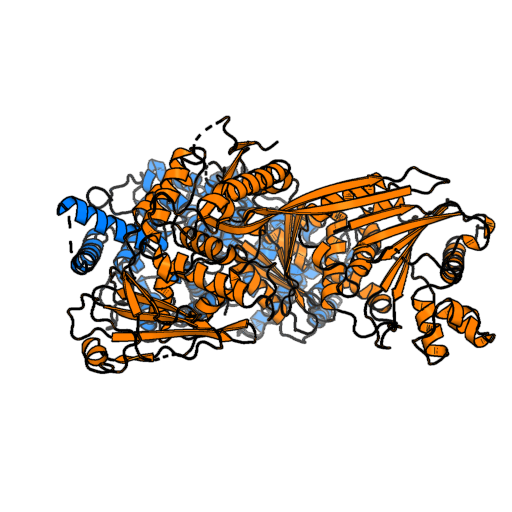258 61.289 1.00 52.24 728 ILE B C 1
ATOM 8932 O O . ILE B 2 728 ? 79.944 61.540 62.360 1.00 51.79 728 ILE B O 1
ATOM 8937 N N . VAL B 2 729 ? 80.275 61.929 60.159 1.00 53.32 729 VAL B N 1
ATOM 8938 C CA . VAL B 2 729 ? 79.424 63.112 60.089 1.00 53.55 729 VAL B CA 1
ATOM 8939 C C . VAL B 2 729 ? 78.334 62.877 59.053 1.00 54.87 729 VAL B C 1
ATOM 8940 O O . VAL B 2 729 ? 78.624 62.492 57.914 1.00 57.34 729 VAL B O 1
ATOM 8944 N N . PHE B 2 730 ? 77.086 63.117 59.448 1.00 53.64 730 PHE B N 1
ATOM 8945 C CA . PHE B 2 730 ? 75.940 63.055 58.551 1.00 53.33 730 PHE B CA 1
ATOM 8946 C C . PHE B 2 730 ? 75.570 64.471 58.124 1.00 55.09 730 PHE B C 1
ATOM 8947 O O . PHE B 2 730 ? 75.450 65.365 58.967 1.00 54.88 730 PHE B O 1
ATOM 8955 N N . ASN B 2 731 ? 75.393 64.671 56.819 1.00 57.14 731 ASN B N 1
ATOM 8956 C CA . ASN B 2 731 ? 75.055 65.975 56.252 1.00 56.72 731 ASN B CA 1
ATOM 8957 C C . ASN B 2 731 ? 73.607 65.938 55.778 1.00 57.67 731 ASN B C 1
ATOM 8958 O O . ASN B 2 731 ? 73.291 65.286 54.776 1.00 58.00 731 ASN B O 1
ATOM 8963 N N . ARG B 2 732 ? 72.734 66.660 56.485 1.00 59.22 732 ARG B N 1
ATOM 8964 C CA . ARG B 2 732 ? 71.304 66.598 56.208 1.00 61.87 732 ARG B CA 1
ATOM 8965 C C . ARG B 2 732 ? 70.913 67.314 54.921 1.00 64.93 732 ARG B C 1
ATOM 8966 O O . ARG B 2 732 ? 69.811 67.081 54.413 1.00 65.24 732 ARG B O 1
ATOM 8968 N N . ASP B 2 733 ? 71.777 68.175 54.382 1.00 67.08 733 ASP B N 1
ATOM 8969 C CA . ASP B 2 733 ? 71.471 68.937 53.176 1.00 70.11 733 ASP B CA 1
ATOM 8970 C C . ASP B 2 733 ? 72.127 68.343 51.931 1.00 69.29 733 ASP B C 1
ATOM 8971 O O . ASP B 2 733 ? 72.202 69.010 50.893 1.00 69.50 733 ASP B O 1
ATOM 8976 N N . ALA B 2 734 ? 72.586 67.098 52.006 1.00 69.02 734 ALA B N 1
ATOM 8977 C CA . ALA B 2 734 ? 73.268 66.486 50.875 1.00 69.66 734 ALA B CA 1
ATOM 8978 C C . ALA B 2 734 ? 72.306 66.256 49.717 1.00 69.17 734 ALA B C 1
ATOM 8979 O O . ALA B 2 734 ? 71.134 65.925 49.915 1.00 68.93 734 ALA B O 1
ATOM 8981 N N . HIS B 2 735 ? 72.813 66.439 48.497 1.00 68.37 735 HIS B N 1
ATOM 8982 C CA . HIS B 2 735 ? 72.048 66.188 47.286 1.00 69.94 735 HIS B CA 1
ATOM 8983 C C . HIS B 2 735 ? 72.494 64.936 46.548 1.00 68.79 735 HIS B C 1
ATOM 8984 O O . HIS B 2 735 ? 71.791 64.492 45.634 1.00 71.29 735 HIS B O 1
ATOM 8991 N N . GLU B 2 736 ? 73.637 64.360 46.915 1.00 66.31 736 GLU B N 1
ATOM 8992 C CA . GLU B 2 736 ? 74.110 63.114 46.334 1.00 65.51 736 GLU B CA 1
ATOM 8993 C C . GLU B 2 736 ? 74.789 62.295 47.423 1.00 60.65 736 GLU B C 1
ATOM 8994 O O . GLU B 2 736 ? 75.261 62.833 48.427 1.00 60.13 736 GLU B O 1
ATOM 9000 N N . ALA B 2 737 ? 74.834 60.977 47.206 1.00 59.34 737 ALA B N 1
ATOM 9001 C CA . ALA B 2 737 ? 75.344 60.067 48.229 1.00 55.85 737 ALA B CA 1
ATOM 9002 C C . ALA B 2 737 ? 76.795 60.361 48.587 1.00 57.88 737 ALA B C 1
ATOM 9003 O O . ALA B 2 737 ? 77.218 60.104 49.722 1.00 45.88 737 ALA B O 1
ATOM 9005 N N . GLY B 2 738 ? 77.571 60.898 47.645 1.00 58.83 738 GLY B N 1
ATOM 9006 C CA . GLY B 2 738 ? 78.955 61.243 47.923 1.00 58.43 738 GLY B CA 1
ATOM 9007 C C . GLY B 2 738 ? 79.132 62.320 48.974 1.00 57.12 738 GLY B C 1
ATOM 9008 O O . GLY B 2 738 ? 80.247 62.489 49.480 1.00 58.18 738 GLY B O 1
ATOM 9009 N N . ASN B 2 739 ? 78.067 63.045 49.316 1.00 57.10 739 ASN B N 1
ATOM 9010 C CA . ASN B 2 739 ? 78.130 64.112 50.306 1.00 60.35 739 ASN B CA 1
ATOM 9011 C C . ASN B 2 739 ? 77.196 63.864 51.485 1.00 58.96 739 ASN B C 1
ATOM 9012 O O . ASN B 2 739 ? 76.961 64.781 52.280 1.00 58.40 739 ASN B O 1
ATOM 9017 N N . LEU B 2 740 ? 76.664 62.648 51.619 1.00 57.57 740 LEU B N 1
ATOM 9018 C CA . LEU B 2 740 ? 75.712 62.347 52.684 1.00 55.11 740 LEU B CA 1
ATOM 9019 C C . LEU B 2 740 ? 76.427 62.060 54.001 1.00 56.05 740 LEU B C 1
ATOM 9020 O O . LEU B 2 740 ? 76.269 62.796 54.981 1.00 57.98 740 LEU B O 1
ATOM 9025 N N . ILE B 2 741 ? 77.211 60.987 54.042 1.00 53.42 741 ILE B N 1
ATOM 9026 C CA . ILE B 2 741 ? 78.017 60.634 55.205 1.00 51.56 741 ILE B CA 1
ATOM 9027 C C . ILE B 2 741 ? 79.469 60.933 54.869 1.00 52.69 741 ILE B C 1
ATOM 9028 O O . ILE B 2 741 ? 80.033 60.345 53.937 1.00 52.19 741 ILE B O 1
ATOM 9033 N N . LEU B 2 742 ? 80.073 61.843 55.625 1.00 53.49 742 LEU B N 1
ATOM 9034 C CA . LEU B 2 742 ? 81.437 62.279 55.364 1.00 54.21 742 LEU B CA 1
ATOM 9035 C C . LEU B 2 742 ? 82.415 61.453 56.188 1.00 55.99 742 LEU B C 1
ATOM 9036 O O . LEU B 2 742 ? 82.229 61.276 57.396 1.00 55.92 742 LEU B O 1
ATOM 9041 N N . PHE B 2 743 ? 83.449 60.945 55.523 1.00 59.11 743 PHE B N 1
ATOM 9042 C CA . PHE B 2 743 ? 84.493 60.143 56.129 1.00 61.33 743 PHE B CA 1
ATOM 9043 C C . PHE B 2 743 ? 85.840 60.832 55.947 1.00 64.47 743 PHE B C 1
ATOM 9044 O O . PHE B 2 743 ? 86.067 61.469 54.913 1.00 64.84 743 PHE B O 1
ATOM 9052 N N . PRO B 2 744 ? 86.739 60.744 56.928 1.00 66.99 744 PRO B N 1
ATOM 9053 C CA . PRO B 2 744 ? 88.037 61.423 56.804 1.00 69.76 744 PRO B CA 1
ATOM 9054 C C . PRO B 2 744 ? 88.792 60.975 55.560 1.00 72.85 744 PRO B C 1
ATOM 9055 O O . PRO B 2 744 ? 88.929 59.780 55.290 1.00 73.32 744 PRO B O 1
ATOM 9059 N N . GLU B 2 745 ? 89.276 61.951 54.798 1.00 75.55 745 GLU B N 1
ATOM 9060 C CA . GLU B 2 745 ? 90.027 61.677 53.579 1.00 78.75 745 GLU B CA 1
ATOM 9061 C C . GLU B 2 745 ? 91.438 61.201 53.908 1.00 81.12 745 GLU B C 1
ATOM 9062 O O . GLU B 2 745 ? 92.411 61.645 53.300 1.00 83.85 745 GLU B O 1
ATOM 9068 N N . GLY B 2 748 ? 96.853 63.859 56.464 1.00 91.51 748 GLY B N 1
ATOM 9069 C CA . GLY B 2 748 ? 97.807 63.982 57.550 1.00 91.50 748 GLY B CA 1
ATOM 9070 C C . GLY B 2 748 ? 98.184 62.652 58.171 1.00 91.67 748 GLY B C 1
ATOM 9071 O O . GLY B 2 748 ? 98.013 61.599 57.556 1.00 91.46 748 GLY B O 1
ATOM 9072 N N . ARG B 2 749 ? 98.701 62.702 59.395 1.00 92.32 749 ARG B N 1
ATOM 9073 C CA . ARG B 2 749 ? 99.104 61.487 60.087 1.00 93.17 749 ARG B CA 1
ATOM 9074 C C . ARG B 2 749 ? 97.883 60.658 60.467 1.00 93.90 749 ARG B C 1
ATOM 9075 O O . ARG B 2 749 ? 96.853 61.195 60.886 1.00 93.81 749 ARG B O 1
ATOM 9077 N N . GLU B 2 750 ? 98.004 59.340 60.311 1.00 94.09 750 GLU B N 1
ATOM 9078 C CA . GLU B 2 750 ? 96.915 58.437 60.662 1.00 94.06 750 GLU B CA 1
ATOM 9079 C C . GLU B 2 750 ? 96.626 58.521 62.154 1.00 91.34 750 GLU B C 1
ATOM 9080 O O . GLU B 2 750 ? 97.537 58.442 62.984 1.00 92.15 750 GLU B O 1
ATOM 9086 N N . GLU B 2 751 ? 95.346 58.677 62.494 1.00 87.27 751 GLU B N 1
ATOM 9087 C CA . GLU B 2 751 ? 94.934 58.972 63.859 1.00 84.16 751 GLU B CA 1
ATOM 9088 C C . GLU B 2 751 ? 93.734 58.131 64.277 1.00 80.47 751 GLU B C 1
ATOM 9089 O O . GLU B 2 751 ? 92.918 58.568 65.094 1.00 80.02 751 GLU B O 1
ATOM 9095 N N . HIS B 2 752 ? 93.608 56.922 63.733 1.00 77.98 752 HIS B N 1
ATOM 9096 C CA . HIS B 2 752 ? 92.466 56.069 64.028 1.00 75.82 752 HIS B CA 1
ATOM 9097 C C . HIS B 2 752 ? 92.836 54.803 64.788 1.00 76.54 752 HIS B C 1
ATOM 9098 O O . HIS B 2 752 ? 91.937 54.047 65.167 1.00 75.32 752 HIS B O 1
ATOM 9105 N N . VAL B 2 753 ? 94.119 54.554 65.032 1.00 77.73 753 VAL B N 1
ATOM 9106 C CA . VAL B 2 753 ? 94.567 53.388 65.785 1.00 77.78 753 VAL B CA 1
ATOM 9107 C C . VAL B 2 753 ? 95.026 53.860 67.158 1.00 79.38 753 VAL B C 1
ATOM 9108 O O . VAL B 2 753 ? 95.983 54.637 67.268 1.00 79.95 753 VAL B O 1
ATOM 9112 N N . HIS B 2 754 ? 94.342 53.396 68.200 1.00 80.64 754 HIS B N 1
ATOM 9113 C CA . HIS B 2 754 ? 94.675 53.724 69.581 1.00 82.32 754 HIS B CA 1
ATOM 9114 C C . HIS B 2 754 ? 95.239 52.479 70.253 1.00 85.21 754 HIS B C 1
ATOM 9115 O O . HIS B 2 754 ? 94.531 51.478 70.407 1.00 84.81 754 HIS B O 1
ATOM 9122 N N . ARG B 2 755 ? 96.508 52.544 70.648 1.00 87.99 755 ARG B N 1
ATOM 9123 C CA . ARG B 2 755 ? 97.195 51.405 71.240 1.00 89.89 755 ARG B CA 1
ATOM 9124 C C . ARG B 2 755 ? 96.981 51.387 72.749 1.00 91.26 755 ARG B C 1
ATOM 9125 O O . ARG B 2 755 ? 97.122 52.417 73.416 1.00 90.44 755 ARG B O 1
ATOM 9127 N N . LEU B 2 756 ? 96.640 50.217 73.278 1.00 92.95 756 LEU B N 1
ATOM 9128 C CA . LEU B 2 756 ? 96.473 50.033 74.710 1.00 93.96 756 LEU B CA 1
ATOM 9129 C C . LEU B 2 756 ? 97.800 49.641 75.353 1.00 96.73 756 LEU B C 1
ATOM 9130 O O . LEU B 2 756 ? 98.704 49.114 74.700 1.00 98.38 756 LEU B O 1
ATOM 9135 N N . ASP B 2 757 ? 97.904 49.904 76.651 1.00 97.31 757 ASP B N 1
ATOM 9136 C CA . ASP B 2 757 ? 99.125 49.606 77.390 1.00 98.78 757 ASP B CA 1
ATOM 9137 C C . ASP B 2 757 ? 98.914 48.431 78.339 1.00 97.26 757 ASP B C 1
ATOM 9138 O O . ASP B 2 757 ? 99.782 47.569 78.476 1.00 97.19 757 ASP B O 1
#

Sequence (1138 aa):
PTQKELRDTMSKKLQEAIKHPDPAVVAGRKSAIKRWVGVLQDNFMEHIKYFKGDKLKFLHNVFQDEGCWSGVRLDNAALGQRFTEEKIGGIDNPLRKYEMACSYCVVDKIHPLFQKRFESYRNKFPTETEFGKYVRNSLLDSIKRKGPVFDFWIDRESGELKKYDAVEGFDSAVKFKWSEGVEYFYNHLKEEDKEKKLTEAILALSRVQSVEKDAPILDFCVNKIVDKDTLLQKLSQKDKGVYSLFAELIESCFFDTVHDLVQCKIFSQRDYELFLSSLSDTMLKNPELSVQARSLIMEFWECGSLYQYRKAAVNTSNYTVPTSGVFAELIVNWRREDIYKTDEEKEIEKKEILDMMSFAKDCFPEKFELFKKLIIRDLRLCGREGKRVNVDYGLFAEELFSELEKDGLIRSLVDGDLEGFRQGFESFLDQCPSFLYHVSAGRFLPVFFFSMFSTAHDANILNANERVYFRFDNHGVNPRNGENRNTANLKVAVYRDGQQVVRCYSISDRPLRFSTRERNALVQEIRRQNPNLREEDLNFEQYKVCMHTVFEVIREKDRQGRDKFAKYSASEVHFLRQLFRNHRLTIKEIEGRQLNQNQLRQLGRSVNFTRVEPGQQRIDNFMEMLASNQRQDVRDSLRGDILEYVTDTYNNYRAQIENNIEGRSQKFESHGFLLGFLANFSHRYTIGVDLDLSPRNSHVAFLVRHQERENIPIVINLATRAPPYIALNRARSHAERLHVFSFIPIHTESRNTVCVGLNFNLNLDPFSVDTVGLQQDRFPLVQRLFECLENEGIRENIRDFLLHHLPAEIPRNAENYDRIFDCITGFAFGNSAFDRHPLELEEEDEAPITKYIFRHGDEGLRCLTMVFHAEGSDIVILHIRAHDAQQGAINLQTLNVNGNDVHVWEVSCTLNNQLELDIDLPNDLGLYHDYQNNNANNFLAGDLVQVPNTENVHNTLNQVVNDGWKNIAQHRGLFQEISGALMPLVDTINVNSEDKFRSILHGTFYASDNPYKVLAMYKVGQTYSLKRGQEEEGERVILTRITEQRLDLLLLRQPRDLDTHPIGYVLRLANNAEEVGQQQNDARQEIGRLKKQHRGFIPITSGNEVVLFPIVFNRDAHEAGNLILFPEGREEHVHRLD